Protein AF-0000000068149320 (afdb_homodimer)

Organism: Rhizobium meliloti (strain 1021) (NCBI:txid266834)

pLDDT: mean 88.52, std 15.77, range [19.47, 98.94]

InterPro domains:
  IPR000524 Transcription regulator HTH, GntR [PS50949] (1-46)
  IPR004839 Aminotransferase, class I/classII, large domain [PF00155] (106-405)
  IPR015421 Pyridoxal phosphate-dependent transferase, major domain [G3DSA:3.40.640.10] (98-314)
  IPR015422 Pyridoxal phosphate-dependent transferase, small domain [G3DSA:3.90.1150.10] (61-412)
  IPR015424 Pyridoxal phosphate-dependent transferase [SSF53383] (38-413)
  IPR036388 Winged helix-like DNA-binding domain superfamily [G3DSA:1.10.10.10] (1-44)
  IPR036390 Winged helix DNA-binding domain superfamily [SSF46785] (2-47)
  IPR051446 HTH-type transcriptional regulator with aminotransferase domain [PTHR46577] (2-414)

Solvent-accessible surface area (backbone atoms only — not comparable to full-atom values): 43220 Å² total; per-residue (Å²): 95,76,42,68,46,47,60,55,44,8,61,73,66,73,44,54,48,65,58,37,41,49,49,51,49,49,32,36,72,67,49,43,27,48,76,45,91,96,78,42,35,26,43,37,72,76,68,76,74,83,75,68,61,47,77,69,68,88,60,82,93,49,42,55,22,28,47,82,36,45,63,75,53,71,69,53,48,49,53,52,24,50,41,27,41,49,38,31,75,60,63,51,62,47,36,36,66,36,85,47,59,65,71,51,36,61,68,47,23,51,49,45,30,56,55,34,42,75,56,48,33,88,58,61,40,85,29,46,39,65,24,47,12,46,44,29,30,50,43,25,48,47,53,53,62,40,56,46,74,35,28,34,35,33,34,27,63,27,56,60,46,51,64,61,40,29,53,54,33,30,33,42,71,43,38,31,56,60,57,90,46,41,62,39,49,66,47,54,47,50,49,50,72,76,39,76,49,40,30,36,46,44,52,52,37,32,29,65,52,54,14,35,57,40,43,71,67,52,41,51,47,41,43,49,47,32,59,74,68,69,27,38,34,38,38,48,35,47,48,36,78,46,39,82,89,60,65,72,40,54,40,60,76,32,46,78,43,21,32,38,31,29,34,42,27,61,42,51,40,41,29,60,38,36,16,42,31,35,32,19,79,89,39,32,66,45,36,54,50,45,33,34,41,40,36,52,58,38,56,40,62,49,47,52,42,54,39,48,26,57,73,73,42,52,44,60,50,36,27,53,50,42,44,55,54,30,45,56,45,46,52,49,49,50,64,57,37,60,90,48,75,59,36,61,38,70,57,28,57,37,32,18,34,58,54,53,89,90,60,48,43,69,60,50,41,51,52,36,39,77,71,34,24,39,48,14,53,39,73,52,24,50,49,38,78,78,85,72,69,50,22,34,31,38,27,60,18,55,53,53,72,66,52,44,51,53,41,44,43,53,51,40,32,56,66,69,68,42,76,69,78,73,76,67,82,120,96,76,43,68,47,47,60,55,43,8,62,72,66,73,43,55,48,66,58,38,42,49,50,51,48,48,33,37,73,68,49,43,28,44,76,46,90,96,76,41,35,25,42,38,74,77,68,76,74,81,74,68,60,46,77,68,68,88,58,82,95,52,43,55,21,29,46,82,34,43,61,76,54,70,69,54,50,50,54,52,24,51,42,27,43,50,36,32,75,61,64,52,62,50,36,36,66,38,84,48,61,66,70,51,37,58,67,46,22,52,51,45,30,56,54,34,43,77,56,47,33,90,60,61,40,85,28,47,41,66,24,47,11,46,45,28,31,49,43,26,50,48,53,51,63,40,57,47,74,34,30,34,35,32,34,27,62,26,57,59,45,50,61,61,38,29,53,54,33,30,32,44,73,43,38,30,56,60,57,90,46,41,62,39,48,66,46,52,47,49,49,49,72,75,38,79,49,40,29,36,46,44,51,54,36,32,28,62,54,54,15,35,56,42,44,73,66,51,40,51,47,41,42,48,46,31,58,73,68,69,26,37,34,38,38,48,34,47,48,36,78,46,40,84,88,60,65,71,41,54,42,59,76,31,45,78,44,20,33,38,31,28,35,42,27,60,42,51,42,41,30,58,40,35,16,42,30,35,32,18,80,90,37,33,66,46,36,54,49,46,33,34,42,40,37,52,59,40,55,40,62,47,48,53,43,53,39,47,26,59,74,72,42,51,44,62,52,37,28,53,50,43,44,56,55,30,44,56,44,47,52,48,48,50,63,58,36,62,91,48,76,59,37,61,37,70,56,26,56,36,33,18,36,60,54,53,90,88,58,48,42,68,58,52,41,50,51,37,40,76,72,32,23,38,48,14,52,37,72,51,22,51,49,37,77,76,86,73,70,50,21,33,32,39,26,60,19,56,54,54,71,67,52,43,51,54,40,45,43,51,50,41,33,55,64,68,67,44,73,74,79,72,76,68,80,117

Foldseek 3Di:
DFDDALVVVCVVVVHDSVVSVVVLVVCVVLVQWDQDPPPGIGGPPPRPDDDALFDPDPDDLFLEQADAAFADDPVQVVLVVVLVVVCVPDVDCCLVPHLDCVSQCLLLLVLVQVVVVLLQDRDDSLQKAKALAQVLLVLLVCVQQDQAPAEEEEAQFADLCCVVSCSVRNYHYHHFYADLQGGDLVRLLVDLVVDPHAEYEYEQQLDPDQHHHHDPVRLLSNLVSCVVSVHAYEYEHALQSLDPPGDRHSCRNNVQRYWYKYGLCRQRNVPLRMIMIGHHPVRSVSSQVSCCVPPNGHNSSSSSSVSVCSVVVVSVVRNVVSLVVLQLLVVLLCVLCVVFDWGHDSRHQKIKGFADPPDDQVVLQVVLVVVRYHWGWSVSRGSDDPPDTTITITGRRPDDSVSSNVSSNSSNCSRVVNDPPPPPPD/DFDDALVVVCVVVVHDSVVSVVV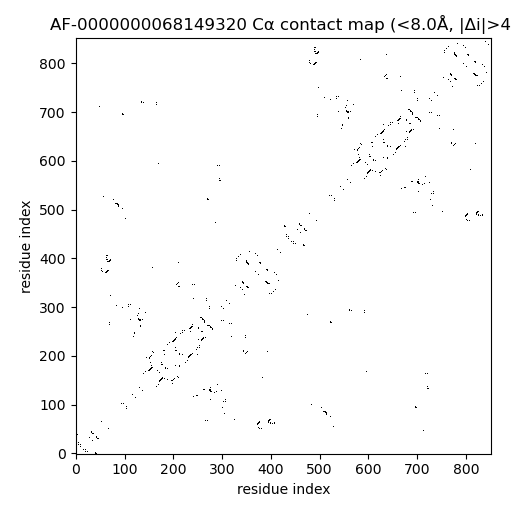LVVCVVLVQWDQDPPPGIGGPPPRDDDDALFDPDPDDLFLEQADAAFADDPVQVVLVVVLVVVCVPDVDCCLVPPLDCVSQCLLLLVLVQVVVVLLVDRDDSLQKAKALAQVLLVLLVCVQQAQAPAEEEEAQFADLCCVVSCSVRNYHYHHFYADLQGGDLVRLLVVLVVDPHAEYEYEQQLDPFQHHHHDPVRLLSNLVSCVVSVHAYEYEHALQSLDPPGDRHSCNNNVQRYWYKYGLCRQANVPLRMIMTGHHPVRSVSSQVSCCVPPNGHNSSSSSSVSVCSVVVVSVVRNVVSLVVLQLLVVLLCVLCVVFDWGHDSRHQKIKGFADPPDDQVVLQVVLVVVRYHWGWSVSRGSDDPPDTTIIITGRRPDDSVSSNVSSNSSNCSRVVNDPPPPPPD

Structure (mmCIF, N/CA/C/O backbone):
data_AF-0000000068149320-model_v1
#
loop_
_entity.id
_entity.type
_entity.pdbx_description
1 polymer 'Aspartate transaminase'
#
loop_
_atom_site.group_PDB
_atom_site.id
_atom_site.type_symbol
_atom_site.label_atom_id
_atom_site.label_alt_id
_atom_site.label_comp_id
_atom_site.label_asym_id
_atom_site.label_entity_id
_atom_site.label_seq_id
_atom_site.pdbx_PDB_ins_code
_atom_site.Cartn_x
_atom_site.Cartn_y
_atom_site.Cartn_z
_atom_site.occupancy
_atom_site.B_iso_or_equiv
_atom_site.auth_seq_id
_atom_site.auth_comp_id
_atom_site.auth_asym_id
_atom_site.auth_atom_id
_atom_site.pdbx_PDB_model_num
ATOM 1 N N . MET A 1 1 ? 30.062 4.324 -18.672 1 56.34 1 MET A N 1
ATOM 2 C CA . MET A 1 1 ? 31.484 4.652 -18.547 1 56.34 1 MET A CA 1
ATOM 3 C C . MET A 1 1 ? 32.312 3.404 -18.25 1 56.34 1 MET A C 1
ATOM 5 O O . MET A 1 1 ? 31.891 2.566 -17.438 1 56.34 1 MET A O 1
ATOM 9 N N . ARG A 1 2 ? 33.344 3.232 -19 1 62.03 2 ARG A N 1
ATOM 10 C CA . ARG A 1 2 ? 34.25 2.094 -18.828 1 62.03 2 ARG A CA 1
ATOM 11 C C . ARG A 1 2 ? 35.188 2.303 -17.656 1 62.03 2 ARG A C 1
ATOM 13 O O . ARG A 1 2 ? 35.844 3.35 -17.547 1 62.03 2 ARG A O 1
ATOM 20 N N . LEU A 1 3 ? 34.906 1.386 -16.719 1 66.44 3 LEU A N 1
ATOM 21 C CA . LEU A 1 3 ? 35.844 1.455 -15.602 1 66.44 3 LEU A CA 1
ATOM 22 C C . LEU A 1 3 ? 37.219 0.941 -16.016 1 66.44 3 LEU A C 1
ATOM 24 O O . LEU A 1 3 ? 37.344 0.091 -16.906 1 66.44 3 LEU A O 1
ATOM 28 N N . PRO A 1 4 ? 38.219 1.479 -15.43 1 72.06 4 PRO A N 1
ATOM 29 C CA . PRO A 1 4 ? 39.562 0.974 -15.719 1 72.06 4 PRO A CA 1
ATOM 30 C C . PRO A 1 4 ? 39.719 -0.515 -15.414 1 72.06 4 PRO A C 1
ATOM 32 O O . PRO A 1 4 ? 38.906 -1.077 -14.656 1 72.06 4 PRO A O 1
ATOM 35 N N . THR A 1 5 ? 40.531 -1.258 -16.125 1 71.88 5 THR A N 1
ATOM 36 C CA . THR A 1 5 ? 40.812 -2.66 -15.836 1 71.88 5 THR A CA 1
ATOM 37 C C . THR A 1 5 ? 41.25 -2.842 -14.383 1 71.88 5 THR A C 1
ATOM 39 O O . THR A 1 5 ? 41.688 -1.893 -13.742 1 71.88 5 THR A O 1
ATOM 42 N N . HIS A 1 6 ? 40.938 -3.943 -13.82 1 71.69 6 HIS A N 1
ATOM 43 C CA . HIS A 1 6 ? 41.281 -4.25 -12.438 1 71.69 6 HIS A CA 1
ATOM 44 C C . HIS A 1 6 ? 42.75 -3.859 -12.148 1 71.69 6 HIS A C 1
ATOM 46 O O . HIS A 1 6 ? 43.031 -3.262 -11.109 1 71.69 6 HIS A O 1
ATOM 52 N N . ARG A 1 7 ? 43.594 -4.238 -13.039 1 70.75 7 ARG A N 1
ATOM 53 C CA . ARG A 1 7 ? 45.031 -3.973 -12.859 1 70.75 7 ARG A CA 1
ATOM 54 C C . ARG A 1 7 ? 45.312 -2.477 -12.891 1 70.75 7 ARG A C 1
ATOM 56 O O . ARG A 1 7 ? 46.094 -1.969 -12.078 1 70.75 7 ARG A O 1
ATOM 63 N N . LYS A 1 8 ? 44.719 -1.852 -13.812 1 75.25 8 LYS A N 1
ATOM 64 C CA . LYS A 1 8 ? 44.969 -0.417 -13.914 1 75.25 8 LYS A CA 1
ATOM 65 C C . LYS A 1 8 ? 44.438 0.324 -12.688 1 75.25 8 LYS A C 1
ATOM 67 O O . LYS A 1 8 ? 45.094 1.22 -12.164 1 75.25 8 LYS A O 1
ATOM 72 N N . LEU A 1 9 ? 43.219 -0.062 -12.305 1 73.5 9 LEU A N 1
ATOM 73 C CA . LEU A 1 9 ? 42.656 0.592 -11.133 1 73.5 9 LEU A CA 1
ATOM 74 C C . LEU A 1 9 ? 43.469 0.266 -9.883 1 73.5 9 LEU A C 1
ATOM 76 O O . LEU A 1 9 ? 43.656 1.128 -9.023 1 73.5 9 LEU A O 1
ATOM 80 N N . ALA A 1 10 ? 43.875 -0.867 -9.805 1 70.19 10 ALA A N 1
ATOM 81 C CA . ALA A 1 10 ? 44.781 -1.251 -8.719 1 70.19 10 ALA A CA 1
ATOM 82 C C . ALA A 1 10 ? 46.031 -0.395 -8.711 1 70.19 10 ALA A C 1
ATOM 84 O O . ALA A 1 10 ? 46.469 0.062 -7.66 1 70.19 10 ALA A O 1
ATOM 85 N N . ASP A 1 11 ? 46.531 -0.247 -9.836 1 72.25 11 ASP A N 1
ATOM 86 C CA . ASP A 1 11 ? 47.75 0.573 -9.977 1 72.25 11 ASP A CA 1
ATOM 87 C C . ASP A 1 11 ? 47.438 2.031 -9.633 1 72.25 11 ASP A C 1
ATOM 89 O O . ASP A 1 11 ? 48.25 2.686 -8.953 1 72.25 11 ASP A O 1
ATOM 93 N N . ASP A 1 12 ? 46.312 2.463 -10.047 1 71.88 12 ASP A N 1
ATOM 94 C CA . ASP A 1 12 ? 45.969 3.865 -9.836 1 71.88 12 ASP A CA 1
ATOM 95 C C . ASP A 1 12 ? 45.688 4.145 -8.359 1 71.88 12 ASP A C 1
ATOM 97 O O . ASP A 1 12 ? 46 5.219 -7.852 1 71.88 12 ASP A O 1
ATOM 101 N N . LEU A 1 13 ? 45.188 3.158 -7.77 1 70.38 13 LEU A N 1
ATOM 102 C CA . LEU A 1 13 ? 44.75 3.369 -6.395 1 70.38 13 LEU A CA 1
ATOM 103 C C . LEU A 1 13 ? 45.719 2.758 -5.41 1 70.38 13 LEU A C 1
ATOM 105 O O . LEU A 1 13 ? 45.531 2.818 -4.195 1 70.38 13 LEU A O 1
ATOM 109 N N . LYS A 1 14 ? 46.812 2.188 -6.016 1 74.25 14 LYS A N 1
ATOM 110 C CA . LYS A 1 14 ? 47.875 1.529 -5.238 1 74.25 14 LYS A CA 1
ATOM 111 C C . LYS A 1 14 ? 47.281 0.497 -4.285 1 74.25 14 LYS A C 1
ATOM 113 O O . LYS A 1 14 ? 47.625 0.468 -3.102 1 74.25 14 LYS A O 1
ATOM 118 N N . LEU A 1 15 ? 46.312 -0.214 -4.805 1 69.44 15 LEU A N 1
ATOM 119 C CA . LEU A 1 15 ? 45.719 -1.354 -4.113 1 69.44 15 LEU A CA 1
ATOM 120 C C . LEU A 1 15 ? 46.094 -2.66 -4.809 1 69.44 15 LEU A C 1
ATOM 122 O O . LEU A 1 15 ? 46.562 -2.652 -5.949 1 69.44 15 LEU A O 1
ATOM 126 N N . SER A 1 16 ? 46.062 -3.746 -4.008 1 72.81 16 SER A N 1
ATOM 127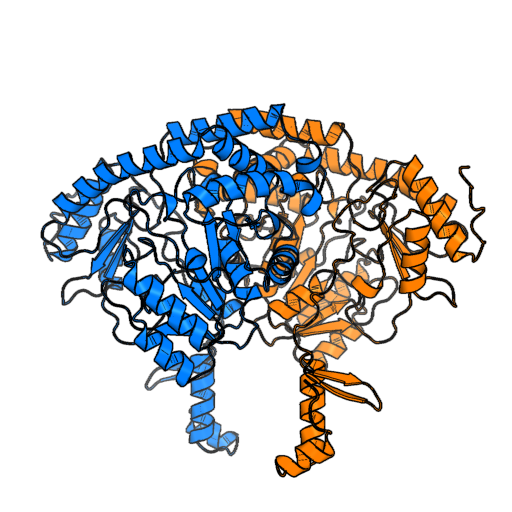 C CA . SER A 1 16 ? 46.281 -5.035 -4.656 1 72.81 16 SER A CA 1
ATOM 128 C C . SER A 1 16 ? 45.219 -5.324 -5.691 1 72.81 16 SER A C 1
ATOM 130 O O . SER A 1 16 ? 44.062 -4.879 -5.551 1 72.81 16 SER A O 1
ATOM 132 N N . VAL A 1 17 ? 45.594 -5.957 -6.727 1 74.12 17 VAL A N 1
ATOM 133 C CA . VAL A 1 17 ? 44.656 -6.363 -7.773 1 74.12 17 VAL A CA 1
ATOM 134 C C . VAL A 1 17 ? 43.531 -7.203 -7.168 1 74.12 17 VAL A C 1
ATOM 136 O O . VAL A 1 17 ? 42.406 -7.137 -7.621 1 74.12 17 VAL A O 1
ATOM 139 N N . GLN A 1 18 ? 43.844 -7.875 -6.188 1 71 18 GLN A N 1
ATOM 140 C CA . GLN A 1 18 ? 42.844 -8.711 -5.516 1 71 18 GLN A CA 1
ATOM 141 C C . GLN A 1 18 ? 41.781 -7.859 -4.812 1 71 18 GLN A C 1
ATOM 143 O O . GLN A 1 18 ? 40.594 -8.18 -4.855 1 71 18 GLN A O 1
ATOM 148 N N . THR A 1 19 ? 42.188 -6.891 -4.184 1 68.06 19 THR A N 1
ATOM 149 C CA . THR A 1 19 ? 41.281 -5.977 -3.504 1 68.06 19 THR A CA 1
ATOM 150 C C . THR A 1 19 ? 40.375 -5.258 -4.508 1 68.06 19 THR A C 1
ATOM 152 O O . THR A 1 19 ? 39.156 -5.117 -4.281 1 68.06 19 THR A O 1
ATOM 155 N N . VAL A 1 20 ? 41 -4.797 -5.551 1 68.75 20 VAL A N 1
ATOM 156 C CA . VAL A 1 20 ? 40.219 -4.125 -6.598 1 68.75 20 VAL A CA 1
ATOM 157 C C . VAL A 1 20 ? 39.25 -5.109 -7.254 1 68.75 20 VAL A C 1
ATOM 159 O O . VAL A 1 20 ? 38.094 -4.777 -7.523 1 68.75 20 VAL A O 1
ATOM 162 N N . SER A 1 21 ? 39.719 -6.246 -7.43 1 70.56 21 SER A N 1
ATOM 163 C CA . SER A 1 21 ? 38.875 -7.27 -8.016 1 70.56 21 SER A CA 1
ATOM 164 C C . SER A 1 21 ? 37.688 -7.586 -7.117 1 70.56 21 SER A C 1
ATOM 166 O O . SER A 1 21 ? 36.562 -7.754 -7.598 1 70.56 21 SER A O 1
ATOM 168 N N . ARG A 1 22 ? 37.875 -7.609 -5.914 1 67.12 22 ARG A N 1
ATOM 169 C CA . ARG A 1 22 ? 36.812 -7.848 -4.961 1 67.12 22 ARG A CA 1
ATOM 170 C C . ARG A 1 22 ? 35.812 -6.695 -4.965 1 67.12 22 ARG A C 1
ATOM 172 O O . ARG A 1 22 ? 34.594 -6.91 -4.867 1 67.12 22 ARG A O 1
ATOM 179 N N . ALA A 1 23 ? 36.344 -5.562 -5.016 1 67.25 23 ALA A N 1
ATOM 180 C CA . ALA A 1 23 ? 35.469 -4.387 -5.117 1 67.25 23 ALA A CA 1
ATOM 181 C C . ALA A 1 23 ? 34.656 -4.418 -6.395 1 67.25 23 ALA A C 1
ATOM 183 O O . ALA A 1 23 ? 33.438 -4.121 -6.375 1 67.25 23 ALA A O 1
ATOM 184 N N . TYR A 1 24 ? 35.281 -4.699 -7.48 1 67.75 24 TYR A N 1
ATOM 185 C CA . TYR A 1 24 ? 34.562 -4.84 -8.742 1 67.75 24 TYR A CA 1
ATOM 186 C C . TYR A 1 24 ? 33.531 -5.953 -8.664 1 67.75 24 TYR A C 1
ATOM 188 O O . TYR A 1 24 ? 32.406 -5.793 -9.141 1 67.75 24 TYR A O 1
ATOM 196 N N . ASP A 1 25 ? 33.906 -7.016 -8.047 1 64.88 25 ASP A N 1
ATOM 197 C CA . ASP A 1 25 ? 32.969 -8.117 -7.848 1 64.88 25 ASP A CA 1
ATOM 198 C C . ASP A 1 25 ? 31.781 -7.684 -6.996 1 64.88 25 ASP A C 1
ATOM 200 O O . ASP A 1 25 ? 30.641 -8.047 -7.281 1 64.88 25 ASP A O 1
ATOM 204 N N . GLU A 1 26 ? 32.125 -6.93 -6.02 1 63.12 26 GLU A N 1
ATOM 205 C CA . GLU A 1 26 ? 31.062 -6.395 -5.164 1 63.12 26 GLU A CA 1
ATOM 206 C C . GLU A 1 26 ? 30.172 -5.418 -5.934 1 63.12 26 GLU A C 1
ATOM 208 O O . GLU A 1 26 ? 28.953 -5.43 -5.781 1 63.12 26 GLU A O 1
ATOM 213 N N . LEU A 1 27 ? 30.781 -4.652 -6.691 1 62.25 27 LEU A N 1
ATOM 214 C CA . LEU A 1 27 ? 30.047 -3.699 -7.516 1 62.25 27 LEU A CA 1
ATOM 215 C C . LEU A 1 27 ? 29.219 -4.422 -8.57 1 62.25 27 LEU A C 1
ATOM 217 O O . LEU A 1 27 ? 28.109 -4.004 -8.875 1 62.25 27 LEU A O 1
ATOM 221 N N . ILE A 1 28 ? 29.672 -5.48 -9.062 1 57.06 28 ILE A N 1
ATOM 222 C CA . ILE A 1 28 ? 28.969 -6.336 -10.008 1 57.06 28 ILE A CA 1
ATOM 223 C C . ILE A 1 28 ? 27.812 -7.039 -9.297 1 57.06 28 ILE A C 1
ATOM 225 O O . ILE A 1 28 ? 26.688 -7.078 -9.805 1 57.06 28 ILE A O 1
ATOM 229 N N . ARG A 1 29 ? 28.109 -7.457 -8.203 1 57 29 ARG A N 1
ATOM 230 C CA . ARG A 1 29 ? 27.094 -8.141 -7.402 1 57 29 ARG A CA 1
ATOM 231 C C . ARG A 1 29 ? 25.953 -7.199 -7.027 1 57 29 ARG A C 1
ATOM 233 O O . ARG A 1 29 ? 24.797 -7.605 -6.992 1 57 29 ARG A O 1
ATOM 240 N N . ARG A 1 30 ? 26.406 -5.957 -6.902 1 51.69 30 ARG A N 1
ATOM 241 C CA . ARG A 1 30 ? 25.453 -4.918 -6.52 1 51.69 30 ARG A CA 1
ATOM 242 C C . ARG A 1 30 ? 24.812 -4.285 -7.746 1 51.69 30 ARG A C 1
ATOM 244 O O . ARG A 1 30 ? 24.047 -3.33 -7.629 1 51.69 30 ARG A O 1
ATOM 251 N N . GLY A 1 31 ? 25.203 -4.762 -8.891 1 52.06 31 GLY A N 1
ATOM 252 C CA . GLY A 1 31 ? 24.656 -4.34 -10.164 1 52.06 31 GLY A CA 1
ATOM 253 C C . GLY A 1 31 ? 25.109 -2.955 -10.586 1 52.06 31 GLY A C 1
ATOM 254 O O . GLY A 1 31 ? 24.453 -2.311 -11.414 1 52.06 31 GLY A O 1
ATOM 255 N N . LEU A 1 32 ? 26.016 -2.479 -10.062 1 56 32 LEU A N 1
ATOM 256 C CA . LEU A 1 32 ? 26.5 -1.138 -10.352 1 56 32 LEU A CA 1
ATOM 257 C C . LEU A 1 32 ? 27.453 -1.155 -11.555 1 56 32 LEU A C 1
ATOM 259 O O . LEU A 1 32 ? 27.594 -0.146 -12.25 1 56 32 LEU A O 1
ATOM 263 N N . ILE A 1 33 ? 28.125 -2.262 -11.766 1 59.94 33 ILE A N 1
ATOM 264 C CA . ILE A 1 33 ? 29 -2.383 -12.922 1 59.94 33 ILE A CA 1
ATOM 265 C C . ILE A 1 33 ? 28.781 -3.736 -13.594 1 59.94 33 ILE A C 1
ATOM 267 O O . ILE A 1 33 ? 28.359 -4.695 -12.945 1 59.94 33 ILE A O 1
ATOM 271 N N . SER A 1 34 ? 28.672 -3.744 -14.906 1 61.25 34 SER A N 1
ATOM 272 C CA . SER A 1 34 ? 28.656 -4.988 -15.672 1 61.25 34 SER A CA 1
ATOM 273 C C . SER A 1 34 ? 30.016 -5.289 -16.281 1 61.25 34 SER A C 1
ATOM 275 O O . SER A 1 34 ? 30.688 -4.391 -16.781 1 61.25 34 SER A O 1
ATOM 277 N N . GLY A 1 35 ? 30.516 -6.473 -16 1 57.44 35 GLY A N 1
ATOM 278 C CA . GLY A 1 35 ? 31.766 -6.93 -16.594 1 57.44 35 GLY A CA 1
ATOM 279 C C . GLY A 1 35 ? 31.562 -7.707 -17.891 1 57.44 35 GLY A C 1
ATOM 280 O O . GLY A 1 35 ? 30.688 -8.586 -17.953 1 57.44 35 GLY A O 1
ATOM 281 N N . GLU A 1 36 ? 31.984 -7.191 -19.016 1 54.88 36 GLU A N 1
ATOM 282 C CA . GLU A 1 36 ? 32.031 -7.973 -20.25 1 54.88 36 GLU A CA 1
ATOM 283 C C . GLU A 1 36 ? 33.438 -8.578 -20.453 1 54.88 36 GLU A C 1
ATOM 285 O O . GLU A 1 36 ? 34.438 -7.883 -20.312 1 54.88 36 GLU A O 1
ATOM 290 N N . VAL A 1 37 ? 33.438 -9.859 -20.672 1 57.19 37 VAL A N 1
ATOM 291 C CA . VAL A 1 37 ? 34.719 -10.547 -20.953 1 57.19 37 VAL A CA 1
ATOM 292 C C . VAL A 1 37 ? 35.375 -9.93 -22.172 1 57.19 37 VAL A C 1
ATOM 294 O O . VAL A 1 37 ? 34.781 -9.805 -23.234 1 57.19 37 VAL A O 1
ATOM 297 N N . GLY A 1 38 ? 36.688 -9.516 -22.031 1 59.31 38 GLY A N 1
ATOM 298 C CA . GLY A 1 38 ? 37.562 -8.992 -23.094 1 59.31 38 GLY A CA 1
ATOM 299 C C . GLY A 1 38 ? 37.375 -7.504 -23.328 1 59.31 38 GLY A C 1
ATOM 300 O O . GLY A 1 38 ? 38.156 -6.879 -24.016 1 59.31 38 GLY A O 1
ATOM 301 N N . ARG A 1 39 ? 36.219 -6.875 -22.953 1 60.91 39 ARG A N 1
ATOM 302 C CA . ARG A 1 39 ? 35.969 -5.484 -23.297 1 60.91 39 ARG A CA 1
ATOM 303 C C . ARG A 1 39 ? 36.125 -4.574 -22.094 1 60.91 39 ARG A C 1
ATOM 305 O O . ARG A 1 39 ? 36.188 -3.352 -22.219 1 60.91 39 ARG A O 1
ATOM 312 N N . GLY A 1 40 ? 36.094 -5.035 -20.828 1 58.66 40 GLY A N 1
ATOM 313 C CA . GLY A 1 40 ? 36.281 -4.246 -19.625 1 58.66 40 GLY A CA 1
ATOM 314 C C . GLY A 1 40 ? 35.031 -4.148 -18.766 1 58.66 40 GLY A C 1
ATOM 315 O O . GLY A 1 40 ? 34.062 -4.855 -19.016 1 58.66 40 GLY A O 1
ATOM 316 N N . SER A 1 41 ? 35.188 -3.586 -17.516 1 59 41 SER A N 1
ATOM 317 C CA . SER A 1 41 ? 34.094 -3.365 -16.578 1 59 41 SER A CA 1
ATOM 318 C C . SER A 1 41 ? 33.438 -2.004 -16.797 1 59 41 SER A C 1
ATOM 320 O O . SER A 1 41 ? 34.125 -0.998 -16.969 1 59 41 SER A O 1
ATOM 322 N N . PHE A 1 42 ? 32.219 -1.954 -17.172 1 57.78 42 PHE A N 1
ATOM 323 C CA . PHE A 1 42 ? 31.469 -0.747 -17.484 1 57.78 42 PHE A CA 1
ATOM 324 C C . PHE A 1 42 ? 30.531 -0.392 -16.328 1 57.78 42 PHE A C 1
ATOM 326 O O . PHE A 1 42 ? 30 -1.278 -15.664 1 57.78 42 PHE A O 1
ATOM 333 N N . VAL A 1 43 ? 30.578 0.774 -15.883 1 49.12 43 VAL A N 1
ATOM 334 C CA . VAL A 1 43 ? 29.609 1.261 -14.914 1 49.12 43 VAL A CA 1
ATOM 335 C C . VAL A 1 43 ? 28.203 1.104 -15.477 1 49.12 43 VAL A C 1
ATOM 337 O O . VAL A 1 43 ? 27.922 1.513 -16.609 1 49.12 43 VAL A O 1
ATOM 340 N N . GLN A 1 44 ? 27.594 0.118 -15.062 1 44 44 GLN A N 1
ATOM 341 C CA . GLN A 1 44 ? 26.203 0.021 -15.5 1 44 44 GLN A CA 1
ATOM 342 C C . GLN A 1 44 ? 25.391 1.216 -15.016 1 44 44 GLN A C 1
ATOM 344 O O . GLN A 1 44 ? 25.375 1.521 -13.82 1 44 44 GLN A O 1
ATOM 349 N N . THR A 1 45 ? 25.359 2.213 -15.82 1 42.19 45 THR A N 1
ATOM 350 C CA . THR A 1 45 ? 24.5 3.314 -15.406 1 42.19 45 THR A CA 1
ATOM 351 C C . THR A 1 45 ? 23.25 2.793 -14.68 1 42.19 45 THR A C 1
ATOM 353 O O . THR A 1 45 ? 23 3.172 -13.539 1 42.19 45 THR A O 1
ATOM 356 N N . ARG A 1 46 ? 22.031 3.064 -15.367 1 41.53 46 ARG A N 1
ATOM 357 C CA . ARG A 1 46 ? 20.75 2.848 -14.711 1 41.53 46 ARG A CA 1
ATOM 358 C C . ARG A 1 46 ? 20.391 1.364 -14.68 1 41.53 46 ARG A C 1
ATOM 360 O O . ARG A 1 46 ? 20.375 0.701 -15.719 1 41.53 46 ARG A O 1
ATOM 367 N N . PRO A 1 47 ? 20.594 0.697 -13.57 1 40.47 47 PRO A N 1
ATOM 368 C CA . PRO A 1 47 ? 20.141 -0.694 -13.5 1 40.47 47 PRO A CA 1
ATOM 369 C C . PRO A 1 47 ? 18.828 -0.919 -14.234 1 40.47 47 PRO A C 1
ATOM 371 O O . PRO A 1 47 ? 17.922 -0.082 -14.156 1 40.47 47 PRO A O 1
ATOM 374 N N . ARG A 1 48 ? 18.781 -1.715 -15.234 1 45.34 48 ARG A N 1
ATOM 375 C CA . ARG A 1 48 ? 17.547 -2.088 -15.93 1 45.34 48 ARG A CA 1
ATOM 376 C C . ARG A 1 48 ? 16.484 -2.576 -14.953 1 45.34 48 ARG A C 1
ATOM 378 O O . ARG A 1 48 ? 16.766 -3.416 -14.094 1 45.34 48 ARG A O 1
ATOM 385 N N . GLU A 1 49 ? 15.477 -1.826 -14.781 1 47.16 49 GLU A N 1
ATOM 386 C CA . GLU A 1 49 ? 14.344 -2.281 -13.977 1 47.16 49 GLU A CA 1
ATOM 387 C C . GLU A 1 49 ? 13.875 -3.666 -14.414 1 47.16 49 GLU A C 1
ATOM 389 O O . GLU A 1 49 ? 13.789 -3.951 -15.609 1 47.16 49 GLU A O 1
ATOM 394 N N . PRO A 1 50 ? 13.914 -4.664 -13.555 1 40.31 50 PRO A N 1
ATOM 395 C CA . PRO A 1 50 ? 13.414 -5.98 -13.961 1 40.31 50 PRO A CA 1
ATOM 396 C C . PRO A 1 50 ? 12.031 -5.91 -14.609 1 40.31 50 PRO A C 1
ATOM 398 O O . PRO A 1 50 ? 11.188 -5.113 -14.188 1 40.31 50 PRO A O 1
ATOM 401 N N . GLU A 1 51 ? 11.859 -6.508 -15.758 1 49.34 51 GLU A N 1
ATOM 402 C CA . GLU A 1 51 ? 10.586 -6.566 -16.469 1 49.34 51 GLU A CA 1
ATOM 403 C C . GLU A 1 51 ? 9.609 -7.516 -15.773 1 49.34 51 GLU A C 1
ATOM 405 O O . GLU A 1 51 ? 10.008 -8.594 -15.312 1 49.34 51 GLU A O 1
ATOM 410 N N . PRO A 1 52 ? 8.477 -7.145 -15.531 1 44.09 52 PRO A N 1
ATOM 411 C CA . PRO A 1 52 ? 7.48 -8.062 -14.977 1 44.09 52 PRO A CA 1
ATOM 412 C C . PRO A 1 52 ? 7.25 -9.289 -15.859 1 44.09 52 PRO A C 1
ATOM 414 O O . PRO A 1 52 ? 7.48 -9.234 -17.062 1 44.09 52 PRO A O 1
ATOM 417 N N . PRO A 1 53 ? 6.969 -10.438 -15.242 1 39.09 53 PRO A N 1
ATOM 418 C CA . PRO A 1 53 ? 6.797 -11.672 -16.016 1 39.09 53 PRO A CA 1
ATOM 419 C C . PRO A 1 53 ? 5.586 -11.625 -16.938 1 39.09 53 PRO A C 1
ATOM 421 O O . PRO A 1 53 ? 5.301 -12.594 -17.641 1 39.09 53 PRO A O 1
ATOM 424 N N . TYR A 1 54 ? 4.742 -10.461 -16.891 1 44.19 54 TYR A N 1
ATOM 425 C CA . TYR A 1 54 ? 3.561 -10.383 -17.75 1 44.19 54 TYR A CA 1
ATOM 426 C C . TYR A 1 54 ? 3.658 -9.211 -18.703 1 44.19 54 TYR A C 1
ATOM 428 O O . TYR A 1 54 ? 4.441 -8.281 -18.5 1 44.19 54 TYR A O 1
ATOM 436 N N . LEU A 1 55 ? 3.002 -9.367 -19.891 1 45.34 55 LEU A N 1
ATOM 437 C CA . LEU A 1 55 ? 2.971 -8.312 -20.891 1 45.34 55 LEU A CA 1
ATOM 438 C C . LEU A 1 55 ? 2.162 -7.117 -20.406 1 45.34 55 LEU A C 1
ATOM 440 O O . LEU A 1 55 ? 0.999 -7.262 -20.016 1 45.34 55 LEU A O 1
ATOM 444 N N . PRO A 1 56 ? 2.73 -5.961 -20.203 1 45.47 56 PRO A N 1
ATOM 445 C CA . PRO A 1 56 ? 1.998 -4.793 -19.703 1 45.47 56 PRO A CA 1
ATOM 446 C C . PRO A 1 56 ? 0.793 -4.441 -20.578 1 45.47 56 PRO A C 1
ATOM 448 O O . PRO A 1 56 ? -0.232 -3.986 -20.062 1 45.47 56 PRO A O 1
ATOM 451 N N . GLU A 1 57 ? 0.948 -4.434 -22.078 1 49.09 57 GLU A N 1
ATOM 452 C CA . GLU A 1 57 ? -0.161 -4.102 -22.969 1 49.09 57 GLU A CA 1
ATOM 453 C C . GLU A 1 57 ? -0.623 -5.32 -23.766 1 49.09 57 GLU A C 1
ATOM 455 O O . GLU A 1 57 ? 0.199 -6.121 -24.219 1 49.09 57 GLU A O 1
ATOM 460 N N . ARG A 1 58 ? -1.927 -5.875 -23.531 1 49.72 58 ARG A N 1
ATOM 461 C CA . ARG A 1 58 ? -2.451 -6.879 -24.453 1 49.72 58 ARG A CA 1
ATOM 462 C C . ARG A 1 58 ? -2.369 -6.402 -25.891 1 49.72 58 ARG A C 1
ATOM 464 O O . ARG A 1 58 ? -2.961 -5.379 -26.25 1 49.72 58 ARG A O 1
ATOM 471 N N . LEU A 1 59 ? -1.318 -6.609 -26.547 1 45.69 59 LEU A N 1
ATOM 472 C CA . LEU A 1 59 ? -1.333 -6.395 -27.984 1 45.69 59 LEU A CA 1
ATOM 473 C C . LEU A 1 59 ? -2.266 -7.383 -28.672 1 45.69 59 LEU A C 1
ATOM 475 O O . LEU A 1 59 ? -2.312 -8.562 -28.312 1 45.69 59 LEU A O 1
ATOM 479 N N . GLY A 1 60 ? -3.154 -6.992 -29.656 1 53.56 60 GLY A N 1
ATOM 480 C CA . GLY A 1 60 ? -4.016 -7.625 -30.641 1 53.56 60 GLY A CA 1
ATOM 481 C C . GLY A 1 60 ? -4.508 -8.992 -30.203 1 53.56 60 GLY A C 1
ATOM 482 O O . GLY A 1 60 ? -4.617 -9.273 -29.016 1 53.56 60 GLY A O 1
ATOM 483 N N . GLU A 1 61 ? -4.625 -10.125 -31.094 1 64.88 61 GLU A N 1
ATOM 484 C CA . GLU A 1 61 ? -5.168 -11.477 -31.125 1 64.88 61 GLU A CA 1
ATOM 485 C C . GLU A 1 61 ? -4.301 -12.438 -30.312 1 64.88 61 GLU A C 1
ATOM 487 O O . GLU A 1 61 ? -4.273 -13.641 -30.594 1 64.88 61 GLU A O 1
ATOM 492 N N . LEU A 1 62 ? -3.621 -11.93 -29.109 1 85.94 62 LEU A N 1
ATOM 493 C CA . LEU A 1 62 ? -2.713 -12.781 -28.359 1 85.94 62 LEU A CA 1
ATOM 494 C C . LEU A 1 62 ? -3.445 -13.461 -27.203 1 85.94 62 LEU A C 1
ATOM 496 O O . LEU A 1 62 ? -4.211 -12.82 -26.484 1 85.94 62 LEU A O 1
ATOM 500 N N . ILE A 1 63 ? -3.332 -14.867 -27.141 1 93.19 63 ILE A N 1
ATOM 501 C CA . ILE A 1 63 ? -3.822 -15.633 -26 1 93.19 63 ILE A CA 1
ATOM 502 C C . ILE A 1 63 ? -2.859 -15.484 -24.828 1 93.19 63 ILE A C 1
ATOM 504 O O . ILE A 1 63 ? -1.736 -15.992 -24.859 1 93.19 63 ILE A O 1
ATOM 508 N N . ASP A 1 64 ? -3.277 -14.82 -23.797 1 91.62 64 ASP A N 1
ATOM 509 C CA . ASP A 1 64 ? -2.391 -14.523 -22.672 1 91.62 64 ASP A CA 1
ATOM 510 C C . ASP A 1 64 ? -2.516 -15.594 -21.578 1 91.62 64 ASP A C 1
ATOM 512 O O . ASP A 1 64 ? -3.479 -15.594 -20.812 1 91.62 64 ASP A O 1
ATOM 516 N N . LEU A 1 65 ? -1.513 -16.391 -21.484 1 95.06 65 LEU A N 1
ATOM 517 C CA . LEU A 1 65 ? -1.418 -17.406 -20.438 1 95.06 65 LEU A CA 1
ATOM 518 C C . LEU A 1 65 ? -0.283 -17.094 -19.469 1 95.06 65 LEU A C 1
ATOM 520 O O . LEU A 1 65 ? 0.187 -17.969 -18.75 1 95.06 65 LEU A O 1
ATOM 524 N N . SER A 1 66 ? 0.157 -15.797 -19.516 1 91.31 66 SER A N 1
ATOM 525 C CA . SER A 1 66 ? 1.343 -15.43 -18.75 1 91.31 66 SER A CA 1
ATOM 526 C C . SER A 1 66 ? 0.968 -14.922 -17.359 1 91.31 66 SER A C 1
ATOM 528 O O . SER A 1 66 ? 1.749 -15.055 -16.422 1 91.31 66 SER A O 1
ATOM 530 N N . ILE A 1 67 ? -0.165 -14.352 -17.141 1 86.81 67 ILE A N 1
ATOM 531 C CA . ILE A 1 67 ? -0.542 -13.727 -15.875 1 86.81 67 ILE A CA 1
ATOM 532 C C . ILE A 1 67 ? -1.431 -14.68 -15.078 1 86.81 67 ILE A C 1
ATOM 534 O O . ILE A 1 67 ? -2.336 -15.305 -15.633 1 86.81 67 ILE A O 1
ATOM 538 N N . LEU A 1 68 ? -1.147 -14.781 -13.875 1 89.44 68 LEU A N 1
ATOM 539 C CA . LEU A 1 68 ? -1.928 -15.641 -12.992 1 89.44 68 LEU A CA 1
ATOM 540 C C . LEU A 1 68 ? -3.201 -14.938 -12.539 1 89.44 68 LEU A C 1
ATOM 542 O O . LEU A 1 68 ? -3.148 -14.023 -11.711 1 89.44 68 LEU A O 1
ATOM 546 N N . LYS A 1 69 ? -4.266 -15.359 -13.094 1 90 69 LYS A N 1
ATOM 547 C CA . LYS A 1 69 ? -5.566 -14.773 -12.781 1 90 69 LYS A CA 1
ATOM 548 C C . LYS A 1 69 ? -6.609 -15.859 -12.523 1 90 69 LYS A C 1
ATOM 550 O O . LYS A 1 69 ? -6.555 -16.938 -13.125 1 90 69 LYS A O 1
ATOM 555 N N . PRO A 1 70 ? -7.555 -15.555 -11.625 1 94.31 70 PRO A N 1
ATOM 556 C CA . PRO A 1 70 ? -8.672 -16.484 -11.492 1 94.31 70 PRO A CA 1
ATOM 557 C C . PRO A 1 70 ? -9.594 -16.484 -12.703 1 94.31 70 PRO A C 1
ATOM 559 O O . PRO A 1 70 ? -9.523 -15.586 -13.539 1 94.31 70 PRO A O 1
ATOM 562 N N . VAL A 1 71 ? -10.336 -17.5 -12.797 1 95.56 71 VAL A N 1
ATOM 563 C CA . VAL A 1 71 ? -11.359 -17.562 -13.836 1 95.56 71 VAL A CA 1
ATOM 564 C C . VAL A 1 71 ? -12.5 -16.594 -13.5 1 95.56 71 VAL A C 1
ATOM 566 O O . VAL A 1 71 ? -13.086 -16.672 -12.422 1 95.56 71 VAL A O 1
ATOM 569 N N . CYS A 1 72 ? -12.766 -15.711 -14.391 1 94.69 72 CYS A N 1
ATOM 570 C CA . CYS A 1 72 ? -13.828 -14.742 -14.133 1 94.69 72 CYS A CA 1
ATOM 571 C C . CYS A 1 72 ? -14.805 -14.68 -15.297 1 94.69 72 CYS A C 1
ATOM 573 O O . CYS A 1 72 ? -14.414 -14.867 -16.453 1 94.69 72 CYS A O 1
ATOM 575 N N . GLU A 1 73 ? -15.992 -14.492 -15.031 1 94.31 73 GLU A N 1
ATOM 576 C CA . GLU A 1 73 ? -17.094 -14.305 -15.977 1 94.31 73 GLU A CA 1
ATOM 577 C C . GLU A 1 73 ? -17.984 -13.148 -15.547 1 94.31 73 GLU A C 1
ATOM 579 O O . GLU A 1 73 ? -17.656 -12.414 -14.609 1 94.31 73 GLU A O 1
ATOM 584 N N . GLN A 1 74 ? -19.031 -13.008 -16.312 1 95.06 74 GLN A N 1
ATOM 585 C CA . GLN A 1 74 ? -20 -11.953 -16.031 1 95.06 74 GLN A CA 1
ATOM 586 C C . GLN A 1 74 ? -20.578 -12.109 -14.625 1 95.06 74 GLN A C 1
ATOM 588 O O . GLN A 1 74 ? -20.875 -11.117 -13.953 1 95.06 74 GLN A O 1
ATOM 593 N N . TYR A 1 75 ? -20.656 -13.328 -14.242 1 96.31 75 TYR A N 1
ATOM 594 C CA . TYR A 1 75 ? -21.141 -13.656 -12.906 1 96.31 75 TYR A CA 1
ATOM 595 C C . TYR A 1 75 ? -20.344 -12.93 -11.836 1 96.31 75 TYR A C 1
ATOM 597 O O . TYR A 1 75 ? -20.922 -12.375 -10.891 1 96.31 75 TYR A O 1
ATOM 605 N N . HIS A 1 76 ? -19.031 -12.859 -11.898 1 97.12 76 HIS A N 1
ATOM 606 C CA . HIS A 1 76 ? -18.125 -12.227 -10.938 1 97.12 76 HIS A CA 1
ATOM 607 C C . HIS A 1 76 ? -18.281 -10.711 -10.945 1 97.12 76 HIS A C 1
ATOM 609 O O . HIS A 1 76 ? -18.266 -10.078 -9.891 1 97.12 76 HIS A O 1
ATOM 615 N N . LEU A 1 77 ? -18.422 -10.117 -12.148 1 96.81 77 LEU A N 1
ATOM 616 C CA . LEU A 1 77 ? -18.672 -8.688 -12.273 1 96.81 77 LEU A CA 1
ATOM 617 C C . LEU A 1 77 ? -19.969 -8.297 -11.562 1 96.81 77 LEU A C 1
ATOM 619 O O . LEU A 1 77 ? -20.016 -7.293 -10.852 1 96.81 77 LEU A O 1
ATOM 623 N N . GLU A 1 78 ? -20.969 -9.125 -11.758 1 97.44 78 GLU A N 1
ATOM 624 C CA . GLU A 1 78 ? -22.281 -8.852 -11.141 1 97.44 78 GLU A CA 1
ATOM 625 C C . GLU A 1 78 ? -22.203 -8.938 -9.625 1 97.44 78 GLU A C 1
ATOM 627 O O . GLU A 1 78 ? -22.828 -8.148 -8.922 1 97.44 78 GLU A O 1
ATOM 632 N N . LYS A 1 79 ? -21.453 -9.914 -9.109 1 97.62 79 LYS A N 1
ATOM 633 C CA . LYS A 1 79 ? -21.266 -10.016 -7.66 1 97.62 79 LYS A CA 1
ATOM 634 C C . LYS A 1 79 ? -20.609 -8.758 -7.098 1 97.62 79 LYS A C 1
ATOM 636 O O . LYS A 1 79 ? -20.984 -8.273 -6.035 1 97.62 79 LYS A O 1
ATOM 641 N N . MET A 1 80 ? -19.609 -8.219 -7.781 1 96.88 80 MET A N 1
ATOM 642 C CA . MET A 1 80 ? -18.938 -6.996 -7.34 1 96.88 80 MET A CA 1
ATOM 643 C C . MET A 1 80 ? -19.891 -5.805 -7.383 1 96.88 80 MET A C 1
ATOM 645 O O . MET A 1 80 ? -19.906 -4.988 -6.461 1 96.88 80 MET A O 1
ATOM 649 N N . ARG A 1 81 ? -20.672 -5.695 -8.492 1 97.94 81 ARG A N 1
ATOM 650 C CA . ARG A 1 81 ? -21.641 -4.617 -8.617 1 97.94 81 ARG A CA 1
ATOM 651 C C . ARG A 1 81 ? -22.672 -4.68 -7.496 1 97.94 81 ARG A C 1
ATOM 653 O O . ARG A 1 81 ? -23.047 -3.648 -6.934 1 97.94 81 ARG A O 1
ATOM 660 N N . GLN A 1 82 ? -23.094 -5.867 -7.176 1 98.19 82 GLN A N 1
ATOM 661 C CA . GLN A 1 82 ? -24.016 -6.055 -6.059 1 98.19 82 GLN A CA 1
ATOM 662 C C . GLN A 1 82 ? -23.391 -5.613 -4.742 1 98.19 82 GLN A C 1
ATOM 664 O O . GLN A 1 82 ? -24.062 -5.051 -3.879 1 98.19 82 GLN A O 1
ATOM 669 N N . GLY A 1 83 ? -22.094 -5.926 -4.59 1 97.94 83 GLY A N 1
ATOM 670 C CA . GLY A 1 83 ? -21.375 -5.449 -3.422 1 97.94 83 GLY A CA 1
ATOM 671 C C . GLY A 1 83 ? -21.375 -3.938 -3.293 1 97.94 83 GLY A C 1
ATOM 672 O O . GLY A 1 83 ? -21.578 -3.402 -2.203 1 97.94 83 GLY A O 1
ATOM 673 N N . PHE A 1 84 ? -21.203 -3.229 -4.379 1 98.06 84 PHE A N 1
ATOM 674 C CA . PHE A 1 84 ? -21.188 -1.771 -4.355 1 98.06 84 PHE A CA 1
ATOM 675 C C . PHE A 1 84 ? -22.594 -1.223 -4.117 1 98.06 84 PHE A C 1
ATOM 677 O O . PHE A 1 84 ? -22.766 -0.185 -3.473 1 98.06 84 PHE A O 1
ATOM 684 N N . ALA A 1 85 ? -23.594 -1.884 -4.699 1 98.25 85 ALA A N 1
ATOM 685 C CA . ALA A 1 85 ? -24.969 -1.498 -4.402 1 98.25 85 ALA A CA 1
ATOM 686 C C . ALA A 1 85 ? -25.266 -1.608 -2.908 1 98.25 85 ALA A C 1
ATOM 688 O O . ALA A 1 85 ? -25.906 -0.729 -2.326 1 98.25 85 ALA A O 1
ATOM 689 N N . TRP A 1 86 ? -24.844 -2.674 -2.352 1 98.12 86 TRP A N 1
ATOM 690 C CA . TRP A 1 86 ? -24.984 -2.871 -0.914 1 98.12 86 TRP A CA 1
ATOM 691 C C . TRP A 1 86 ? -24.266 -1.774 -0.134 1 98.12 86 TRP A C 1
ATOM 693 O O . TRP A 1 86 ? -24.812 -1.25 0.847 1 98.12 86 TRP A O 1
ATOM 703 N N . LEU A 1 87 ? -23.078 -1.401 -0.527 1 96.69 87 LEU A N 1
ATOM 704 C CA . LEU A 1 87 ? -22.297 -0.367 0.141 1 96.69 87 LEU A CA 1
ATOM 705 C C . LEU A 1 87 ? -23.016 0.982 0.069 1 96.69 87 LEU A C 1
ATOM 707 O O . LEU A 1 87 ? -22.938 1.779 1.007 1 96.69 87 LEU A O 1
ATOM 711 N N . ALA A 1 88 ? -23.578 1.233 -1.061 1 97.69 88 ALA A N 1
ATOM 712 C CA . ALA A 1 88 ? -24.297 2.488 -1.23 1 97.69 88 ALA A CA 1
ATOM 713 C C . ALA A 1 88 ? -25.344 2.666 -0.14 1 97.69 88 ALA A C 1
ATOM 715 O O . ALA A 1 88 ? -25.609 3.785 0.306 1 97.69 88 ALA A O 1
ATOM 716 N N . GLU A 1 89 ? -25.828 1.596 0.356 1 97.06 89 GLU A N 1
ATOM 717 C CA . GLU A 1 89 ? -26.922 1.629 1.325 1 97.06 89 GLU A CA 1
ATOM 718 C C . GLU A 1 89 ? -26.391 1.456 2.748 1 97.06 89 GLU A C 1
ATOM 720 O O . GLU A 1 89 ? -26.984 1.971 3.699 1 97.06 89 GLU A O 1
ATOM 725 N N . ASN A 1 90 ? -25.266 0.8 2.895 1 96.25 90 ASN A N 1
ATOM 726 C CA . ASN A 1 90 ? -24.906 0.315 4.223 1 96.25 90 ASN A CA 1
ATOM 727 C C . ASN A 1 90 ? -23.562 0.862 4.676 1 96.25 90 ASN A C 1
ATOM 729 O O . ASN A 1 90 ? -23.078 0.526 5.758 1 96.25 90 ASN A O 1
ATOM 733 N N . LEU A 1 91 ? -22.938 1.723 3.898 1 95.44 91 LEU A N 1
ATOM 734 C CA . LEU A 1 91 ? -21.609 2.234 4.254 1 95.44 91 LEU A CA 1
ATOM 735 C C . LEU A 1 91 ? -21.641 2.914 5.617 1 95.44 91 LEU A C 1
ATOM 737 O O . LEU A 1 91 ? -22.328 3.926 5.797 1 95.44 91 LEU A O 1
ATOM 741 N N . PRO A 1 92 ? -20.938 2.395 6.527 1 93.25 92 PRO A N 1
ATOM 742 C CA . PRO A 1 92 ? -20.891 3.057 7.832 1 93.25 92 PRO A CA 1
ATOM 743 C C . PRO A 1 92 ? -20.109 4.363 7.805 1 93.25 92 PRO A C 1
ATOM 745 O O . PRO A 1 92 ? -19.125 4.48 7.07 1 93.25 92 PRO A O 1
ATOM 748 N N . PRO A 1 93 ? -20.438 5.32 8.633 1 91.75 93 PRO A N 1
ATOM 749 C CA . PRO A 1 93 ? -19.703 6.586 8.703 1 91.75 93 PRO A CA 1
ATOM 750 C C . PRO A 1 93 ? -18.219 6.395 8.984 1 91.75 93 PRO A C 1
ATOM 752 O O . PRO A 1 93 ? -17.375 7.105 8.43 1 91.75 93 PRO A O 1
ATOM 755 N N . SER A 1 94 ? -17.844 5.441 9.75 1 88.19 94 SER A N 1
ATOM 756 C CA . SER A 1 94 ? -16.453 5.223 10.109 1 88.19 94 SER A CA 1
ATOM 757 C C . SER A 1 94 ? -15.617 4.844 8.898 1 88.19 94 SER A C 1
ATOM 759 O O . SER A 1 94 ? -14.461 5.258 8.773 1 88.19 94 SER A O 1
ATOM 761 N N . SER A 1 95 ? -16.188 4.07 7.996 1 90 95 SER A N 1
ATOM 762 C CA . SER A 1 95 ? -15.469 3.623 6.805 1 90 95 SER A CA 1
ATOM 763 C C . SER A 1 95 ? -15.273 4.766 5.812 1 90 95 SER A C 1
ATOM 765 O O . SER A 1 95 ? -14.352 4.742 5.004 1 90 95 SER A O 1
ATOM 767 N N . ALA A 1 96 ? -16.109 5.703 5.906 1 90.19 96 ALA A N 1
ATOM 768 C CA . ALA A 1 96 ? -16.031 6.84 4.992 1 90.19 96 ALA A CA 1
ATOM 769 C C . ALA A 1 96 ? -15.227 7.984 5.605 1 90.19 96 ALA A C 1
ATOM 771 O O . ALA A 1 96 ? -14.484 8.68 4.906 1 90.19 96 ALA A O 1
ATOM 772 N N . LEU A 1 97 ? -15.391 8.133 6.906 1 87.25 97 LEU A N 1
ATOM 773 C CA . LEU A 1 97 ? -15.008 9.422 7.484 1 87.25 97 LEU A CA 1
ATOM 774 C C . LEU A 1 97 ? -13.836 9.258 8.445 1 87.25 97 LEU A C 1
ATOM 776 O O . LEU A 1 97 ? -13.312 10.242 8.969 1 87.25 97 LEU A O 1
ATOM 780 N N . SER A 1 98 ? -13.438 8 8.617 1 76.38 98 SER A N 1
ATOM 781 C CA . SER A 1 98 ? -12.336 7.789 9.555 1 76.38 98 SER A CA 1
ATOM 782 C C . SER A 1 98 ? -11.094 7.285 8.844 1 76.38 98 SER A C 1
ATOM 784 O O . SER A 1 98 ? -11.188 6.641 7.797 1 76.38 98 SER A O 1
ATOM 786 N N . PHE A 1 99 ? -9.984 7.66 9.414 1 71.06 99 PHE A N 1
ATOM 787 C CA . PHE A 1 99 ? -8.727 7.117 8.906 1 71.06 99 PHE A CA 1
ATOM 788 C C . PHE A 1 99 ? -7.949 6.422 10.023 1 71.06 99 PHE A C 1
ATOM 790 O O . PHE A 1 99 ? -6.734 6.254 9.922 1 71.06 99 PHE A O 1
ATOM 797 N N . ARG A 1 100 ? -8.594 6.043 11.047 1 73.06 100 ARG A N 1
ATOM 798 C CA . ARG A 1 100 ? -7.969 5.266 12.117 1 73.06 100 ARG A CA 1
ATOM 799 C C . ARG A 1 100 ? -8.281 3.781 11.961 1 73.06 100 ARG A C 1
ATOM 801 O O . ARG A 1 100 ? -9.43 3.361 12.109 1 73.06 100 ARG A O 1
ATOM 808 N N . PRO A 1 101 ? -7.309 3.074 11.805 1 77.56 101 PRO A N 1
ATOM 809 C CA . PRO A 1 101 ? -7.551 1.638 11.641 1 77.56 101 PRO A CA 1
ATOM 810 C C . PRO A 1 101 ? -8.32 1.031 12.805 1 77.56 101 PRO A C 1
ATOM 812 O O . PRO A 1 101 ? -9.211 0.199 12.602 1 77.56 101 PRO A O 1
ATOM 815 N N . ASN A 1 102 ? -8.047 1.502 13.984 1 73.12 102 ASN A N 1
ATOM 816 C CA . ASN A 1 102 ? -8.664 0.927 15.172 1 73.12 102 ASN A CA 1
ATOM 817 C C . ASN A 1 102 ? -10.141 1.292 15.266 1 73.12 102 ASN A C 1
ATOM 819 O O . ASN A 1 102 ? -10.898 0.661 16 1 73.12 102 ASN A O 1
ATOM 823 N N . MET A 1 103 ? -10.508 2.262 14.578 1 70.5 103 MET A N 1
ATOM 824 C CA . MET A 1 103 ? -11.914 2.646 14.539 1 70.5 103 MET A CA 1
ATOM 825 C C . MET A 1 103 ? -12.648 1.908 13.422 1 70.5 103 MET A C 1
ATOM 827 O O . MET A 1 103 ? -13.852 1.654 13.523 1 70.5 103 MET A O 1
ATOM 831 N N . VAL A 1 104 ? -11.945 1.48 12.508 1 79.06 104 VAL A N 1
ATOM 832 C CA . VAL A 1 104 ? -12.555 0.974 11.289 1 79.06 104 VAL A CA 1
ATOM 833 C C . VAL A 1 104 ? -12.57 -0.553 11.305 1 79.06 104 VAL A C 1
ATOM 835 O O . VAL A 1 104 ? -13.57 -1.177 10.93 1 79.06 104 VAL A O 1
ATOM 838 N N . PHE A 1 105 ? -11.625 -1.172 11.914 1 84.88 105 PHE A N 1
ATOM 839 C CA . PHE A 1 105 ? -11.375 -2.537 11.469 1 84.88 105 PHE A CA 1
ATOM 840 C C . PHE A 1 105 ? -11.727 -3.539 12.555 1 84.88 105 PHE A C 1
ATOM 842 O O . PHE A 1 105 ? -11.719 -4.75 12.32 1 84.88 105 PHE A O 1
ATOM 849 N N . PRO A 1 106 ? -12.156 -3.133 13.766 1 87.12 106 PRO A N 1
ATOM 850 C CA . PRO A 1 106 ? -12.453 -4.172 14.758 1 87.12 106 PRO A CA 1
ATOM 851 C C . PRO A 1 106 ? -13.492 -5.176 14.266 1 87.12 106 PRO A C 1
ATOM 853 O O . PRO A 1 106 ? -13.273 -6.387 14.352 1 87.12 106 PRO A O 1
ATOM 856 N N . ARG A 1 107 ? -14.586 -4.734 13.711 1 92.38 107 ARG A N 1
ATOM 857 C CA . ARG A 1 107 ? -15.594 -5.641 13.188 1 92.38 107 ARG A CA 1
ATOM 858 C C . ARG A 1 107 ? -15.039 -6.477 12.039 1 92.38 107 ARG A C 1
ATOM 860 O O . ARG A 1 107 ? -15.344 -7.664 11.922 1 92.38 107 ARG A O 1
ATOM 867 N N . HIS A 1 108 ? -14.258 -5.895 11.203 1 96.38 108 HIS A N 1
ATOM 868 C CA . HIS A 1 108 ? -13.656 -6.586 10.07 1 96.38 108 HIS A CA 1
ATOM 869 C C . HIS A 1 108 ? -12.711 -7.691 10.547 1 96.38 108 HIS A C 1
ATOM 871 O O . HIS A 1 108 ? -12.672 -8.773 9.945 1 96.38 108 HIS A O 1
ATOM 877 N N . ARG A 1 109 ? -11.961 -7.449 11.586 1 97.44 109 ARG A N 1
ATOM 878 C CA . ARG A 1 109 ? -11.031 -8.438 12.125 1 97.44 109 ARG A CA 1
ATOM 879 C C . ARG A 1 109 ? -11.773 -9.633 12.703 1 97.44 109 ARG A C 1
ATOM 881 O O . ARG A 1 109 ? -11.32 -10.773 12.57 1 97.44 109 ARG A O 1
ATOM 888 N N . ASN A 1 110 ? -12.914 -9.375 13.352 1 96.81 110 ASN A N 1
ATOM 889 C CA . ASN A 1 110 ? -13.719 -10.469 13.875 1 96.81 110 ASN A CA 1
ATOM 890 C C . ASN A 1 110 ? -14.188 -11.406 12.766 1 96.81 110 ASN A C 1
ATOM 892 O O . ASN A 1 110 ? -14.086 -12.625 12.891 1 96.81 110 ASN A O 1
ATOM 896 N N . VAL A 1 111 ? -14.688 -10.836 11.727 1 97.81 111 VAL A N 1
ATOM 897 C CA . VAL A 1 111 ? -15.172 -11.625 10.602 1 97.81 111 VAL A CA 1
ATOM 898 C C . VAL A 1 111 ? -14 -12.297 9.898 1 97.81 111 VAL A C 1
ATOM 900 O O . VAL A 1 111 ? -14.117 -13.43 9.406 1 97.81 111 VAL A O 1
ATOM 903 N N . ALA A 1 112 ? -12.867 -11.594 9.875 1 98.44 112 ALA A N 1
ATOM 904 C CA . ALA A 1 112 ? -11.656 -12.18 9.305 1 98.44 112 ALA A CA 1
ATOM 905 C C . ALA A 1 112 ? -11.258 -13.453 10.047 1 98.44 112 ALA A C 1
ATOM 907 O O . ALA A 1 112 ? -10.797 -14.422 9.438 1 98.44 112 ALA A O 1
ATOM 908 N N . ALA A 1 113 ? -11.406 -13.43 11.32 1 98 113 ALA A N 1
ATOM 909 C CA . ALA A 1 113 ? -11.07 -14.602 12.133 1 98 113 ALA A CA 1
ATOM 910 C C . ALA A 1 113 ? -11.914 -15.812 11.727 1 98 113 ALA A C 1
ATOM 912 O O . ALA A 1 113 ? -11.43 -16.938 11.734 1 98 113 ALA A O 1
ATOM 913 N N . GLU A 1 114 ? -13.133 -15.562 11.352 1 97.31 114 GLU A N 1
ATOM 914 C CA . GLU A 1 114 ? -14 -16.641 10.883 1 97.31 114 GLU A CA 1
ATOM 915 C C . GLU A 1 114 ? -13.477 -17.234 9.586 1 97.31 114 GLU A C 1
ATOM 917 O O . GLU A 1 114 ? -13.445 -18.469 9.43 1 97.31 114 GLU A O 1
ATOM 922 N N . TRP A 1 115 ? -13.148 -16.391 8.719 1 97.62 115 TRP A N 1
ATOM 923 C CA . TRP A 1 115 ? -12.586 -16.859 7.457 1 97.62 115 TRP A CA 1
ATOM 924 C C . TRP A 1 115 ? -11.305 -17.656 7.691 1 97.62 115 TRP A C 1
ATOM 926 O O . TRP A 1 115 ? -11.078 -18.688 7.062 1 97.62 115 TRP A O 1
ATOM 936 N N . LEU A 1 116 ? -10.461 -17.141 8.578 1 98.06 116 LEU A N 1
ATOM 937 C CA . LEU A 1 116 ? -9.164 -17.766 8.859 1 98.06 116 LEU A CA 1
ATOM 938 C C . LEU A 1 116 ? -9.344 -19.125 9.523 1 98.06 116 LEU A C 1
ATOM 940 O O . LEU A 1 116 ? -8.531 -20.031 9.328 1 98.06 116 LEU A O 1
ATOM 944 N N . LEU A 1 117 ? -10.414 -19.297 10.266 1 96.19 117 LEU A N 1
ATOM 945 C CA . LEU A 1 117 ? -10.734 -20.609 10.812 1 96.19 117 LEU A CA 1
ATOM 946 C C . LEU A 1 117 ? -10.945 -21.625 9.695 1 96.19 117 LEU A C 1
ATOM 948 O O . LEU A 1 117 ? -10.492 -22.766 9.797 1 96.19 117 LEU A O 1
ATOM 952 N N . ARG A 1 118 ? -11.578 -21.188 8.641 1 92.94 118 ARG A N 1
ATOM 953 C CA . ARG A 1 118 ? -11.758 -22.047 7.469 1 92.94 118 ARG A CA 1
ATOM 954 C C . ARG A 1 118 ? -10.43 -22.344 6.793 1 92.94 118 ARG A C 1
ATOM 956 O O . ARG A 1 118 ? -10.281 -23.375 6.141 1 92.94 118 ARG A O 1
ATOM 963 N N . CYS A 1 119 ? -9.5 -21.422 6.969 1 94.44 119 CYS A N 1
ATOM 964 C CA . CYS A 1 119 ? -8.164 -21.625 6.406 1 94.44 119 CYS A CA 1
ATOM 965 C C . CYS A 1 119 ? -7.316 -22.5 7.305 1 94.44 119 CYS A C 1
ATOM 967 O O . CYS A 1 119 ? -6.156 -22.781 6.992 1 94.44 119 CYS A O 1
ATOM 969 N N . GLY A 1 120 ? -7.859 -22.922 8.438 1 94.88 120 GLY A N 1
ATOM 970 C CA . GLY A 1 120 ? -7.141 -23.797 9.352 1 94.88 120 GLY A CA 1
ATOM 971 C C . GLY A 1 120 ? -6.422 -23.047 10.461 1 94.88 120 GLY A C 1
ATOM 972 O O . GLY A 1 120 ? -5.535 -23.594 11.117 1 94.88 120 GLY A O 1
ATOM 973 N N . LEU A 1 121 ? -6.758 -21.781 10.625 1 96.69 121 LEU A N 1
ATOM 974 C CA . LEU A 1 121 ? -6.09 -20.969 11.625 1 96.69 121 LEU A CA 1
ATOM 975 C C . LEU A 1 121 ? -7.09 -20.453 12.664 1 96.69 121 LEU A C 1
ATOM 977 O O . LEU A 1 121 ? -8.07 -19.797 12.312 1 96.69 121 LEU A O 1
ATOM 981 N N . ASP A 1 122 ? -6.852 -20.797 13.844 1 96.31 122 ASP A N 1
ATOM 982 C CA . ASP A 1 122 ? -7.57 -20.203 14.969 1 96.31 122 ASP A CA 1
ATOM 983 C C . ASP A 1 122 ? -6.777 -19.062 15.594 1 96.31 122 ASP A C 1
ATOM 985 O O . ASP A 1 122 ? -5.84 -19.297 16.359 1 96.31 122 ASP A O 1
ATOM 989 N N . VAL A 1 123 ? -7.16 -17.828 15.273 1 96.81 123 VAL A N 1
ATOM 990 C CA . VAL A 1 123 ? -6.352 -16.688 15.68 1 96.81 123 VAL A CA 1
ATOM 991 C C . VAL A 1 123 ? -7.246 -15.609 16.281 1 96.81 123 VAL A C 1
ATOM 993 O O . VAL A 1 123 ? -8.43 -15.508 15.938 1 96.81 123 VAL A O 1
ATOM 996 N N . SER A 1 124 ? -6.707 -14.867 17.234 1 96.75 124 SER A N 1
ATOM 997 C CA . SER A 1 124 ? -7.398 -13.719 17.797 1 96.75 124 SER A CA 1
ATOM 998 C C . SER A 1 124 ? -7.551 -12.602 16.766 1 96.75 124 SER A C 1
ATOM 1000 O O . SER A 1 124 ? -6.629 -12.328 15.992 1 96.75 124 SER A O 1
ATOM 1002 N N . PRO A 1 125 ? -8.734 -11.938 16.75 1 96.88 125 PRO A N 1
ATOM 1003 C CA . PRO A 1 125 ? -8.906 -10.773 15.875 1 96.88 125 PRO A CA 1
ATOM 1004 C C . PRO A 1 125 ? -7.816 -9.719 16.078 1 96.88 125 PRO A C 1
ATOM 1006 O O . PRO A 1 125 ? -7.48 -8.992 15.141 1 96.88 125 PRO A O 1
ATOM 1009 N N . LEU A 1 126 ? -7.207 -9.641 17.25 1 95.12 126 LEU A N 1
ATOM 1010 C CA . LEU A 1 126 ? -6.195 -8.641 17.578 1 95.12 126 LEU A CA 1
ATOM 1011 C C . LEU A 1 126 ? -4.902 -8.906 16.812 1 95.12 126 LEU A C 1
ATOM 1013 O O . LEU A 1 126 ? -4.051 -8.023 16.688 1 95.12 126 LEU A O 1
ATOM 1017 N N . ASN A 1 127 ? -4.75 -10.117 16.25 1 97.69 127 ASN A N 1
ATOM 1018 C CA . ASN A 1 127 ? -3.541 -10.508 15.539 1 97.69 127 ASN A CA 1
ATOM 1019 C C . ASN A 1 127 ? -3.705 -10.352 14.031 1 97.69 127 ASN A C 1
ATOM 1021 O O . ASN A 1 127 ? -2.803 -10.695 13.266 1 97.69 127 ASN A O 1
ATOM 1025 N N . ILE A 1 128 ? -4.883 -9.828 13.656 1 98.31 128 ILE A N 1
ATOM 1026 C CA . ILE A 1 128 ? -5.199 -9.773 12.234 1 98.31 128 ILE A CA 1
ATOM 1027 C C . ILE A 1 128 ? -5.074 -8.336 11.734 1 98.31 128 ILE A C 1
ATOM 1029 O O . ILE A 1 128 ? -5.637 -7.41 12.328 1 98.31 128 ILE A O 1
ATOM 1033 N N . ASN A 1 129 ? -4.32 -8.141 10.695 1 97.88 129 ASN A N 1
ATOM 1034 C CA . ASN A 1 129 ? -4.23 -6.875 9.977 1 97.88 129 ASN A CA 1
ATOM 1035 C C . ASN A 1 129 ? -4.801 -6.988 8.562 1 97.88 129 ASN A C 1
ATOM 1037 O O . ASN A 1 129 ? -4.434 -7.891 7.812 1 97.88 129 ASN A O 1
ATOM 1041 N N . LEU A 1 130 ? -5.762 -6.141 8.242 1 97.69 130 LEU A N 1
ATOM 1042 C CA . LEU A 1 130 ? -6.266 -6.094 6.879 1 97.69 130 LEU A CA 1
ATOM 1043 C C . LEU A 1 130 ? -5.336 -5.277 5.984 1 97.69 130 LEU A C 1
ATOM 1045 O O . LEU A 1 130 ? -4.836 -4.23 6.398 1 97.69 130 LEU A O 1
ATOM 1049 N N . THR A 1 131 ? -5.094 -5.73 4.809 1 97.81 131 THR A N 1
ATOM 1050 C CA . THR A 1 131 ? -4.219 -5.066 3.848 1 97.81 131 THR A CA 1
ATOM 1051 C C . THR A 1 131 ? -4.891 -4.977 2.48 1 97.81 131 THR A C 1
ATOM 1053 O O . THR A 1 131 ? -5.914 -5.617 2.242 1 97.81 131 THR A O 1
ATOM 1056 N N . ASN A 1 132 ? -4.352 -4.145 1.602 1 96.38 132 ASN A N 1
ATOM 1057 C CA . ASN A 1 132 ? -4.832 -4.047 0.227 1 96.38 132 ASN A CA 1
ATOM 1058 C C . ASN A 1 132 ? -4.277 -5.176 -0.639 1 96.38 132 ASN A C 1
ATOM 1060 O O . ASN A 1 132 ? -3.604 -4.922 -1.639 1 96.38 132 ASN A O 1
ATOM 1064 N N . GLY A 1 133 ? -4.594 -6.422 -0.192 1 96.19 133 GLY A N 1
ATOM 1065 C CA . GLY A 1 133 ? -4.168 -7.598 -0.935 1 96.19 133 GLY A CA 1
ATOM 1066 C C . GLY A 1 133 ? -2.922 -8.242 -0.361 1 96.19 133 GLY A C 1
ATOM 1067 O O . GLY A 1 133 ? -2.379 -7.777 0.642 1 96.19 133 GLY A O 1
ATOM 1068 N N . ALA A 1 134 ? -2.496 -9.281 -1.03 1 96.38 134 ALA A N 1
ATOM 1069 C CA . ALA A 1 134 ? -1.397 -10.109 -0.54 1 96.38 134 ALA A CA 1
ATOM 1070 C C . ALA A 1 134 ? -0.055 -9.414 -0.731 1 96.38 134 ALA A C 1
ATOM 1072 O O . ALA A 1 134 ? 0.856 -9.57 0.085 1 96.38 134 ALA A O 1
ATOM 1073 N N . THR A 1 135 ? 0.114 -8.656 -1.804 1 96.44 135 THR A N 1
ATOM 1074 C CA . THR A 1 135 ? 1.387 -7.996 -2.066 1 96.44 135 THR A CA 1
ATOM 1075 C C . THR A 1 135 ? 1.721 -7.008 -0.956 1 96.44 135 THR A C 1
ATOM 1077 O O . THR A 1 135 ? 2.85 -6.977 -0.462 1 96.44 135 THR A O 1
ATOM 1080 N N . SER A 1 136 ? 0.718 -6.223 -0.587 1 97.56 136 SER A N 1
ATOM 1081 C CA . SER A 1 136 ? 0.907 -5.316 0.542 1 97.56 136 SER A CA 1
ATOM 1082 C C . SER A 1 136 ? 1.219 -6.086 1.821 1 97.56 136 SER A C 1
ATOM 1084 O O . SER A 1 136 ? 2.094 -5.688 2.594 1 97.56 136 SER A O 1
ATOM 1086 N N . ALA A 1 137 ? 0.545 -7.164 2.051 1 98.5 137 ALA A N 1
ATOM 1087 C CA . ALA A 1 137 ? 0.773 -7.996 3.229 1 98.5 137 ALA A CA 1
ATOM 1088 C C . ALA A 1 137 ? 2.199 -8.539 3.248 1 98.5 137 ALA A C 1
ATOM 1090 O O . ALA A 1 137 ? 2.861 -8.523 4.289 1 98.5 137 ALA A O 1
ATOM 1091 N N . MET A 1 138 ? 2.643 -8.992 2.111 1 98.06 138 MET A N 1
ATOM 1092 C CA . MET A 1 138 ? 4 -9.523 1.995 1 98.06 138 MET A CA 1
ATOM 1093 C C . MET A 1 138 ? 5.031 -8.438 2.299 1 98.06 138 MET A C 1
ATOM 1095 O O . MET A 1 138 ? 6.02 -8.695 2.988 1 98.06 138 MET A O 1
ATOM 1099 N N . THR A 1 139 ? 4.797 -7.293 1.764 1 98.38 139 THR A N 1
ATOM 1100 C CA . THR A 1 139 ? 5.703 -6.172 1.995 1 98.38 139 THR A CA 1
ATOM 1101 C C . THR A 1 139 ? 5.801 -5.855 3.484 1 98.38 139 THR A C 1
ATOM 1103 O O . THR A 1 139 ? 6.902 -5.75 4.031 1 98.38 139 THR A O 1
ATOM 1106 N N . VAL A 1 140 ? 4.672 -5.758 4.133 1 98.56 140 VAL A N 1
ATOM 1107 C CA . VAL A 1 140 ? 4.605 -5.445 5.555 1 98.56 140 VAL A CA 1
ATOM 1108 C C . VAL A 1 140 ? 5.254 -6.566 6.363 1 98.56 140 VAL A C 1
ATOM 1110 O O . VAL A 1 140 ? 6 -6.305 7.309 1 98.56 140 VAL A O 1
ATOM 1113 N N . ALA A 1 141 ? 4.965 -7.766 5.984 1 98.81 141 ALA A N 1
ATOM 1114 C CA . ALA A 1 141 ? 5.539 -8.914 6.684 1 98.81 141 ALA A CA 1
ATOM 1115 C C . ALA A 1 141 ? 7.062 -8.891 6.613 1 98.81 141 ALA A C 1
ATOM 1117 O O . ALA A 1 141 ? 7.738 -9.047 7.633 1 98.81 141 ALA A O 1
ATOM 1118 N N . LEU A 1 142 ? 7.59 -8.68 5.449 1 98.5 142 LEU A N 1
ATOM 1119 C CA . LEU A 1 142 ? 9.039 -8.648 5.27 1 98.5 142 LEU A CA 1
ATOM 1120 C C . LEU A 1 142 ? 9.664 -7.523 6.086 1 98.5 142 LEU A C 1
ATOM 1122 O O . LEU A 1 142 ? 10.656 -7.734 6.785 1 98.5 142 LEU A O 1
ATOM 1126 N N . MET A 1 143 ? 9.031 -6.352 6.027 1 97.81 143 MET A N 1
ATOM 1127 C CA . MET A 1 143 ? 9.539 -5.207 6.777 1 97.81 143 MET A CA 1
ATOM 1128 C C . MET A 1 143 ? 9.508 -5.484 8.281 1 97.81 143 MET A C 1
ATOM 1130 O O . MET A 1 143 ? 10.289 -4.906 9.039 1 97.81 143 MET A O 1
ATOM 1134 N N . SER A 1 144 ? 8.617 -6.316 8.695 1 98.06 144 SER A N 1
ATOM 1135 C CA . SER A 1 144 ? 8.398 -6.551 10.117 1 98.06 144 SER A CA 1
ATOM 1136 C C . SER A 1 144 ? 9.398 -7.562 10.672 1 98.06 144 SER A C 1
ATOM 1138 O O . SER A 1 144 ? 9.797 -7.48 11.836 1 98.06 144 SER A O 1
ATOM 1140 N N . VAL A 1 145 ? 9.859 -8.469 9.867 1 97.56 145 VAL A N 1
ATOM 1141 C CA . VAL A 1 145 ? 10.641 -9.578 10.406 1 97.56 145 VAL A CA 1
ATOM 1142 C C . VAL A 1 145 ? 12.117 -9.375 10.078 1 97.56 145 VAL A C 1
ATOM 1144 O O . VAL A 1 145 ? 12.992 -9.977 10.703 1 97.56 145 VAL A O 1
ATOM 1147 N N . ALA A 1 146 ? 12.391 -8.57 9.07 1 95.81 146 ALA A N 1
ATOM 1148 C CA . ALA A 1 146 ? 13.766 -8.484 8.586 1 95.81 146 ALA A CA 1
ATOM 1149 C C . ALA A 1 146 ? 14.195 -7.035 8.391 1 95.81 146 ALA A C 1
ATOM 1151 O O . ALA A 1 146 ? 13.82 -6.402 7.398 1 95.81 146 ALA A O 1
ATOM 1152 N N . PRO A 1 147 ? 14.938 -6.512 9.258 1 94.25 147 PRO A N 1
ATOM 1153 C CA . PRO A 1 147 ? 15.492 -5.18 9.008 1 94.25 147 PRO A CA 1
ATOM 1154 C C . PRO A 1 147 ? 16.438 -5.148 7.812 1 94.25 147 PRO A C 1
ATOM 1156 O O . PRO A 1 147 ? 16.969 -6.191 7.414 1 94.25 147 PRO A O 1
ATOM 1159 N N . PRO A 1 148 ? 16.641 -3.971 7.207 1 95.06 148 PRO A N 1
ATOM 1160 C CA . PRO A 1 148 ? 17.594 -3.867 6.105 1 95.06 148 PRO A CA 1
ATOM 1161 C C . PRO A 1 148 ? 18.969 -4.445 6.461 1 95.06 148 PRO A C 1
ATOM 1163 O O . PRO A 1 148 ? 19.453 -4.25 7.578 1 95.06 148 PRO A O 1
ATOM 1166 N N . GLY A 1 149 ? 19.547 -5.184 5.508 1 95 149 GLY A N 1
ATOM 1167 C CA . GLY A 1 149 ? 20.828 -5.82 5.727 1 95 149 GLY A CA 1
ATOM 1168 C C . GLY A 1 149 ? 20.719 -7.277 6.133 1 95 149 GLY A C 1
ATOM 1169 O O . GLY A 1 149 ? 21.703 -8.023 6.078 1 95 149 GLY A O 1
ATOM 1170 N N . SER A 1 150 ? 19.562 -7.664 6.469 1 96 150 SER A N 1
ATOM 1171 C CA . SER A 1 150 ? 19.359 -9.039 6.914 1 96 150 SER A CA 1
ATOM 1172 C C . SER A 1 150 ? 19.156 -9.984 5.73 1 96 150 SER A C 1
ATOM 1174 O O . SER A 1 150 ? 19.078 -9.539 4.586 1 96 150 SER A O 1
ATOM 1176 N N . THR A 1 151 ? 19.141 -11.305 6.059 1 97.94 151 THR A N 1
ATOM 1177 C CA . THR A 1 151 ? 18.938 -12.336 5.051 1 97.94 151 THR A CA 1
ATOM 1178 C C . THR A 1 151 ? 17.641 -13.086 5.309 1 97.94 151 THR A C 1
ATOM 1180 O O . THR A 1 151 ? 17.344 -13.461 6.441 1 97.94 151 THR A O 1
ATOM 1183 N N . VAL A 1 152 ? 16.891 -13.211 4.312 1 98.56 152 VAL A N 1
ATOM 1184 C CA . VAL A 1 152 ? 15.672 -14.016 4.316 1 98.56 152 VAL A CA 1
ATOM 1185 C C . VAL A 1 152 ? 15.82 -15.188 3.352 1 98.56 152 VAL A C 1
ATOM 1187 O O . VAL A 1 152 ? 16.281 -15.016 2.219 1 98.56 152 VAL A O 1
ATOM 1190 N N . ALA A 1 153 ? 15.531 -16.391 3.811 1 98.44 153 ALA A N 1
ATOM 1191 C CA . ALA A 1 153 ? 15.562 -17.578 2.963 1 98.44 153 ALA A CA 1
ATOM 1192 C C . ALA A 1 153 ? 14.219 -17.797 2.271 1 98.44 153 ALA A C 1
ATOM 1194 O O . ALA A 1 153 ? 13.172 -17.375 2.783 1 98.44 153 ALA A O 1
ATOM 1195 N N . THR A 1 154 ? 14.242 -18.375 1.135 1 97.88 154 THR A N 1
ATOM 1196 C CA . THR A 1 154 ? 13.047 -18.781 0.403 1 97.88 154 THR A CA 1
ATOM 1197 C C . THR A 1 154 ? 13.344 -19.969 -0.503 1 97.88 154 THR A C 1
ATOM 1199 O O . THR A 1 154 ? 14.469 -20.469 -0.52 1 97.88 154 THR A O 1
ATOM 1202 N N . GLU A 1 155 ? 12.352 -20.5 -1.124 1 96.06 155 GLU A N 1
ATOM 1203 C CA . GLU A 1 155 ? 12.523 -21.578 -2.096 1 96.06 155 GLU A CA 1
ATOM 1204 C C . GLU A 1 155 ? 13.367 -21.125 -3.283 1 96.06 155 GLU A C 1
ATOM 1206 O O . GLU A 1 155 ? 13.258 -19.969 -3.715 1 96.06 155 GLU A O 1
ATOM 1211 N N . ALA A 1 156 ? 14.117 -22.016 -3.891 1 95 156 ALA A N 1
ATOM 1212 C CA . ALA A 1 156 ? 14.977 -21.703 -5.027 1 95 156 ALA A CA 1
ATOM 1213 C C . ALA A 1 156 ? 14.156 -21.203 -6.215 1 95 156 ALA A C 1
ATOM 1215 O O . ALA A 1 156 ? 14.68 -20.516 -7.098 1 95 156 ALA A O 1
ATOM 1216 N N . ILE A 1 157 ? 12.93 -21.609 -6.273 1 93.69 157 ILE A N 1
ATOM 1217 C CA . ILE A 1 157 ? 11.898 -21.094 -7.172 1 93.69 157 ILE A CA 1
ATOM 1218 C C . ILE A 1 157 ? 10.719 -20.562 -6.359 1 93.69 157 ILE A C 1
ATOM 1220 O O . ILE A 1 157 ? 10.031 -21.344 -5.68 1 93.69 157 ILE A O 1
ATOM 1224 N N . SER A 1 158 ? 10.562 -19.266 -6.434 1 94.12 158 SER A N 1
ATOM 1225 C CA . SER A 1 158 ? 9.602 -18.656 -5.52 1 94.12 158 SER A CA 1
ATOM 1226 C C . SER A 1 158 ? 8.836 -17.531 -6.195 1 94.12 158 SER A C 1
ATOM 1228 O O . SER A 1 158 ? 8.789 -17.453 -7.426 1 94.12 158 SER A O 1
ATOM 1230 N N . HIS A 1 159 ? 8.141 -16.766 -5.461 1 93.81 159 HIS A N 1
ATOM 1231 C CA . HIS A 1 159 ? 7.262 -15.711 -5.953 1 93.81 159 HIS A CA 1
ATOM 1232 C C . HIS A 1 159 ? 8.039 -14.664 -6.742 1 93.81 159 HIS A C 1
ATOM 1234 O O . HIS A 1 159 ? 9.117 -14.234 -6.316 1 93.81 159 HIS A O 1
ATOM 1240 N N . HIS A 1 160 ? 7.543 -14.18 -7.801 1 91.31 160 HIS A N 1
ATOM 1241 C CA . HIS A 1 160 ? 8.273 -13.383 -8.773 1 91.31 160 HIS A CA 1
ATOM 1242 C C . HIS A 1 160 ? 8.562 -11.984 -8.227 1 91.31 160 HIS A C 1
ATOM 1244 O O . HIS A 1 160 ? 9.469 -11.297 -8.719 1 91.31 160 HIS A O 1
ATOM 1250 N N . THR A 1 161 ? 7.785 -11.523 -7.234 1 92.94 161 THR A N 1
ATOM 1251 C CA . THR A 1 161 ? 8.031 -10.172 -6.754 1 92.94 161 THR A CA 1
ATOM 1252 C C . THR A 1 161 ? 9.055 -10.18 -5.621 1 92.94 161 THR A C 1
ATOM 1254 O O . THR A 1 161 ? 9.508 -9.117 -5.188 1 92.94 161 THR A O 1
ATOM 1257 N N . LEU A 1 162 ? 9.422 -11.32 -5.129 1 94.81 162 LEU A N 1
ATOM 1258 C CA . LEU A 1 162 ? 10.227 -11.398 -3.918 1 94.81 162 LEU A CA 1
ATOM 1259 C C . LEU A 1 162 ? 11.625 -10.828 -4.156 1 94.81 162 LEU A C 1
ATOM 1261 O O . LEU A 1 162 ? 12.148 -10.102 -3.316 1 94.81 162 LEU A O 1
ATOM 1265 N N . VAL A 1 163 ? 12.211 -11.164 -5.312 1 93.38 163 VAL A N 1
ATOM 1266 C CA . VAL A 1 163 ? 13.578 -10.727 -5.582 1 93.38 163 VAL A CA 1
ATOM 1267 C C . VAL A 1 163 ? 13.625 -9.203 -5.66 1 93.38 163 VAL A C 1
ATOM 1269 O O . VAL A 1 163 ? 14.336 -8.555 -4.887 1 93.38 163 VAL A O 1
ATOM 1272 N N . PRO A 1 164 ? 12.836 -8.602 -6.527 1 94.19 164 PRO A N 1
ATOM 1273 C CA . PRO A 1 164 ? 12.906 -7.137 -6.582 1 94.19 164 PRO A CA 1
ATOM 1274 C C . PRO A 1 164 ? 12.477 -6.477 -5.277 1 94.19 164 PRO A C 1
ATOM 1276 O O . PRO A 1 164 ? 13.094 -5.504 -4.84 1 94.19 164 PRO A O 1
ATOM 1279 N N . LEU A 1 165 ? 11.445 -6.941 -4.617 1 96.44 165 LEU A N 1
ATOM 1280 C CA . LEU A 1 165 ? 10.984 -6.355 -3.361 1 96.44 165 LEU A CA 1
ATOM 1281 C C . LEU A 1 165 ? 12.086 -6.406 -2.307 1 96.44 165 LEU A C 1
ATOM 1283 O O . LEU A 1 165 ? 12.336 -5.414 -1.616 1 96.44 165 LEU A O 1
ATOM 1287 N N . SER A 1 166 ? 12.742 -7.57 -2.168 1 96.44 166 SER A N 1
ATOM 1288 C CA . SER A 1 166 ? 13.828 -7.715 -1.206 1 96.44 166 SER A CA 1
ATOM 1289 C C . SER A 1 166 ? 14.961 -6.73 -1.5 1 96.44 166 SER A C 1
ATOM 1291 O O . SER A 1 166 ? 15.523 -6.137 -0.582 1 96.44 166 SER A O 1
ATOM 1293 N N . THR A 1 167 ? 15.227 -6.559 -2.775 1 94.25 167 THR A N 1
ATOM 1294 C CA . THR A 1 167 ? 16.281 -5.625 -3.186 1 94.25 167 THR A CA 1
ATOM 1295 C C . THR A 1 167 ? 15.938 -4.207 -2.74 1 94.25 167 THR A C 1
ATOM 1297 O O . THR A 1 167 ? 16.781 -3.514 -2.164 1 94.25 167 THR A O 1
ATOM 1300 N N . TYR A 1 168 ? 14.766 -3.816 -2.926 1 94.25 168 TYR A N 1
ATOM 1301 C CA . TYR A 1 168 ? 14.352 -2.453 -2.621 1 94.25 168 TYR A CA 1
ATOM 1302 C C . TYR A 1 168 ? 14.234 -2.238 -1.116 1 94.25 168 TYR A C 1
ATOM 1304 O O . TYR A 1 168 ? 14.305 -1.104 -0.637 1 94.25 168 TYR A O 1
ATOM 1312 N N . LEU A 1 169 ? 14.047 -3.311 -0.343 1 96.44 169 LEU A N 1
ATOM 1313 C CA . LEU A 1 169 ? 13.961 -3.24 1.111 1 96.44 169 LEU A CA 1
ATOM 1314 C C . LEU A 1 169 ? 15.344 -3.418 1.742 1 96.44 169 LEU A C 1
ATOM 1316 O O . LEU A 1 169 ? 15.484 -3.348 2.965 1 96.44 169 LEU A O 1
ATOM 1320 N N . GLY A 1 170 ? 16.375 -3.738 0.915 1 96.06 170 GLY A N 1
ATOM 1321 C CA . GLY A 1 170 ? 17.719 -3.967 1.427 1 96.06 170 GLY A CA 1
ATOM 1322 C C . GLY A 1 170 ? 17.875 -5.316 2.1 1 96.06 170 GLY A C 1
ATOM 1323 O O . GLY A 1 170 ? 18.672 -5.465 3.025 1 96.06 170 GLY A O 1
ATOM 1324 N N . ILE A 1 171 ? 17.094 -6.254 1.728 1 96.94 171 ILE A N 1
ATOM 1325 C CA . ILE A 1 171 ? 17.109 -7.605 2.279 1 96.94 171 ILE A CA 1
ATOM 1326 C C . ILE A 1 171 ? 17.844 -8.539 1.317 1 96.94 171 ILE A C 1
ATOM 1328 O O . ILE A 1 171 ? 17.641 -8.469 0.103 1 96.94 171 ILE A O 1
ATOM 1332 N N . HIS A 1 172 ? 18.703 -9.336 1.795 1 96.5 172 HIS A N 1
ATOM 1333 C CA . HIS A 1 172 ? 19.344 -10.391 1.01 1 96.5 172 HIS A CA 1
ATOM 1334 C C . HIS A 1 172 ? 18.453 -11.633 0.943 1 96.5 172 HIS A C 1
ATOM 1336 O O . HIS A 1 172 ? 18.094 -12.195 1.979 1 96.5 172 HIS A O 1
ATOM 1342 N N . LEU A 1 173 ? 18.156 -12.039 -0.223 1 96.62 173 LEU A N 1
ATOM 1343 C CA . LEU A 1 173 ? 17.328 -13.219 -0.422 1 96.62 173 LEU A CA 1
ATOM 1344 C C . LEU A 1 173 ? 18.188 -14.43 -0.769 1 96.62 173 LEU A C 1
ATOM 1346 O O . LEU A 1 173 ? 19.016 -14.367 -1.676 1 96.62 173 LEU A O 1
ATOM 1350 N N . GLN A 1 174 ? 18.016 -15.477 -0.041 1 96.81 174 GLN A N 1
ATOM 1351 C CA . GLN A 1 174 ? 18.75 -16.703 -0.294 1 96.81 174 GLN A CA 1
ATOM 1352 C C . GLN A 1 174 ? 17.812 -17.828 -0.732 1 96.81 174 GLN A C 1
ATOM 1354 O O . GLN A 1 174 ? 16.984 -18.297 0.056 1 96.81 174 GLN A O 1
ATOM 1359 N N . GLY A 1 175 ? 17.953 -18.25 -1.96 1 96.88 175 GLY A N 1
ATOM 1360 C CA . GLY A 1 175 ? 17.188 -19.375 -2.467 1 96.88 175 GLY A CA 1
ATOM 1361 C C . GLY A 1 175 ? 17.734 -20.719 -2.016 1 96.88 175 GLY A C 1
ATOM 1362 O O . GLY A 1 175 ? 18.938 -20.969 -2.105 1 96.88 175 GLY A O 1
ATOM 1363 N N . LEU A 1 176 ? 16.859 -21.547 -1.507 1 96.88 176 LEU A N 1
ATOM 1364 C CA . LEU A 1 176 ? 17.266 -22.828 -0.976 1 96.88 176 LEU A CA 1
ATOM 1365 C C . LEU A 1 176 ? 16.703 -23.969 -1.816 1 96.88 176 LEU A C 1
ATOM 1367 O O . LEU A 1 176 ? 15.664 -23.812 -2.459 1 96.88 176 LEU A O 1
ATOM 1371 N N . ALA A 1 177 ? 17.312 -25.125 -1.706 1 95.81 177 ALA A N 1
ATOM 1372 C CA . ALA A 1 177 ? 16.969 -26.297 -2.516 1 95.81 177 ALA A CA 1
ATOM 1373 C C . ALA A 1 177 ? 15.547 -26.75 -2.236 1 95.81 177 ALA A C 1
ATOM 1375 O O . ALA A 1 177 ? 15.102 -26.75 -1.088 1 95.81 177 ALA A O 1
ATOM 1376 N N . ILE A 1 178 ? 14.859 -27.141 -3.332 1 94.81 178 ILE A N 1
ATOM 1377 C CA . ILE A 1 178 ? 13.5 -27.656 -3.238 1 94.81 178 ILE A CA 1
ATOM 1378 C C . ILE A 1 178 ? 13.43 -29.047 -3.879 1 94.81 178 ILE A C 1
ATOM 1380 O O . ILE A 1 178 ? 14.344 -29.453 -4.602 1 94.81 178 ILE A O 1
ATOM 1384 N N . ASP A 1 179 ? 12.406 -29.797 -3.57 1 93.88 179 ASP A N 1
ATOM 1385 C CA . ASP A 1 179 ? 12.039 -31.031 -4.25 1 93.88 179 ASP A CA 1
ATOM 1386 C C . ASP A 1 179 ? 10.531 -31.094 -4.508 1 93.88 179 ASP A C 1
ATOM 1388 O O . ASP A 1 179 ? 9.867 -30.047 -4.574 1 93.88 179 ASP A O 1
ATOM 1392 N N . GLY A 1 180 ? 9.992 -32.219 -4.875 1 92.12 180 GLY A N 1
ATOM 1393 C CA . GLY A 1 180 ? 8.586 -32.375 -5.207 1 92.12 180 GLY A CA 1
ATOM 1394 C C . GLY A 1 180 ? 7.664 -32.062 -4.047 1 92.12 180 GLY A C 1
ATOM 1395 O O . GLY A 1 180 ? 6.445 -31.969 -4.219 1 92.12 180 GLY A O 1
ATOM 1396 N N . ASP A 1 181 ? 8.25 -31.75 -2.896 1 95.69 181 ASP A N 1
ATOM 1397 C CA . ASP A 1 181 ? 7.48 -31.453 -1.693 1 95.69 181 ASP A CA 1
ATOM 1398 C C . ASP A 1 181 ? 7.816 -30.078 -1.145 1 95.69 181 ASP A C 1
ATOM 1400 O O . ASP A 1 181 ? 7.586 -29.797 0.033 1 95.69 181 ASP A O 1
ATOM 1404 N N . GLY A 1 182 ? 8.43 -29.219 -1.952 1 94.75 182 GLY A N 1
ATOM 1405 C CA . GLY A 1 182 ? 8.781 -27.859 -1.535 1 94.75 182 GLY A CA 1
ATOM 1406 C C . GLY A 1 182 ? 10.195 -27.75 -1.001 1 94.75 182 GLY A C 1
ATOM 1407 O O . GLY A 1 182 ? 11.078 -28.5 -1.421 1 94.75 182 GLY A O 1
ATOM 1408 N N . MET A 1 183 ? 10.422 -26.828 -0.149 1 96.75 183 MET A N 1
ATOM 1409 C CA . MET A 1 183 ? 11.758 -26.562 0.388 1 96.75 183 MET A CA 1
ATOM 1410 C C . MET A 1 183 ? 12.266 -27.75 1.185 1 96.75 183 MET A C 1
ATOM 1412 O O . MET A 1 183 ? 11.523 -28.344 1.975 1 96.75 183 MET A O 1
ATOM 1416 N N . ILE A 1 184 ? 13.492 -28.094 0.986 1 97.75 184 ILE A N 1
ATOM 1417 C CA . ILE A 1 184 ? 14.125 -29.172 1.737 1 97.75 184 ILE A CA 1
ATOM 1418 C C . ILE A 1 184 ? 14.516 -28.672 3.129 1 97.75 184 ILE A C 1
ATOM 1420 O O . ILE A 1 184 ? 15.32 -27.75 3.262 1 97.75 184 ILE A O 1
ATOM 1424 N N . PRO A 1 185 ? 13.969 -29.297 4.18 1 98.69 185 PRO A N 1
ATOM 1425 C CA . PRO A 1 185 ? 14.234 -28.812 5.535 1 98.69 185 PRO A CA 1
ATOM 1426 C C . PRO A 1 185 ? 15.727 -28.781 5.867 1 98.69 185 PRO A C 1
ATOM 1428 O O . PRO A 1 185 ? 16.203 -27.844 6.516 1 98.69 185 PRO A O 1
ATOM 1431 N N . ASP A 1 186 ? 16.484 -29.734 5.402 1 98.69 186 ASP A N 1
ATOM 1432 C CA . ASP A 1 186 ? 17.922 -29.781 5.664 1 98.69 186 ASP A CA 1
ATOM 1433 C C . ASP A 1 186 ? 18.641 -28.578 5.047 1 98.69 186 ASP A C 1
ATOM 1435 O O . ASP A 1 186 ? 19.625 -28.094 5.594 1 98.69 186 ASP A O 1
ATOM 1439 N N . ALA A 1 187 ? 18.188 -28.156 3.928 1 98 187 ALA A N 1
ATOM 1440 C CA . ALA A 1 187 ? 18.766 -26.969 3.289 1 98 187 ALA A CA 1
ATOM 1441 C C . ALA A 1 187 ? 18.578 -25.734 4.152 1 98 187 ALA A C 1
ATOM 1443 O O . ALA A 1 187 ? 19.484 -24.906 4.27 1 98 187 ALA A O 1
ATOM 1444 N N . LEU A 1 188 ? 17.391 -25.594 4.734 1 98.69 188 LEU A N 1
ATOM 1445 C CA . LEU A 1 188 ? 17.125 -24.484 5.637 1 98.69 188 LEU A CA 1
ATOM 1446 C C . LEU A 1 188 ? 18 -24.578 6.887 1 98.69 188 LEU A C 1
ATOM 1448 O O . LEU A 1 188 ? 18.578 -23.578 7.316 1 98.69 188 LEU A O 1
ATOM 1452 N N . ASP A 1 189 ? 18.031 -25.75 7.426 1 98.81 189 ASP A N 1
ATOM 1453 C CA . ASP A 1 189 ? 18.859 -25.984 8.609 1 98.81 189 ASP A CA 1
ATOM 1454 C C . ASP A 1 189 ? 20.312 -25.594 8.352 1 98.81 189 ASP A C 1
ATOM 1456 O O . ASP A 1 189 ? 20.938 -24.922 9.164 1 98.81 189 ASP A O 1
ATOM 1460 N N . GLU A 1 190 ? 20.828 -26.062 7.246 1 98.56 190 GLU A N 1
ATOM 1461 C CA . GLU A 1 190 ? 22.219 -25.766 6.871 1 98.56 190 GLU A CA 1
ATOM 1462 C C . GLU A 1 190 ? 22.438 -24.266 6.688 1 98.56 190 GLU A C 1
ATOM 1464 O O . GLU A 1 190 ? 23.453 -23.734 7.133 1 98.56 190 GLU A O 1
ATOM 1469 N N . ALA A 1 191 ? 21.531 -23.641 5.992 1 98.06 191 ALA A N 1
ATOM 1470 C CA . ALA A 1 191 ? 21.641 -22.188 5.781 1 98.06 191 ALA A CA 1
ATOM 1471 C C . ALA A 1 191 ? 21.703 -21.453 7.113 1 98.06 191 ALA A C 1
ATOM 1473 O O . ALA A 1 191 ? 22.5 -20.516 7.27 1 98.06 191 ALA A O 1
ATOM 1474 N N . CYS A 1 192 ? 20.859 -21.859 8.07 1 98.25 192 CYS A N 1
ATOM 1475 C CA . CYS A 1 192 ? 20.812 -21.219 9.383 1 98.25 192 CYS A CA 1
ATOM 1476 C C . CYS A 1 192 ? 22.109 -21.453 10.156 1 98.25 192 CYS A C 1
ATOM 1478 O O . CYS A 1 192 ? 22.516 -20.609 10.961 1 98.25 192 CYS A O 1
ATOM 1480 N N . ARG A 1 193 ? 22.703 -22.562 9.906 1 97.75 193 ARG A N 1
ATOM 1481 C CA . ARG A 1 193 ? 23.953 -22.875 10.578 1 97.75 193 ARG A CA 1
ATOM 1482 C C . ARG A 1 193 ? 25.109 -22.094 9.969 1 97.75 193 ARG A C 1
ATOM 1484 O O . ARG A 1 193 ? 26.047 -21.688 10.688 1 97.75 193 ARG A O 1
ATOM 1491 N N . LYS A 1 194 ? 25.078 -21.859 8.742 1 96.69 194 LYS A N 1
ATOM 1492 C CA . LYS A 1 194 ? 26.188 -21.234 8.016 1 96.69 194 LYS A CA 1
ATOM 1493 C C . LYS A 1 194 ? 26.109 -19.719 8.109 1 96.69 194 LYS A C 1
ATOM 1495 O O . LYS A 1 194 ? 27.109 -19.031 7.953 1 96.69 194 LYS A O 1
ATOM 1500 N N . GLY A 1 195 ? 24.938 -19.234 8.266 1 93.81 195 GLY A N 1
ATOM 1501 C CA . GLY A 1 195 ? 24.766 -17.797 8.305 1 93.81 195 GLY A CA 1
ATOM 1502 C C . GLY A 1 195 ? 23.578 -17.359 9.141 1 93.81 195 GLY A C 1
ATOM 1503 O O . GLY A 1 195 ? 22.859 -18.203 9.695 1 93.81 195 GLY A O 1
ATOM 1504 N N . VAL A 1 196 ? 23.438 -16.094 9.211 1 94.06 196 VAL A N 1
ATOM 1505 C CA . VAL A 1 196 ? 22.344 -15.531 10 1 94.06 196 VAL A CA 1
ATOM 1506 C C . VAL A 1 196 ? 21.109 -15.352 9.117 1 94.06 196 VAL A C 1
ATOM 1508 O O . VAL A 1 196 ? 21.078 -14.477 8.25 1 94.06 196 VAL A O 1
ATOM 1511 N N . ILE A 1 197 ? 20.172 -16.156 9.297 1 98.12 197 ILE A N 1
ATOM 1512 C CA . ILE A 1 197 ? 18.875 -16.078 8.641 1 98.12 197 ILE A CA 1
ATOM 1513 C C . ILE A 1 197 ? 17.844 -15.508 9.609 1 98.12 197 ILE A C 1
ATOM 1515 O O . ILE A 1 197 ? 17.703 -15.984 10.734 1 98.12 197 ILE A O 1
ATOM 1519 N N . ARG A 1 198 ? 17.141 -14.484 9.156 1 98 198 ARG A N 1
ATOM 1520 C CA . ARG A 1 198 ? 16.172 -13.844 10.039 1 98 198 ARG A CA 1
ATOM 1521 C C . ARG A 1 198 ? 14.781 -14.461 9.883 1 98 198 ARG A C 1
ATOM 1523 O O . ARG A 1 198 ? 14 -14.492 10.828 1 98 198 ARG A O 1
ATOM 1530 N N . ALA A 1 199 ? 14.508 -14.859 8.688 1 98.75 199 ALA A N 1
ATOM 1531 C CA . ALA A 1 199 ? 13.18 -15.383 8.383 1 98.75 199 ALA A CA 1
ATOM 1532 C C . ALA A 1 199 ? 13.219 -16.297 7.156 1 98.75 199 ALA A C 1
ATOM 1534 O O . ALA A 1 199 ? 14.195 -16.297 6.402 1 98.75 199 ALA A O 1
ATOM 1535 N N . VAL A 1 200 ? 12.227 -17.141 6.996 1 98.88 200 VAL A N 1
ATOM 1536 C CA . VAL A 1 200 ? 12.023 -17.953 5.801 1 98.88 200 VAL A CA 1
ATOM 1537 C C . VAL A 1 200 ? 10.656 -17.641 5.191 1 98.88 200 VAL A C 1
ATOM 1539 O O . VAL A 1 200 ? 9.664 -17.531 5.91 1 98.88 200 VAL A O 1
ATOM 1542 N N . PHE A 1 201 ? 10.656 -17.359 3.928 1 98.56 201 PHE A N 1
ATOM 1543 C CA . PHE A 1 201 ? 9.438 -17.156 3.143 1 98.56 201 PHE A CA 1
ATOM 1544 C C . PHE A 1 201 ? 9.016 -18.453 2.465 1 98.56 201 PHE A C 1
ATOM 1546 O O . PHE A 1 201 ? 9.781 -19.031 1.687 1 98.56 201 PHE A O 1
ATOM 1553 N N . LEU A 1 202 ? 7.734 -18.891 2.684 1 98.19 202 LEU A N 1
ATOM 1554 C CA . LEU A 1 202 ? 7.254 -20.172 2.188 1 98.19 202 LEU A CA 1
ATOM 1555 C C . LEU A 1 202 ? 5.938 -20 1.433 1 98.19 202 LEU A C 1
ATOM 1557 O O . LEU A 1 202 ? 5.125 -19.141 1.78 1 98.19 202 LEU A O 1
ATOM 1561 N N . GLN A 1 203 ? 5.734 -20.812 0.456 1 96.31 203 GLN A N 1
ATOM 1562 C CA . GLN A 1 203 ? 4.484 -20.953 -0.284 1 96.31 203 GLN A CA 1
ATOM 1563 C C . GLN A 1 203 ? 4.008 -22.406 -0.292 1 96.31 203 GLN A C 1
ATOM 1565 O O . GLN A 1 203 ? 4.105 -23.094 -1.313 1 96.31 203 GLN A O 1
ATOM 1570 N N . PRO A 1 204 ? 3.4 -22.859 0.727 1 95.69 204 PRO A N 1
ATOM 1571 C CA . PRO A 1 204 ? 3.176 -24.297 0.924 1 95.69 204 PRO A CA 1
ATOM 1572 C C . PRO A 1 204 ? 1.998 -24.828 0.11 1 95.69 204 PRO A C 1
ATOM 1574 O O . PRO A 1 204 ? 1.86 -26.047 -0.065 1 95.69 204 PRO A O 1
ATOM 1577 N N . SER A 1 205 ? 1.067 -23.984 -0.343 1 93.5 205 SER A N 1
ATOM 1578 C CA . SER A 1 205 ? -0.18 -24.469 -0.927 1 93.5 205 SER A CA 1
ATOM 1579 C C . SER A 1 205 ? -0.278 -24.109 -2.404 1 93.5 205 SER A C 1
ATOM 1581 O O . SER A 1 205 ? -0.979 -23.156 -2.77 1 93.5 205 SER A O 1
ATOM 1583 N N . VAL A 1 206 ? 0.258 -25 -3.299 1 85.44 206 VAL A N 1
ATOM 1584 C CA . VAL A 1 206 ? 0.108 -25.016 -4.75 1 85.44 206 VAL A CA 1
ATOM 1585 C C . VAL A 1 206 ? 0.493 -23.641 -5.324 1 85.44 206 VAL A C 1
ATOM 1587 O O . VAL A 1 206 ? -0.124 -23.172 -6.281 1 85.44 206 VAL A O 1
ATOM 1590 N N . ILE A 1 207 ? 1.396 -23.125 -4.508 1 69.94 207 ILE A N 1
ATOM 1591 C CA . ILE A 1 207 ? 1.616 -21.734 -4.879 1 69.94 207 ILE A CA 1
ATOM 1592 C C . ILE A 1 207 ? 2.582 -21.672 -6.059 1 69.94 207 ILE A C 1
ATOM 1594 O O . ILE A 1 207 ? 3.25 -22.656 -6.383 1 69.94 207 ILE A O 1
ATOM 1598 N N . ASN A 1 208 ? 2.572 -20.516 -6.688 1 81.5 208 ASN A N 1
ATOM 1599 C CA . ASN A 1 208 ? 3.26 -20.062 -7.891 1 81.5 208 ASN A CA 1
ATOM 1600 C C . ASN A 1 208 ? 4.777 -20.125 -7.727 1 81.5 208 ASN A C 1
ATOM 1602 O O . ASN A 1 208 ? 5.312 -19.688 -6.711 1 81.5 208 ASN A O 1
ATOM 1606 N N . PRO A 1 209 ? 5.484 -20.922 -8.508 1 90.5 209 PRO A N 1
ATOM 1607 C CA . PRO A 1 209 ? 5 -21.297 -9.836 1 90.5 209 PRO A CA 1
ATOM 1608 C C . PRO A 1 209 ? 4.91 -22.812 -10.016 1 90.5 209 PRO A C 1
ATOM 1610 O O . PRO A 1 209 ? 4.395 -23.297 -11.031 1 90.5 209 PRO A O 1
ATOM 1613 N N . THR A 1 210 ? 5.258 -23.609 -9.055 1 91.69 210 THR A N 1
ATOM 1614 C CA . THR A 1 210 ? 5.504 -25.016 -9.328 1 91.69 210 THR A CA 1
ATOM 1615 C C . THR A 1 210 ? 4.242 -25.844 -9.078 1 91.69 210 THR A C 1
ATOM 1617 O O . THR A 1 210 ? 4.223 -27.047 -9.336 1 91.69 210 THR A O 1
ATOM 1620 N N . ALA A 1 211 ? 3.223 -25.25 -8.555 1 93.56 211 ALA A N 1
ATOM 1621 C CA . ALA A 1 211 ? 1.947 -25.906 -8.273 1 93.56 211 ALA A CA 1
ATOM 1622 C C . ALA A 1 211 ? 2.121 -27.016 -7.246 1 93.56 211 ALA A C 1
ATOM 1624 O O . ALA A 1 211 ? 1.355 -27.984 -7.234 1 93.56 211 ALA A O 1
ATOM 1625 N N . THR A 1 212 ? 3.084 -26.922 -6.414 1 93.19 212 THR A N 1
ATOM 1626 C CA . THR A 1 212 ? 3.406 -27.938 -5.418 1 93.19 212 THR A CA 1
ATOM 1627 C C . THR A 1 212 ? 2.557 -27.75 -4.164 1 93.19 212 THR A C 1
ATOM 1629 O O . THR A 1 212 ? 2.355 -26.625 -3.701 1 93.19 212 THR A O 1
ATOM 1632 N N . LEU A 1 213 ? 2.029 -28.828 -3.688 1 95.31 213 LEU A N 1
ATOM 1633 C CA . LEU A 1 213 ? 1.389 -28.859 -2.377 1 95.31 213 LEU A CA 1
ATOM 1634 C C . LEU A 1 213 ? 2.289 -29.531 -1.347 1 95.31 213 LEU A C 1
ATOM 1636 O O . LEU A 1 213 ? 2.523 -30.734 -1.418 1 95.31 213 LEU A O 1
ATOM 1640 N N . MET A 1 214 ? 2.791 -28.734 -0.43 1 96.38 214 MET A N 1
ATOM 1641 C CA . MET A 1 214 ? 3.672 -29.25 0.618 1 96.38 214 MET A CA 1
ATOM 1642 C C . MET A 1 214 ? 2.928 -30.203 1.536 1 96.38 214 MET A C 1
ATOM 1644 O O . MET A 1 214 ? 1.799 -29.938 1.948 1 96.38 214 MET A O 1
ATOM 1648 N N . SER A 1 215 ? 3.527 -31.359 1.815 1 96.69 215 SER A N 1
ATOM 1649 C CA . SER A 1 215 ? 2.906 -32.375 2.678 1 96.69 215 SER A CA 1
ATOM 1650 C C . SER A 1 215 ? 2.902 -31.906 4.133 1 96.69 215 SER A C 1
ATOM 1652 O O . SER A 1 215 ? 3.598 -30.969 4.496 1 96.69 215 SER A O 1
ATOM 1654 N N . ALA A 1 216 ? 2.094 -32.594 4.93 1 97.38 216 ALA A N 1
ATOM 1655 C CA . ALA A 1 216 ? 2.021 -32.312 6.359 1 97.38 216 ALA A CA 1
ATOM 1656 C C . ALA A 1 216 ? 3.379 -32.5 7.031 1 97.38 216 ALA A C 1
ATOM 1658 O O . ALA A 1 216 ? 3.781 -31.703 7.879 1 97.38 216 ALA A O 1
ATOM 1659 N N . GLY A 1 217 ? 4.008 -33.594 6.664 1 98.38 217 GLY A N 1
ATOM 1660 C CA . GLY A 1 217 ? 5.316 -33.906 7.23 1 98.38 217 GLY A CA 1
ATOM 1661 C C . GLY A 1 217 ? 6.348 -32.812 6.918 1 98.38 217 GLY A C 1
ATOM 1662 O O . GLY A 1 217 ? 7.129 -32.438 7.789 1 98.38 217 GLY A O 1
ATOM 1663 N N . ARG A 1 218 ? 6.414 -32.375 5.691 1 98.38 218 ARG A N 1
ATOM 1664 C CA . ARG A 1 218 ? 7.34 -31.344 5.266 1 98.38 218 ARG A CA 1
ATOM 1665 C C . ARG A 1 218 ? 7.082 -30.031 6.02 1 98.38 218 ARG A C 1
ATOM 1667 O O . ARG A 1 218 ? 8.023 -29.375 6.457 1 98.38 218 ARG A O 1
ATOM 1674 N N . ARG A 1 219 ? 5.828 -29.641 6.156 1 98.44 219 ARG A N 1
ATOM 1675 C CA . ARG A 1 219 ? 5.445 -28.438 6.902 1 98.44 219 ARG A CA 1
ATOM 1676 C C . ARG A 1 219 ? 5.945 -28.516 8.344 1 98.44 219 ARG A C 1
ATOM 1678 O O . ARG A 1 219 ? 6.504 -27.547 8.859 1 98.44 219 ARG A O 1
ATOM 1685 N N . ALA A 1 220 ? 5.715 -29.625 8.945 1 98.62 220 ALA A N 1
ATOM 1686 C CA . ALA A 1 220 ? 6.137 -29.828 10.328 1 98.62 220 ALA A CA 1
ATOM 1687 C C . ALA A 1 220 ? 7.656 -29.75 10.453 1 98.62 220 ALA A C 1
ATOM 1689 O O . ALA A 1 220 ? 8.172 -29.156 11.414 1 98.62 220 ALA A O 1
ATOM 1690 N N . ALA A 1 221 ? 8.352 -30.344 9.539 1 98.81 221 ALA A N 1
ATOM 1691 C CA . ALA A 1 221 ? 9.812 -30.328 9.562 1 98.81 221 ALA A CA 1
ATOM 1692 C C . ALA A 1 221 ? 10.352 -28.906 9.445 1 98.81 221 ALA A C 1
ATOM 1694 O O . ALA A 1 221 ? 11.289 -28.531 10.156 1 98.81 221 ALA A O 1
ATOM 1695 N N . LEU A 1 222 ? 9.797 -28.125 8.57 1 98.81 222 LEU A N 1
ATOM 1696 C CA . LEU A 1 222 ? 10.234 -26.75 8.383 1 98.81 222 LEU A CA 1
ATOM 1697 C C . LEU A 1 222 ? 9.922 -25.906 9.617 1 98.81 222 LEU A C 1
ATOM 1699 O O . LEU A 1 222 ? 10.727 -25.062 10.023 1 98.81 222 LEU A O 1
ATOM 1703 N N . ALA A 1 223 ? 8.719 -26.125 10.211 1 98.81 223 ALA A N 1
ATOM 1704 C CA . ALA A 1 223 ? 8.359 -25.438 11.453 1 98.81 223 ALA A CA 1
ATOM 1705 C C . ALA A 1 223 ? 9.383 -25.734 12.547 1 98.81 223 ALA A C 1
ATOM 1707 O O . ALA A 1 223 ? 9.781 -24.828 13.289 1 98.81 223 ALA A O 1
ATOM 1708 N N . GLU A 1 224 ? 9.789 -26.938 12.602 1 98.75 224 GLU A N 1
ATOM 1709 C CA . GLU A 1 224 ? 10.742 -27.359 13.625 1 98.75 224 GLU A CA 1
ATOM 1710 C C . GLU A 1 224 ? 12.109 -26.719 13.398 1 98.75 224 GLU A C 1
ATOM 1712 O O . GLU A 1 224 ? 12.773 -26.297 14.352 1 98.75 224 GLU A O 1
ATOM 1717 N N . VAL A 1 225 ? 12.57 -26.688 12.148 1 98.88 225 VAL A N 1
ATOM 1718 C CA . VAL A 1 225 ? 13.844 -26.031 11.844 1 98.88 225 VAL A CA 1
ATOM 1719 C C . VAL A 1 225 ? 13.773 -24.562 12.242 1 98.88 225 VAL A C 1
ATOM 1721 O O . VAL A 1 225 ? 14.719 -24.031 12.828 1 98.88 225 VAL A O 1
ATOM 1724 N N . ALA A 1 226 ? 12.656 -23.906 11.906 1 98.81 226 ALA A N 1
ATOM 1725 C CA . ALA A 1 226 ? 12.492 -22.5 12.242 1 98.81 226 ALA A CA 1
ATOM 1726 C C . ALA A 1 226 ? 12.555 -22.281 13.75 1 98.81 226 ALA A C 1
ATOM 1728 O O . ALA A 1 226 ? 13.156 -21.312 14.219 1 98.81 226 ALA A O 1
ATOM 1729 N N . ARG A 1 227 ? 11.969 -23.188 14.539 1 98.38 227 ARG A N 1
ATOM 1730 C CA . ARG A 1 227 ? 11.992 -23.094 15.992 1 98.38 227 ARG A CA 1
ATOM 1731 C C . ARG A 1 227 ? 13.414 -23.266 16.531 1 98.38 227 ARG A C 1
ATOM 1733 O O . ARG A 1 227 ? 13.852 -22.5 17.391 1 98.38 227 ARG A O 1
ATOM 1740 N N . ARG A 1 228 ? 14.047 -24.25 16 1 98.19 228 ARG A N 1
ATOM 1741 C CA . ARG A 1 228 ? 15.398 -24.562 16.453 1 98.19 228 ARG A CA 1
ATOM 1742 C C . ARG A 1 228 ? 16.328 -23.375 16.281 1 98.19 228 ARG A C 1
ATOM 1744 O O . ARG A 1 228 ? 17.188 -23.109 17.125 1 98.19 228 ARG A O 1
ATOM 1751 N N . HIS A 1 229 ? 16.172 -22.656 15.258 1 98.38 229 HIS A N 1
ATOM 1752 C CA . HIS A 1 229 ? 17.094 -21.562 14.945 1 98.38 229 HIS A CA 1
ATOM 1753 C C . HIS A 1 229 ? 16.484 -20.219 15.289 1 98.38 229 HIS A C 1
ATOM 1755 O O . HIS A 1 229 ? 17.094 -19.172 15.031 1 98.38 229 HIS A O 1
ATOM 1761 N N . ASP A 1 230 ? 15.234 -20.188 15.781 1 98 230 ASP A N 1
ATOM 1762 C CA . ASP A 1 230 ? 14.492 -19 16.203 1 98 230 ASP A CA 1
ATOM 1763 C C . ASP A 1 230 ? 14.375 -18 15.047 1 98 230 ASP A C 1
ATOM 1765 O O . ASP A 1 230 ? 14.711 -16.828 15.211 1 98 230 ASP A O 1
ATOM 1769 N N . ILE A 1 231 ? 13.945 -18.453 13.906 1 98.44 231 ILE A N 1
ATOM 1770 C CA . ILE A 1 231 ? 13.719 -17.547 12.789 1 98.44 231 ILE A CA 1
ATOM 1771 C C . ILE A 1 231 ? 12.219 -17.391 12.547 1 98.44 231 ILE A C 1
ATOM 1773 O O . ILE A 1 231 ? 11.43 -18.266 12.906 1 98.44 231 ILE A O 1
ATOM 1777 N N . ALA A 1 232 ? 11.781 -16.297 12.023 1 98.81 232 ALA A N 1
ATOM 1778 C CA . ALA A 1 232 ? 10.391 -16.047 11.664 1 98.81 232 ALA A CA 1
ATOM 1779 C C . ALA A 1 232 ? 10.008 -16.781 10.383 1 98.81 232 ALA A C 1
ATOM 1781 O O . ALA A 1 232 ? 10.883 -17.188 9.609 1 98.81 232 ALA A O 1
ATOM 1782 N N . ILE A 1 233 ? 8.758 -17.094 10.219 1 98.88 233 ILE A N 1
ATOM 1783 C CA . ILE A 1 233 ? 8.219 -17.688 9 1 98.88 233 ILE A CA 1
ATOM 1784 C C . ILE A 1 233 ? 7.207 -16.734 8.367 1 98.88 233 ILE A C 1
ATOM 1786 O O . ILE A 1 233 ? 6.344 -16.172 9.055 1 98.88 233 ILE A O 1
ATOM 1790 N N . ILE A 1 234 ? 7.348 -16.406 7.172 1 98.88 234 ILE A N 1
ATOM 1791 C CA . ILE A 1 234 ? 6.293 -15.797 6.367 1 98.88 234 ILE A CA 1
ATOM 1792 C C . ILE A 1 234 ? 5.656 -16.844 5.465 1 98.88 234 ILE A C 1
ATOM 1794 O O . ILE A 1 234 ? 6.328 -17.422 4.605 1 98.88 234 ILE A O 1
ATOM 1798 N N . GLU A 1 235 ? 4.461 -17.125 5.648 1 98.62 235 GLU A N 1
ATOM 1799 C CA . GLU A 1 235 ? 3.719 -18.094 4.848 1 98.62 235 GLU A CA 1
ATOM 1800 C C . GLU A 1 235 ? 2.734 -17.391 3.91 1 98.62 235 GLU A C 1
ATOM 1802 O O . GLU A 1 235 ? 1.755 -16.797 4.363 1 98.62 235 GLU A O 1
ATOM 1807 N N . ASN A 1 236 ? 2.998 -17.453 2.699 1 97.62 236 ASN A N 1
ATOM 1808 C CA . ASN A 1 236 ? 2.09 -16.953 1.671 1 97.62 236 ASN A CA 1
ATOM 1809 C C . ASN A 1 236 ? 1.12 -18.031 1.208 1 97.62 236 ASN A C 1
ATOM 1811 O O . ASN A 1 236 ? 1.509 -18.953 0.484 1 97.62 236 ASN A O 1
ATOM 1815 N N . ASP A 1 237 ? -0.146 -17.875 1.525 1 96.75 237 ASP A N 1
ATOM 1816 C CA . ASP A 1 237 ? -1.147 -18.906 1.286 1 96.75 237 ASP A CA 1
ATOM 1817 C C . ASP A 1 237 ? -2.34 -18.344 0.514 1 96.75 237 ASP A C 1
ATOM 1819 O O . ASP A 1 237 ? -3.492 -18.594 0.881 1 96.75 237 ASP A O 1
ATOM 1823 N N . ILE A 1 238 ? -2.113 -17.688 -0.532 1 95.19 238 ILE A N 1
ATOM 1824 C CA . ILE A 1 238 ? -3.145 -16.953 -1.254 1 95.19 238 ILE A CA 1
ATOM 1825 C C . ILE A 1 238 ? -4.027 -17.922 -2.027 1 95.19 238 ILE A C 1
ATOM 1827 O O . ILE A 1 238 ? -5.168 -17.609 -2.373 1 95.19 238 ILE A O 1
ATOM 1831 N N . LEU A 1 239 ? -3.566 -19.156 -2.312 1 94.81 239 LEU A N 1
ATOM 1832 C CA . LEU A 1 239 ? -4.371 -20.125 -3.035 1 94.81 239 LEU A CA 1
ATOM 1833 C C . LEU A 1 239 ? -4.891 -21.203 -2.092 1 94.81 239 LEU A C 1
ATOM 1835 O O . LEU A 1 239 ? -5.672 -22.078 -2.5 1 94.81 239 LEU A O 1
ATOM 1839 N N . GLY A 1 240 ? -4.473 -21.156 -0.839 1 94 240 GLY A N 1
ATOM 1840 C CA . GLY A 1 240 ? -4.852 -22.156 0.148 1 94 240 GLY A CA 1
ATOM 1841 C C . GLY A 1 240 ? -6.348 -22.406 0.197 1 94 240 GLY A C 1
ATOM 1842 O O . GLY A 1 240 ? -6.789 -23.562 0.172 1 94 240 GLY A O 1
ATOM 1843 N N . PRO A 1 241 ? -7.113 -21.391 0.202 1 94.06 241 PRO A N 1
ATOM 1844 C CA . PRO A 1 241 ? -8.562 -21.562 0.305 1 94.06 241 PRO A CA 1
ATOM 1845 C C . PRO A 1 241 ? -9.148 -22.328 -0.878 1 94.06 241 PRO A C 1
ATOM 1847 O O . PRO A 1 241 ? -10.273 -22.844 -0.795 1 94.06 241 PRO A O 1
ATOM 1850 N N . LEU A 1 242 ? -8.477 -22.422 -1.949 1 94.62 242 LEU A N 1
ATOM 1851 C CA . LEU A 1 242 ? -8.969 -23.156 -3.111 1 94.62 242 LEU A CA 1
ATOM 1852 C C . LEU A 1 242 ? -8.797 -24.672 -2.918 1 94.62 242 LEU A C 1
ATOM 1854 O O . LEU A 1 242 ? -9.469 -25.469 -3.572 1 94.62 242 LEU A O 1
ATOM 1858 N N . VAL A 1 243 ? -7.816 -25.016 -2.09 1 94.44 243 VAL A N 1
ATOM 1859 C CA . VAL A 1 243 ? -7.496 -26.422 -1.909 1 94.44 243 VAL A CA 1
ATOM 1860 C C . VAL A 1 243 ? -8.586 -27.094 -1.075 1 94.44 243 VAL A C 1
ATOM 1862 O O . VAL A 1 243 ? -8.828 -26.703 0.069 1 94.44 243 VAL A O 1
ATOM 1865 N N . GLU A 1 244 ? -9.344 -28.031 -1.58 1 90.38 244 GLU A N 1
ATOM 1866 C CA . GLU A 1 244 ? -10.461 -28.703 -0.917 1 90.38 244 GLU A CA 1
ATOM 1867 C C . GLU A 1 244 ? -10 -29.469 0.313 1 90.38 244 GLU A C 1
ATOM 1869 O O . GLU A 1 244 ? -10.547 -29.312 1.402 1 90.38 244 GLU A O 1
ATOM 1874 N N . GLU A 1 245 ? -9.078 -30.406 0.206 1 86.56 245 GLU A N 1
ATOM 1875 C CA . GLU A 1 245 ? -8.516 -31.125 1.349 1 86.56 245 GLU A CA 1
ATOM 1876 C C . GLU A 1 245 ? -7.281 -30.406 1.89 1 86.56 245 GLU A C 1
ATOM 1878 O O . GLU A 1 245 ? -6.18 -30.953 1.878 1 86.56 245 GLU A O 1
ATOM 1883 N N . ARG A 1 246 ? -7.66 -29.297 2.455 1 89.12 246 ARG A N 1
ATOM 1884 C CA . ARG A 1 246 ? -6.562 -28.422 2.871 1 89.12 246 ARG A CA 1
ATOM 1885 C C . ARG A 1 246 ? -5.867 -28.969 4.109 1 89.12 246 ARG A C 1
ATOM 1887 O O . ARG A 1 246 ? -6.52 -29.484 5.02 1 89.12 246 ARG A O 1
ATOM 1894 N N . LEU A 1 247 ? -4.598 -28.875 4.145 1 92.69 247 LEU A N 1
ATOM 1895 C CA . LEU A 1 247 ? -3.766 -29.203 5.293 1 92.69 247 LEU A CA 1
ATOM 1896 C C . LEU A 1 247 ? -3.605 -28.016 6.219 1 92.69 247 LEU A C 1
ATOM 1898 O O . LEU A 1 247 ? -3.719 -26.859 5.781 1 92.69 247 LEU A O 1
ATOM 1902 N N . PRO A 1 248 ? -3.367 -28.281 7.484 1 94.62 248 PRO A N 1
ATOM 1903 C CA . PRO A 1 248 ? -3.031 -27.156 8.352 1 94.62 248 PRO A CA 1
ATOM 1904 C C . PRO A 1 248 ? -1.839 -26.344 7.836 1 94.62 248 PRO A C 1
ATOM 1906 O O . PRO A 1 248 ? -0.836 -26.922 7.414 1 94.62 248 PRO A O 1
ATOM 1909 N N . PRO A 1 249 ? -2.041 -25.047 7.844 1 97.31 249 PRO A N 1
ATOM 1910 C CA . PRO A 1 249 ? -0.892 -24.234 7.426 1 97.31 249 PRO A CA 1
ATOM 1911 C C . PRO A 1 249 ? 0.269 -24.312 8.414 1 97.31 249 PRO A C 1
ATOM 1913 O O . PRO A 1 249 ? 0.09 -24.75 9.555 1 97.31 249 PRO A O 1
ATOM 1916 N N . VAL A 1 250 ? 1.453 -23.922 7.961 1 98.31 250 VAL A N 1
ATOM 1917 C CA . VAL A 1 250 ? 2.623 -23.859 8.828 1 98.31 250 VAL A CA 1
ATOM 1918 C C . VAL A 1 250 ? 2.328 -22.969 10.031 1 98.31 250 VAL A C 1
ATOM 1920 O O . VAL A 1 250 ? 2.801 -23.234 11.141 1 98.31 250 VAL A O 1
ATOM 1923 N N . ALA A 1 251 ? 1.516 -21.938 9.852 1 98.5 251 ALA A N 1
ATOM 1924 C CA . ALA A 1 251 ? 1.132 -20.984 10.898 1 98.5 251 ALA A CA 1
ATOM 1925 C C . ALA A 1 251 ? 0.396 -21.703 12.031 1 98.5 251 ALA A C 1
ATOM 1927 O O . ALA A 1 251 ? 0.455 -21.266 13.188 1 98.5 251 ALA A O 1
ATOM 1928 N N . ALA A 1 252 ? -0.321 -22.734 11.727 1 98 252 ALA A N 1
ATOM 1929 C CA . ALA A 1 252 ? -1.002 -23.5 12.758 1 98 252 ALA A CA 1
ATOM 1930 C C . ALA A 1 252 ? -0.009 -24.344 13.555 1 98 252 ALA A C 1
ATOM 1932 O O . ALA A 1 252 ? -0.233 -24.625 14.734 1 98 252 ALA A O 1
ATOM 1933 N N . LEU A 1 253 ? 1.09 -24.75 12.938 1 98.25 253 LEU A N 1
ATOM 1934 C CA . LEU A 1 253 ? 2.105 -25.609 13.555 1 98.25 253 LEU A CA 1
ATOM 1935 C C . LEU A 1 253 ? 3.105 -24.766 14.352 1 98.25 253 LEU A C 1
ATOM 1937 O O . LEU A 1 253 ? 3.686 -25.234 15.328 1 98.25 253 LEU A O 1
ATOM 1941 N N . ALA A 1 254 ? 3.32 -23.562 13.906 1 98.44 254 ALA A N 1
ATOM 1942 C CA . ALA A 1 254 ? 4.25 -22.641 14.555 1 98.44 254 ALA A CA 1
ATOM 1943 C C . ALA A 1 254 ? 3.641 -21.25 14.688 1 98.44 254 ALA A C 1
ATOM 1945 O O . ALA A 1 254 ? 4.191 -20.281 14.18 1 98.44 254 ALA A O 1
ATOM 1946 N N . PRO A 1 255 ? 2.531 -21.125 15.414 1 97.88 255 PRO A N 1
ATOM 1947 C CA . PRO A 1 255 ? 1.795 -19.859 15.508 1 97.88 255 PRO A CA 1
ATOM 1948 C C . PRO A 1 255 ? 2.605 -18.75 16.172 1 97.88 255 PRO A C 1
ATOM 1950 O O . PRO A 1 255 ? 2.355 -17.562 15.938 1 97.88 255 PRO A O 1
ATOM 1953 N N . GLU A 1 256 ? 3.6 -19.062 16.922 1 97.69 256 GLU A N 1
ATOM 1954 C CA . GLU A 1 256 ? 4.348 -18.094 17.719 1 97.69 256 GLU A CA 1
ATOM 1955 C C . GLU A 1 256 ? 5.359 -17.328 16.859 1 97.69 256 GLU A C 1
ATOM 1957 O O . GLU A 1 256 ? 5.934 -16.328 17.312 1 97.69 256 GLU A O 1
ATOM 1962 N N . ARG A 1 257 ? 5.578 -17.812 15.57 1 98.31 257 ARG A N 1
ATOM 1963 C CA . ARG A 1 257 ? 6.652 -17.188 14.805 1 98.31 257 ARG A CA 1
ATOM 1964 C C . ARG A 1 257 ? 6.258 -17.016 13.344 1 98.31 257 ARG A C 1
ATOM 1966 O O . ARG A 1 257 ? 7.027 -16.469 12.547 1 98.31 257 ARG A O 1
ATOM 1973 N N . THR A 1 258 ? 4.992 -17.375 12.977 1 98.88 258 THR A N 1
ATOM 1974 C CA . THR A 1 258 ? 4.613 -17.359 11.57 1 98.88 258 THR A CA 1
ATOM 1975 C C . THR A 1 258 ? 3.723 -16.156 11.266 1 98.88 258 THR A C 1
ATOM 1977 O O . THR A 1 258 ? 2.723 -15.93 11.945 1 98.88 258 THR A O 1
ATOM 1980 N N . LEU A 1 259 ? 4.082 -15.344 10.352 1 98.94 259 LEU A N 1
ATOM 1981 C CA . LEU A 1 259 ? 3.209 -14.375 9.703 1 98.94 259 LEU A CA 1
ATOM 1982 C C . LEU A 1 259 ? 2.51 -15 8.5 1 98.94 259 LEU A C 1
ATOM 1984 O O . LEU A 1 259 ? 3.168 -15.469 7.57 1 98.94 259 LEU A O 1
ATOM 1988 N N . TYR A 1 260 ? 1.209 -15.016 8.508 1 98.81 260 TYR A N 1
ATOM 1989 C CA . TYR A 1 260 ? 0.401 -15.719 7.523 1 98.81 260 TYR A CA 1
ATOM 1990 C C . TYR A 1 260 ? -0.33 -14.734 6.613 1 98.81 260 TYR A C 1
ATOM 1992 O O . TYR A 1 260 ? -1.021 -13.836 7.094 1 98.81 260 TYR A O 1
ATOM 2000 N N . VAL A 1 261 ? -0.18 -14.938 5.316 1 98.44 261 VAL A N 1
ATOM 2001 C CA . VAL A 1 261 ? -0.766 -14.055 4.32 1 98.44 261 VAL A CA 1
ATOM 2002 C C . VAL A 1 261 ? -1.82 -14.805 3.512 1 98.44 261 VAL A C 1
ATOM 2004 O O . VAL A 1 261 ? -1.552 -15.891 2.984 1 98.44 261 VAL A O 1
ATOM 2007 N N . THR A 1 262 ? -2.984 -14.227 3.385 1 97.75 262 THR A N 1
ATOM 2008 C CA . THR A 1 262 ? -4.016 -14.695 2.465 1 97.75 262 THR A CA 1
ATOM 2009 C C . THR A 1 262 ? -4.762 -13.523 1.842 1 97.75 262 THR A C 1
ATOM 2011 O O . THR A 1 262 ? -4.562 -12.367 2.238 1 97.75 262 THR A O 1
ATOM 2014 N N . SER A 1 263 ? -5.449 -13.75 0.809 1 96.5 263 SER A N 1
ATOM 2015 C CA . SER A 1 263 ? -6.156 -12.695 0.09 1 96.5 263 SER A CA 1
ATOM 2016 C C . SER A 1 263 ? -7.34 -13.25 -0.689 1 96.5 263 SER A C 1
ATOM 2018 O O . SER A 1 263 ? -7.461 -14.469 -0.857 1 96.5 263 SER A O 1
ATOM 2020 N N . PHE A 1 264 ? -8.18 -12.414 -1.153 1 96.56 264 PHE A N 1
ATOM 2021 C CA . PHE A 1 264 ? -9.375 -12.812 -1.887 1 96.56 264 PHE A CA 1
ATOM 2022 C C . PHE A 1 264 ? -9.172 -12.641 -3.389 1 96.56 264 PHE A C 1
ATOM 2024 O O . PHE A 1 264 ? -9.961 -13.148 -4.188 1 96.56 264 PHE A O 1
ATOM 2031 N N . THR A 1 265 ? -8.141 -12.023 -3.783 1 93.69 265 THR A N 1
ATOM 2032 C CA . THR A 1 265 ? -7.91 -11.586 -5.152 1 93.69 265 THR A CA 1
ATOM 2033 C C . THR A 1 265 ? -7.898 -12.773 -6.113 1 93.69 265 THR A C 1
ATOM 2035 O O . THR A 1 265 ? -8.484 -12.711 -7.195 1 93.69 265 THR A O 1
ATOM 2038 N N . LYS A 1 266 ? -7.242 -13.82 -5.738 1 93.94 266 LYS A N 1
ATOM 2039 C CA . LYS A 1 266 ? -7.008 -14.938 -6.648 1 93.94 266 LYS A CA 1
ATOM 2040 C C . LYS A 1 266 ? -8.078 -16.016 -6.488 1 93.94 266 LYS A C 1
ATOM 2042 O O . LYS A 1 266 ? -8.219 -16.891 -7.344 1 93.94 266 LYS A O 1
ATOM 2047 N N . ILE A 1 267 ? -8.922 -15.906 -5.48 1 95.75 267 ILE A N 1
ATOM 2048 C CA . ILE A 1 267 ? -9.844 -17.016 -5.211 1 95.75 267 ILE A CA 1
ATOM 2049 C C . ILE A 1 267 ? -11.281 -16.547 -5.43 1 95.75 267 ILE A C 1
ATOM 2051 O O . ILE A 1 267 ? -12.203 -17.359 -5.48 1 95.75 267 ILE A O 1
ATOM 2055 N N . THR A 1 268 ? -11.492 -15.211 -5.566 1 96.19 268 THR A N 1
ATOM 2056 C CA . THR A 1 268 ? -12.836 -14.688 -5.809 1 96.19 268 THR A CA 1
ATOM 2057 C C . THR A 1 268 ? -12.844 -13.766 -7.027 1 96.19 268 THR A C 1
ATOM 2059 O O . THR A 1 268 ? -12.891 -14.234 -8.164 1 96.19 268 THR A O 1
ATOM 2062 N N . VAL A 1 269 ? -12.609 -12.445 -6.766 1 95 269 VAL A N 1
ATOM 2063 C CA . VAL A 1 269 ? -12.578 -11.445 -7.82 1 95 269 VAL A CA 1
ATOM 2064 C C . VAL A 1 269 ? -11.281 -10.648 -7.734 1 95 269 VAL A C 1
ATOM 2066 O O . VAL A 1 269 ? -10.93 -10.133 -6.672 1 95 269 VAL A O 1
ATOM 2069 N N . PRO A 1 270 ? -10.547 -10.531 -8.844 1 92.25 270 PRO A N 1
ATOM 2070 C CA . PRO A 1 270 ? -9.266 -9.828 -8.828 1 92.25 270 PRO A CA 1
ATOM 2071 C C . PRO A 1 270 ? -9.383 -8.406 -8.281 1 92.25 270 PRO A C 1
ATOM 2073 O O . PRO A 1 270 ? -8.492 -7.934 -7.57 1 92.25 270 PRO A O 1
ATOM 2076 N N . GLY A 1 271 ? -10.469 -7.75 -8.531 1 91.69 271 GLY A N 1
ATOM 2077 C CA . GLY A 1 271 ? -10.641 -6.344 -8.195 1 91.69 271 GLY A CA 1
ATOM 2078 C C . GLY A 1 271 ? -10.93 -6.113 -6.727 1 91.69 271 GLY A C 1
ATOM 2079 O O . GLY A 1 271 ? -10.883 -4.977 -6.25 1 91.69 271 GLY A O 1
ATOM 2080 N N . LEU A 1 272 ? -11.258 -7.074 -5.887 1 92.5 272 LEU A N 1
ATOM 2081 C CA . LEU A 1 272 ? -11.57 -6.875 -4.477 1 92.5 272 LEU A CA 1
ATOM 2082 C C . LEU A 1 272 ? -10.336 -6.43 -3.703 1 92.5 272 LEU A C 1
ATOM 2084 O O . LEU A 1 272 ? -10.438 -5.621 -2.775 1 92.5 272 LEU A O 1
ATOM 2088 N N . ARG A 1 273 ? -9.156 -6.781 -4.008 1 93.38 273 ARG A N 1
ATOM 2089 C CA . ARG A 1 273 ? -7.844 -6.34 -3.553 1 93.38 273 ARG A CA 1
ATOM 2090 C C . ARG A 1 273 ? -7.809 -6.191 -2.035 1 93.38 273 ARG A C 1
ATOM 2092 O O . ARG A 1 273 ? -7.398 -5.148 -1.519 1 93.38 273 ARG A O 1
ATOM 2099 N N . ILE A 1 274 ? -8.234 -7.137 -1.274 1 96 274 ILE A N 1
ATOM 2100 C CA . ILE A 1 274 ? -8.156 -7.191 0.182 1 96 274 ILE A CA 1
ATOM 2101 C C . ILE A 1 274 ? -7.484 -8.492 0.617 1 96 274 ILE A C 1
ATOM 2103 O O . ILE A 1 274 ? -7.645 -9.531 -0.03 1 96 274 ILE A O 1
ATOM 2107 N N . GLY A 1 275 ? -6.695 -8.391 1.587 1 97.44 275 GLY A N 1
ATOM 2108 C CA . GLY A 1 275 ? -6.047 -9.547 2.184 1 97.44 275 GLY A CA 1
ATOM 2109 C C . GLY A 1 275 ? -5.918 -9.453 3.691 1 97.44 275 GLY A C 1
ATOM 2110 O O . GLY A 1 275 ? -6.281 -8.43 4.285 1 97.44 275 GLY A O 1
ATOM 2111 N N . TYR A 1 276 ? -5.547 -10.555 4.281 1 98.56 276 TYR A N 1
ATOM 2112 C CA . TYR A 1 276 ? -5.297 -10.641 5.715 1 98.56 276 TYR A CA 1
ATOM 2113 C C . TYR A 1 276 ? -3.846 -11.008 6 1 98.56 276 TYR A C 1
ATOM 2115 O O . TYR A 1 276 ? -3.273 -11.867 5.332 1 98.56 276 TYR A O 1
ATOM 2123 N N . LEU A 1 277 ? -3.256 -10.281 6.879 1 98.81 277 LEU A N 1
ATOM 2124 C CA . LEU A 1 277 ? -1.951 -10.602 7.445 1 98.81 277 LEU A CA 1
ATOM 2125 C C . LEU A 1 277 ? -2.072 -10.938 8.93 1 98.81 277 LEU A C 1
ATOM 2127 O O . LEU A 1 277 ? -2.42 -10.078 9.742 1 98.81 277 LEU A O 1
ATOM 2131 N N . VAL A 1 278 ? -1.858 -12.195 9.258 1 98.81 278 VAL A N 1
ATOM 2132 C CA . VAL A 1 278 ? -1.882 -12.641 10.648 1 98.81 278 VAL A CA 1
ATOM 2133 C C . VAL A 1 278 ? -0.477 -12.562 11.242 1 98.81 278 VAL A C 1
ATOM 2135 O O . VAL A 1 278 ? 0.478 -13.086 10.656 1 98.81 278 VAL A O 1
ATOM 2138 N N . ALA A 1 279 ? -0.351 -11.898 12.297 1 98.44 279 ALA A N 1
ATOM 2139 C CA . ALA A 1 279 ? 0.929 -11.758 12.992 1 98.44 279 ALA A CA 1
ATOM 2140 C C . ALA A 1 279 ? 0.903 -12.461 14.344 1 98.44 279 ALA A C 1
ATOM 2142 O O . ALA A 1 279 ? -0.083 -12.367 15.078 1 98.44 279 ALA A O 1
ATOM 2143 N N . PRO A 1 280 ? 1.938 -13.258 14.656 1 98 280 PRO A N 1
ATOM 2144 C CA . PRO A 1 280 ? 2.045 -13.711 16.047 1 98 280 PRO A CA 1
ATOM 2145 C C . PRO A 1 280 ? 2.207 -12.555 17.031 1 98 280 PRO A C 1
ATOM 2147 O O . PRO A 1 280 ? 2.539 -11.438 16.625 1 98 280 PRO A O 1
ATOM 2150 N N . ASP A 1 281 ? 2.021 -12.797 18.281 1 96 281 ASP A N 1
ATOM 2151 C CA . ASP A 1 281 ? 1.996 -11.766 19.312 1 96 281 ASP A CA 1
ATOM 2152 C C . ASP A 1 281 ? 3.248 -10.891 19.25 1 96 281 ASP A C 1
ATOM 2154 O O . ASP A 1 281 ? 3.16 -9.664 19.328 1 96 281 ASP A O 1
ATOM 2158 N N . ARG A 1 282 ? 4.328 -11.461 19.016 1 95.31 282 ARG A N 1
ATOM 2159 C CA . ARG A 1 282 ? 5.594 -10.734 19.094 1 95.31 282 ARG A CA 1
ATOM 2160 C C . ARG A 1 282 ? 5.75 -9.773 17.922 1 95.31 282 ARG A C 1
ATOM 2162 O O . ARG A 1 282 ? 6.613 -8.898 17.938 1 95.31 282 ARG A O 1
ATOM 2169 N N . TYR A 1 283 ? 4.855 -9.938 16.859 1 97.5 283 TYR A N 1
ATOM 2170 C CA . TYR A 1 283 ? 5.02 -9.102 15.68 1 97.5 283 TYR A CA 1
ATOM 2171 C C . TYR A 1 283 ? 3.793 -8.219 15.461 1 97.5 283 TYR A C 1
ATOM 2173 O O . TYR A 1 283 ? 3.73 -7.461 14.484 1 97.5 283 TYR A O 1
ATOM 2181 N N . VAL A 1 284 ? 2.764 -8.25 16.312 1 96.44 284 VAL A N 1
ATOM 2182 C CA . VAL A 1 284 ? 1.511 -7.531 16.109 1 96.44 284 VAL A CA 1
ATOM 2183 C C . VAL A 1 284 ? 1.787 -6.035 15.992 1 96.44 284 VAL A C 1
ATOM 2185 O O . VAL A 1 284 ? 1.343 -5.383 15.047 1 96.44 284 VAL A O 1
ATOM 2188 N N . ALA A 1 285 ? 2.547 -5.48 16.922 1 94.56 285 ALA A N 1
ATOM 2189 C CA . ALA A 1 285 ? 2.846 -4.051 16.922 1 94.56 285 ALA A CA 1
ATOM 2190 C C . ALA A 1 285 ? 3.674 -3.662 15.703 1 94.56 285 ALA A C 1
ATOM 2192 O O . ALA A 1 285 ? 3.416 -2.631 15.07 1 94.56 285 ALA A O 1
ATOM 2193 N N . ALA A 1 286 ? 4.66 -4.465 15.344 1 96.19 286 ALA A N 1
ATOM 2194 C CA . ALA A 1 286 ? 5.516 -4.191 14.195 1 96.19 286 ALA A CA 1
ATOM 2195 C C . ALA A 1 286 ? 4.707 -4.16 12.898 1 96.19 286 ALA A C 1
ATOM 2197 O O . ALA A 1 286 ? 4.859 -3.246 12.086 1 96.19 286 ALA A O 1
ATOM 2198 N N . VAL A 1 287 ? 3.855 -5.152 12.797 1 97.56 287 VAL A N 1
ATOM 2199 C CA . VAL A 1 287 ? 3.033 -5.262 11.594 1 97.56 287 VAL A CA 1
ATOM 2200 C C . VAL A 1 287 ? 2.125 -4.039 11.477 1 97.56 287 VAL A C 1
ATOM 2202 O O . VAL A 1 287 ? 2.029 -3.432 10.406 1 97.56 287 VAL A O 1
ATOM 2205 N N . ALA A 1 288 ? 1.489 -3.68 12.523 1 95.06 288 ALA A N 1
ATOM 2206 C CA . ALA A 1 288 ? 0.587 -2.531 12.523 1 95.06 288 ALA A CA 1
ATOM 2207 C C . ALA A 1 288 ? 1.334 -1.248 12.172 1 95.06 288 ALA A C 1
ATOM 2209 O O . ALA A 1 288 ? 0.863 -0.454 11.352 1 95.06 288 ALA A O 1
ATOM 2210 N N . ASN A 1 289 ? 2.471 -1.069 12.75 1 94.44 289 ASN A N 1
ATOM 2211 C CA . ASN A 1 289 ? 3.27 0.129 12.516 1 94.44 289 ASN A CA 1
ATOM 2212 C C . ASN A 1 289 ? 3.795 0.18 11.086 1 94.44 289 ASN A C 1
ATOM 2214 O O . ASN A 1 289 ? 3.73 1.224 10.43 1 94.44 289 ASN A O 1
ATOM 2218 N N . ARG A 1 290 ? 4.359 -0.964 10.617 1 97.38 290 ARG A N 1
ATOM 2219 C CA . ARG A 1 290 ? 4.891 -1.008 9.258 1 97.38 290 ARG A CA 1
ATOM 2220 C C . ARG A 1 290 ? 3.795 -0.741 8.234 1 97.38 290 ARG A C 1
ATOM 2222 O O . ARG A 1 290 ? 4.023 -0.058 7.23 1 97.38 290 ARG A O 1
ATOM 2229 N N . HIS A 1 291 ? 2.654 -1.314 8.508 1 96.94 291 HIS A N 1
ATOM 2230 C CA . HIS A 1 291 ? 1.542 -1.075 7.594 1 96.94 291 HIS A CA 1
ATOM 2231 C C . HIS A 1 291 ? 1.138 0.395 7.59 1 96.94 291 HIS A C 1
ATOM 2233 O O . HIS A 1 291 ? 0.949 0.991 6.527 1 96.94 291 HIS A O 1
ATOM 2239 N N . LEU A 1 292 ? 1.045 0.96 8.719 1 94.75 292 LEU A N 1
ATOM 2240 C CA . LEU A 1 292 ? 0.63 2.352 8.859 1 94.75 292 LEU A CA 1
ATOM 2241 C C . LEU A 1 292 ? 1.585 3.283 8.125 1 94.75 292 LEU A C 1
ATOM 2243 O O . LEU A 1 292 ? 1.152 4.117 7.324 1 94.75 292 LEU A O 1
ATOM 2247 N N . VAL A 1 293 ? 2.811 3.115 8.25 1 95.06 293 VAL A N 1
ATOM 2248 C CA . VAL A 1 293 ? 3.773 4.09 7.746 1 95.06 293 VAL A CA 1
ATOM 2249 C C . VAL A 1 293 ? 3.99 3.871 6.25 1 95.06 293 VAL A C 1
ATOM 2251 O O . VAL A 1 293 ? 4.449 4.773 5.543 1 95.06 293 VAL A O 1
ATOM 2254 N N . SER A 1 294 ? 3.641 2.674 5.758 1 96.62 294 SER A N 1
ATOM 2255 C CA . SER A 1 294 ? 3.916 2.393 4.352 1 96.62 294 SER A CA 1
ATOM 2256 C C . SER A 1 294 ? 2.656 2.527 3.504 1 96.62 294 SER A C 1
ATOM 2258 O O . SER A 1 294 ? 2.734 2.818 2.309 1 96.62 294 SER A O 1
ATOM 2260 N N . ASN A 1 295 ? 1.503 2.25 4.184 1 95.12 295 ASN A N 1
ATOM 2261 C CA . ASN A 1 295 ? 0.259 2.227 3.422 1 95.12 295 ASN A CA 1
ATOM 2262 C C . ASN A 1 295 ? -0.888 2.863 4.203 1 95.12 295 ASN A C 1
ATOM 2264 O O . ASN A 1 295 ? -1.97 3.082 3.654 1 95.12 295 ASN A O 1
ATOM 2268 N N . TRP A 1 296 ? -0.698 3.121 5.418 1 92.88 296 TRP A N 1
ATOM 2269 C CA . TRP A 1 296 ? -1.646 3.68 6.375 1 92.88 296 TRP A CA 1
ATOM 2270 C C . TRP A 1 296 ? -2.688 2.641 6.777 1 92.88 296 TRP A C 1
ATOM 2272 O O . TRP A 1 296 ? -2.668 2.139 7.906 1 92.88 296 TRP A O 1
ATOM 2282 N N . MET A 1 297 ? -3.52 2.201 5.879 1 93.44 297 MET A N 1
ATOM 2283 C CA . MET A 1 297 ? -4.527 1.187 6.176 1 93.44 297 MET A CA 1
ATOM 2284 C C . MET A 1 297 ? -5.09 0.589 4.891 1 93.44 297 MET A C 1
ATOM 2286 O O . MET A 1 297 ? -4.859 1.116 3.799 1 93.44 297 MET A O 1
ATOM 2290 N N . ALA A 1 298 ? -5.746 -0.51 5.047 1 95.62 298 ALA A N 1
ATOM 2291 C CA . ALA A 1 298 ? -6.52 -1.063 3.939 1 95.62 298 ALA A CA 1
ATOM 2292 C C . ALA A 1 298 ? -7.695 -0.158 3.584 1 95.62 298 ALA A C 1
ATOM 2294 O O . ALA A 1 298 ? -8.18 0.602 4.426 1 95.62 298 ALA A O 1
ATOM 2295 N N . THR A 1 299 ? -8.102 -0.205 2.354 1 95.38 299 THR A N 1
ATOM 2296 C CA . THR A 1 299 ? -9.234 0.597 1.913 1 95.38 299 THR A CA 1
ATOM 2297 C C . THR A 1 299 ? -10.508 0.176 2.643 1 95.38 299 THR A C 1
ATOM 2299 O O . THR A 1 299 ? -11.008 -0.934 2.443 1 95.38 299 THR A O 1
ATOM 2302 N N . PRO A 1 300 ? -11.055 1.03 3.445 1 94.88 300 PRO A N 1
ATOM 2303 C CA . PRO A 1 300 ? -12.164 0.652 4.324 1 94.88 300 PRO A CA 1
ATOM 2304 C C . PRO A 1 300 ? -13.383 0.15 3.555 1 94.88 300 PRO A C 1
ATOM 2306 O O . PRO A 1 300 ? -13.984 -0.86 3.932 1 94.88 300 PRO A O 1
ATOM 2309 N N . ALA A 1 301 ? -13.758 0.797 2.482 1 95.38 301 ALA A N 1
ATOM 2310 C CA . ALA A 1 301 ? -14.961 0.419 1.735 1 95.38 301 ALA A CA 1
ATOM 2311 C C . ALA A 1 301 ? -14.828 -0.991 1.166 1 95.38 301 ALA A C 1
ATOM 2313 O O . ALA A 1 301 ? -15.797 -1.75 1.14 1 95.38 301 ALA A O 1
ATOM 2314 N N . ILE A 1 302 ? -13.664 -1.344 0.725 1 96.19 302 ILE A N 1
ATOM 2315 C CA . ILE A 1 302 ? -13.438 -2.668 0.157 1 96.19 302 ILE A CA 1
ATOM 2316 C C . ILE A 1 302 ? -13.445 -3.715 1.269 1 96.19 302 ILE A C 1
ATOM 2318 O O . ILE A 1 302 ? -13.914 -4.836 1.072 1 96.19 302 ILE A O 1
ATOM 2322 N N . ALA A 1 303 ? -12.875 -3.32 2.41 1 96.62 303 ALA A N 1
ATOM 2323 C CA . ALA A 1 303 ? -12.953 -4.199 3.574 1 96.62 303 ALA A CA 1
ATOM 2324 C C . ALA A 1 303 ? -14.406 -4.512 3.932 1 96.62 303 ALA A C 1
ATOM 2326 O O . ALA A 1 303 ? -14.727 -5.629 4.348 1 96.62 303 ALA A O 1
ATOM 2327 N N . GLU A 1 304 ? -15.297 -3.502 3.799 1 97 304 GLU A N 1
ATOM 2328 C CA . GLU A 1 304 ? -16.719 -3.719 4.051 1 97 304 GLU A CA 1
ATOM 2329 C C . GLU A 1 304 ? -17.281 -4.812 3.145 1 97 304 GLU A C 1
ATOM 2331 O O . GLU A 1 304 ? -18.031 -5.68 3.6 1 97 304 GLU A O 1
ATOM 2336 N N . ILE A 1 305 ? -16.906 -4.773 1.905 1 97.62 305 ILE A N 1
ATOM 2337 C CA . ILE A 1 305 ? -17.406 -5.754 0.95 1 97.62 305 ILE A CA 1
ATOM 2338 C C . ILE A 1 305 ? -16.875 -7.141 1.299 1 97.62 305 ILE A C 1
ATOM 2340 O O . ILE A 1 305 ? -17.625 -8.117 1.329 1 97.62 305 ILE A O 1
ATOM 2344 N N . ALA A 1 306 ? -15.57 -7.242 1.536 1 97.88 306 ALA A N 1
ATOM 2345 C CA . ALA A 1 306 ? -14.977 -8.523 1.906 1 97.88 306 ALA A CA 1
ATOM 2346 C C . ALA A 1 306 ? -15.656 -9.102 3.146 1 97.88 306 ALA A C 1
ATOM 2348 O O . ALA A 1 306 ? -15.938 -10.297 3.203 1 97.88 306 ALA A O 1
ATOM 2349 N N . THR A 1 307 ? -15.844 -8.234 4.141 1 97.75 307 THR A N 1
ATOM 2350 C CA . THR A 1 307 ? -16.5 -8.648 5.375 1 97.75 307 THR A CA 1
ATOM 2351 C C . THR A 1 307 ? -17.906 -9.164 5.098 1 97.75 307 THR A C 1
ATOM 2353 O O . THR A 1 307 ? -18.297 -10.211 5.621 1 97.75 307 THR A O 1
ATOM 2356 N N . GLN A 1 308 ? -18.625 -8.453 4.289 1 97.94 308 GLN A N 1
ATOM 2357 C CA . GLN A 1 308 ? -19.969 -8.867 3.916 1 97.94 308 GLN A CA 1
ATOM 2358 C C . GLN A 1 308 ? -19.938 -10.203 3.17 1 97.94 308 GLN A C 1
ATOM 2360 O O . GLN A 1 308 ? -20.75 -11.086 3.439 1 97.94 308 GLN A O 1
ATOM 2365 N N . TRP A 1 309 ? -19 -10.383 2.238 1 98.38 309 TRP A N 1
ATOM 2366 C CA . TRP A 1 309 ? -18.906 -11.586 1.425 1 98.38 309 TRP A CA 1
ATOM 2367 C C . TRP A 1 309 ? -18.562 -12.797 2.285 1 98.38 309 TRP A C 1
ATOM 2369 O O . TRP A 1 309 ? -19.016 -13.914 2.006 1 98.38 309 TRP A O 1
ATOM 2379 N N . VAL A 1 310 ? -17.766 -12.594 3.303 1 98.25 310 VAL A N 1
ATOM 2380 C CA . VAL A 1 310 ? -17.453 -13.688 4.219 1 98.25 310 VAL A CA 1
ATOM 2381 C C . VAL A 1 310 ? -18.688 -14.039 5.035 1 98.25 310 VAL A C 1
ATOM 2383 O O . VAL A 1 310 ? -19.047 -15.219 5.156 1 98.25 310 VAL A O 1
ATOM 2386 N N . SER A 1 311 ? -19.375 -13.047 5.539 1 97.44 311 SER A N 1
ATOM 2387 C CA . SER A 1 311 ? -20.484 -13.227 6.457 1 97.44 311 SER A CA 1
ATOM 2388 C C . SER A 1 311 ? -21.688 -13.844 5.75 1 97.44 311 SER A C 1
ATOM 2390 O O . SER A 1 311 ?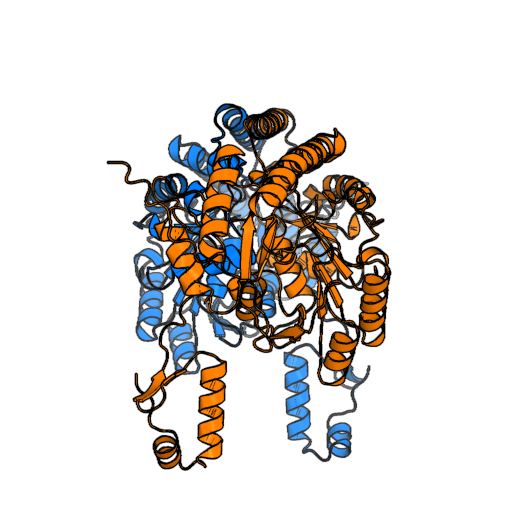 -22.391 -14.688 6.312 1 97.44 311 SER A O 1
ATOM 2392 N N . ASP A 1 312 ? -21.922 -13.43 4.527 1 97.56 312 ASP A N 1
ATOM 2393 C CA . ASP A 1 312 ? -23.156 -13.859 3.877 1 97.56 312 ASP A CA 1
ATOM 2394 C C . ASP A 1 312 ? -22.922 -15.078 2.996 1 97.56 312 ASP A C 1
ATOM 2396 O O . ASP A 1 312 ? -23.828 -15.555 2.318 1 97.56 312 ASP A O 1
ATOM 2400 N N . GLY A 1 313 ? -21.641 -15.523 2.895 1 97.75 313 GLY A N 1
ATOM 2401 C CA . GLY A 1 313 ? -21.344 -16.766 2.205 1 97.75 313 GLY A CA 1
ATOM 2402 C C . GLY A 1 313 ? -20.938 -16.578 0.757 1 97.75 313 GLY A C 1
ATOM 2403 O O . GLY A 1 313 ? -20.594 -17.531 0.067 1 97.75 313 GLY A O 1
ATOM 2404 N N . THR A 1 314 ? -20.922 -15.328 0.269 1 98.31 314 THR A N 1
ATOM 2405 C CA . THR A 1 314 ? -20.547 -15.039 -1.109 1 98.31 314 THR A CA 1
ATOM 2406 C C . THR A 1 314 ? -19.109 -15.477 -1.369 1 98.31 314 THR A C 1
ATOM 2408 O O . THR A 1 314 ? -18.797 -16.031 -2.428 1 98.31 314 THR A O 1
ATOM 2411 N N . ALA A 1 315 ? -18.219 -15.266 -0.431 1 98.12 315 ALA A N 1
ATOM 2412 C CA . ALA A 1 315 ? -16.812 -15.609 -0.597 1 98.12 315 ALA A CA 1
ATOM 2413 C C . ALA A 1 315 ? -16.641 -17.094 -0.872 1 98.12 315 ALA A C 1
ATOM 2415 O O . ALA A 1 315 ? -15.992 -17.484 -1.844 1 98.12 315 ALA A O 1
ATOM 2416 N N . ILE A 1 316 ? -17.25 -17.953 -0.037 1 97.69 316 ILE A N 1
ATOM 2417 C CA . ILE A 1 316 ? -17.094 -19.391 -0.199 1 97.69 316 ILE A CA 1
ATOM 2418 C C . ILE A 1 316 ? -17.797 -19.844 -1.471 1 97.69 316 ILE A C 1
ATOM 2420 O O . ILE A 1 316 ? -17.344 -20.781 -2.145 1 97.69 316 ILE A O 1
ATOM 2424 N N . GLU A 1 317 ? -18.875 -19.219 -1.809 1 98.19 317 GLU A N 1
ATOM 2425 C CA . GLU A 1 317 ? -19.562 -19.516 -3.068 1 98.19 317 GLU A CA 1
ATOM 2426 C C . GLU A 1 317 ? -18.625 -19.281 -4.258 1 98.19 317 GLU A C 1
ATOM 2428 O O . GLU A 1 317 ? -18.562 -20.109 -5.168 1 98.19 317 GLU A O 1
ATOM 2433 N N . LEU A 1 318 ? -17.953 -18.172 -4.246 1 98.12 318 LEU A N 1
ATOM 2434 C CA . LEU A 1 318 ? -17.047 -17.844 -5.336 1 98.12 318 LEU A CA 1
ATOM 2435 C C . LEU A 1 318 ? -15.852 -18.781 -5.348 1 98.12 318 LEU A C 1
ATOM 2437 O O . LEU A 1 318 ? -15.344 -19.141 -6.414 1 98.12 318 LEU A O 1
ATOM 2441 N N . VAL A 1 319 ? -15.367 -19.219 -4.207 1 97.62 319 VAL A N 1
ATOM 2442 C CA . VAL A 1 319 ? -14.297 -20.203 -4.113 1 97.62 319 VAL A CA 1
ATOM 2443 C C . VAL A 1 319 ? -14.734 -21.516 -4.766 1 97.62 319 VAL A C 1
ATOM 2445 O O . VAL A 1 319 ? -13.992 -22.094 -5.562 1 97.62 319 VAL A O 1
ATOM 2448 N N . ASN A 1 320 ? -15.906 -21.953 -4.387 1 97.44 320 ASN A N 1
ATOM 2449 C CA . ASN A 1 320 ? -16.438 -23.188 -4.957 1 97.44 320 ASN A CA 1
ATOM 2450 C C . ASN A 1 320 ? -16.625 -23.062 -6.465 1 97.44 320 ASN A C 1
ATOM 2452 O O . ASN A 1 320 ? -16.391 -24.031 -7.199 1 97.44 320 ASN A O 1
ATOM 2456 N N . TRP A 1 321 ? -17.078 -21.906 -6.852 1 97.5 321 TRP A N 1
ATOM 2457 C CA . TRP A 1 321 ? -17.203 -21.656 -8.281 1 97.5 321 TRP A CA 1
ATOM 2458 C C . TRP A 1 321 ? -15.844 -21.812 -8.977 1 97.5 321 TRP A C 1
ATOM 2460 O O . TRP A 1 321 ? -15.75 -22.438 -10.031 1 97.5 321 TRP A O 1
ATOM 2470 N N . GLN A 1 322 ? -14.797 -21.234 -8.414 1 96.94 322 GLN A N 1
ATOM 2471 C CA . GLN A 1 322 ? -13.445 -21.328 -8.945 1 96.94 322 GLN A CA 1
ATOM 2472 C C . GLN A 1 322 ? -12.984 -22.781 -9.039 1 96.94 322 GLN A C 1
ATOM 2474 O O . GLN A 1 322 ? -12.367 -23.188 -10.031 1 96.94 322 GLN A O 1
ATOM 2479 N N . ARG A 1 323 ? -13.289 -23.609 -8.023 1 96.62 323 ARG A N 1
ATOM 2480 C CA . ARG A 1 323 ? -12.914 -25.016 -7.996 1 96.62 323 ARG A CA 1
ATOM 2481 C C . ARG A 1 323 ? -13.484 -25.766 -9.203 1 96.62 323 ARG A C 1
ATOM 2483 O O . ARG A 1 323 ? -12.773 -26.516 -9.867 1 96.62 323 ARG A O 1
ATOM 2490 N N . ARG A 1 324 ? -14.719 -25.5 -9.469 1 96.94 324 ARG A N 1
ATOM 2491 C CA . ARG A 1 324 ? -15.367 -26.156 -10.586 1 96.94 324 ARG A CA 1
ATOM 2492 C C . ARG A 1 324 ? -14.773 -25.703 -11.914 1 96.94 324 ARG A C 1
ATOM 2494 O O . ARG A 1 324 ? -14.516 -26.516 -12.805 1 96.94 324 ARG A O 1
ATOM 2501 N N . ALA A 1 325 ? -14.562 -24.422 -12.016 1 97.25 325 ALA A N 1
ATOM 2502 C CA . ALA A 1 325 ? -13.984 -23.875 -13.242 1 97.25 325 ALA A CA 1
ATOM 2503 C C . ALA A 1 325 ? -12.586 -24.438 -13.477 1 97.25 325 ALA A C 1
ATOM 2505 O O . ALA A 1 325 ? -12.219 -24.766 -14.609 1 97.25 325 ALA A O 1
ATOM 2506 N N . LEU A 1 326 ? -11.82 -24.578 -12.445 1 96.75 326 LEU A N 1
ATOM 2507 C CA . LEU A 1 326 ? -10.453 -25.062 -12.555 1 96.75 326 LEU A CA 1
ATOM 2508 C C . LEU A 1 326 ? -10.43 -26.547 -12.906 1 96.75 326 LEU A C 1
ATOM 2510 O O . LEU A 1 326 ? -9.531 -27 -13.609 1 96.75 326 LEU A O 1
ATOM 2514 N N . ALA A 1 327 ? -11.375 -27.281 -12.375 1 96.88 327 ALA A N 1
ATOM 2515 C CA . ALA A 1 327 ? -11.461 -28.703 -12.711 1 96.88 327 ALA A CA 1
ATOM 2516 C C . ALA A 1 327 ? -11.57 -28.891 -14.219 1 96.88 327 ALA A C 1
ATOM 2518 O O . ALA A 1 327 ? -10.891 -29.75 -14.797 1 96.88 327 ALA A O 1
ATOM 2519 N N . ALA A 1 328 ? -12.398 -28.109 -14.828 1 97.31 328 ALA A N 1
ATOM 2520 C CA . ALA A 1 328 ? -12.578 -28.188 -16.281 1 97.31 328 ALA A CA 1
ATOM 2521 C C . ALA A 1 328 ? -11.297 -27.797 -17.016 1 97.31 328 ALA A C 1
ATOM 2523 O O . ALA A 1 328 ? -10.93 -28.422 -18 1 97.31 328 ALA A O 1
ATOM 2524 N N . ARG A 1 329 ? -10.68 -26.812 -16.578 1 97.75 329 ARG A N 1
ATOM 2525 C CA . ARG A 1 329 ? -9.484 -26.297 -17.234 1 97.75 329 ARG A CA 1
ATOM 2526 C C . ARG A 1 329 ? -8.312 -27.266 -17.062 1 97.75 329 ARG A C 1
ATOM 2528 O O . ARG A 1 329 ? -7.5 -27.438 -17.969 1 97.75 329 ARG A O 1
ATOM 2535 N N . HIS A 1 330 ? -8.195 -27.859 -15.891 1 97.31 330 HIS A N 1
ATOM 2536 C CA . HIS A 1 330 ? -7.16 -28.859 -15.68 1 97.31 330 HIS A CA 1
ATOM 2537 C C . HIS A 1 330 ? -7.398 -30.094 -16.547 1 97.31 330 HIS A C 1
ATOM 2539 O O . HIS A 1 330 ? -6.445 -30.75 -16.984 1 97.31 330 HIS A O 1
ATOM 2545 N N . ALA A 1 331 ? -8.656 -30.438 -16.781 1 97.81 331 ALA A N 1
ATOM 2546 C CA . ALA A 1 331 ? -8.953 -31.547 -17.688 1 97.81 331 ALA A CA 1
ATOM 2547 C C . ALA A 1 331 ? -8.43 -31.234 -19.094 1 97.81 331 ALA A C 1
ATOM 2549 O O . ALA A 1 331 ? -7.859 -32.125 -19.75 1 97.81 331 ALA A O 1
ATOM 2550 N N . ILE A 1 332 ? -8.602 -29.984 -19.5 1 97.81 332 ILE A N 1
ATOM 2551 C CA . ILE A 1 332 ? -8.094 -29.562 -20.797 1 97.81 332 ILE A CA 1
ATOM 2552 C C . ILE A 1 332 ? -6.566 -29.656 -20.812 1 97.81 332 ILE A C 1
ATOM 2554 O O . ILE A 1 332 ? -5.984 -30.203 -21.75 1 97.81 332 ILE A O 1
ATOM 2558 N N . ALA A 1 333 ? -5.945 -29.141 -19.812 1 97.81 333 ALA A N 1
ATOM 2559 C CA . ALA A 1 333 ? -4.484 -29.141 -19.734 1 97.81 333 ALA A CA 1
ATOM 2560 C C . ALA A 1 333 ? -3.939 -30.562 -19.75 1 97.81 333 ALA A C 1
ATOM 2562 O O . ALA A 1 333 ? -2.941 -30.859 -20.406 1 97.81 333 ALA A O 1
ATOM 2563 N N . LYS A 1 334 ? -4.574 -31.438 -19 1 97 334 LYS A N 1
ATOM 2564 C CA . LYS A 1 334 ? -4.156 -32.844 -18.922 1 97 334 LYS A CA 1
ATOM 2565 C C . LYS A 1 334 ? -4.215 -33.5 -20.297 1 97 334 LYS A C 1
ATOM 2567 O O . LYS A 1 334 ? -3.318 -34.25 -20.656 1 97 334 LYS A O 1
ATOM 2572 N N . GLU A 1 335 ? -5.246 -33.188 -20.969 1 97.06 335 GLU A N 1
ATOM 2573 C CA . GLU A 1 335 ? -5.434 -33.75 -22.297 1 97.06 335 GLU A CA 1
ATOM 2574 C C . GLU A 1 335 ? -4.402 -33.219 -23.281 1 97.06 335 GLU A C 1
ATOM 2576 O O . GLU A 1 335 ? -3.742 -34 -23.984 1 97.06 335 GLU A O 1
ATOM 2581 N N . VAL A 1 336 ? -4.219 -31.922 -23.297 1 97.12 336 VAL A N 1
ATOM 2582 C CA . VAL A 1 336 ? -3.414 -31.281 -24.328 1 97.12 336 VAL A CA 1
ATOM 2583 C C . VAL A 1 336 ? -1.93 -31.484 -24.031 1 97.12 336 VAL A C 1
ATOM 2585 O O . VAL A 1 336 ? -1.122 -31.625 -24.953 1 97.12 336 VAL A O 1
ATOM 2588 N N . LEU A 1 337 ? -1.576 -31.547 -22.781 1 96.5 337 LEU A N 1
ATOM 2589 C CA . LEU A 1 337 ? -0.173 -31.641 -22.406 1 96.5 337 LEU A CA 1
ATOM 2590 C C . LEU A 1 337 ? 0.176 -33.062 -22 1 96.5 337 LEU A C 1
ATOM 2592 O O . LEU A 1 337 ? 1.188 -33.312 -21.344 1 96.5 337 LEU A O 1
ATOM 2596 N N . ALA A 1 338 ? -0.593 -34 -22.344 1 94 338 ALA A N 1
ATOM 2597 C CA . ALA A 1 338 ? -0.489 -35.406 -21.938 1 94 338 ALA A CA 1
ATOM 2598 C C . ALA A 1 338 ? 0.896 -35.969 -22.234 1 94 338 ALA A C 1
ATOM 2600 O O . ALA A 1 338 ? 1.427 -36.781 -21.469 1 94 338 ALA A O 1
ATOM 2601 N N . SER A 1 339 ? 1.514 -35.531 -23.266 1 92.25 339 SER A N 1
ATOM 2602 C CA . SER A 1 339 ? 2.789 -36.094 -23.703 1 92.25 339 SER A CA 1
ATOM 2603 C C . SER A 1 339 ? 3.963 -35.375 -23.047 1 92.25 339 SER A C 1
ATOM 2605 O O . SER A 1 339 ? 5.117 -35.75 -23.25 1 92.25 339 SER A O 1
ATOM 2607 N N . LEU A 1 340 ? 3.605 -34.375 -22.297 1 94.31 340 LEU A N 1
ATOM 2608 C CA . LEU A 1 340 ? 4.645 -33.562 -21.672 1 94.31 340 LEU A CA 1
ATOM 2609 C C . LEU A 1 340 ? 4.582 -33.688 -20.156 1 94.31 340 LEU A C 1
ATOM 2611 O O . LEU A 1 340 ? 3.518 -33.531 -19.547 1 94.31 340 LEU A O 1
ATOM 2615 N N . GLY A 1 341 ? 5.684 -34.062 -19.594 1 92.56 341 GLY A N 1
ATOM 2616 C CA . GLY A 1 341 ? 5.738 -34.031 -18.141 1 92.56 341 GLY A CA 1
ATOM 2617 C C . GLY A 1 341 ? 5.594 -32.625 -17.578 1 92.56 341 GLY A C 1
ATOM 2618 O O . GLY A 1 341 ? 6.332 -31.719 -17.969 1 92.56 341 GLY A O 1
ATOM 2619 N N . HIS A 1 342 ? 4.594 -32.375 -16.797 1 94.19 342 HIS A N 1
ATOM 2620 C CA . HIS A 1 342 ? 4.371 -31.078 -16.188 1 94.19 342 HIS A CA 1
ATOM 2621 C C . HIS A 1 342 ? 3.859 -31.219 -14.758 1 94.19 342 HIS A C 1
ATOM 2623 O O . HIS A 1 342 ? 3.342 -32.281 -14.383 1 94.19 342 HIS A O 1
ATOM 2629 N N . HIS A 1 343 ? 4.113 -30.234 -13.945 1 94.38 343 HIS A N 1
ATOM 2630 C CA . HIS A 1 343 ? 3.611 -30.172 -12.578 1 94.38 343 HIS A CA 1
ATOM 2631 C C . HIS A 1 343 ? 2.258 -29.469 -12.516 1 94.38 343 HIS A C 1
ATOM 2633 O O . HIS A 1 343 ? 2.068 -28.422 -13.133 1 94.38 343 HIS A O 1
ATOM 2639 N N . THR A 1 344 ? 1.319 -30.141 -11.828 1 94 344 THR A N 1
ATOM 2640 C CA . THR A 1 344 ? -0.019 -29.578 -11.711 1 94 344 THR A CA 1
ATOM 2641 C C . THR A 1 344 ? -0.677 -30.016 -10.406 1 94 344 THR A C 1
ATOM 2643 O O . THR A 1 344 ? -0.179 -30.906 -9.727 1 94 344 THR A O 1
ATOM 2646 N N . HIS A 1 345 ? -1.603 -29.281 -9.984 1 93.31 345 HIS A N 1
ATOM 2647 C CA . HIS A 1 345 ? -2.564 -29.609 -8.938 1 93.31 345 HIS A CA 1
ATOM 2648 C C . HIS A 1 345 ? -3.979 -29.203 -9.344 1 93.31 345 HIS A C 1
ATOM 2650 O O . HIS A 1 345 ? -4.18 -28.156 -9.953 1 93.31 345 HIS A O 1
ATOM 2656 N N . PRO A 1 346 ? -4.934 -30.016 -9.031 1 91.12 346 PRO A N 1
ATOM 2657 C CA . PRO A 1 346 ? -6.293 -29.766 -9.516 1 91.12 346 PRO A CA 1
ATOM 2658 C C . PRO A 1 346 ? -6.828 -28.406 -9.086 1 91.12 346 PRO A C 1
ATOM 2660 O O . PRO A 1 346 ? -7.723 -27.859 -9.734 1 91.12 346 PRO A O 1
ATOM 2663 N N . GLN A 1 347 ? -6.309 -27.906 -8.047 1 91.19 347 GLN A N 1
ATOM 2664 C CA . GLN A 1 347 ? -6.836 -26.625 -7.559 1 91.19 347 GLN A CA 1
ATOM 2665 C C . GLN A 1 347 ? -5.832 -25.5 -7.77 1 91.19 347 GLN A C 1
ATOM 2667 O O . GLN A 1 347 ? -5.992 -24.406 -7.215 1 91.19 347 GLN A O 1
ATOM 2672 N N . SER A 1 348 ? -4.801 -25.766 -8.469 1 94.44 348 SER A N 1
ATOM 2673 C CA . SER A 1 348 ? -3.883 -24.688 -8.828 1 94.44 348 SER A CA 1
ATOM 2674 C C . SER A 1 348 ? -4.43 -23.844 -9.977 1 94.44 348 SER A C 1
ATOM 2676 O O . SER A 1 348 ? -5.234 -24.344 -10.773 1 94.44 348 SER A O 1
ATOM 2678 N N . LEU A 1 349 ? -4.012 -22.578 -10.086 1 95.44 349 LEU A N 1
ATOM 2679 C CA . LEU A 1 349 ? -4.41 -21.688 -11.164 1 95.44 349 LEU A CA 1
ATOM 2680 C C . LEU A 1 349 ? -3.484 -21.844 -12.367 1 95.44 349 LEU A C 1
ATOM 2682 O O . LEU A 1 349 ? -3.664 -21.172 -13.383 1 95.44 349 LEU A O 1
ATOM 2686 N N . HIS A 1 350 ? -2.496 -22.719 -12.281 1 96.56 350 HIS A N 1
ATOM 2687 C CA . HIS A 1 350 ? -1.438 -22.781 -13.289 1 96.56 350 HIS A CA 1
ATOM 2688 C C . HIS A 1 350 ? -0.836 -24.172 -13.367 1 96.56 350 HIS A C 1
ATOM 2690 O O . HIS A 1 350 ? -1.139 -25.031 -12.539 1 96.56 350 HIS A O 1
ATOM 2696 N N . VAL A 1 351 ? -0.06 -24.375 -14.398 1 96.5 351 VAL A N 1
ATOM 2697 C CA . VAL A 1 351 ? 0.813 -25.531 -14.523 1 96.5 351 VAL A CA 1
ATOM 2698 C C . VAL A 1 351 ? 2.254 -25.078 -14.742 1 96.5 351 VAL A C 1
ATOM 2700 O O . VAL A 1 351 ? 2.494 -23.969 -15.219 1 96.5 351 VAL A O 1
ATOM 2703 N N . TRP A 1 352 ? 3.135 -25.828 -14.203 1 96.75 352 TRP A N 1
ATOM 2704 C CA . TRP A 1 352 ? 4.566 -25.641 -14.406 1 96.75 352 TRP A CA 1
ATOM 2705 C C . TRP A 1 352 ? 5.109 -26.656 -15.406 1 96.75 352 TRP A C 1
ATOM 2707 O O . TRP A 1 352 ? 4.984 -27.875 -15.203 1 96.75 352 TRP A O 1
ATOM 2717 N N . LEU A 1 353 ? 5.688 -26.203 -16.516 1 96.69 353 LEU A N 1
ATOM 2718 C CA . LEU A 1 353 ? 6.141 -27.062 -17.594 1 96.69 353 LEU A CA 1
ATOM 2719 C C . LEU A 1 353 ? 7.652 -26.969 -17.781 1 96.69 353 LEU A C 1
ATOM 2721 O O . LEU A 1 353 ? 8.148 -26.031 -18.391 1 96.69 353 LEU A O 1
ATOM 2725 N N . PRO A 1 354 ? 8.398 -27.953 -17.188 1 95.06 354 PRO A N 1
ATOM 2726 C CA . PRO A 1 354 ? 9.805 -28.047 -17.578 1 95.06 354 PRO A CA 1
ATOM 2727 C C . PRO A 1 354 ? 9.984 -28.25 -19.078 1 95.06 354 PRO A C 1
ATOM 2729 O O . PRO A 1 354 ? 9.258 -29.047 -19.688 1 95.06 354 PRO A O 1
ATOM 2732 N N . LEU A 1 355 ? 10.859 -27.531 -19.594 1 95.12 355 LEU A N 1
ATOM 2733 C CA . LEU A 1 355 ? 11.062 -27.641 -21.031 1 95.12 355 LEU A CA 1
ATOM 2734 C C . LEU A 1 355 ? 11.977 -28.812 -21.375 1 95.12 355 LEU A C 1
ATOM 2736 O O . LEU A 1 355 ? 12.93 -29.094 -20.641 1 95.12 355 LEU A O 1
ATOM 2740 N N . PRO A 1 356 ? 11.641 -29.469 -22.516 1 91 356 PRO A N 1
ATOM 2741 C CA . PRO A 1 356 ? 12.523 -30.547 -22.953 1 91 356 PRO A CA 1
ATOM 2742 C C . PRO A 1 356 ? 13.938 -30.078 -23.25 1 91 356 PRO A C 1
ATOM 2744 O O . PRO A 1 356 ? 14.172 -28.875 -23.406 1 91 356 PRO A O 1
ATOM 2747 N N . GLU A 1 357 ? 14.867 -31.031 -23.281 1 87.69 357 GLU A N 1
ATOM 2748 C CA . GLU A 1 357 ? 16.266 -30.719 -23.562 1 87.69 357 GLU A CA 1
ATOM 2749 C C . GLU A 1 357 ? 16.422 -29.969 -24.875 1 87.69 357 GLU A C 1
ATOM 2751 O O . GLU A 1 357 ? 15.719 -30.25 -25.844 1 87.69 357 GLU A O 1
ATOM 2756 N N . GLY A 1 358 ? 17.266 -28.984 -24.859 1 85.31 358 GLY A N 1
ATOM 2757 C CA . GLY A 1 358 ? 17.547 -28.234 -26.078 1 85.31 358 GLY A CA 1
ATOM 2758 C C . GLY A 1 358 ? 16.828 -26.891 -26.141 1 85.31 358 GLY A C 1
ATOM 2759 O O . GLY A 1 358 ? 17.188 -26.016 -26.922 1 85.31 358 GLY A O 1
ATOM 2760 N N . HIS A 1 359 ? 15.734 -26.828 -25.375 1 89.44 359 HIS A N 1
ATOM 2761 C CA . HIS A 1 359 ? 15 -25.578 -25.391 1 89.44 359 HIS A CA 1
ATOM 2762 C C . HIS A 1 359 ? 15.594 -24.562 -24.422 1 89.44 359 HIS A C 1
ATOM 2764 O O . HIS A 1 359 ? 15.93 -24.922 -23.281 1 89.44 359 HIS A O 1
ATOM 2770 N N . GLN A 1 360 ? 15.742 -23.422 -24.922 1 91.06 360 GLN A N 1
ATOM 2771 C CA . GLN A 1 360 ? 16.031 -22.281 -24.062 1 91.06 360 GLN A CA 1
ATOM 2772 C C . GLN A 1 360 ? 14.758 -21.531 -23.703 1 91.06 360 GLN A C 1
ATOM 2774 O O . GLN A 1 360 ? 13.867 -21.359 -24.531 1 91.06 360 GLN A O 1
ATOM 2779 N N . GLU A 1 361 ? 14.711 -21.172 -22.5 1 93.12 361 GLU A N 1
ATOM 2780 C CA . GLU A 1 361 ? 13.484 -20.594 -21.969 1 93.12 361 GLU A CA 1
ATOM 2781 C C . GLU A 1 361 ? 13.094 -19.328 -22.75 1 93.12 361 GLU A C 1
ATOM 2783 O O . GLU A 1 361 ? 11.953 -19.188 -23.188 1 93.12 361 GLU A O 1
ATOM 2788 N N . ASP A 1 362 ? 14.047 -18.406 -22.953 1 90.88 362 ASP A N 1
ATOM 2789 C CA . ASP A 1 362 ? 13.766 -17.141 -23.625 1 90.88 362 ASP A CA 1
ATOM 2790 C C . ASP A 1 362 ? 13.305 -17.375 -25.062 1 90.88 362 ASP A C 1
ATOM 2792 O O . ASP A 1 362 ? 12.383 -16.703 -25.531 1 90.88 362 ASP A O 1
ATOM 2796 N N . ALA A 1 363 ? 13.961 -18.188 -25.719 1 91.56 363 ALA A N 1
ATOM 2797 C CA . ALA A 1 363 ? 13.602 -18.516 -27.094 1 91.56 363 ALA A CA 1
ATOM 2798 C C . ALA A 1 363 ? 12.219 -19.156 -27.172 1 91.56 363 ALA A C 1
ATOM 2800 O O . ALA A 1 363 ? 11.43 -18.859 -28.062 1 91.56 363 ALA A O 1
ATOM 2801 N N . PHE A 1 364 ? 11.992 -20.078 -26.281 1 94.88 364 PHE A N 1
ATOM 2802 C CA . PHE A 1 364 ? 10.711 -20.766 -26.234 1 94.88 364 PHE A CA 1
ATOM 2803 C C . PHE A 1 364 ? 9.562 -19.781 -26.031 1 94.88 364 PHE A C 1
ATOM 2805 O O . PHE A 1 364 ? 8.562 -19.828 -26.75 1 94.88 364 PHE A O 1
ATOM 2812 N N . VAL A 1 365 ? 9.711 -18.875 -25.078 1 95.12 365 VAL A N 1
ATOM 2813 C CA . VAL A 1 365 ? 8.703 -17.859 -24.766 1 95.12 365 VAL A CA 1
ATOM 2814 C C . VAL A 1 365 ? 8.508 -16.922 -25.953 1 95.12 365 VAL A C 1
ATOM 2816 O O . VAL A 1 365 ? 7.379 -16.578 -26.297 1 95.12 365 VAL A O 1
ATOM 2819 N N . SER A 1 366 ? 9.594 -16.547 -26.578 1 93.56 366 SER A N 1
ATOM 2820 C CA . SER A 1 366 ? 9.531 -15.688 -27.75 1 93.56 366 SER A CA 1
ATOM 2821 C C . SER A 1 366 ? 8.805 -16.359 -28.906 1 93.56 366 SER A C 1
ATOM 2823 O O . SER A 1 366 ? 7.996 -15.742 -29.594 1 93.56 366 SER A O 1
ATOM 2825 N N . GLN A 1 367 ? 9.102 -17.594 -29.172 1 93.06 367 GLN A N 1
ATOM 2826 C CA . GLN A 1 367 ? 8.453 -18.344 -30.234 1 93.06 367 GLN A CA 1
ATOM 2827 C C . GLN A 1 367 ? 6.961 -18.5 -29.969 1 93.06 367 GLN A C 1
ATOM 2829 O O . GLN A 1 367 ? 6.145 -18.422 -30.891 1 93.06 367 GLN A O 1
ATOM 2834 N N . ALA A 1 368 ? 6.637 -18.844 -28.703 1 95.44 368 ALA A N 1
ATOM 2835 C CA . ALA A 1 368 ? 5.223 -18.938 -28.344 1 95.44 368 ALA A CA 1
ATOM 2836 C C . ALA A 1 368 ? 4.496 -17.625 -28.641 1 95.44 368 ALA A C 1
ATOM 2838 O O . ALA A 1 368 ? 3.385 -17.641 -29.172 1 95.44 368 ALA A O 1
ATOM 2839 N N . ARG A 1 369 ? 5.152 -16.531 -28.297 1 93.38 369 ARG A N 1
ATOM 2840 C CA . ARG A 1 369 ? 4.57 -15.219 -28.547 1 93.38 369 ARG A CA 1
ATOM 2841 C C . ARG A 1 369 ? 4.355 -14.977 -30.031 1 93.38 369 ARG A C 1
ATOM 2843 O O . ARG A 1 369 ? 3.332 -14.422 -30.438 1 93.38 369 ARG A O 1
ATOM 2850 N N . LEU A 1 370 ? 5.297 -15.312 -30.828 1 90.81 370 LEU A N 1
ATOM 2851 C CA . LEU A 1 370 ? 5.191 -15.18 -32.281 1 90.81 370 LEU A CA 1
ATOM 2852 C C . LEU A 1 370 ? 4.023 -16 -32.812 1 90.81 370 LEU A C 1
ATOM 2854 O O . LEU A 1 370 ? 3.422 -15.633 -33.844 1 90.81 370 LEU A O 1
ATOM 2858 N N . ARG A 1 371 ? 3.719 -17.047 -32.094 1 92.69 371 ARG A N 1
ATOM 2859 C CA . ARG A 1 371 ? 2.611 -17.906 -32.5 1 92.69 371 ARG A CA 1
ATOM 2860 C C . ARG A 1 371 ? 1.309 -17.469 -31.844 1 92.69 371 ARG A C 1
ATOM 2862 O O . ARG A 1 371 ? 0.301 -18.172 -31.922 1 92.69 371 ARG A O 1
ATOM 2869 N N . GLY A 1 372 ? 1.407 -16.406 -31.078 1 92.44 372 GLY A N 1
ATOM 2870 C CA . GLY A 1 372 ? 0.19 -15.789 -30.562 1 92.44 372 GLY A CA 1
ATOM 2871 C C . GLY A 1 372 ? -0.122 -16.188 -29.125 1 92.44 372 GLY A C 1
ATOM 2872 O O . GLY A 1 372 ? -1.255 -16.016 -28.672 1 92.44 372 GLY A O 1
ATOM 2873 N N . VAL A 1 373 ? 0.814 -16.766 -28.438 1 95.94 373 VAL A N 1
ATOM 2874 C CA . VAL A 1 373 ? 0.564 -17.188 -27.062 1 95.94 373 VAL A CA 1
ATOM 2875 C C . VAL A 1 373 ? 1.624 -16.594 -26.125 1 95.94 373 VAL A C 1
ATOM 2877 O O . VAL A 1 373 ? 2.822 -16.703 -26.406 1 95.94 373 VAL A O 1
ATOM 2880 N N . ALA A 1 374 ? 1.18 -15.914 -25.094 1 94.62 374 ALA A N 1
ATOM 2881 C CA . ALA A 1 374 ? 2.09 -15.398 -24.078 1 94.62 374 ALA A CA 1
ATOM 2882 C C . ALA A 1 374 ? 2.145 -16.328 -22.859 1 94.62 374 ALA A C 1
ATOM 2884 O O . ALA A 1 374 ? 1.107 -16.75 -22.344 1 94.62 374 ALA A O 1
ATOM 2885 N N . ILE A 1 375 ? 3.324 -16.719 -22.469 1 95.38 375 ILE A N 1
ATOM 2886 C CA . ILE A 1 375 ? 3.539 -17.547 -21.297 1 95.38 375 ILE A CA 1
ATOM 2887 C C . ILE A 1 375 ? 4.645 -16.938 -20.438 1 95.38 375 ILE A C 1
ATOM 2889 O O . ILE A 1 375 ? 5.414 -16.094 -20.906 1 95.38 375 ILE A O 1
ATOM 2893 N N . ALA A 1 376 ? 4.688 -17.266 -19.203 1 94.56 376 ALA A N 1
ATOM 2894 C CA . ALA A 1 376 ? 5.656 -16.688 -18.281 1 94.56 376 ALA A CA 1
ATOM 2895 C C . ALA A 1 376 ? 6.93 -17.531 -18.219 1 94.56 376 ALA A C 1
ATOM 2897 O O . ALA A 1 376 ? 6.875 -18.734 -17.922 1 94.56 376 ALA A O 1
ATOM 2898 N N . PRO A 1 377 ? 8.07 -16.906 -18.438 1 94.81 377 PRO A N 1
ATOM 2899 C CA . PRO A 1 377 ? 9.328 -17.641 -18.281 1 94.81 377 PRO A CA 1
ATOM 2900 C C . PRO A 1 377 ? 9.617 -18.031 -16.844 1 94.81 377 PRO A C 1
ATOM 2902 O O . PRO A 1 377 ? 9.359 -17.25 -15.922 1 94.81 377 PRO A O 1
ATOM 2905 N N . GLY A 1 378 ? 10.125 -19.219 -16.672 1 93.94 378 GLY A N 1
ATOM 2906 C CA . GLY A 1 378 ? 10.469 -19.688 -15.336 1 93.94 378 GLY A CA 1
ATOM 2907 C C . GLY A 1 378 ? 11.5 -18.812 -14.641 1 93.94 378 GLY A C 1
ATOM 2908 O O . GLY A 1 378 ? 11.5 -18.703 -13.414 1 93.94 378 GLY A O 1
ATOM 2909 N N . ALA A 1 379 ? 12.336 -18.141 -15.359 1 91.75 379 ALA A N 1
ATOM 2910 C CA . ALA A 1 379 ? 13.414 -17.312 -14.844 1 91.75 379 ALA A CA 1
ATOM 2911 C C . ALA A 1 379 ? 12.867 -16.172 -13.984 1 91.75 379 ALA A C 1
ATOM 2913 O O . ALA A 1 379 ? 13.562 -15.672 -13.094 1 91.75 379 ALA A O 1
ATOM 2914 N N . SER A 1 380 ? 11.656 -15.828 -14.20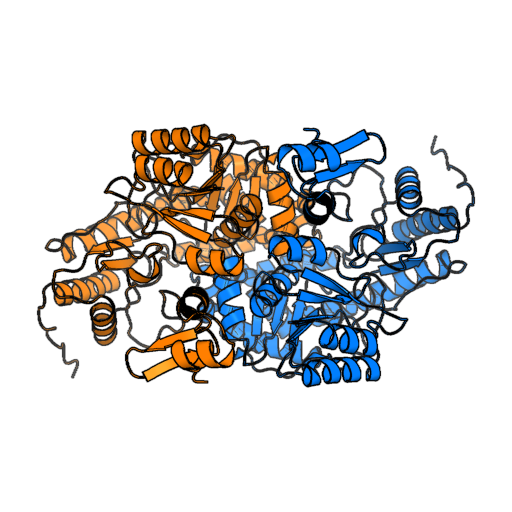3 1 91.38 380 SER A N 1
ATOM 2915 C CA . SER A 1 380 ? 11.023 -14.75 -13.445 1 91.38 380 SER A CA 1
ATOM 2916 C C . SER A 1 380 ? 10.82 -15.141 -11.984 1 91.38 380 SER A C 1
ATOM 2918 O O . SER A 1 380 ? 10.594 -14.273 -11.133 1 91.38 380 SER A O 1
ATOM 2920 N N . PHE A 1 381 ? 10.906 -16.438 -11.703 1 94.25 381 PHE A N 1
ATOM 2921 C CA . PHE A 1 381 ? 10.617 -16.938 -10.367 1 94.25 381 PHE A CA 1
ATOM 2922 C C . PHE A 1 381 ? 11.891 -17.422 -9.68 1 94.25 381 PHE A C 1
ATOM 2924 O O . PHE A 1 381 ? 11.844 -17.906 -8.547 1 94.25 381 PHE A O 1
ATOM 2931 N N . ARG A 1 382 ? 12.953 -17.281 -10.367 1 92.62 382 ARG A N 1
ATOM 2932 C CA . ARG A 1 382 ? 14.219 -17.828 -9.898 1 92.62 382 ARG A CA 1
ATOM 2933 C C . ARG A 1 382 ? 14.805 -16.969 -8.781 1 92.62 382 ARG A C 1
ATOM 2935 O O . ARG A 1 382 ? 14.891 -15.742 -8.914 1 92.62 382 ARG A O 1
ATOM 2942 N N . THR A 1 383 ? 15.133 -17.578 -7.668 1 92.5 383 THR A N 1
ATOM 2943 C CA . THR A 1 383 ? 15.742 -16.875 -6.555 1 92.5 383 THR A CA 1
ATOM 2944 C C . THR A 1 383 ? 17.172 -17.344 -6.316 1 92.5 383 THR A C 1
ATOM 2946 O O . THR A 1 383 ? 17.906 -16.781 -5.508 1 92.5 383 THR A O 1
ATOM 2949 N N . ALA A 1 384 ? 17.516 -18.453 -6.961 1 83.94 384 ALA A N 1
ATOM 2950 C CA . ALA A 1 384 ? 18.859 -19.016 -6.863 1 83.94 384 ALA A CA 1
ATOM 2951 C C . ALA A 1 384 ? 19.422 -19.344 -8.242 1 83.94 384 ALA A C 1
ATOM 2953 O O . ALA A 1 384 ? 18.672 -19.656 -9.172 1 83.94 384 ALA A O 1
ATOM 2954 N N . ASP A 1 385 ? 20.688 -19.234 -8.352 1 76.81 385 ASP A N 1
ATOM 2955 C CA . ASP A 1 385 ? 21.297 -19.469 -9.656 1 76.81 385 ASP A CA 1
ATOM 2956 C C . ASP A 1 385 ? 21.625 -20.953 -9.852 1 76.81 385 ASP A C 1
ATOM 2958 O O . ASP A 1 385 ? 21.547 -21.469 -10.969 1 76.81 385 ASP A O 1
ATOM 2962 N N . SER A 1 386 ? 21.859 -21.578 -8.859 1 75.69 386 SER A N 1
ATOM 2963 C CA . SER A 1 386 ? 22.359 -22.938 -9.031 1 75.69 386 SER A CA 1
ATOM 2964 C C . SER A 1 386 ? 21.234 -23.906 -9.367 1 75.69 386 SER A C 1
ATOM 2966 O O . SER A 1 386 ? 20.141 -23.812 -8.797 1 75.69 386 SER A O 1
ATOM 2968 N N . GLY A 1 387 ? 21.547 -24.672 -10.359 1 75.88 387 GLY A N 1
ATOM 2969 C CA . GLY A 1 387 ? 20.688 -25.812 -10.664 1 75.88 387 GLY A CA 1
ATOM 2970 C C . GLY A 1 387 ? 19.422 -25.422 -11.398 1 75.88 387 GLY A C 1
ATOM 2971 O O . GLY A 1 387 ? 18.406 -26.109 -11.297 1 75.88 387 GLY A O 1
ATOM 2972 N N . TRP A 1 388 ? 19.484 -24.422 -12.156 1 84.81 388 TRP A N 1
ATOM 2973 C CA . TRP A 1 388 ? 18.281 -23.953 -12.828 1 84.81 388 TRP A CA 1
ATOM 2974 C C . TRP A 1 388 ? 18 -24.781 -14.078 1 84.81 388 TRP A C 1
ATOM 2976 O O . TRP A 1 388 ? 18.906 -25.078 -14.852 1 84.81 388 TRP A O 1
ATOM 2986 N N . ARG A 1 389 ? 16.781 -25.219 -14.195 1 87.75 389 ARG A N 1
ATOM 2987 C CA . ARG A 1 389 ? 16.281 -25.859 -15.406 1 87.75 389 ARG A CA 1
ATOM 2988 C C . ARG A 1 389 ? 15.203 -25.016 -16.062 1 87.75 389 ARG A C 1
ATOM 2990 O O . ARG A 1 389 ? 14.281 -24.531 -15.398 1 87.75 389 ARG A O 1
ATOM 2997 N N . PRO A 1 390 ? 15.367 -24.859 -17.359 1 93.12 390 PRO A N 1
ATOM 2998 C CA . PRO A 1 390 ? 14.375 -24.047 -18.062 1 93.12 390 PRO A CA 1
ATOM 2999 C C . PRO A 1 390 ? 12.953 -24.578 -17.891 1 93.12 390 PRO A C 1
ATOM 3001 O O . PRO A 1 390 ? 12.734 -25.797 -17.906 1 93.12 390 PRO A O 1
ATOM 3004 N N . ALA A 1 391 ? 12.039 -23.75 -17.688 1 95.75 391 ALA A N 1
ATOM 3005 C CA . ALA A 1 391 ? 10.625 -24.062 -17.5 1 95.75 391 ALA A CA 1
ATOM 3006 C C . ALA A 1 391 ? 9.742 -22.844 -17.766 1 95.75 391 ALA A C 1
ATOM 3008 O O . ALA A 1 391 ? 10.25 -21.734 -17.922 1 95.75 391 ALA A O 1
ATOM 3009 N N . VAL A 1 392 ? 8.5 -23.094 -17.969 1 96.5 392 VAL A N 1
ATOM 3010 C CA . VAL A 1 392 ? 7.543 -22.016 -18.125 1 96.5 392 VAL A CA 1
ATOM 3011 C C . VAL A 1 392 ? 6.332 -22.266 -17.21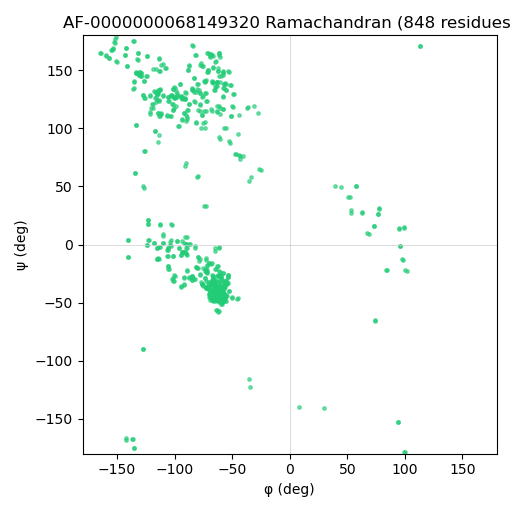9 1 96.5 392 VAL A C 1
ATOM 3013 O O . VAL A 1 392 ? 5.988 -23.406 -16.938 1 96.5 392 VAL A O 1
ATOM 3016 N N . ARG A 1 393 ? 5.781 -21.219 -16.719 1 96.75 393 ARG A N 1
ATOM 3017 C CA . ARG A 1 393 ? 4.508 -21.266 -16 1 96.75 393 ARG A CA 1
ATOM 3018 C C . ARG A 1 393 ? 3.355 -20.859 -16.922 1 96.75 393 ARG A C 1
ATOM 3020 O O . ARG A 1 393 ? 3.432 -19.859 -17.609 1 96.75 393 ARG A O 1
ATOM 3027 N N . ILE A 1 394 ? 2.338 -21.609 -16.922 1 96.62 394 ILE A N 1
ATOM 3028 C CA . ILE A 1 394 ? 1.185 -21.375 -17.781 1 96.62 394 ILE A CA 1
ATOM 3029 C C . ILE A 1 394 ? -0.065 -21.188 -16.938 1 96.62 394 ILE A C 1
ATOM 3031 O O . ILE A 1 394 ? -0.471 -22.094 -16.203 1 96.62 394 ILE A O 1
ATOM 3035 N N . SER A 1 395 ? -0.674 -20.031 -17 1 95.5 395 SER A N 1
ATOM 3036 C CA . SER A 1 395 ? -1.902 -19.734 -16.281 1 95.5 395 SER A CA 1
ATOM 3037 C C . SER A 1 395 ? -3.105 -20.422 -16.906 1 95.5 395 SER A C 1
ATOM 3039 O O . SER A 1 395 ? -3.225 -20.469 -18.141 1 95.5 395 SER A O 1
ATOM 3041 N N . LEU A 1 396 ? -4.012 -20.922 -16.156 1 96.31 396 LEU A N 1
ATOM 3042 C CA . LEU A 1 396 ? -5.164 -21.656 -16.656 1 96.31 396 LEU A CA 1
ATOM 3043 C C . LEU A 1 396 ? -6.434 -20.812 -16.547 1 96.31 396 LEU A C 1
ATOM 3045 O O . LEU A 1 396 ? -7.469 -21.156 -17.125 1 96.31 396 LEU A O 1
ATOM 3049 N N . GLY A 1 397 ? -6.316 -19.703 -15.859 1 93.06 397 GLY A N 1
ATOM 3050 C CA . GLY A 1 397 ? -7.539 -19 -15.523 1 93.06 397 GLY A CA 1
ATOM 3051 C C . GLY A 1 397 ? -7.75 -17.75 -16.359 1 93.06 397 GLY A C 1
ATOM 3052 O O . GLY A 1 397 ? -8.82 -17.141 -16.312 1 93.06 397 GLY A O 1
ATOM 3053 N N . SER A 1 398 ? -6.898 -17.328 -17.234 1 87.75 398 SER A N 1
ATOM 3054 C CA . SER A 1 398 ? -6.879 -15.984 -17.812 1 87.75 398 SER A CA 1
ATOM 3055 C C . SER A 1 398 ? -7.68 -15.922 -19.109 1 87.75 398 SER A C 1
ATOM 3057 O O . SER A 1 398 ? -7.883 -14.844 -19.672 1 87.75 398 SER A O 1
ATOM 3059 N N . THR A 1 399 ? -8.172 -17.094 -19.625 1 91.62 399 THR A N 1
ATOM 3060 C CA . THR A 1 399 ? -8.812 -17.125 -20.938 1 91.62 399 THR A CA 1
ATOM 3061 C C . THR A 1 399 ? -10.086 -17.969 -20.891 1 91.62 399 THR A C 1
ATOM 3063 O O . THR A 1 399 ? -10.406 -18.562 -19.859 1 91.62 399 THR A O 1
ATOM 3066 N N . THR A 1 400 ? -10.789 -17.969 -22.031 1 94.25 400 THR A N 1
ATOM 3067 C CA . THR A 1 400 ? -11.867 -18.938 -22.203 1 94.25 400 THR A CA 1
ATOM 3068 C C . THR A 1 400 ? -11.297 -20.344 -22.328 1 94.25 400 THR A C 1
ATOM 3070 O O . THR A 1 400 ? -10.102 -20.531 -22.562 1 94.25 400 THR A O 1
ATOM 3073 N N . GLU A 1 401 ? -12.125 -21.312 -22.172 1 96.69 401 GLU A N 1
ATOM 3074 C CA . GLU A 1 401 ? -11.68 -22.703 -22.312 1 96.69 401 GLU A CA 1
ATOM 3075 C C . GLU A 1 401 ? -11.172 -22.969 -23.719 1 96.69 401 GLU A C 1
ATOM 3077 O O . GLU A 1 401 ? -10.195 -23.703 -23.906 1 96.69 401 GLU A O 1
ATOM 3082 N N . GLN A 1 402 ? -11.82 -22.344 -24.703 1 96.12 402 GLN A N 1
ATOM 3083 C CA . GLN A 1 402 ? -11.406 -22.531 -26.078 1 96.12 402 GLN A CA 1
ATOM 3084 C C . GLN A 1 402 ? -10.031 -21.922 -26.344 1 96.12 402 GLN A C 1
ATOM 3086 O O . GLN A 1 402 ? -9.18 -22.531 -26.984 1 96.12 402 GLN A O 1
ATOM 3091 N N . GLU A 1 403 ? -9.852 -20.734 -25.859 1 95.75 403 GLU A N 1
ATOM 3092 C CA . GLU A 1 403 ? -8.555 -20.094 -25.984 1 95.75 403 GLU A CA 1
ATOM 3093 C C . GLU A 1 403 ? -7.473 -20.875 -25.25 1 95.75 403 GLU A C 1
ATOM 3095 O O . GLU A 1 403 ? -6.34 -20.984 -25.719 1 95.75 403 GLU A O 1
ATOM 3100 N N . LEU A 1 404 ? -7.859 -21.359 -24.109 1 97.44 404 LEU A N 1
ATOM 3101 C CA . LEU A 1 404 ? -6.926 -22.172 -23.328 1 97.44 404 LEU A CA 1
ATOM 3102 C C . LEU A 1 404 ? -6.48 -23.391 -24.125 1 97.44 404 LEU A C 1
ATOM 3104 O O . LEU A 1 404 ? -5.285 -23.688 -24.188 1 97.44 404 LEU A O 1
ATOM 3108 N N . LYS A 1 405 ? -7.406 -24.094 -24.672 1 97.62 405 LYS A N 1
ATOM 3109 C CA . LYS A 1 405 ? -7.102 -25.281 -25.469 1 97.62 405 LYS A CA 1
ATOM 3110 C C . LYS A 1 405 ? -6.172 -24.938 -26.625 1 97.62 405 LYS A C 1
ATOM 3112 O O . LYS A 1 405 ? -5.184 -25.641 -26.859 1 97.62 405 LYS A O 1
ATOM 3117 N N . SER A 1 406 ? -6.508 -23.828 -27.297 1 96.38 406 SER A N 1
ATOM 3118 C CA . SER A 1 406 ? -5.699 -23.391 -28.438 1 96.38 406 SER A CA 1
ATOM 3119 C C . SER A 1 406 ? -4.293 -23 -27.984 1 96.38 406 SER A C 1
ATOM 3121 O O . SER A 1 406 ? -3.307 -23.391 -28.609 1 96.38 406 SER A O 1
ATOM 3123 N N . GLY A 1 407 ? -4.223 -22.203 -26.938 1 97.25 407 GLY A N 1
ATOM 3124 C CA . GLY A 1 407 ? -2.932 -21.781 -26.422 1 97.25 407 GLY A CA 1
ATOM 3125 C C . GLY A 1 407 ? -2.061 -22.922 -25.953 1 97.25 407 GLY A C 1
ATOM 3126 O O . GLY A 1 407 ? -0.873 -22.984 -26.266 1 97.25 407 GLY A O 1
ATOM 3127 N N . LEU A 1 408 ? -2.65 -23.844 -25.234 1 97.88 408 LEU A N 1
ATOM 3128 C CA . LEU A 1 408 ? -1.922 -25.016 -24.766 1 97.88 408 LEU A CA 1
ATOM 3129 C C . LEU A 1 408 ? -1.455 -25.875 -25.938 1 97.88 408 LEU A C 1
ATOM 3131 O O . LEU A 1 408 ? -0.376 -26.469 -25.875 1 97.88 408 LEU A O 1
ATOM 3135 N N . GLY A 1 409 ? -2.314 -25.953 -26.922 1 96.81 409 GLY A N 1
ATOM 3136 C CA . GLY A 1 409 ? -1.927 -26.688 -28.125 1 96.81 409 GLY A CA 1
ATOM 3137 C C . GLY A 1 409 ? -0.673 -26.141 -28.781 1 96.81 409 GLY A C 1
ATOM 3138 O O . GLY A 1 409 ? 0.208 -26.906 -29.172 1 96.81 409 GLY A O 1
ATOM 3139 N N . ILE A 1 410 ? -0.631 -24.859 -28.859 1 96 410 ILE A N 1
ATOM 3140 C CA . ILE A 1 410 ? 0.529 -24.188 -29.438 1 96 410 ILE A CA 1
ATOM 3141 C C . ILE A 1 410 ? 1.765 -24.469 -28.594 1 96 410 ILE A C 1
ATOM 3143 O O . ILE A 1 410 ? 2.834 -24.781 -29.109 1 96 410 ILE A O 1
ATOM 3147 N N . VAL A 1 411 ? 1.651 -24.391 -27.312 1 96.81 411 VAL A N 1
ATOM 3148 C CA . VAL A 1 411 ? 2.76 -24.625 -26.391 1 96.81 411 VAL A CA 1
ATOM 3149 C C . VAL A 1 411 ? 3.24 -26.062 -26.531 1 96.81 411 VAL A C 1
ATOM 3151 O O . VAL A 1 411 ? 4.445 -26.328 -26.578 1 96.81 411 VAL A O 1
ATOM 3154 N N . ALA A 1 412 ? 2.285 -26.969 -26.547 1 96.44 412 ALA A N 1
ATOM 3155 C CA . ALA A 1 412 ? 2.623 -28.391 -26.672 1 96.44 412 ALA A CA 1
ATOM 3156 C C . ALA A 1 412 ? 3.373 -28.656 -27.969 1 96.44 412 ALA A C 1
ATOM 3158 O O . ALA A 1 412 ? 4.367 -29.391 -27.969 1 96.44 412 ALA A O 1
ATOM 3159 N N . SER A 1 413 ? 2.875 -28.078 -29.047 1 94.5 413 SER A N 1
ATOM 3160 C CA . SER A 1 413 ? 3.51 -28.266 -30.344 1 94.5 413 SER A CA 1
ATOM 3161 C C . SER A 1 413 ? 4.938 -27.734 -30.344 1 94.5 413 SER A C 1
ATOM 3163 O O . SER A 1 413 ? 5.84 -28.359 -30.906 1 94.5 413 SER A O 1
ATOM 3165 N N . LEU A 1 414 ? 5.082 -26.609 -29.75 1 94.06 414 LEU A N 1
ATOM 3166 C CA . LEU A 1 414 ? 6.406 -26 -29.656 1 94.06 414 LEU A CA 1
ATOM 3167 C C . LEU A 1 414 ? 7.348 -26.875 -28.828 1 94.06 414 LEU A C 1
ATOM 3169 O O . LEU A 1 414 ? 8.516 -27.031 -29.188 1 94.06 414 LEU A O 1
ATOM 3173 N N . ALA A 1 415 ? 6.906 -27.406 -27.766 1 94.81 415 ALA A N 1
ATOM 3174 C CA . ALA A 1 415 ? 7.727 -28.219 -26.859 1 94.81 415 ALA A CA 1
ATOM 3175 C C . ALA A 1 415 ? 8.148 -29.516 -27.531 1 94.81 415 ALA A C 1
ATOM 3177 O O . ALA A 1 415 ? 9.242 -30.031 -27.281 1 94.81 415 ALA A O 1
ATOM 3178 N N . LEU A 1 416 ? 7.312 -30.016 -28.391 1 90.5 416 LEU A N 1
ATOM 3179 C CA . LEU A 1 416 ? 7.57 -31.297 -29.047 1 90.5 416 LEU A CA 1
ATOM 3180 C C . LEU A 1 416 ? 8.352 -31.094 -30.328 1 90.5 416 LEU A C 1
ATOM 3182 O O . LEU A 1 416 ? 8.781 -32.062 -30.969 1 90.5 416 LEU A O 1
ATOM 3186 N N . GLY A 1 417 ? 8.781 -29.828 -30.578 1 79.19 417 GLY A N 1
ATOM 3187 C CA . GLY A 1 417 ? 9.57 -29.531 -31.766 1 79.19 417 GLY A CA 1
ATOM 3188 C C . GLY A 1 417 ? 8.789 -29.688 -33.062 1 79.19 417 GLY A C 1
ATOM 3189 O O . GLY A 1 417 ? 9.367 -29.922 -34.094 1 79.19 417 GLY A O 1
ATOM 3190 N N . GLU A 1 418 ? 7.445 -29.859 -32.906 1 63.31 418 GLU A N 1
ATOM 3191 C CA . GLU A 1 418 ? 6.629 -30.016 -34.094 1 63.31 418 GLU A CA 1
ATOM 3192 C C . GLU A 1 418 ? 6.426 -28.672 -34.812 1 63.31 418 GLU A C 1
ATOM 3194 O O . GLU A 1 418 ? 6.109 -27.672 -34.188 1 63.31 418 GLU A O 1
ATOM 3199 N N . PRO A 1 419 ? 7.051 -28.453 -35.844 1 49.41 419 PRO A N 1
ATOM 3200 C CA . PRO A 1 419 ? 6.828 -27.219 -36.594 1 49.41 419 PRO A CA 1
ATOM 3201 C C . PRO A 1 419 ? 5.348 -26.875 -36.75 1 49.41 419 PRO A C 1
ATOM 3203 O O . PRO A 1 419 ? 4.504 -27.766 -36.781 1 49.41 419 PRO A O 1
ATOM 3206 N N . GLU A 1 420 ? 4.758 -26.047 -35.906 1 50.06 420 GLU A N 1
ATOM 3207 C CA . GLU A 1 420 ? 3.369 -25.641 -36.125 1 50.06 420 GLU A CA 1
ATOM 3208 C C . GLU A 1 420 ? 3.027 -25.609 -37.594 1 50.06 420 GLU A C 1
ATOM 3210 O O . GLU A 1 420 ? 3.838 -25.156 -38.406 1 50.06 420 GLU A O 1
ATOM 3215 N N . ALA A 1 421 ? 2.07 -26.391 -38.031 1 39.5 421 ALA A N 1
ATOM 3216 C CA . ALA A 1 421 ? 1.398 -25.969 -39.25 1 39.5 421 ALA A CA 1
ATOM 3217 C C . ALA A 1 421 ? 1.012 -24.484 -39.188 1 39.5 421 ALA A C 1
ATOM 3219 O O . ALA A 1 421 ? 0.275 -24.078 -38.312 1 39.5 421 ALA A O 1
ATOM 3220 N N . LEU A 1 422 ? 1.851 -23.484 -39.375 1 37.19 422 LEU A N 1
ATOM 3221 C CA . LEU A 1 422 ? 1.461 -22.094 -39.562 1 37.19 422 LEU A CA 1
ATOM 3222 C C . LEU A 1 422 ? 0.059 -22 -40.156 1 37.19 422 LEU A C 1
ATOM 3224 O O . LEU A 1 422 ? -0.164 -22.406 -41.312 1 37.19 422 LEU A O 1
ATOM 3228 N N . LEU A 1 423 ? -1.001 -22.391 -39.562 1 33.06 423 LEU A N 1
ATOM 3229 C CA . LEU A 1 423 ? -2.25 -21.953 -40.156 1 33.06 423 LEU A CA 1
ATOM 3230 C C . LEU A 1 423 ? -2.16 -20.5 -40.625 1 33.06 423 LEU A C 1
ATOM 3232 O O . LEU A 1 423 ? -1.942 -19.609 -39.781 1 33.06 423 LEU A O 1
ATOM 3236 N N . LEU A 1 424 ? -1.538 -20.203 -41.688 1 27.52 424 LEU A N 1
ATOM 3237 C CA . LEU A 1 424 ? -1.681 -19.016 -42.531 1 27.52 424 LEU A CA 1
ATOM 3238 C C . LEU A 1 424 ? -3.125 -18.531 -42.531 1 27.52 424 LEU A C 1
ATOM 3240 O O . LEU A 1 424 ? -4.008 -19.203 -43.094 1 27.52 424 LEU A O 1
ATOM 3244 N N . VAL A 1 425 ? -3.752 -18.203 -41.469 1 26.52 425 VAL A N 1
ATOM 3245 C CA . VAL A 1 425 ? -4.875 -17.359 -41.875 1 26.52 425 VAL A CA 1
ATOM 3246 C C . VAL A 1 425 ? -4.418 -16.359 -42.938 1 26.52 425 VAL A C 1
ATOM 3248 O O . VAL A 1 425 ? -3.607 -15.477 -42.656 1 26.52 425 VAL A O 1
ATOM 3251 N N . ILE A 1 426 ? -4.246 -16.75 -44.125 1 19.69 426 ILE A N 1
ATOM 3252 C CA . ILE A 1 426 ? -4.539 -15.852 -45.25 1 19.69 426 ILE A CA 1
ATOM 3253 C C . ILE A 1 426 ? -5.922 -15.227 -45.062 1 19.69 426 ILE A C 1
ATOM 3255 O O . ILE A 1 426 ? -6.887 -15.93 -44.75 1 19.69 426 ILE A O 1
ATOM 3259 N N . MET B 1 1 ? 19.562 -7.527 28.594 1 56.69 1 MET B N 1
ATOM 3260 C CA . MET B 1 1 ? 20.875 -8.023 29.047 1 56.69 1 MET B CA 1
ATOM 3261 C C . MET B 1 1 ? 21.891 -6.883 29.141 1 56.69 1 MET B C 1
ATOM 3263 O O . MET B 1 1 ? 21.938 -6.031 28.25 1 56.69 1 MET B O 1
ATOM 3267 N N . ARG B 1 2 ? 22.578 -6.812 30.25 1 62.47 2 ARG B N 1
ATOM 3268 C CA . ARG B 1 2 ? 23.578 -5.789 30.484 1 62.47 2 ARG B CA 1
ATOM 3269 C C . ARG B 1 2 ? 24.891 -6.141 29.781 1 62.47 2 ARG B C 1
ATOM 3271 O O . ARG B 1 2 ? 25.406 -7.254 29.922 1 62.47 2 ARG B O 1
ATOM 3278 N N . LEU B 1 3 ? 25.125 -5.223 28.844 1 66.81 3 LEU B N 1
ATOM 3279 C CA . LEU B 1 3 ? 26.422 -5.43 28.203 1 66.81 3 LEU B CA 1
ATOM 3280 C C . LEU B 1 3 ? 27.562 -5.062 29.141 1 66.81 3 LEU B C 1
ATOM 3282 O O . LEU B 1 3 ? 27.406 -4.207 30.016 1 66.81 3 LEU B O 1
ATOM 3286 N N . PRO B 1 4 ? 28.656 -5.727 29 1 72.12 4 PRO B N 1
ATOM 3287 C CA . PRO B 1 4 ? 29.812 -5.367 29.812 1 72.12 4 PRO B CA 1
ATOM 3288 C C . PRO B 1 4 ? 30.234 -3.914 29.625 1 72.12 4 PRO B C 1
ATOM 3290 O O . PRO B 1 4 ? 29.891 -3.287 28.625 1 72.12 4 PRO B O 1
ATOM 3293 N N . THR B 1 5 ? 30.797 -3.256 30.609 1 72 5 THR B N 1
ATOM 3294 C CA . THR B 1 5 ? 31.328 -1.903 30.484 1 72 5 THR B CA 1
ATOM 3295 C C . THR B 1 5 ? 32.312 -1.81 29.328 1 72 5 THR B C 1
ATOM 3297 O O . THR B 1 5 ? 32.875 -2.82 28.906 1 72 5 THR B O 1
ATOM 3300 N N . HIS B 1 6 ? 32.406 -0.688 28.719 1 71.94 6 HIS B N 1
ATOM 3301 C CA . HIS B 1 6 ? 33.312 -0.465 27.609 1 71.94 6 HIS B CA 1
ATOM 3302 C C . HIS B 1 6 ? 34.688 -1.02 27.922 1 71.94 6 HIS B C 1
ATOM 3304 O O . HIS B 1 6 ? 35.312 -1.676 27.078 1 71.94 6 HIS B O 1
ATOM 3310 N N . ARG B 1 7 ? 35.156 -0.725 29.078 1 71.75 7 ARG B N 1
ATOM 3311 C CA . ARG B 1 7 ? 36.5 -1.15 29.484 1 71.75 7 ARG B CA 1
ATOM 3312 C C . ARG B 1 7 ? 36.594 -2.67 29.609 1 71.75 7 ARG B C 1
ATOM 3314 O O . ARG B 1 7 ? 37.562 -3.283 29.156 1 71.75 7 ARG B O 1
ATOM 3321 N N . LYS B 1 8 ? 35.594 -3.195 30.203 1 75.56 8 LYS B N 1
ATOM 3322 C CA . LYS B 1 8 ? 35.625 -4.645 30.375 1 75.56 8 LYS B CA 1
ATOM 3323 C C . LYS B 1 8 ? 35.562 -5.355 29.031 1 75.56 8 LYS B C 1
ATOM 3325 O O . LYS B 1 8 ? 36.25 -6.336 28.797 1 75.56 8 LYS B O 1
ATOM 3330 N N . LEU B 1 9 ? 34.656 -4.844 28.188 1 73.75 9 LEU B N 1
ATOM 3331 C CA . LEU B 1 9 ? 34.531 -5.465 26.875 1 73.75 9 LEU B CA 1
ATOM 3332 C C . LEU B 1 9 ? 35.812 -5.266 26.062 1 73.75 9 LEU B C 1
ATOM 3334 O O . LEU B 1 9 ? 36.25 -6.172 25.344 1 73.75 9 LEU B O 1
ATOM 3338 N N . ALA B 1 10 ? 36.344 -4.18 26.188 1 70.5 10 ALA B N 1
ATOM 3339 C CA . ALA B 1 10 ? 37.625 -3.928 25.562 1 70.5 10 ALA B CA 1
ATOM 3340 C C . ALA B 1 10 ? 38.688 -4.914 26.047 1 70.5 10 ALA B C 1
ATOM 3342 O O . ALA B 1 10 ? 39.469 -5.449 25.266 1 70.5 10 ALA B O 1
ATOM 3343 N N . ASP B 1 11 ? 38.688 -5.09 27.281 1 72.62 11 ASP B N 1
ATOM 3344 C CA . ASP B 1 11 ? 39.625 -6.031 27.875 1 72.62 11 ASP B CA 1
ATOM 3345 C C . ASP B 1 11 ? 39.344 -7.461 27.422 1 72.62 11 ASP B C 1
ATOM 3347 O O . ASP B 1 11 ? 40.281 -8.219 27.109 1 72.62 11 ASP B O 1
ATOM 3351 N N . ASP B 1 12 ? 38.094 -7.754 27.328 1 72.25 12 ASP B N 1
ATOM 3352 C CA . ASP B 1 12 ? 37.719 -9.117 26.969 1 72.25 12 ASP B CA 1
ATOM 3353 C C . ASP B 1 12 ? 38 -9.406 25.5 1 72.25 12 ASP B C 1
ATOM 3355 O O . ASP B 1 12 ? 38.375 -10.523 25.141 1 72.25 12 ASP B O 1
ATOM 3359 N N . LEU B 1 13 ? 37.875 -8.383 24.766 1 71 13 LEU B N 1
ATOM 3360 C CA . LEU B 1 13 ? 38.031 -8.586 23.328 1 71 13 LEU B CA 1
ATOM 3361 C C . LEU B 1 13 ? 39.375 -8.109 22.844 1 71 13 LEU B C 1
ATOM 3363 O O . LEU B 1 13 ? 39.688 -8.18 21.656 1 71 13 LEU B O 1
ATOM 3367 N N . LYS B 1 14 ? 40.219 -7.656 23.844 1 74.56 14 LYS B N 1
ATOM 3368 C CA . LYS B 1 14 ? 41.562 -7.137 23.562 1 74.56 14 LYS B CA 1
ATOM 3369 C C . LYS B 1 14 ? 41.531 -6.074 22.469 1 74.56 14 LYS B C 1
ATOM 3371 O O . LYS B 1 14 ? 42.312 -6.109 21.531 1 74.56 14 LYS B O 1
ATOM 3376 N N . LEU B 1 15 ? 40.5 -5.246 22.594 1 69.88 15 LEU B N 1
ATOM 3377 C CA . LEU B 1 15 ? 40.375 -4.07 21.734 1 69.88 15 LEU B CA 1
ATOM 3378 C C . LEU B 1 15 ? 40.562 -2.791 22.547 1 69.88 15 LEU B C 1
ATOM 3380 O O . LEU B 1 15 ? 40.531 -2.818 23.781 1 69.88 15 LEU B O 1
ATOM 3384 N N . SER B 1 16 ? 41 -1.74 21.828 1 73.5 16 SER B N 1
ATOM 3385 C CA . SER B 1 16 ? 41.062 -0.464 22.531 1 73.5 16 SER B CA 1
ATOM 3386 C C . SER B 1 16 ? 39.719 -0.031 23.047 1 73.5 16 SER B C 1
ATOM 3388 O O . SER B 1 16 ? 38.688 -0.355 22.453 1 73.5 16 SER B O 1
ATOM 3390 N N . VAL B 1 17 ? 39.719 0.605 24.172 1 74.25 17 VAL B N 1
ATOM 3391 C CA . VAL B 1 17 ? 38.5 1.14 24.75 1 74.25 17 VAL B CA 1
ATOM 3392 C C . VAL B 1 17 ? 37.812 2.082 23.766 1 74.25 17 VAL B C 1
ATOM 3394 O O . VAL B 1 17 ? 36.562 2.154 23.719 1 74.25 17 VAL B O 1
ATOM 3397 N N . GLN B 1 18 ? 38.531 2.689 23.016 1 71.44 18 GLN B N 1
ATOM 3398 C CA . GLN B 1 18 ? 38 3.609 22.016 1 71.44 18 GLN B CA 1
ATOM 3399 C C . GLN B 1 18 ? 37.25 2.857 20.922 1 71.44 18 GLN B C 1
ATOM 3401 O O . GLN B 1 18 ? 36.188 3.307 20.484 1 71.44 18 GLN B O 1
ATOM 3406 N N . THR B 1 19 ? 37.719 1.833 20.469 1 68.69 19 THR B N 1
ATOM 3407 C CA . THR B 1 19 ? 37.062 1.005 19.469 1 68.69 19 THR B CA 1
ATOM 3408 C C . THR B 1 19 ? 35.781 0.419 20.016 1 68.69 19 THR B C 1
ATOM 3410 O O . THR B 1 19 ? 34.75 0.406 19.312 1 68.69 19 THR B O 1
ATOM 3413 N N . VAL B 1 20 ? 35.844 -0.073 21.188 1 69.25 20 VAL B N 1
ATOM 3414 C CA . VAL B 1 20 ? 34.656 -0.627 21.828 1 69.25 20 VAL B CA 1
ATOM 3415 C C . VAL B 1 20 ? 33.625 0.48 22.062 1 69.25 20 VAL B C 1
ATOM 3417 O O . VAL B 1 20 ? 32.438 0.285 21.828 1 69.25 20 VAL B O 1
ATOM 3420 N N . SER B 1 21 ? 34.125 1.557 22.422 1 71.12 21 SER B N 1
ATOM 3421 C CA . SER B 1 21 ? 33.219 2.689 22.641 1 71.12 21 SER B CA 1
ATOM 3422 C C . SER B 1 21 ? 32.531 3.109 21.344 1 71.12 21 SER B C 1
ATOM 3424 O O . SER B 1 21 ? 31.344 3.412 21.328 1 71.12 21 SER B O 1
ATOM 3426 N N . ARG B 1 22 ? 33.219 3.08 20.328 1 67.62 22 ARG B N 1
ATOM 3427 C CA . ARG B 1 22 ? 32.625 3.406 19.031 1 67.62 22 ARG B CA 1
ATOM 3428 C C . ARG B 1 22 ? 31.609 2.367 18.609 1 67.62 22 ARG B C 1
ATOM 3430 O O . ARG B 1 22 ? 30.578 2.709 18.031 1 67.62 22 ARG B O 1
ATOM 3437 N N . ALA B 1 23 ? 31.938 1.19 18.844 1 67.56 23 ALA B N 1
ATOM 3438 C CA . ALA B 1 23 ? 30.984 0.119 18.562 1 67.56 23 ALA B CA 1
ATOM 3439 C C . ALA B 1 23 ? 29.719 0.277 19.391 1 67.56 23 ALA B C 1
ATOM 3441 O O . ALA B 1 23 ? 28.594 0.108 18.891 1 67.56 23 ALA B O 1
ATOM 3442 N N . TYR B 1 24 ? 29.891 0.51 20.656 1 68.44 24 TYR B N 1
ATOM 3443 C CA . TYR B 1 24 ? 28.75 0.764 21.531 1 68.44 24 TYR B CA 1
ATOM 3444 C C . TYR B 1 24 ? 27.953 1.983 21.062 1 68.44 24 TYR B C 1
ATOM 3446 O O . TYR B 1 24 ? 26.734 1.964 21.031 1 68.44 24 TYR B O 1
ATOM 3454 N N . ASP B 1 25 ? 28.672 2.984 20.672 1 65.44 25 ASP B N 1
ATOM 3455 C CA . ASP B 1 25 ? 28.031 4.176 20.125 1 65.44 25 ASP B CA 1
ATOM 3456 C C . ASP B 1 25 ? 27.25 3.85 18.859 1 65.44 25 ASP B C 1
ATOM 3458 O O . ASP B 1 25 ? 26.125 4.344 18.656 1 65.44 25 ASP B O 1
ATOM 3462 N N . GLU B 1 26 ? 27.844 3.033 18.078 1 63.56 26 GLU B N 1
ATOM 3463 C CA . GLU B 1 26 ? 27.172 2.594 16.859 1 63.56 26 GLU B CA 1
ATOM 3464 C C . GLU B 1 26 ? 25.953 1.74 17.188 1 63.56 26 GLU B C 1
ATOM 3466 O O . GLU B 1 26 ? 24.906 1.884 16.562 1 63.56 26 GLU B O 1
ATOM 3471 N N . LEU B 1 27 ? 26.109 0.931 18.125 1 62.41 27 LEU B N 1
ATOM 3472 C CA . LEU B 1 27 ? 25 0.09 18.562 1 62.41 27 LEU B CA 1
ATOM 3473 C C . LEU B 1 27 ? 23.906 0.93 19.203 1 62.41 27 LEU B C 1
ATOM 3475 O O . LEU B 1 27 ? 22.719 0.65 19.016 1 62.41 27 LEU B O 1
ATOM 3479 N N . ILE B 1 28 ? 24.234 1.945 19.859 1 57.62 28 ILE B N 1
ATOM 3480 C CA . ILE B 1 28 ? 23.297 2.898 20.438 1 57.62 28 ILE B CA 1
ATOM 3481 C C . ILE B 1 28 ? 22.609 3.703 19.344 1 57.62 28 ILE B C 1
ATOM 3483 O O . ILE B 1 28 ? 21.391 3.881 19.359 1 57.62 28 ILE B O 1
ATOM 3487 N N . ARG B 1 29 ? 23.375 4.051 18.469 1 57.28 29 ARG B N 1
ATOM 3488 C CA . ARG B 1 29 ? 22.859 4.82 17.344 1 57.28 29 ARG B CA 1
ATOM 3489 C C . ARG B 1 29 ? 21.875 3.998 16.516 1 57.28 29 ARG B C 1
ATOM 3491 O O . ARG B 1 29 ? 20.875 4.527 16.031 1 57.28 29 ARG B O 1
ATOM 3498 N N . ARG B 1 30 ? 22.188 2.713 16.562 1 52.06 30 ARG B N 1
ATOM 3499 C CA . ARG B 1 30 ? 21.359 1.776 15.812 1 52.06 30 ARG B CA 1
ATOM 3500 C C . ARG B 1 30 ? 20.203 1.254 16.656 1 52.06 30 ARG B C 1
ATOM 3502 O O . ARG B 1 30 ? 19.453 0.383 16.219 1 52.06 30 ARG B O 1
ATOM 3509 N N . GLY B 1 31 ? 20.141 1.721 17.875 1 52.66 31 GLY B N 1
ATOM 3510 C CA . GLY B 1 31 ? 19.078 1.4 18.812 1 52.66 31 GLY B CA 1
ATOM 3511 C C . GLY B 1 31 ? 19.172 -0.013 19.359 1 52.66 31 GLY B C 1
ATOM 3512 O O . GLY B 1 31 ? 18.188 -0.56 19.844 1 52.66 31 GLY B O 1
ATOM 3513 N N . LEU B 1 32 ? 20.156 -0.598 19.234 1 56.28 32 LEU B N 1
ATOM 3514 C CA . LEU B 1 32 ? 20.328 -1.976 19.688 1 56.28 32 LEU B CA 1
ATOM 3515 C C . LEU B 1 32 ? 20.719 -2.025 21.156 1 56.28 32 LEU B C 1
ATOM 3517 O O . LEU B 1 32 ? 20.453 -3.023 21.828 1 56.28 32 LEU B O 1
ATOM 3521 N N . ILE B 1 33 ? 21.359 -0.996 21.641 1 60.53 33 ILE B N 1
ATOM 3522 C CA . ILE B 1 33 ? 21.719 -0.942 23.047 1 60.53 33 ILE B CA 1
ATOM 3523 C C . ILE B 1 33 ? 21.422 0.448 23.609 1 60.53 33 ILE B C 1
ATOM 3525 O O . ILE B 1 33 ? 21.391 1.43 22.859 1 60.53 33 ILE B O 1
ATOM 3529 N N . SER B 1 34 ? 20.797 0.512 24.766 1 61.75 34 SER B N 1
ATOM 3530 C CA . SER B 1 34 ? 20.609 1.772 25.469 1 61.75 34 SER B CA 1
ATOM 3531 C C . SER B 1 34 ? 21.641 1.935 26.594 1 61.75 34 SER B C 1
ATOM 3533 O O . SER B 1 34 ? 21.938 0.978 27.312 1 61.75 34 SER B O 1
ATOM 3535 N N . GLY B 1 35 ? 22.344 3.045 26.562 1 58.03 35 GLY B N 1
ATOM 3536 C CA . GLY B 1 35 ? 23.281 3.373 27.625 1 58.03 35 GLY B CA 1
ATOM 3537 C C . GLY B 1 35 ? 22.672 4.203 28.734 1 58.03 35 GLY B C 1
ATOM 3538 O O . GLY B 1 35 ? 21.953 5.176 28.469 1 58.03 35 GLY B O 1
ATOM 3539 N N . GLU B 1 36 ? 22.531 3.691 29.922 1 54.91 36 GLU B N 1
ATOM 3540 C CA . GLU B 1 36 ? 22.172 4.492 31.094 1 54.91 36 GLU B CA 1
ATOM 3541 C C . GLU B 1 36 ? 23.422 4.945 31.844 1 54.91 36 GLU B C 1
ATOM 3543 O O . GLU B 1 36 ? 24.312 4.141 32.125 1 54.91 36 GLU B O 1
ATOM 3548 N N . VAL B 1 37 ? 23.5 6.223 32.094 1 57.5 37 VAL B N 1
ATOM 3549 C CA . VAL B 1 37 ? 24.609 6.77 32.875 1 57.5 37 VAL B CA 1
ATOM 3550 C C . VAL B 1 37 ? 24.656 6.113 34.25 1 57.5 37 VAL B C 1
ATOM 3552 O O . VAL B 1 37 ? 23.656 6.109 34.969 1 57.5 37 VAL B O 1
ATOM 3555 N N . GLY B 1 38 ? 25.859 5.555 34.656 1 59.69 38 GLY B N 1
ATOM 3556 C CA . GLY B 1 38 ? 26.141 4.969 35.938 1 59.69 38 GLY B CA 1
ATOM 3557 C C . GLY B 1 38 ? 25.703 3.518 36.062 1 59.69 38 GLY B C 1
ATOM 3558 O O . GLY B 1 38 ? 26.078 2.824 37 1 59.69 38 GLY B O 1
ATOM 3559 N N . ARG B 1 39 ? 24.75 3.002 35.25 1 61.5 39 ARG B N 1
ATOM 3560 C CA . ARG B 1 39 ? 24.219 1.66 35.406 1 61.5 39 ARG B CA 1
ATOM 3561 C C . ARG B 1 39 ? 24.734 0.71 34.344 1 61.5 39 ARG B C 1
ATOM 3563 O O . ARG B 1 39 ? 24.625 -0.51 34.469 1 61.5 39 ARG B O 1
ATOM 3570 N N . GLY B 1 40 ? 25.281 1.145 33.188 1 58.94 40 GLY B N 1
ATOM 3571 C CA . GLY B 1 40 ? 25.859 0.308 32.156 1 58.94 40 GLY B CA 1
ATOM 3572 C C . GLY B 1 40 ? 25.062 0.329 30.859 1 58.94 40 GLY B C 1
ATOM 3573 O O . GLY B 1 40 ? 24.156 1.146 30.703 1 58.94 40 GLY B O 1
ATOM 3574 N N . SER B 1 41 ? 25.641 -0.279 29.781 1 59.44 41 SER B N 1
ATOM 3575 C CA . SER B 1 41 ? 25 -0.405 28.469 1 59.44 41 SER B CA 1
ATOM 3576 C C . SER B 1 41 ? 24.172 -1.681 28.375 1 59.44 41 SER B C 1
ATOM 3578 O O . SER B 1 41 ? 24.625 -2.75 28.797 1 59.44 41 SER B O 1
ATOM 3580 N N . PHE B 1 42 ? 22.906 -1.579 28.234 1 58.44 42 PHE B N 1
ATOM 3581 C CA . PHE B 1 42 ? 21.969 -2.686 28.188 1 58.44 42 PHE B CA 1
ATOM 3582 C C . PHE B 1 42 ? 21.531 -2.965 26.75 1 58.44 42 PHE B C 1
ATOM 3584 O O . PHE B 1 42 ? 21.422 -2.043 25.938 1 58.44 42 PHE B O 1
ATOM 3591 N N . VAL B 1 43 ? 21.625 -4.141 26.328 1 49.72 43 VAL B N 1
ATOM 3592 C CA . VAL B 1 43 ? 21.062 -4.535 25.047 1 49.72 43 VAL B CA 1
ATOM 3593 C C . VAL B 1 43 ? 19.578 -4.195 25 1 49.72 43 VAL B C 1
ATOM 3595 O O . VAL B 1 43 ? 18.828 -4.547 25.906 1 49.72 43 VAL B O 1
ATOM 3598 N N . GLN B 1 44 ? 19.312 -3.154 24.375 1 43.84 44 GLN B N 1
ATOM 3599 C CA . GLN B 1 44 ? 17.891 -2.879 24.234 1 43.84 44 GLN B CA 1
ATOM 3600 C C . GLN B 1 44 ? 17.188 -3.992 23.453 1 43.84 44 GLN B C 1
ATOM 3602 O O . GLN B 1 44 ? 17.625 -4.352 22.344 1 43.84 44 GLN B O 1
ATOM 3607 N N . THR B 1 45 ? 16.688 -4.93 24.172 1 42.56 45 THR B N 1
ATOM 3608 C CA . THR B 1 45 ? 15.914 -5.918 23.438 1 42.56 45 THR B CA 1
ATOM 3609 C C . THR B 1 45 ? 15.164 -5.266 22.281 1 42.56 45 THR B C 1
ATOM 3611 O O . THR B 1 45 ? 15.367 -5.633 21.109 1 42.56 45 THR B O 1
ATOM 3614 N N . ARG B 1 46 ? 13.742 -5.461 22.328 1 41.91 46 ARG B N 1
ATOM 3615 C CA . ARG B 1 46 ? 12.883 -5.117 21.203 1 41.91 46 ARG B CA 1
ATOM 3616 C C . ARG B 1 46 ? 12.727 -3.604 21.062 1 41.91 46 ARG B C 1
ATOM 3618 O O . ARG B 1 46 ? 12.344 -2.93 22.031 1 41.91 46 ARG B O 1
ATOM 3625 N N . PRO B 1 47 ? 13.438 -2.979 20.172 1 40.34 47 PRO B N 1
ATOM 3626 C CA . PRO B 1 47 ? 13.195 -1.549 19.969 1 40.34 47 PRO B CA 1
ATOM 3627 C C . PRO B 1 47 ? 11.719 -1.175 20.109 1 40.34 47 PRO B C 1
ATOM 3629 O O . PRO B 1 47 ? 10.844 -1.912 19.656 1 40.34 47 PRO B O 1
ATOM 3632 N N . ARG B 1 48 ? 11.375 -0.361 21.031 1 45.16 48 ARG B N 1
ATOM 3633 C CA . ARG B 1 48 ? 10.016 0.147 21.188 1 45.16 48 ARG B CA 1
ATOM 3634 C C . ARG B 1 48 ? 9.492 0.722 19.875 1 45.16 48 ARG B C 1
ATOM 3636 O O . ARG B 1 48 ? 10.172 1.519 19.234 1 45.16 48 ARG B O 1
ATOM 3643 N N . GLU B 1 49 ? 8.57 0.079 19.297 1 47.06 49 GLU B N 1
ATOM 3644 C CA . GLU B 1 49 ? 7.91 0.629 18.109 1 47.06 49 GLU B CA 1
ATOM 3645 C C . GLU B 1 49 ? 7.461 2.068 18.344 1 47.06 49 GLU B C 1
ATOM 3647 O O . GLU B 1 49 ? 6.93 2.391 19.406 1 47.06 49 GLU B O 1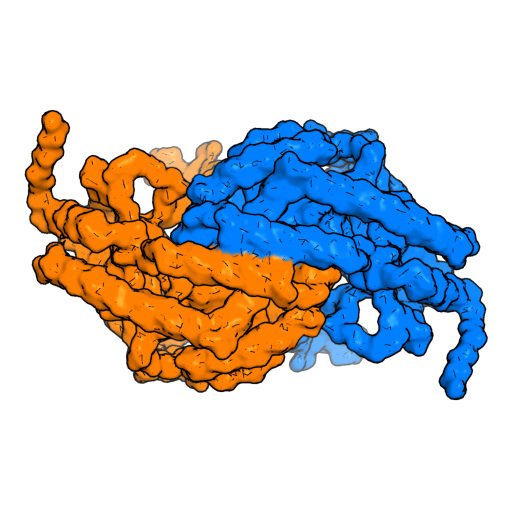
ATOM 3652 N N . PRO B 1 50 ? 7.938 3.037 17.609 1 40.38 50 PRO B N 1
ATOM 3653 C CA . PRO B 1 50 ? 7.457 4.406 17.797 1 40.38 50 PRO B CA 1
ATOM 3654 C C . PRO B 1 50 ? 5.934 4.5 17.844 1 40.38 50 PRO B C 1
ATOM 3656 O O . PRO B 1 50 ? 5.246 3.801 17.094 1 40.38 50 PRO B O 1
ATOM 3659 N N . GLU B 1 51 ? 5.387 5.145 18.828 1 49.28 51 GLU B N 1
ATOM 3660 C CA . GLU B 1 51 ? 3.947 5.348 18.984 1 49.28 51 GLU B CA 1
ATOM 3661 C C . GLU B 1 51 ? 3.432 6.379 17.984 1 49.28 51 GLU B C 1
ATOM 3663 O O . GLU B 1 51 ? 4.074 7.406 17.766 1 49.28 51 GLU B O 1
ATOM 3668 N N . PRO B 1 52 ? 2.451 6.129 17.297 1 44.41 52 PRO B N 1
ATOM 3669 C CA . PRO B 1 52 ? 1.854 7.141 16.422 1 44.41 52 PRO B CA 1
ATOM 3670 C C . PRO B 1 52 ? 1.41 8.391 17.188 1 44.41 52 PRO B C 1
ATOM 3672 O O . PRO B 1 52 ? 1.13 8.32 18.375 1 44.41 52 PRO B O 1
ATOM 3675 N N . PRO B 1 53 ? 1.493 9.547 16.531 1 39.47 53 PRO B N 1
ATOM 3676 C CA . PRO B 1 53 ? 1.146 10.797 17.219 1 39.47 53 PRO B CA 1
ATOM 3677 C C . PRO B 1 53 ? -0.332 10.867 17.609 1 39.47 53 PRO B C 1
ATOM 3679 O O . PRO B 1 53 ? -0.772 11.859 18.203 1 39.47 53 PRO B O 1
ATOM 3682 N N . TYR B 1 54 ? -1.184 9.82 17.172 1 44.81 54 TYR B N 1
ATOM 3683 C CA . TYR B 1 54 ? -2.607 9.859 17.484 1 44.81 54 TYR B CA 1
ATOM 3684 C C . TYR B 1 54 ? -3.002 8.695 18.391 1 44.81 54 TYR B C 1
ATOM 3686 O O . TYR B 1 54 ? -2.291 7.688 18.453 1 44.81 54 TYR B O 1
ATOM 3694 N N . LEU B 1 55 ? -4.062 8.922 19.219 1 45.94 55 LEU B N 1
ATOM 3695 C CA . LEU B 1 55 ? -4.582 7.883 20.109 1 45.94 55 LEU B CA 1
ATOM 3696 C C . LEU B 1 55 ? -5.246 6.77 19.312 1 45.94 55 LEU B C 1
ATOM 3698 O O . LEU B 1 55 ? -6.148 7.027 18.5 1 45.94 55 LEU B O 1
ATOM 3702 N N . PRO B 1 56 ? -4.797 5.559 19.312 1 45.34 56 PRO B N 1
ATOM 3703 C CA . PRO B 1 56 ? -5.398 4.461 18.547 1 45.34 56 PRO B CA 1
ATOM 3704 C C . PRO B 1 56 ? -6.871 4.25 18.891 1 45.34 56 PRO B C 1
ATOM 3706 O O . PRO B 1 56 ? -7.66 3.883 18.016 1 45.34 56 PRO B O 1
ATOM 3709 N N . GLU B 1 57 ? -7.328 4.254 20.328 1 48.56 57 GLU B N 1
ATOM 3710 C CA . GLU B 1 57 ? -8.719 4.051 20.719 1 48.56 57 GLU B CA 1
ATOM 3711 C C . GLU B 1 57 ? -9.328 5.324 21.297 1 48.56 57 GLU B C 1
ATOM 3713 O O . GLU B 1 57 ? -8.672 6.039 22.062 1 48.56 57 GLU B O 1
ATOM 3718 N N . ARG B 1 58 ? -10.375 6.004 20.562 1 49.75 58 ARG B N 1
ATOM 3719 C CA . ARG B 1 58 ? -11.109 7.078 21.234 1 49.75 58 ARG B CA 1
ATOM 3720 C C . ARG B 1 58 ? -11.664 6.617 22.578 1 49.75 58 ARG B C 1
ATOM 3722 O O . ARG B 1 58 ? -12.445 5.672 22.641 1 49.75 58 ARG B O 1
ATOM 3729 N N . LEU B 1 59 ? -10.977 6.73 23.609 1 47.16 59 LEU B N 1
ATOM 3730 C CA . LEU B 1 59 ? -11.617 6.539 24.906 1 47.16 59 LEU B CA 1
ATOM 3731 C C . LEU B 1 59 ? -12.703 7.582 25.125 1 47.16 59 LEU B C 1
ATOM 3733 O O . LEU B 1 59 ? -12.617 8.703 24.625 1 47.16 59 LEU B O 1
ATOM 3737 N N . GLY B 1 60 ? -13.797 7.395 25.891 1 52.69 60 GLY B N 1
ATOM 3738 C CA . GLY B 1 60 ? -14.93 8.141 26.422 1 52.69 60 GLY B CA 1
ATOM 3739 C C . GLY B 1 60 ? -15.039 9.547 25.859 1 52.69 60 GLY B C 1
ATOM 3740 O O . GLY B 1 60 ? -14.594 9.805 24.75 1 52.69 60 GLY B O 1
ATOM 3741 N N . GLU B 1 61 ? -15.383 10.688 26.609 1 64.81 61 GLU B N 1
ATOM 3742 C CA . GLU B 1 61 ? -15.742 12.094 26.453 1 64.81 61 GLU B CA 1
ATOM 3743 C C . GLU B 1 61 ? -14.523 12.93 26.047 1 64.81 61 GLU B C 1
ATOM 3745 O O . GLU B 1 61 ? -14.477 14.133 26.328 1 64.81 61 GLU B O 1
ATOM 3750 N N . LEU B 1 62 ? -13.492 12.328 25.203 1 86.06 62 LEU B N 1
ATOM 3751 C CA . LEU B 1 62 ? -12.273 13.047 24.859 1 86.06 62 LEU B CA 1
ATOM 3752 C C . LEU B 1 62 ? -12.414 13.773 23.531 1 86.06 62 LEU B C 1
ATOM 3754 O O . LEU B 1 62 ? -12.906 13.195 22.547 1 86.06 62 LEU B O 1
ATOM 3758 N N . ILE B 1 63 ? -12.133 15.148 23.531 1 93.25 63 ILE B N 1
ATOM 3759 C CA . ILE B 1 63 ? -12.055 15.938 22.312 1 93.25 63 ILE B CA 1
ATOM 3760 C C . ILE B 1 63 ? -10.727 15.664 21.609 1 93.25 63 ILE B C 1
ATOM 3762 O O . ILE B 1 63 ? -9.664 16.047 22.094 1 93.25 63 ILE B O 1
ATOM 3766 N N . ASP B 1 64 ? -10.773 15.016 20.469 1 91.69 64 ASP B N 1
ATOM 3767 C CA . ASP B 1 64 ? -9.547 14.617 19.781 1 91.69 64 ASP B CA 1
ATOM 3768 C C . ASP B 1 64 ? -9.125 15.664 18.766 1 91.69 64 ASP B C 1
ATOM 3770 O O . ASP B 1 64 ? -9.695 15.75 17.672 1 91.69 64 ASP B O 1
ATOM 3774 N N . LEU B 1 65 ? -8.086 16.359 19.078 1 95.06 65 LEU B N 1
ATOM 3775 C CA . LEU B 1 65 ? -7.484 17.344 18.188 1 95.06 65 LEU B CA 1
ATOM 3776 C C . LEU B 1 65 ? -6.098 16.891 17.734 1 95.06 65 LEU B C 1
ATOM 3778 O O . LEU B 1 65 ? -5.297 17.703 17.266 1 95.06 65 LEU B O 1
ATOM 3782 N N . SER B 1 66 ? -5.848 15.555 17.922 1 91.38 66 SER B N 1
ATOM 3783 C CA . SER B 1 66 ? -4.5 15.055 17.688 1 91.38 66 SER B CA 1
ATOM 3784 C C . SER B 1 66 ? -4.34 14.57 16.25 1 91.38 66 SER B C 1
ATOM 3786 O O . SER B 1 66 ? -3.24 14.602 15.695 1 91.38 66 SER B O 1
ATOM 3788 N N . ILE B 1 67 ? -5.348 14.109 15.57 1 86.94 67 ILE B N 1
ATOM 3789 C CA . ILE B 1 67 ? -5.25 13.508 14.242 1 86.94 67 ILE B CA 1
ATOM 3790 C C . ILE B 1 67 ? -5.652 14.531 13.188 1 86.94 67 ILE B C 1
ATOM 3792 O O . ILE B 1 67 ? -6.633 15.258 13.352 1 86.94 67 ILE B O 1
ATOM 3796 N N . LEU B 1 68 ? -4.91 14.586 12.195 1 89.62 68 LEU B N 1
ATOM 3797 C CA . LEU B 1 68 ? -5.188 15.516 11.102 1 89.62 68 LEU B CA 1
ATOM 3798 C C . LEU B 1 68 ? -6.246 14.945 10.164 1 89.62 68 LEU B C 1
ATOM 3800 O O . LEU B 1 68 ? -5.969 14.016 9.398 1 89.62 68 LEU B O 1
ATOM 3804 N N . LYS B 1 69 ? -7.398 15.469 10.281 1 90.25 69 LYS B N 1
ATOM 3805 C CA . LYS B 1 69 ? -8.531 15.008 9.477 1 90.25 69 LYS B CA 1
ATOM 3806 C C . LYS B 1 69 ? -9.273 16.188 8.852 1 90.25 69 LYS B C 1
ATOM 3808 O O . LYS B 1 69 ? -9.359 17.266 9.445 1 90.25 69 LYS B O 1
ATOM 3813 N N . PRO B 1 70 ? -9.805 15.961 7.648 1 94.38 70 PRO B N 1
ATOM 3814 C CA . PRO B 1 70 ? -10.68 17 7.098 1 94.38 70 PRO B CA 1
ATOM 3815 C C . PRO B 1 70 ? -12 17.125 7.848 1 94.38 70 PRO B C 1
ATOM 3817 O O . PRO B 1 70 ? -12.359 16.234 8.617 1 94.38 70 PRO B O 1
ATOM 3820 N N . VAL B 1 71 ? -12.625 18.203 7.656 1 95.62 71 VAL B N 1
ATOM 3821 C CA . VAL B 1 71 ? -13.961 18.391 8.211 1 95.62 71 VAL B CA 1
ATOM 3822 C C . VAL B 1 71 ? -14.961 17.547 7.43 1 95.62 71 VAL B C 1
ATOM 3824 O O . VAL B 1 71 ? -15.062 17.656 6.203 1 95.62 71 VAL B O 1
ATOM 3827 N N . CYS B 1 72 ? -15.656 16.703 8.117 1 94.81 72 CYS B N 1
ATOM 3828 C CA . CYS B 1 72 ? -16.625 15.852 7.441 1 94.81 72 CYS B CA 1
ATOM 3829 C C . CYS B 1 72 ? -17.984 15.914 8.125 1 94.81 72 CYS B C 1
ATOM 3831 O O . CYS B 1 72 ? -18.062 16.078 9.344 1 94.81 72 CYS B O 1
ATOM 3833 N N . GLU B 1 73 ? -18.969 15.844 7.418 1 94.38 73 GLU B N 1
ATOM 3834 C CA . GLU B 1 73 ? -20.359 15.789 7.848 1 94.38 73 GLU B CA 1
ATOM 3835 C C . GLU B 1 73 ? -21.141 14.719 7.078 1 94.38 73 GLU B C 1
ATOM 3837 O O . GLU B 1 73 ? -20.547 13.938 6.328 1 94.38 73 GLU B O 1
ATOM 3842 N N . GLN B 1 74 ? -22.406 14.711 7.367 1 95.12 74 GLN B N 1
ATOM 3843 C CA . GLN B 1 74 ? -23.281 13.758 6.695 1 95.12 74 GLN B CA 1
ATOM 3844 C C . GLN B 1 74 ? -23.25 13.945 5.184 1 95.12 74 GLN B C 1
ATOM 3846 O O . GLN B 1 74 ? -23.359 12.977 4.43 1 95.12 74 GLN B O 1
ATOM 3851 N N . TYR B 1 75 ? -23.031 15.156 4.836 1 96.31 75 TYR B N 1
ATOM 3852 C CA . TYR B 1 75 ? -22.922 15.508 3.424 1 96.31 75 TYR B CA 1
ATOM 3853 C C . TYR B 1 75 ? -21.844 14.68 2.734 1 96.31 75 TYR B C 1
ATOM 3855 O O . TYR B 1 75 ? -22.047 14.172 1.629 1 96.31 75 TYR B O 1
ATOM 3863 N N . HIS B 1 76 ? -20.688 14.469 3.305 1 97.12 76 HIS B N 1
ATOM 3864 C CA . HIS B 1 76 ? -19.562 13.734 2.766 1 97.12 76 HIS B CA 1
ATOM 3865 C C . HIS B 1 76 ? -19.859 12.242 2.678 1 97.12 76 HIS B C 1
ATOM 3867 O O . HIS B 1 76 ? -19.5 11.586 1.699 1 97.12 76 HIS B O 1
ATOM 3873 N N . LEU B 1 77 ? -20.5 11.695 3.721 1 96.81 77 LEU B N 1
ATOM 3874 C CA . LEU B 1 77 ? -20.938 10.297 3.701 1 96.81 77 LEU B CA 1
ATOM 3875 C C . LEU B 1 77 ? -21.875 10.039 2.529 1 96.81 77 LEU B C 1
ATOM 3877 O O . LEU B 1 77 ? -21.75 9.023 1.834 1 96.81 77 LEU B O 1
ATOM 3881 N N . GLU B 1 78 ? -22.797 10.969 2.326 1 97.44 78 GLU B N 1
ATOM 3882 C CA . GLU B 1 78 ? -23.766 10.828 1.247 1 97.44 78 GLU B CA 1
ATOM 3883 C C . GLU B 1 78 ? -23.078 10.867 -0.118 1 97.44 78 GLU B C 1
ATOM 3885 O O . GLU B 1 78 ? -23.469 10.141 -1.033 1 97.44 78 GLU B O 1
ATOM 3890 N N . LYS B 1 79 ? -22.094 11.742 -0.272 1 97.62 79 LYS B N 1
ATOM 3891 C CA . LYS B 1 79 ? -21.344 11.797 -1.523 1 97.62 79 LYS B CA 1
ATOM 3892 C C . LYS B 1 79 ? -20.656 10.461 -1.807 1 97.62 79 LYS B C 1
ATOM 3894 O O . LYS B 1 79 ? -20.641 10 -2.947 1 97.62 79 LYS B O 1
ATOM 3899 N N . MET B 1 80 ? -20.078 9.836 -0.804 1 96.81 80 MET B N 1
ATOM 3900 C CA . MET B 1 80 ? -19.422 8.539 -0.971 1 96.81 80 MET B CA 1
ATOM 3901 C C . MET B 1 80 ? -20.422 7.457 -1.336 1 96.81 80 MET B C 1
ATOM 3903 O O . MET B 1 80 ? -20.172 6.629 -2.211 1 96.81 80 MET B O 1
ATOM 3907 N N . ARG B 1 81 ? -21.578 7.457 -0.619 1 97.88 81 ARG B N 1
ATOM 3908 C CA . ARG B 1 81 ? -22.625 6.484 -0.912 1 97.88 81 ARG B CA 1
ATOM 3909 C C . ARG B 1 81 ? -23.125 6.629 -2.348 1 97.88 81 ARG B C 1
ATOM 3911 O O . ARG B 1 81 ? -23.359 5.633 -3.033 1 97.88 81 ARG B O 1
ATOM 3918 N N . GLN B 1 82 ? -23.266 7.848 -2.789 1 98.19 82 GLN B N 1
ATOM 3919 C CA . GLN B 1 82 ? -23.641 8.109 -4.176 1 98.19 82 GLN B CA 1
ATOM 3920 C C . GLN B 1 82 ? -22.594 7.574 -5.141 1 98.19 82 GLN B C 1
ATOM 3922 O O . GLN B 1 82 ? -22.922 7.062 -6.211 1 98.19 82 GLN B O 1
ATOM 3927 N N . GLY B 1 83 ? -21.328 7.742 -4.77 1 97.94 83 GLY B N 1
ATOM 3928 C CA . GLY B 1 83 ? -20.25 7.172 -5.566 1 97.94 83 GLY B CA 1
ATOM 3929 C C . GLY B 1 83 ? -20.359 5.664 -5.719 1 97.94 83 GLY B C 1
ATOM 3930 O O . GLY B 1 83 ? -20.172 5.133 -6.816 1 97.94 83 GLY B O 1
ATOM 3931 N N . PHE B 1 84 ? -20.703 4.965 -4.668 1 98.06 84 PHE B N 1
ATOM 3932 C CA . PHE B 1 84 ? -20.828 3.512 -4.723 1 98.06 84 PHE B CA 1
ATOM 3933 C C . PHE B 1 84 ? -22.078 3.105 -5.504 1 98.06 84 PHE B C 1
ATOM 3935 O O . PHE B 1 84 ? -22.078 2.076 -6.184 1 98.06 84 PHE B O 1
ATOM 3942 N N . ALA B 1 85 ? -23.156 3.879 -5.348 1 98.25 85 ALA B N 1
ATOM 3943 C CA . ALA B 1 85 ? -24.328 3.629 -6.172 1 98.25 85 ALA B CA 1
ATOM 3944 C C . ALA B 1 85 ? -24 3.74 -7.656 1 98.25 85 ALA B C 1
ATOM 3946 O O . ALA B 1 85 ? -24.438 2.918 -8.461 1 98.25 85 ALA B O 1
ATOM 3947 N N . TRP B 1 86 ? -23.281 4.75 -7.98 1 98.19 86 TRP B N 1
ATOM 3948 C CA . TRP B 1 86 ? -22.844 4.934 -9.359 1 98.19 86 TRP B CA 1
ATOM 3949 C C . TRP B 1 86 ? -21.984 3.752 -9.812 1 98.19 86 TRP B C 1
ATOM 3951 O O . TRP B 1 86 ? -22.141 3.264 -10.938 1 98.19 86 TRP B O 1
ATOM 3961 N N . LEU B 1 87 ? -21.094 3.268 -9 1 96.69 87 LEU B N 1
ATOM 3962 C CA . LEU B 1 87 ? -20.219 2.146 -9.328 1 96.69 87 LEU B CA 1
ATOM 3963 C C . LEU B 1 87 ? -21.031 0.878 -9.562 1 96.69 87 LEU B C 1
ATOM 3965 O O . LEU B 1 87 ? -20.672 0.059 -10.414 1 96.69 87 LEU B O 1
ATOM 3969 N N . ALA B 1 88 ? -22.016 0.702 -8.742 1 97.69 88 ALA B N 1
ATOM 3970 C CA . ALA B 1 88 ? -22.875 -0.471 -8.891 1 97.69 88 ALA B CA 1
ATOM 3971 C C . ALA B 1 88 ? -23.422 -0.562 -10.312 1 97.69 88 ALA B C 1
ATOM 3973 O O . ALA B 1 88 ? -23.594 -1.659 -10.852 1 97.69 88 ALA B O 1
ATOM 3974 N N . GLU B 1 89 ? -23.547 0.548 -10.938 1 97.06 89 GLU B N 1
ATOM 3975 C CA . GLU B 1 89 ? -24.172 0.606 -12.266 1 97.06 89 GLU B CA 1
ATOM 3976 C C . GLU B 1 89 ? -23.125 0.689 -13.359 1 97.06 89 GLU B C 1
ATOM 3978 O O . GLU B 1 89 ? -23.344 0.218 -14.477 1 97.06 89 GLU B O 1
ATOM 3983 N N . ASN B 1 90 ? -21.969 1.217 -13.023 1 96.25 90 ASN B N 1
ATOM 3984 C CA . ASN B 1 90 ? -21.062 1.631 -14.102 1 96.25 90 ASN B CA 1
ATOM 3985 C C . ASN B 1 90 ? -19.703 0.935 -13.992 1 96.25 90 ASN B C 1
ATOM 3987 O O . ASN B 1 90 ? -18.812 1.192 -14.797 1 96.25 90 ASN B O 1
ATOM 3991 N N . LEU B 1 91 ? -19.531 0.032 -13.055 1 95.44 91 LEU B N 1
ATOM 3992 C CA . LEU B 1 91 ? -18.234 -0.621 -12.867 1 95.44 91 LEU B CA 1
ATOM 3993 C C . LEU B 1 91 ? -17.797 -1.322 -14.148 1 95.44 91 LEU B C 1
ATOM 3995 O O . LEU B 1 91 ? -18.453 -2.262 -14.609 1 95.44 91 LEU B O 1
ATOM 3999 N N . PRO B 1 92 ? -16.734 -0.886 -14.703 1 93.31 92 PRO B N 1
ATOM 4000 C CA . PRO B 1 92 ? -16.25 -1.577 -15.898 1 93.31 92 PRO B CA 1
ATOM 4001 C C . PRO B 1 92 ? -15.68 -2.961 -15.586 1 93.31 92 PRO B C 1
ATOM 4003 O O . PRO B 1 92 ? -15.078 -3.162 -14.531 1 93.31 92 PRO B O 1
ATOM 4006 N N . PRO B 1 93 ? -15.758 -3.898 -16.5 1 91.81 93 PRO B N 1
ATOM 4007 C CA . PRO B 1 93 ? -15.203 -5.238 -16.297 1 91.81 93 PRO B CA 1
ATOM 4008 C C . PRO B 1 93 ? -13.711 -5.215 -15.969 1 91.81 93 PRO B C 1
ATOM 4010 O O . PRO B 1 93 ? -13.242 -5.996 -15.141 1 91.81 93 PRO B O 1
ATOM 4013 N N . SER B 1 94 ? -12.969 -4.324 -16.5 1 88.31 94 SER B N 1
ATOM 4014 C CA . SER B 1 94 ? -11.531 -4.266 -16.281 1 88.31 94 SER B CA 1
ATOM 4015 C C . SER B 1 94 ? -11.203 -3.943 -14.828 1 88.31 94 SER B C 1
ATOM 4017 O O . SER B 1 94 ? -10.242 -4.473 -14.266 1 88.31 94 SER B O 1
ATOM 4019 N N . SER B 1 95 ? -12 -3.088 -14.211 1 90 95 SER B N 1
ATOM 4020 C CA . SER B 1 95 ? -11.766 -2.693 -12.828 1 90 95 SER B CA 1
ATOM 4021 C C . SER B 1 95 ? -12.102 -3.826 -11.859 1 90 95 SER B C 1
ATOM 4023 O O . SER B 1 95 ? -11.578 -3.875 -10.742 1 90 95 SER B O 1
ATOM 4025 N N . ALA B 1 96 ? -12.922 -4.676 -12.297 1 90.25 96 ALA B N 1
ATOM 4026 C CA . ALA B 1 96 ? -13.32 -5.797 -11.445 1 90.25 96 ALA B CA 1
ATOM 4027 C C . ALA B 1 96 ? -12.461 -7.027 -11.719 1 90.25 96 ALA B C 1
ATOM 4029 O O . ALA B 1 96 ? -12.125 -7.777 -10.805 1 90.25 96 ALA B O 1
ATOM 4030 N N . LEU B 1 97 ? -12.117 -7.188 -12.977 1 87 97 LEU B N 1
ATOM 4031 C CA . LEU B 1 97 ? -11.672 -8.516 -13.383 1 87 97 LEU B CA 1
ATOM 4032 C C . LEU B 1 97 ? -10.211 -8.5 -13.812 1 87 97 LEU B C 1
ATOM 4034 O O . LEU B 1 97 ? -9.625 -9.547 -14.102 1 87 97 LEU B O 1
ATOM 4038 N N . SER B 1 98 ? -9.656 -7.289 -13.797 1 75.88 98 SER B N 1
ATOM 4039 C CA . SER B 1 98 ? -8.266 -7.215 -14.234 1 75.88 98 SER B CA 1
ATOM 4040 C C . SER B 1 98 ? -7.344 -6.84 -13.078 1 75.88 98 SER B C 1
ATOM 4042 O O . SER B 1 98 ? -7.766 -6.176 -12.125 1 75.88 98 SER B O 1
ATOM 4044 N N . PHE B 1 99 ? -6.148 -7.348 -13.195 1 69.69 99 PHE B N 1
ATOM 4045 C CA . PHE B 1 99 ? -5.133 -6.949 -12.227 1 69.69 99 PHE B CA 1
ATOM 4046 C C . PHE B 1 99 ? -3.922 -6.348 -12.93 1 69.69 99 PHE B C 1
ATOM 4048 O O . PHE B 1 99 ? -2.824 -6.32 -12.367 1 69.69 99 PHE B O 1
ATOM 4055 N N . ARG B 1 100 ? -4.07 -5.887 -14.102 1 71.94 100 ARG B N 1
ATOM 4056 C CA . ARG B 1 100 ? -3.006 -5.199 -14.82 1 71.94 100 ARG B CA 1
ATOM 4057 C C . ARG B 1 100 ? -3.195 -3.688 -14.766 1 71.94 100 ARG B C 1
ATOM 4059 O O . ARG B 1 100 ? -4.137 -3.152 -15.352 1 71.94 100 ARG B O 1
ATOM 4066 N N . PRO B 1 101 ? -2.312 -3.08 -14.211 1 76.88 101 PRO B N 1
ATOM 4067 C CA . PRO B 1 101 ? -2.449 -1.624 -14.125 1 76.88 101 PRO B CA 1
ATOM 4068 C C . PRO B 1 101 ? -2.625 -0.963 -15.492 1 76.88 101 PRO B C 1
ATOM 4070 O O . PRO B 1 101 ? -3.432 -0.04 -15.633 1 76.88 101 PRO B O 1
ATOM 4073 N N . ASN B 1 102 ? -1.951 -1.487 -16.469 1 72.5 102 ASN B N 1
ATOM 4074 C CA . ASN B 1 102 ? -1.986 -0.873 -17.781 1 72.5 102 ASN B CA 1
ATOM 4075 C C . ASN B 1 102 ? -3.334 -1.085 -18.469 1 72.5 102 ASN B C 1
ATOM 4077 O O . ASN B 1 102 ? -3.66 -0.397 -19.438 1 72.5 102 ASN B O 1
ATOM 4081 N N . MET B 1 103 ? -4.047 -1.998 -18 1 70.19 103 MET B N 1
ATOM 4082 C CA . MET B 1 103 ? -5.387 -2.232 -18.531 1 70.19 103 MET B CA 1
ATOM 4083 C C . MET B 1 103 ? -6.422 -1.401 -17.781 1 70.19 103 MET B C 1
ATOM 4085 O O . MET B 1 103 ? -7.445 -1.014 -18.344 1 70.19 103 MET B O 1
ATOM 4089 N N . VAL B 1 104 ? -6.082 -1.046 -16.641 1 78.75 104 VAL B N 1
ATOM 4090 C CA . VAL B 1 104 ? -7.078 -0.457 -15.75 1 78.75 104 VAL B CA 1
ATOM 4091 C C . VAL B 1 104 ? -6.926 1.062 -15.742 1 78.75 104 VAL B C 1
ATOM 4093 O O . VAL B 1 104 ? -7.918 1.792 -15.773 1 78.75 104 VAL B O 1
ATOM 4096 N N . PHE B 1 105 ? -5.754 1.573 -15.906 1 85.25 105 PHE B N 1
ATOM 4097 C CA . PHE B 1 105 ? -5.566 2.914 -15.367 1 85.25 105 PHE B CA 1
ATOM 4098 C C . PHE B 1 105 ? -5.355 3.926 -16.484 1 85.25 105 PHE B C 1
ATOM 4100 O O . PHE B 1 105 ? -5.312 5.133 -16.234 1 85.25 105 PHE B O 1
ATOM 4107 N N . PRO B 1 106 ? -5.312 3.545 -17.766 1 87.38 106 PRO B N 1
ATOM 4108 C CA . PRO B 1 106 ? -5.086 4.586 -18.781 1 87.38 106 PRO B CA 1
ATOM 4109 C C . PRO B 1 106 ? -6.125 5.703 -18.719 1 87.38 106 PRO B C 1
ATOM 4111 O O . PRO B 1 106 ? -5.766 6.883 -18.672 1 87.38 106 PRO B O 1
ATOM 4114 N N . ARG B 1 107 ? -7.383 5.387 -18.641 1 92.44 107 ARG B N 1
ATOM 4115 C CA . ARG B 1 107 ? -8.43 6.402 -18.547 1 92.44 107 ARG B CA 1
ATOM 4116 C C . ARG B 1 107 ? -8.281 7.203 -17.25 1 92.44 107 ARG B C 1
ATOM 4118 O O . ARG B 1 107 ? -8.492 8.414 -17.25 1 92.44 107 ARG B O 1
ATOM 4125 N N . HIS B 1 108 ? -7.953 6.555 -16.188 1 96.38 108 HIS B N 1
ATOM 4126 C CA . HIS B 1 108 ? -7.777 7.211 -14.898 1 96.38 108 HIS B CA 1
ATOM 4127 C C . HIS B 1 108 ? -6.617 8.203 -14.938 1 96.38 108 HIS B C 1
ATOM 4129 O O . HIS B 1 108 ? -6.703 9.281 -14.352 1 96.38 108 HIS B O 1
ATOM 4135 N N . ARG B 1 109 ? -5.543 7.855 -15.609 1 97.38 109 ARG B N 1
ATOM 4136 C CA . ARG B 1 109 ? -4.383 8.734 -15.719 1 97.38 109 ARG B CA 1
ATOM 4137 C C . ARG B 1 109 ? -4.715 9.984 -16.516 1 97.38 109 ARG B C 1
ATOM 4139 O O . ARG B 1 109 ? -4.234 11.078 -16.203 1 97.38 109 ARG B O 1
ATOM 4146 N N . ASN B 1 110 ? -5.527 9.828 -17.562 1 96.81 110 ASN B N 1
ATOM 4147 C CA . ASN B 1 110 ? -5.949 10.992 -18.344 1 96.81 110 ASN B CA 1
ATOM 4148 C C . ASN B 1 110 ? -6.715 11.992 -17.484 1 96.81 110 ASN B C 1
ATOM 4150 O O . ASN B 1 110 ? -6.453 13.195 -17.547 1 96.81 110 ASN B O 1
ATOM 4154 N N . VAL B 1 111 ? -7.637 11.5 -16.734 1 97.81 111 VAL B N 1
ATOM 4155 C CA . VAL B 1 111 ? -8.438 12.359 -15.867 1 97.81 111 VAL B CA 1
ATOM 4156 C C . VAL B 1 111 ? -7.57 12.922 -14.742 1 97.81 111 VAL B C 1
ATOM 4158 O O . VAL B 1 111 ? -7.758 14.07 -14.32 1 97.81 111 VAL B O 1
ATOM 4161 N N . ALA B 1 112 ? -6.617 12.109 -14.297 1 98.44 112 ALA B N 1
ATOM 4162 C CA . ALA B 1 112 ? -5.68 12.578 -13.281 1 98.44 112 ALA B CA 1
ATOM 4163 C C . ALA B 1 112 ? -4.887 13.781 -13.781 1 98.44 112 ALA B C 1
ATOM 4165 O O . ALA B 1 112 ? -4.609 14.711 -13.023 1 98.44 112 ALA B O 1
ATOM 4166 N N . ALA B 1 113 ? -4.535 13.758 -15.016 1 98 113 ALA B N 1
ATOM 4167 C CA . ALA B 1 113 ? -3.789 14.875 -15.602 1 98 113 ALA B CA 1
ATOM 4168 C C . ALA B 1 113 ? -4.594 16.172 -15.539 1 98 113 ALA B C 1
ATOM 4170 O O . ALA B 1 113 ? -4.027 17.25 -15.336 1 98 113 ALA B O 1
ATOM 4171 N N . GLU B 1 114 ? -5.867 16.062 -15.672 1 97.31 114 GLU B N 1
ATOM 4172 C CA . GLU B 1 114 ? -6.734 17.234 -15.562 1 97.31 114 GLU B CA 1
ATOM 4173 C C . GLU B 1 114 ? -6.699 17.797 -14.148 1 97.31 114 GLU B C 1
ATOM 4175 O O . GLU B 1 114 ? -6.605 19.016 -13.969 1 97.31 114 GLU B O 1
ATOM 4180 N N . TRP B 1 115 ? -6.828 16.938 -13.234 1 97.62 115 TRP B N 1
ATOM 4181 C CA . TRP B 1 115 ? -6.762 17.375 -11.844 1 97.62 115 TRP B CA 1
ATOM 4182 C C . TRP B 1 115 ? -5.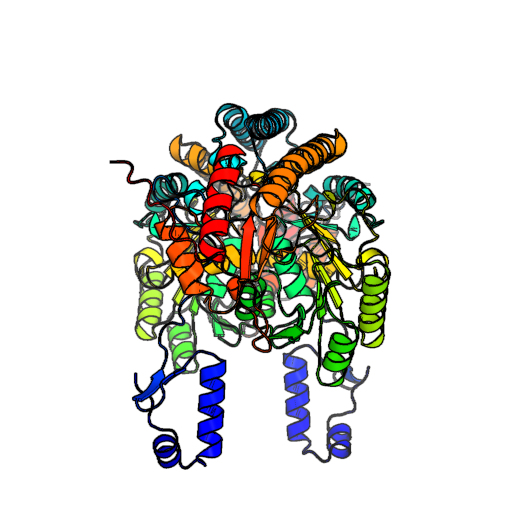41 18.016 -11.539 1 97.62 115 TRP B C 1
ATOM 4184 O O . TRP B 1 115 ? -5.344 19.031 -10.852 1 97.62 115 TRP B O 1
ATOM 4194 N N . LEU B 1 116 ? -4.352 17.406 -12.039 1 98.06 116 LEU B N 1
ATOM 4195 C CA . LEU B 1 116 ? -2.996 17.875 -11.781 1 98.06 116 LEU B CA 1
ATOM 4196 C C . LEU B 1 116 ? -2.756 19.234 -12.438 1 98.06 116 LEU B C 1
ATOM 4198 O O . LEU B 1 116 ? -1.989 20.047 -11.922 1 98.06 116 LEU B O 1
ATOM 4202 N N . LEU B 1 117 ? -3.428 19.516 -13.523 1 96.12 117 LEU B N 1
ATOM 4203 C CA . LEU B 1 117 ? -3.367 20.844 -14.125 1 96.12 117 LEU B CA 1
ATOM 4204 C C . LEU B 1 117 ? -3.891 21.891 -13.164 1 96.12 117 LEU B C 1
ATOM 4206 O O . LEU B 1 117 ? -3.318 22.984 -13.055 1 96.12 117 LEU B O 1
ATOM 4210 N N . ARG B 1 118 ? -4.926 21.547 -12.453 1 92.94 118 ARG B N 1
ATOM 4211 C CA . ARG B 1 118 ? -5.465 22.438 -11.438 1 92.94 118 ARG B CA 1
ATOM 4212 C C . ARG B 1 118 ? -4.484 22.609 -10.281 1 92.94 118 ARG B C 1
ATOM 4214 O O . ARG B 1 118 ? -4.496 23.641 -9.602 1 92.94 118 ARG B O 1
ATOM 4221 N N . CYS B 1 119 ? -3.66 21.594 -10.109 1 94.38 119 CYS B N 1
ATOM 4222 C CA . CYS B 1 119 ? -2.643 21.656 -9.07 1 94.38 119 CYS B CA 1
ATOM 4223 C C . CYS B 1 119 ? -1.42 22.438 -9.547 1 94.38 119 CYS B C 1
ATOM 4225 O O . CYS B 1 119 ? -0.451 22.594 -8.797 1 94.38 119 CYS B O 1
ATOM 4227 N N . GLY B 1 120 ? -1.428 22.875 -10.781 1 94.81 120 GLY B N 1
ATOM 4228 C CA . GLY B 1 120 ? -0.322 23.656 -11.328 1 94.81 120 GLY B CA 1
ATOM 4229 C C . GLY B 1 120 ? 0.69 22.812 -12.078 1 94.81 120 GLY B C 1
ATOM 4230 O O . GLY B 1 120 ? 1.812 23.25 -12.328 1 94.81 120 GLY B O 1
ATOM 4231 N N . LEU B 1 121 ? 0.314 21.594 -12.391 1 96.62 121 LEU B N 1
ATOM 4232 C CA . LEU B 1 121 ? 1.23 20.672 -13.07 1 96.62 121 LEU B CA 1
ATOM 4233 C C . LEU B 1 121 ? 0.673 20.25 -14.422 1 96.62 121 LEU B C 1
ATOM 4235 O O . LEU B 1 121 ? -0.43 19.703 -14.5 1 96.62 121 LEU B O 1
ATOM 4239 N N . ASP B 1 122 ? 1.393 20.531 -15.406 1 96.19 122 ASP B N 1
ATOM 4240 C CA . ASP B 1 122 ? 1.118 20 -16.734 1 96.19 122 ASP B CA 1
ATOM 4241 C C . ASP B 1 122 ? 1.968 18.766 -17.016 1 96.19 122 ASP B C 1
ATOM 4243 O O . ASP B 1 122 ? 3.148 18.875 -17.359 1 96.19 122 ASP B O 1
ATOM 4247 N N . VAL B 1 123 ? 1.357 17.594 -16.906 1 96.75 123 VAL B N 1
ATOM 4248 C CA . VAL B 1 123 ? 2.137 16.359 -16.969 1 96.75 123 VAL B CA 1
ATOM 4249 C C . VAL B 1 123 ? 1.443 15.367 -17.906 1 96.75 123 VAL B C 1
ATOM 4251 O O . VAL B 1 123 ? 0.219 15.398 -18.047 1 96.75 123 VAL B O 1
ATOM 4254 N N . SER B 1 124 ? 2.238 14.562 -18.578 1 96.69 124 SER B N 1
ATOM 4255 C CA . SER B 1 124 ? 1.711 13.477 -19.391 1 96.69 124 SER B CA 1
ATOM 4256 C C . SER B 1 124 ? 1.051 12.406 -18.531 1 96.69 124 SER B C 1
ATOM 4258 O O . SER B 1 124 ? 1.559 12.062 -17.453 1 96.69 124 SER B O 1
ATOM 4260 N N . PRO B 1 125 ? -0.103 11.875 -19 1 96.75 125 PRO B N 1
ATOM 4261 C CA . PRO B 1 125 ? -0.724 10.75 -18.281 1 96.75 125 PRO B CA 1
ATOM 4262 C C . PRO B 1 125 ? 0.236 9.586 -18.062 1 96.75 125 PRO B C 1
ATOM 4264 O O . PRO B 1 125 ? 0.101 8.844 -17.094 1 96.75 125 PRO B O 1
ATOM 4267 N N . LEU B 1 126 ? 1.253 9.414 -18.906 1 94.94 126 LEU B N 1
ATOM 4268 C CA . LEU B 1 126 ? 2.201 8.312 -18.812 1 94.94 126 LEU B CA 1
ATOM 4269 C C . LEU B 1 126 ? 3.107 8.461 -17.594 1 94.94 126 LEU B C 1
ATOM 4271 O O . LEU B 1 126 ? 3.742 7.496 -17.172 1 94.94 126 LEU B O 1
ATOM 4275 N N . ASN B 1 127 ? 3.15 9.656 -17 1 97.62 127 ASN B N 1
ATOM 4276 C CA . ASN B 1 127 ? 4.016 9.938 -15.859 1 97.62 127 ASN B CA 1
ATOM 4277 C C . ASN B 1 127 ? 3.254 9.828 -14.539 1 97.62 127 ASN B C 1
ATOM 4279 O O . ASN B 1 127 ? 3.811 10.102 -13.477 1 97.62 127 ASN B O 1
ATOM 4283 N N . ILE B 1 128 ? 1.981 9.438 -14.68 1 98.31 128 ILE B N 1
ATOM 4284 C CA . ILE B 1 128 ? 1.126 9.445 -13.5 1 98.31 128 ILE B CA 1
ATOM 4285 C C . ILE B 1 128 ? 0.892 8.016 -13.016 1 98.31 128 ILE B C 1
ATOM 4287 O O . ILE B 1 128 ? 0.519 7.145 -13.805 1 98.31 128 ILE B O 1
ATOM 4291 N N . ASN B 1 129 ? 1.153 7.777 -11.766 1 97.81 129 ASN B N 1
ATOM 4292 C CA . ASN B 1 129 ? 0.827 6.523 -11.094 1 97.81 129 ASN B CA 1
ATOM 4293 C C . ASN B 1 129 ? -0.235 6.723 -10.016 1 97.81 129 ASN B C 1
ATOM 4295 O O . ASN B 1 129 ? -0.091 7.586 -9.148 1 97.81 129 ASN B O 1
ATOM 4299 N N . LEU B 1 130 ? -1.331 5.992 -10.125 1 97.69 130 LEU B N 1
ATOM 4300 C CA . LEU B 1 130 ? -2.334 6.027 -9.07 1 97.69 130 LEU B CA 1
ATOM 4301 C C . LEU B 1 130 ? -1.921 5.137 -7.902 1 97.69 130 LEU B C 1
ATOM 4303 O O . LEU B 1 130 ? -1.406 4.035 -8.102 1 97.69 130 LEU B O 1
ATOM 4307 N N . THR B 1 131 ? -2.113 5.59 -6.711 1 97.81 131 THR B N 1
ATOM 4308 C CA . THR B 1 131 ? -1.761 4.863 -5.496 1 97.81 131 THR B CA 1
ATOM 4309 C C . THR B 1 131 ? -2.922 4.871 -4.504 1 97.81 131 THR B C 1
ATOM 4311 O O . THR B 1 131 ? -3.887 5.617 -4.676 1 97.81 131 THR B O 1
ATOM 4314 N N . ASN B 1 132 ? -2.861 4.012 -3.504 1 96.38 132 ASN B N 1
ATOM 4315 C CA . ASN B 1 132 ? -3.854 3.988 -2.434 1 96.38 132 ASN B CA 1
ATOM 4316 C C . ASN B 1 132 ? -3.58 5.074 -1.394 1 96.38 132 ASN B C 1
ATOM 4318 O O . ASN B 1 132 ? -3.396 4.773 -0.213 1 96.38 132 ASN B O 1
ATOM 4322 N N . GLY B 1 133 ? -3.549 6.328 -1.903 1 96.25 133 GLY B N 1
ATOM 4323 C CA . GLY B 1 133 ? -3.332 7.469 -1.03 1 96.25 133 GLY B CA 1
ATOM 4324 C C . GLY B 1 133 ? -1.899 7.973 -1.048 1 96.25 133 GLY B C 1
ATOM 4325 O O . GLY B 1 133 ? -1.056 7.43 -1.765 1 96.25 133 GLY B O 1
ATOM 4326 N N . ALA B 1 134 ? -1.677 8.977 -0.239 1 96.25 134 ALA B N 1
ATOM 4327 C CA . ALA B 1 134 ? -0.394 9.68 -0.238 1 96.25 134 ALA B CA 1
ATOM 4328 C C . ALA B 1 134 ? 0.684 8.844 0.451 1 96.25 134 ALA B C 1
ATOM 4330 O O . ALA B 1 134 ? 1.854 8.891 0.064 1 96.25 134 ALA B O 1
ATOM 4331 N N . THR B 1 135 ? 0.33 8.102 1.483 1 96.56 135 THR B N 1
ATOM 4332 C CA . THR B 1 135 ? 1.319 7.312 2.211 1 96.56 135 THR B CA 1
ATOM 4333 C C . THR B 1 135 ? 1.957 6.27 1.297 1 96.56 135 THR B C 1
ATOM 4335 O O . THR B 1 135 ? 3.18 6.109 1.286 1 96.56 135 THR B O 1
ATOM 4338 N N . SER B 1 136 ? 1.112 5.586 0.544 1 97.62 136 SER B N 1
ATOM 4339 C CA . SER B 1 136 ? 1.633 4.645 -0.439 1 97.62 136 SER B CA 1
ATOM 4340 C C . SER B 1 136 ? 2.502 5.348 -1.476 1 97.62 136 SER B C 1
ATOM 4342 O O . SER B 1 136 ? 3.562 4.844 -1.851 1 97.62 136 SER B O 1
ATOM 4344 N N . ALA B 1 137 ? 2.086 6.488 -1.926 1 98.56 137 ALA B N 1
ATOM 4345 C CA . ALA B 1 137 ? 2.844 7.27 -2.9 1 98.56 137 ALA B CA 1
ATOM 4346 C C . ALA B 1 137 ? 4.211 7.656 -2.348 1 98.56 137 ALA B C 1
ATOM 4348 O O . ALA B 1 137 ? 5.223 7.547 -3.045 1 98.56 137 ALA B O 1
ATOM 4349 N N . MET B 1 138 ? 4.223 8.078 -1.121 1 98.12 138 MET B N 1
ATOM 4350 C CA . MET B 1 138 ? 5.473 8.461 -0.473 1 98.12 138 MET B CA 1
ATOM 4351 C C . MET B 1 138 ? 6.422 7.273 -0.367 1 98.12 138 MET B C 1
ATOM 4353 O O . MET B 1 138 ? 7.621 7.406 -0.605 1 98.12 138 MET B O 1
ATOM 4357 N N . THR B 1 139 ? 5.875 6.172 0.01 1 98.38 139 THR B N 1
ATOM 4358 C CA . THR B 1 139 ? 6.676 4.957 0.129 1 98.38 139 THR B CA 1
ATOM 4359 C C . THR B 1 139 ? 7.316 4.602 -1.208 1 98.38 139 THR B C 1
ATOM 4361 O O . THR B 1 139 ? 8.523 4.367 -1.28 1 98.38 139 THR B O 1
ATOM 4364 N N . VAL B 1 140 ? 6.531 4.605 -2.252 1 98.56 140 VAL B N 1
ATOM 4365 C CA . VAL B 1 140 ? 7 4.27 -3.594 1 98.56 140 VAL B CA 1
ATOM 4366 C C . VAL B 1 140 ? 8.023 5.301 -4.055 1 98.56 140 VAL B C 1
ATOM 4368 O O . VAL B 1 140 ? 9.055 4.945 -4.637 1 98.56 140 VAL B O 1
ATOM 4371 N N . ALA B 1 141 ? 7.738 6.539 -3.791 1 98.81 141 ALA B N 1
ATOM 4372 C CA . ALA B 1 141 ? 8.656 7.602 -4.184 1 98.81 141 ALA B CA 1
ATOM 4373 C C . ALA B 1 141 ? 10.023 7.422 -3.523 1 98.81 141 ALA B C 1
ATOM 4375 O O . ALA B 1 141 ? 11.055 7.48 -4.191 1 98.81 141 ALA B O 1
ATOM 4376 N N . LEU B 1 142 ? 10.031 7.18 -2.252 1 98.5 142 LEU B N 1
ATOM 4377 C CA . LEU B 1 142 ? 11.281 7 -1.52 1 98.5 142 LEU B CA 1
ATOM 4378 C C . LEU B 1 142 ? 12.047 5.797 -2.051 1 98.5 142 LEU B C 1
ATOM 4380 O O . LEU B 1 142 ? 13.258 5.887 -2.299 1 98.5 142 LEU B O 1
ATOM 4384 N N . MET B 1 143 ? 11.32 4.703 -2.268 1 97.81 143 MET B N 1
ATOM 4385 C CA . MET B 1 143 ? 11.961 3.496 -2.781 1 97.81 143 MET B CA 1
ATOM 4386 C C . MET B 1 143 ? 12.547 3.738 -4.168 1 97.81 143 MET B C 1
ATOM 4388 O O . MET B 1 143 ? 13.492 3.064 -4.57 1 97.81 143 MET B O 1
ATOM 4392 N N . SER B 1 144 ? 11.984 4.648 -4.887 1 98.06 144 SER B N 1
ATOM 4393 C CA . SER B 1 144 ? 12.367 4.875 -6.273 1 98.06 144 SER B CA 1
ATOM 4394 C C . SER B 1 144 ? 13.609 5.762 -6.367 1 98.06 144 SER B C 1
ATOM 4396 O O . SER B 1 144 ? 14.422 5.609 -7.281 1 98.06 144 SER B O 1
ATOM 4398 N N . VAL B 1 145 ? 13.805 6.641 -5.43 1 97.56 145 VAL B N 1
ATOM 4399 C CA . VAL B 1 145 ? 14.844 7.648 -5.594 1 97.56 145 VAL B CA 1
ATOM 4400 C C . VAL B 1 145 ? 16.047 7.293 -4.723 1 97.56 145 VAL B C 1
ATOM 4402 O O . VAL B 1 145 ? 17.156 7.789 -4.949 1 97.56 145 VAL B O 1
ATOM 4405 N N . ALA B 1 146 ? 15.82 6.48 -3.707 1 95.81 146 ALA B N 1
ATOM 4406 C CA . ALA B 1 146 ? 16.875 6.27 -2.729 1 95.81 146 ALA B CA 1
ATOM 4407 C C . ALA B 1 146 ? 17.047 4.785 -2.408 1 95.81 146 ALA B C 1
ATOM 4409 O O . ALA B 1 146 ? 16.234 4.211 -1.672 1 95.81 146 ALA B O 1
ATOM 4410 N N . PRO B 1 147 ? 18.016 4.176 -2.916 1 94.19 147 PRO B N 1
ATOM 4411 C CA . PRO B 1 147 ? 18.281 2.801 -2.496 1 94.19 147 PRO B CA 1
ATOM 4412 C C . PRO B 1 147 ? 18.688 2.701 -1.022 1 94.19 147 PRO B C 1
ATOM 4414 O O . PRO B 1 147 ? 19.109 3.689 -0.428 1 94.19 147 PRO B O 1
ATOM 4417 N N . PRO B 1 148 ? 18.5 1.518 -0.412 1 95 148 PRO B N 1
ATOM 4418 C CA . PRO B 1 148 ? 18.938 1.34 0.976 1 95 148 PRO B CA 1
ATOM 4419 C C . PRO B 1 148 ? 20.391 1.764 1.201 1 95 148 PRO B C 1
ATOM 4421 O O . PRO B 1 148 ? 21.25 1.497 0.36 1 95 148 PRO B O 1
ATOM 4424 N N . GLY B 1 149 ? 20.609 2.467 2.314 1 95 149 GLY B N 1
ATOM 4425 C CA . GLY B 1 149 ? 21.938 2.961 2.631 1 95 149 GLY B CA 1
ATOM 4426 C C . GLY B 1 149 ? 22.141 4.414 2.242 1 95 149 GLY B C 1
ATOM 4427 O O . GLY B 1 149 ? 23.094 5.055 2.695 1 95 149 GLY B O 1
ATOM 4428 N N . SER B 1 150 ? 21.266 4.91 1.492 1 96 150 SER B N 1
ATOM 4429 C CA . SER B 1 150 ? 21.391 6.289 1.03 1 96 150 SER B CA 1
ATOM 4430 C C . SER B 1 150 ? 20.844 7.273 2.061 1 96 150 SER B C 1
ATOM 4432 O O . SER B 1 150 ? 20.25 6.863 3.062 1 96 150 SER B O 1
ATOM 4434 N N . THR B 1 151 ? 21.109 8.586 1.781 1 98 151 THR B N 1
ATOM 4435 C CA . THR B 1 151 ? 20.625 9.656 2.646 1 98 151 THR B CA 1
ATOM 4436 C C . THR B 1 151 ? 19.609 10.523 1.912 1 98 151 THR B C 1
ATOM 4438 O O . THR B 1 151 ? 19.828 10.906 0.761 1 98 151 THR B O 1
ATOM 4441 N N . VAL B 1 152 ? 18.547 10.75 2.543 1 98.56 152 VAL B N 1
ATOM 4442 C CA . VAL B 1 152 ? 17.516 11.672 2.078 1 98.56 152 VAL B CA 1
ATOM 4443 C C . VAL B 1 152 ? 17.406 12.844 3.049 1 98.56 152 VAL B C 1
ATOM 4445 O O . VAL B 1 152 ? 17.359 12.648 4.266 1 98.56 152 VAL B O 1
ATOM 4448 N N . ALA B 1 153 ? 17.438 14.055 2.525 1 98.44 153 ALA B N 1
ATOM 4449 C CA . ALA B 1 153 ? 17.25 15.258 3.342 1 98.44 153 ALA B CA 1
ATOM 4450 C C . ALA B 1 153 ? 15.781 15.617 3.459 1 98.44 153 ALA B C 1
ATOM 4452 O O . ALA B 1 153 ? 14.984 15.305 2.57 1 98.44 153 ALA B O 1
ATOM 4453 N N . THR B 1 154 ? 15.414 16.203 4.531 1 97.75 154 THR B N 1
ATOM 4454 C CA . THR B 1 154 ? 14.078 16.75 4.746 1 97.75 154 THR B CA 1
ATOM 4455 C C . THR B 1 154 ? 14.125 17.922 5.723 1 97.75 154 THR B C 1
ATOM 4457 O O . THR B 1 154 ? 15.195 18.312 6.184 1 97.75 154 THR B O 1
ATOM 4460 N N . GLU B 1 155 ? 13.023 18.578 5.906 1 95.94 155 GLU B N 1
ATOM 4461 C CA . GLU B 1 155 ? 12.922 19.641 6.887 1 95.94 155 GLU B CA 1
ATOM 4462 C C . GLU B 1 155 ? 13.164 19.125 8.305 1 95.94 155 GLU B C 1
ATOM 4464 O O . GLU B 1 155 ? 12.773 18 8.633 1 95.94 155 GLU B O 1
ATOM 4469 N N . ALA B 1 156 ? 13.703 19.953 9.18 1 94.69 156 ALA B N 1
ATOM 4470 C CA . ALA B 1 156 ? 14 19.578 10.555 1 94.69 156 ALA B CA 1
ATOM 4471 C C . ALA B 1 156 ? 12.734 19.188 11.305 1 94.69 156 ALA B C 1
ATOM 4473 O O . ALA B 1 156 ? 12.789 18.469 12.312 1 94.69 156 ALA B O 1
ATOM 4474 N N . ILE B 1 157 ? 11.625 19.719 10.883 1 93.31 157 ILE B N 1
ATOM 4475 C CA . ILE B 1 157 ? 10.281 19.328 11.281 1 93.31 157 ILE B CA 1
ATOM 4476 C C . ILE B 1 157 ? 9.469 18.906 10.055 1 93.31 157 ILE B C 1
ATOM 4478 O O . ILE B 1 157 ? 9.211 19.734 9.172 1 93.31 157 ILE B O 1
ATOM 4482 N N . SER B 1 158 ? 9.156 17.641 10.055 1 93.88 158 SER B N 1
ATOM 4483 C CA . SER B 1 158 ? 8.578 17.109 8.82 1 93.88 158 SER B CA 1
ATOM 4484 C C . SER B 1 158 ? 7.484 16.094 9.109 1 93.88 158 SER B C 1
ATOM 4486 O O . SER B 1 158 ? 6.926 16.078 10.211 1 93.88 158 SER B O 1
ATOM 4488 N N . HIS B 1 159 ? 7.078 15.359 8.156 1 93.75 159 HIS B N 1
ATOM 4489 C CA . HIS B 1 159 ? 5.965 14.422 8.242 1 93.75 159 HIS B CA 1
ATOM 4490 C C . HIS B 1 159 ? 6.254 13.32 9.258 1 93.75 159 HIS B C 1
ATOM 4492 O O . HIS B 1 159 ? 7.355 12.766 9.281 1 93.75 159 HIS B O 1
ATOM 4498 N N . HIS B 1 160 ? 5.328 12.93 10.023 1 91.31 160 HIS B N 1
ATOM 4499 C CA . HIS B 1 160 ? 5.52 12.078 11.195 1 91.31 160 HIS B CA 1
ATOM 4500 C C . HIS B 1 160 ? 5.859 10.648 10.781 1 91.31 160 HIS B C 1
ATOM 4502 O O . HIS B 1 160 ? 6.422 9.883 11.57 1 91.31 160 HIS B O 1
ATOM 4508 N N . THR B 1 161 ? 5.504 10.25 9.547 1 93.06 161 THR B N 1
ATOM 4509 C CA . THR B 1 161 ? 5.777 8.867 9.18 1 93.06 161 THR B CA 1
ATOM 4510 C C . THR B 1 161 ? 7.16 8.742 8.539 1 93.06 161 THR B C 1
ATOM 4512 O O . THR B 1 161 ? 7.641 7.637 8.297 1 93.06 161 THR B O 1
ATOM 4515 N N . LEU B 1 162 ? 7.805 9.828 8.266 1 94.75 162 LEU B N 1
ATOM 4516 C CA . LEU B 1 162 ? 9.023 9.797 7.465 1 94.75 162 LEU B CA 1
ATOM 4517 C C . LEU B 1 162 ? 10.148 9.094 8.219 1 94.75 162 LEU B C 1
ATOM 4519 O O . LEU B 1 162 ? 10.891 8.297 7.633 1 94.75 162 LEU B O 1
ATOM 4523 N N . VAL B 1 163 ? 10.281 9.391 9.516 1 93.38 163 VAL B N 1
ATOM 4524 C CA . VAL B 1 163 ? 11.375 8.82 10.289 1 93.38 163 VAL B CA 1
ATOM 4525 C C . VAL B 1 163 ? 11.234 7.301 10.344 1 93.38 163 VAL B C 1
ATOM 4527 O O . VAL B 1 163 ? 12.117 6.57 9.898 1 93.38 163 VAL B O 1
ATOM 4530 N N . PRO B 1 164 ? 10.102 6.805 10.812 1 94.38 164 PRO B N 1
ATOM 4531 C CA . PRO B 1 164 ? 9.992 5.344 10.867 1 94.38 164 PRO B CA 1
ATOM 4532 C C . PRO B 1 164 ? 10.039 4.703 9.477 1 94.38 164 PRO B C 1
ATOM 4534 O O . PRO B 1 164 ? 10.68 3.662 9.297 1 94.38 164 PRO B O 1
ATOM 4537 N N . LEU B 1 165 ? 9.406 5.246 8.484 1 96.5 165 LEU B N 1
ATOM 4538 C CA . LEU B 1 165 ? 9.422 4.684 7.137 1 96.5 165 LEU B CA 1
ATOM 4539 C C . LEU B 1 165 ? 10.844 4.602 6.602 1 96.5 165 LEU B C 1
ATOM 4541 O O . LEU B 1 165 ? 11.242 3.574 6.043 1 96.5 165 LEU B O 1
ATOM 4545 N N . SER B 1 166 ? 11.625 5.703 6.758 1 96.5 166 SER B N 1
ATOM 4546 C CA . SER B 1 166 ? 13.008 5.711 6.305 1 96.5 166 SER B CA 1
ATOM 4547 C C . SER B 1 166 ? 13.82 4.625 6.996 1 96.5 166 SER B C 1
ATOM 4549 O O . SER B 1 166 ? 14.641 3.955 6.363 1 96.5 166 SER B O 1
ATOM 4551 N N . THR B 1 167 ? 13.547 4.453 8.266 1 94.38 167 THR B N 1
ATOM 4552 C CA . THR B 1 167 ? 14.242 3.426 9.039 1 94.38 167 THR B CA 1
ATOM 4553 C C . THR B 1 167 ? 13.961 2.039 8.461 1 94.38 167 THR B C 1
ATOM 4555 O O . THR B 1 167 ? 14.883 1.249 8.25 1 94.38 167 THR B O 1
ATOM 4558 N N . TYR B 1 168 ? 12.773 1.776 8.172 1 94.44 168 TYR B N 1
ATOM 4559 C CA . TYR B 1 168 ? 12.375 0.457 7.695 1 94.44 168 TYR B CA 1
ATOM 4560 C C . TYR B 1 168 ? 12.852 0.224 6.266 1 94.44 168 TYR B C 1
ATOM 4562 O O . TYR B 1 168 ? 12.984 -0.921 5.828 1 94.44 168 TYR B O 1
ATOM 4570 N N . LEU B 1 169 ? 13.094 1.287 5.496 1 96.5 169 LEU B N 1
ATOM 4571 C CA . LEU B 1 169 ? 13.586 1.194 4.125 1 96.5 169 LEU B CA 1
ATOM 4572 C C . LEU B 1 169 ? 15.109 1.214 4.09 1 96.5 169 LEU B C 1
ATOM 4574 O O . LEU B 1 169 ? 15.711 1.103 3.021 1 96.5 169 LEU B O 1
ATOM 4578 N N . GLY B 1 170 ? 15.758 1.461 5.27 1 96.06 170 GLY B N 1
ATOM 4579 C CA . GLY B 1 170 ? 17.203 1.543 5.332 1 96.06 170 GLY B CA 1
ATOM 4580 C C . GLY B 1 170 ? 17.75 2.854 4.801 1 96.06 170 GLY B C 1
ATOM 4581 O O . GLY B 1 170 ? 18.859 2.898 4.262 1 96.06 170 GLY B O 1
ATOM 4582 N N . ILE B 1 171 ? 17 3.869 4.855 1 96.94 171 ILE B N 1
ATOM 4583 C CA . ILE B 1 171 ? 17.375 5.195 4.387 1 96.94 171 ILE B CA 1
ATOM 4584 C C . ILE B 1 171 ? 17.75 6.074 5.574 1 96.94 171 ILE B C 1
ATOM 4586 O O . ILE B 1 171 ? 17.094 6.051 6.613 1 96.94 171 ILE B O 1
ATOM 4590 N N . HIS B 1 172 ? 18.812 6.762 5.492 1 96.5 172 HIS B N 1
ATOM 4591 C CA . HIS B 1 172 ? 19.203 7.762 6.484 1 96.5 172 HIS B CA 1
ATOM 4592 C C . HIS B 1 172 ? 18.5 9.086 6.223 1 96.5 172 HIS B C 1
ATOM 4594 O O . HIS B 1 172 ? 18.625 9.664 5.141 1 96.5 172 HIS B O 1
ATOM 4600 N N . LEU B 1 173 ? 17.797 9.547 7.184 1 96.62 173 LEU B N 1
ATOM 4601 C CA . LEU B 1 173 ? 17.094 10.812 7.066 1 96.62 173 LEU B CA 1
ATOM 4602 C C . LEU B 1 173 ? 17.859 11.938 7.746 1 96.62 173 LEU B C 1
ATOM 4604 O O . LEU B 1 173 ? 18.25 11.812 8.906 1 96.62 173 LEU B O 1
ATOM 4608 N N . GLN B 1 174 ? 18.094 12.977 7.027 1 96.75 174 GLN B N 1
ATOM 4609 C CA . GLN B 1 174 ? 18.797 14.133 7.574 1 96.75 174 GLN B CA 1
ATOM 4610 C C . GLN B 1 174 ? 17.875 15.352 7.633 1 96.75 174 GLN B C 1
ATOM 4612 O O . GLN B 1 174 ? 17.484 15.891 6.598 1 96.75 174 GLN B O 1
ATOM 4617 N N . GLY B 1 175 ? 17.578 15.773 8.82 1 96.69 175 GLY B N 1
ATOM 4618 C CA . GLY B 1 175 ? 16.797 16.984 9.016 1 96.69 175 GLY B CA 1
ATOM 4619 C C . GLY B 1 175 ? 17.609 18.25 8.844 1 96.69 175 GLY B C 1
ATOM 4620 O O . GLY B 1 175 ? 18.688 18.375 9.406 1 96.69 175 GLY B O 1
ATOM 4621 N N . LEU B 1 176 ? 17.094 19.156 8.047 1 96.69 176 LEU B N 1
ATOM 4622 C CA . LEU B 1 176 ? 17.812 20.391 7.75 1 96.69 176 LEU B CA 1
ATOM 4623 C C . LEU B 1 176 ? 17.078 21.594 8.328 1 96.69 176 LEU B C 1
ATOM 4625 O O . LEU B 1 176 ? 15.859 21.562 8.5 1 96.69 176 LEU B O 1
ATOM 4629 N N . ALA B 1 177 ? 17.797 22.672 8.484 1 95.56 177 ALA B N 1
ATOM 4630 C CA . ALA B 1 177 ? 17.281 23.891 9.117 1 95.56 177 ALA B CA 1
ATOM 4631 C C . ALA B 1 177 ? 16.141 24.484 8.312 1 95.56 177 ALA B C 1
ATOM 4633 O O . ALA B 1 177 ? 16.172 24.5 7.078 1 95.56 177 ALA B O 1
ATOM 4634 N N . ILE B 1 178 ? 15.117 24.969 9.055 1 94.69 178 ILE B N 1
ATOM 4635 C CA . ILE B 1 178 ? 13.969 25.625 8.438 1 94.69 178 ILE B CA 1
ATOM 4636 C C . ILE B 1 178 ? 13.805 27.031 9.031 1 94.69 178 ILE B C 1
ATOM 4638 O O . ILE B 1 178 ? 14.398 27.344 10.062 1 94.69 178 ILE B O 1
ATOM 4642 N N . ASP B 1 179 ? 13.062 27.875 8.359 1 93.69 179 ASP B N 1
ATOM 4643 C CA . ASP B 1 179 ? 12.602 29.156 8.875 1 93.69 179 ASP B CA 1
ATOM 4644 C C . ASP B 1 179 ? 11.133 29.391 8.523 1 93.69 179 ASP B C 1
ATOM 4646 O O . ASP B 1 179 ? 10.383 28.422 8.297 1 93.69 179 ASP B O 1
ATOM 4650 N N . GLY B 1 180 ? 10.609 30.562 8.672 1 92.12 180 GLY B N 1
ATOM 4651 C CA . GLY B 1 180 ? 9.211 30.875 8.43 1 92.12 180 GLY B CA 1
ATOM 4652 C C . GLY B 1 180 ? 8.789 30.641 6.992 1 92.12 180 GLY B C 1
ATOM 4653 O O . GLY B 1 180 ? 7.602 30.703 6.668 1 92.12 180 GLY B O 1
ATOM 4654 N N . ASP B 1 181 ? 9.75 30.234 6.168 1 95.56 181 ASP B N 1
ATOM 4655 C CA . ASP B 1 181 ? 9.484 30 4.754 1 95.56 181 ASP B CA 1
ATOM 4656 C C . ASP B 1 181 ? 9.859 28.578 4.352 1 95.56 181 ASP B C 1
ATOM 4658 O O . ASP B 1 181 ? 10.094 28.297 3.176 1 95.56 181 ASP B O 1
ATOM 4662 N N . GLY B 1 182 ? 10.016 27.672 5.312 1 94.81 182 GLY B N 1
ATOM 4663 C CA . GLY B 1 182 ? 10.352 26.281 5.039 1 94.81 182 GLY B CA 1
ATOM 4664 C C . GLY B 1 182 ? 11.844 26.016 5.094 1 94.81 182 GLY B C 1
ATOM 4665 O O . GLY B 1 182 ? 12.57 26.672 5.84 1 94.81 182 GLY B O 1
ATOM 4666 N N . MET B 1 183 ? 12.281 25.047 4.383 1 96.56 183 MET B N 1
ATOM 4667 C CA . MET B 1 183 ? 13.68 24.641 4.406 1 96.56 183 MET B CA 1
ATOM 4668 C C . MET B 1 183 ? 14.586 25.75 3.902 1 96.56 183 MET B C 1
ATOM 4670 O O . MET B 1 183 ? 14.289 26.406 2.896 1 96.56 183 MET B O 1
ATOM 4674 N N . ILE B 1 184 ? 15.672 25.969 4.574 1 97.5 184 ILE B N 1
ATOM 4675 C CA . ILE B 1 184 ? 16.656 26.953 4.156 1 97.5 184 ILE B CA 1
ATOM 4676 C C . ILE B 1 184 ? 17.5 26.375 3.02 1 97.5 184 ILE B C 1
ATOM 4678 O O . ILE B 1 184 ? 18.203 25.375 3.191 1 97.5 184 ILE B O 1
ATOM 4682 N N . PRO B 1 185 ? 17.484 27.047 1.854 1 98.69 185 PRO B N 1
ATOM 4683 C CA . PRO B 1 185 ? 18.219 26.5 0.702 1 98.69 185 PRO B CA 1
ATOM 4684 C C . PRO B 1 185 ? 19.703 26.312 0.981 1 98.69 185 PRO B C 1
ATOM 4686 O O . PRO B 1 185 ? 20.297 25.312 0.549 1 98.69 185 PRO B O 1
ATOM 4689 N N . ASP B 1 186 ? 20.312 27.188 1.732 1 98.69 186 ASP B N 1
ATOM 4690 C CA . ASP B 1 186 ? 21.734 27.078 2.055 1 98.69 186 ASP B CA 1
ATOM 4691 C C . ASP B 1 186 ? 22.016 25.828 2.877 1 98.69 186 ASP B C 1
ATOM 4693 O O . ASP B 1 186 ? 23.078 25.219 2.75 1 98.69 186 ASP B O 1
ATOM 4697 N N . ALA B 1 187 ? 21.109 25.469 3.717 1 97.94 187 ALA B N 1
ATOM 4698 C CA . ALA B 1 187 ? 21.266 24.25 4.508 1 97.94 187 ALA B CA 1
ATOM 4699 C C . ALA B 1 187 ? 21.297 23.016 3.609 1 97.94 187 ALA B C 1
ATOM 4701 O O . ALA B 1 187 ? 22.094 22.094 3.838 1 97.94 187 ALA B O 1
ATOM 4702 N N . LEU B 1 188 ? 20.453 23 2.609 1 98.69 188 LEU B N 1
ATOM 4703 C CA . LEU B 1 188 ? 20.438 21.906 1.652 1 98.69 188 LEU B CA 1
ATOM 4704 C C . LEU B 1 188 ? 21.734 21.875 0.848 1 98.69 188 LEU B C 1
ATOM 4706 O O . LEU B 1 188 ? 22.344 20.812 0.66 1 98.69 188 LEU B O 1
ATOM 4710 N N . ASP B 1 189 ? 22.109 23.031 0.392 1 98.81 189 ASP B N 1
ATOM 4711 C CA . ASP B 1 189 ? 23.344 23.156 -0.367 1 98.81 189 ASP B CA 1
ATOM 4712 C C . ASP B 1 189 ? 24.531 22.625 0.437 1 98.81 189 ASP B C 1
ATOM 4714 O O . ASP B 1 189 ? 25.359 21.859 -0.082 1 98.81 189 ASP B O 1
ATOM 4718 N N . GLU B 1 190 ? 24.625 23.047 1.66 1 98.56 190 GLU B N 1
ATOM 4719 C CA . GLU B 1 190 ? 25.703 22.625 2.543 1 98.56 190 GLU B CA 1
ATOM 4720 C C . GLU B 1 190 ? 25.688 21.125 2.77 1 98.56 190 GLU B C 1
ATOM 4722 O O . GLU B 1 190 ? 26.734 20.469 2.746 1 98.56 190 GLU B O 1
ATOM 4727 N N . ALA B 1 191 ? 24.516 20.594 3.037 1 98.06 191 ALA B N 1
ATOM 4728 C CA . ALA B 1 191 ? 24.391 19.156 3.244 1 98.06 191 ALA B CA 1
ATOM 4729 C C . ALA B 1 191 ? 24.906 18.375 2.031 1 98.06 191 ALA B C 1
ATOM 4731 O O . ALA B 1 191 ? 25.578 17.359 2.18 1 98.06 191 ALA B O 1
ATOM 4732 N N . CYS B 1 192 ? 24.547 18.859 0.822 1 98.25 192 CYS B N 1
ATOM 4733 C CA . CYS B 1 192 ? 24.953 18.203 -0.417 1 98.25 192 CYS B CA 1
ATOM 4734 C C . CYS B 1 192 ? 26.469 18.281 -0.61 1 98.25 192 CYS B C 1
ATOM 4736 O O . CYS B 1 192 ? 27.062 17.391 -1.2 1 98.25 192 CYS B O 1
ATOM 4738 N N . ARG B 1 193 ? 27.016 19.328 -0.113 1 97.75 193 ARG B N 1
ATOM 4739 C CA . ARG B 1 193 ? 28.469 19.5 -0.228 1 97.75 193 ARG B CA 1
ATOM 4740 C C . ARG B 1 193 ? 29.203 18.609 0.767 1 97.75 193 ARG B C 1
ATOM 4742 O O . ARG B 1 193 ? 30.281 18.094 0.469 1 97.75 193 ARG B O 1
ATOM 4749 N N . LYS B 1 194 ? 28.656 18.406 1.881 1 96.75 194 LYS B N 1
ATOM 4750 C CA . LYS B 1 194 ? 29.312 17.672 2.969 1 96.75 194 LYS B CA 1
ATOM 4751 C C . LYS B 1 194 ? 29.125 16.172 2.82 1 96.75 194 LYS B C 1
ATOM 4753 O O . LYS B 1 194 ? 29.906 15.383 3.346 1 96.75 194 LYS B O 1
ATOM 4758 N N . GLY B 1 195 ? 28.062 15.836 2.197 1 94.12 195 GLY B N 1
ATOM 4759 C CA . GLY B 1 195 ? 27.766 14.414 2.062 1 94.12 195 GLY B CA 1
ATOM 4760 C C . GLY B 1 195 ? 26.969 14.094 0.823 1 94.12 195 GLY B C 1
ATOM 4761 O O . GLY B 1 195 ? 26.578 14.992 0.068 1 94.12 195 GLY B O 1
ATOM 4762 N N . VAL B 1 196 ? 26.75 12.828 0.664 1 94.31 196 VAL B N 1
ATOM 4763 C CA . VAL B 1 196 ? 26 12.375 -0.499 1 94.31 196 VAL B CA 1
ATOM 4764 C C . VAL B 1 196 ? 24.516 12.344 -0.17 1 94.31 196 VAL B C 1
ATOM 4766 O O . VAL B 1 196 ? 24.062 11.508 0.614 1 94.31 196 VAL B O 1
ATOM 4769 N N . ILE B 1 197 ? 23.812 13.227 -0.701 1 98.19 197 ILE B N 1
ATOM 4770 C CA . ILE B 1 197 ? 22.359 13.297 -0.604 1 98.19 197 ILE B CA 1
ATOM 4771 C C . ILE B 1 197 ? 21.719 12.82 -1.911 1 98.19 197 ILE B C 1
ATOM 4773 O O . ILE B 1 197 ? 22.094 13.289 -2.99 1 98.19 197 ILE B O 1
ATOM 4777 N N . ARG B 1 198 ? 20.797 11.891 -1.786 1 98 198 ARG B N 1
ATOM 4778 C CA . ARG B 1 198 ? 20.188 11.328 -2.99 1 98 198 ARG B CA 1
ATOM 4779 C C . ARG B 1 198 ? 18.938 12.094 -3.375 1 98 198 ARG B C 1
ATOM 4781 O O . ARG B 1 198 ? 18.578 12.18 -4.555 1 98 198 ARG B O 1
ATOM 4788 N N . ALA B 1 199 ? 18.266 12.539 -2.371 1 98.75 199 ALA B N 1
ATOM 4789 C CA . ALA B 1 199 ? 16.984 13.203 -2.604 1 98.75 199 ALA B CA 1
ATOM 4790 C C . ALA B 1 199 ? 16.625 14.133 -1.442 1 98.75 199 ALA B C 1
ATOM 4792 O O . ALA B 1 199 ? 17.219 14.047 -0.366 1 98.75 199 ALA B O 1
ATOM 4793 N N . VAL B 1 200 ? 15.742 15.07 -1.677 1 98.81 200 VAL B N 1
ATOM 4794 C CA . VAL B 1 200 ? 15.172 15.93 -0.642 1 98.81 200 VAL B CA 1
ATOM 4795 C C . VAL B 1 200 ? 13.648 15.781 -0.622 1 98.81 200 VAL B C 1
ATOM 4797 O O . VAL B 1 200 ? 13.008 15.75 -1.676 1 98.81 200 VAL B O 1
ATOM 4800 N N . PHE B 1 201 ? 13.125 15.516 0.538 1 98.5 201 PHE B N 1
ATOM 4801 C CA . PHE B 1 201 ? 11.688 15.461 0.78 1 98.5 201 PHE B CA 1
ATOM 4802 C C . PHE B 1 201 ? 11.172 16.812 1.263 1 98.5 201 PHE B C 1
ATOM 4804 O O . PHE B 1 201 ? 11.609 17.312 2.297 1 98.5 201 PHE B O 1
ATOM 4811 N N . LEU B 1 202 ? 10.133 17.359 0.55 1 98.06 202 LEU B N 1
ATOM 4812 C CA . LEU B 1 202 ? 9.633 18.703 0.84 1 98.06 202 LEU B CA 1
ATOM 4813 C C . LEU B 1 202 ? 8.117 18.688 1.016 1 98.06 202 LEU B C 1
ATOM 4815 O O . LEU B 1 202 ? 7.418 17.906 0.362 1 98.06 202 LEU B O 1
ATOM 4819 N N . GLN B 1 203 ? 7.629 19.531 1.845 1 96.12 203 GLN B N 1
ATOM 4820 C CA . GLN B 1 203 ? 6.211 19.812 2.041 1 96.12 203 GLN B CA 1
ATOM 4821 C C . GLN B 1 203 ? 5.922 21.312 1.907 1 96.12 203 GLN B C 1
ATOM 4823 O O . GLN B 1 203 ? 5.676 21.984 2.904 1 96.12 203 GLN B O 1
ATOM 4828 N N . PRO B 1 204 ? 5.805 21.812 0.746 1 95.44 204 PRO B N 1
ATOM 4829 C CA . PRO B 1 204 ? 5.832 23.266 0.513 1 95.44 204 PRO B CA 1
ATOM 4830 C C . PRO B 1 204 ? 4.492 23.938 0.81 1 95.44 204 PRO B C 1
ATOM 4832 O O . PRO B 1 204 ? 4.43 25.156 0.942 1 95.44 204 PRO B O 1
ATOM 4835 N N . SER B 1 205 ? 3.379 23.188 0.836 1 93.56 205 SER B N 1
ATOM 4836 C CA . SER B 1 205 ? 2.064 23.812 0.905 1 93.56 205 SER B CA 1
ATOM 4837 C C . SER B 1 205 ? 1.372 23.5 2.229 1 93.56 205 SER B C 1
ATOM 4839 O O . SER B 1 205 ? 0.575 22.578 2.314 1 93.56 205 SER B O 1
ATOM 4841 N N . VAL B 1 206 ? 1.532 24.438 3.207 1 82.25 206 VAL B N 1
ATOM 4842 C CA . VAL B 1 206 ? 0.827 24.531 4.48 1 82.25 206 VAL B CA 1
ATOM 4843 C C . VAL B 1 206 ? 0.94 23.203 5.227 1 82.25 206 VAL B C 1
ATOM 4845 O O . VAL B 1 206 ? -0.015 22.766 5.867 1 82.25 206 VAL B O 1
ATOM 4848 N N . ILE B 1 207 ? 2.023 22.578 4.879 1 69.81 207 ILE B N 1
ATOM 4849 C CA . ILE B 1 207 ? 1.953 21.188 5.281 1 69.81 207 ILE B CA 1
ATOM 4850 C C . ILE B 1 207 ? 2.344 21.047 6.75 1 69.81 207 ILE B C 1
ATOM 4852 O O . ILE B 1 207 ? 2.857 22 7.352 1 69.81 207 ILE B O 1
ATOM 4856 N N . ASN B 1 208 ? 1.999 19.953 7.266 1 76.56 208 ASN B N 1
ATOM 4857 C CA . ASN B 1 208 ? 2.076 19.344 8.586 1 76.56 208 ASN B CA 1
ATOM 4858 C C . ASN B 1 208 ? 3.523 19.203 9.055 1 76.56 208 ASN B C 1
ATOM 4860 O O . ASN B 1 208 ? 4.348 18.609 8.352 1 76.56 208 ASN B O 1
ATOM 4864 N N . PRO B 1 209 ? 3.91 19.938 10.07 1 90.12 209 PRO B N 1
ATOM 4865 C CA . PRO B 1 209 ? 2.975 20.391 11.102 1 90.12 209 PRO B CA 1
ATOM 4866 C C . PRO B 1 209 ? 2.975 21.922 11.273 1 90.12 209 PRO B C 1
ATOM 4868 O O . PRO B 1 209 ? 2.16 22.453 12.023 1 90.12 209 PRO B O 1
ATOM 4871 N N . THR B 1 210 ? 3.758 22.641 10.539 1 91.56 210 THR B N 1
ATOM 4872 C CA . THR B 1 210 ? 4.004 24.031 10.914 1 91.56 210 THR B CA 1
ATOM 4873 C C . THR B 1 210 ? 3.037 24.969 10.195 1 91.56 210 THR B C 1
ATOM 4875 O O . THR B 1 210 ? 3.043 26.172 10.438 1 91.56 210 THR B O 1
ATOM 4878 N N . ALA B 1 211 ? 2.248 24.469 9.289 1 93.56 211 ALA B N 1
ATOM 4879 C CA . ALA B 1 211 ? 1.26 25.234 8.531 1 93.56 211 ALA B CA 1
ATOM 4880 C C . ALA B 1 211 ? 1.932 26.312 7.68 1 93.56 211 ALA B C 1
ATOM 4882 O O . ALA B 1 211 ? 1.335 27.359 7.398 1 93.56 211 ALA B O 1
ATOM 4883 N N . THR B 1 212 ? 3.137 26.109 7.281 1 93.06 212 THR B N 1
ATOM 4884 C CA . THR B 1 212 ? 3.922 27.062 6.504 1 93.06 212 THR B CA 1
ATOM 4885 C C . THR B 1 212 ? 3.623 26.922 5.016 1 93.06 212 THR B C 1
ATOM 4887 O O . THR B 1 212 ? 3.508 25.812 4.5 1 93.06 212 THR B O 1
ATOM 4890 N N . LEU B 1 213 ? 3.426 28.031 4.379 1 95.19 213 LEU B N 1
ATOM 4891 C CA . LEU B 1 213 ? 3.363 28.078 2.92 1 95.19 213 LEU B CA 1
ATOM 4892 C C . LEU B 1 213 ? 4.66 28.625 2.34 1 95.19 213 LEU B C 1
ATOM 4894 O O . LEU B 1 213 ? 4.977 29.812 2.525 1 95.19 213 LEU B O 1
ATOM 4898 N N . MET B 1 214 ? 5.395 27.766 1.686 1 96.25 214 MET B N 1
ATOM 4899 C CA . MET B 1 214 ? 6.664 28.156 1.081 1 96.25 214 MET B CA 1
ATOM 4900 C C . MET B 1 214 ? 6.449 29.172 -0.037 1 96.25 214 MET B C 1
ATOM 4902 O O . MET B 1 214 ? 5.551 29 -0.865 1 96.25 214 MET B O 1
ATOM 4906 N N . SER B 1 215 ? 7.238 30.234 -0.031 1 96.44 215 SER B N 1
ATOM 4907 C CA . SER B 1 215 ? 7.117 31.281 -1.047 1 96.44 215 SER B CA 1
ATOM 4908 C C . SER B 1 215 ? 7.637 30.797 -2.396 1 96.44 215 SER B C 1
ATOM 4910 O O . SER B 1 215 ? 8.32 29.766 -2.477 1 96.44 215 SER B O 1
ATOM 4912 N N . ALA B 1 216 ? 7.277 31.547 -3.436 1 97.19 216 ALA B N 1
ATOM 4913 C CA . ALA B 1 216 ? 7.746 31.234 -4.785 1 97.19 216 ALA B CA 1
ATOM 4914 C C . ALA B 1 216 ? 9.266 31.281 -4.863 1 97.19 216 ALA B C 1
ATOM 4916 O O . ALA B 1 216 ? 9.891 30.422 -5.504 1 97.19 216 ALA B O 1
ATOM 4917 N N . GLY B 1 217 ? 9.812 32.312 -4.246 1 98.31 217 GLY B N 1
ATOM 4918 C CA . GLY B 1 217 ? 11.266 32.438 -4.246 1 98.31 217 GLY B CA 1
ATOM 4919 C C . GLY B 1 217 ? 11.969 31.281 -3.582 1 98.31 217 GLY B C 1
ATOM 4920 O O . GLY B 1 217 ? 12.992 30.797 -4.082 1 98.31 217 GLY B O 1
ATOM 4921 N N . ARG B 1 218 ? 11.508 30.859 -2.439 1 98 218 ARG B N 1
ATOM 4922 C CA . ARG B 1 218 ? 12.078 29.734 -1.709 1 98 218 ARG B CA 1
ATOM 4923 C C . ARG B 1 218 ? 12 28.453 -2.531 1 98 218 ARG B C 1
ATOM 4925 O O . ARG B 1 218 ? 12.961 27.672 -2.582 1 98 218 ARG B O 1
ATOM 4932 N N . ARG B 1 219 ? 10.867 28.188 -3.152 1 98.25 219 ARG B N 1
ATOM 4933 C CA . ARG B 1 219 ? 10.688 27.016 -4.012 1 98.25 219 ARG B CA 1
ATOM 4934 C C . ARG B 1 219 ? 11.711 27 -5.141 1 98.25 219 ARG B C 1
ATOM 4936 O O . ARG B 1 219 ? 12.328 25.969 -5.414 1 98.25 219 ARG B O 1
ATOM 4943 N N . ALA B 1 220 ? 11.859 28.125 -5.758 1 98.62 220 ALA B N 1
ATOM 4944 C CA . ALA B 1 220 ? 12.812 28.25 -6.859 1 98.62 220 ALA B CA 1
ATOM 4945 C C . ALA B 1 220 ? 14.242 28 -6.383 1 98.62 220 ALA B C 1
ATOM 4947 O O . ALA B 1 220 ? 15.031 27.359 -7.074 1 98.62 220 ALA B O 1
ATOM 4948 N N . ALA B 1 221 ? 14.578 28.562 -5.25 1 98.81 221 ALA B N 1
ATOM 4949 C CA . ALA B 1 221 ? 15.914 28.391 -4.695 1 98.81 221 ALA B CA 1
ATOM 4950 C C . ALA B 1 221 ? 16.219 26.922 -4.41 1 98.81 221 ALA B C 1
ATOM 4952 O O . ALA B 1 221 ? 17.312 26.438 -4.695 1 98.81 221 ALA B O 1
ATOM 4953 N N . LEU B 1 222 ? 15.281 26.219 -3.85 1 98.81 222 LEU B N 1
ATOM 4954 C CA . LEU B 1 222 ? 15.469 24.797 -3.535 1 98.81 222 LEU B CA 1
ATOM 4955 C C . LEU B 1 222 ? 15.578 23.969 -4.809 1 98.81 222 LEU B C 1
ATOM 4957 O O . LEU B 1 222 ? 16.391 23.047 -4.875 1 98.81 222 LEU B O 1
ATOM 4961 N N . ALA B 1 223 ? 14.734 24.297 -5.824 1 98.81 223 ALA B N 1
ATOM 4962 C CA . ALA B 1 223 ? 14.828 23.625 -7.117 1 98.81 223 ALA B CA 1
ATOM 4963 C C . ALA B 1 223 ? 16.219 23.797 -7.723 1 98.81 223 ALA B C 1
ATOM 4965 O O . ALA B 1 223 ? 16.781 22.844 -8.266 1 98.81 223 ALA B O 1
ATOM 4966 N N . GLU B 1 224 ? 16.734 24.953 -7.582 1 98.69 224 GLU B N 1
ATOM 4967 C CA . GLU B 1 224 ? 18.062 25.25 -8.141 1 98.69 224 GLU B CA 1
ATOM 4968 C C . GLU B 1 224 ? 19.156 24.469 -7.41 1 98.69 224 GLU B C 1
ATOM 4970 O O . GLU B 1 224 ? 20.078 23.969 -8.039 1 98.69 224 GLU B O 1
ATOM 4975 N N . VAL B 1 225 ? 19.078 24.422 -6.078 1 98.88 225 VAL B N 1
ATOM 4976 C CA . VAL B 1 225 ? 20.047 23.656 -5.309 1 98.88 225 VAL B CA 1
ATOM 4977 C C . VAL B 1 225 ? 19.984 22.188 -5.734 1 98.88 225 VAL B C 1
ATOM 4979 O O . VAL B 1 225 ? 21.031 21.547 -5.914 1 98.88 225 VAL B O 1
ATOM 4982 N N . ALA B 1 226 ? 18.766 21.656 -5.879 1 98.81 226 ALA B N 1
ATOM 4983 C CA . ALA B 1 226 ? 18.594 20.266 -6.281 1 98.81 226 ALA B CA 1
ATOM 4984 C C . ALA B 1 226 ? 19.219 20 -7.645 1 98.81 226 ALA B C 1
ATOM 4986 O O . ALA B 1 226 ? 19.859 18.969 -7.859 1 98.81 226 ALA B O 1
ATOM 4987 N N . ARG B 1 227 ? 19.094 20.953 -8.578 1 98.31 227 ARG B N 1
ATOM 4988 C CA . ARG B 1 227 ? 19.688 20.828 -9.906 1 98.31 227 ARG B CA 1
ATOM 4989 C C . ARG B 1 227 ? 21.203 20.844 -9.836 1 98.31 227 ARG B C 1
ATOM 4991 O O . ARG B 1 227 ? 21.875 20.016 -10.469 1 98.31 227 ARG B O 1
ATOM 4998 N N . ARG B 1 228 ? 21.672 21.766 -9.086 1 98.19 228 ARG B N 1
ATOM 4999 C CA . ARG B 1 228 ? 23.109 21.922 -8.969 1 98.19 228 ARG B CA 1
ATOM 5000 C C . ARG B 1 228 ? 23.781 20.656 -8.461 1 98.19 228 ARG B C 1
ATOM 5002 O O . ARG B 1 228 ? 24.875 20.297 -8.914 1 98.19 228 ARG B O 1
ATOM 5009 N N . HIS B 1 229 ? 23.156 19.969 -7.598 1 98.38 229 HIS B N 1
ATOM 5010 C CA . HIS B 1 229 ? 23.766 18.797 -6.973 1 98.38 229 HIS B CA 1
ATOM 5011 C C . HIS B 1 229 ? 23.188 17.5 -7.559 1 98.38 229 HIS B C 1
ATOM 5013 O O . HIS B 1 229 ? 23.547 16.406 -7.109 1 98.38 229 HIS B O 1
ATOM 5019 N N . ASP B 1 230 ? 22.25 17.594 -8.508 1 98 230 ASP B N 1
ATOM 5020 C CA . ASP B 1 230 ? 21.609 16.484 -9.203 1 98 230 ASP B CA 1
ATOM 5021 C C . ASP B 1 230 ? 20.938 15.531 -8.219 1 98 230 ASP B C 1
ATOM 5023 O O . ASP B 1 230 ? 21.188 14.32 -8.258 1 98 230 ASP B O 1
ATOM 5027 N N . ILE B 1 231 ? 20.156 16.047 -7.332 1 98.44 231 ILE B N 1
ATOM 5028 C CA . ILE B 1 231 ? 19.406 15.195 -6.406 1 98.44 231 ILE B CA 1
ATOM 5029 C C . ILE B 1 231 ? 17.922 15.195 -6.777 1 98.44 231 ILE B C 1
ATOM 5031 O O . ILE B 1 231 ? 17.438 16.141 -7.398 1 98.44 231 ILE B O 1
ATOM 5035 N N . ALA B 1 232 ? 17.219 14.164 -6.48 1 98.81 232 ALA B N 1
ATOM 5036 C CA . ALA B 1 232 ? 15.781 14.078 -6.707 1 98.81 232 ALA B CA 1
ATOM 5037 C C . ALA B 1 232 ? 15.008 14.875 -5.66 1 98.81 232 ALA B C 1
ATOM 5039 O O . ALA B 1 232 ? 15.539 15.195 -4.598 1 98.81 232 ALA B O 1
ATOM 5040 N N . ILE B 1 233 ? 13.836 15.32 -6 1 98.88 233 ILE B N 1
ATOM 5041 C CA . ILE B 1 233 ? 12.922 15.992 -5.078 1 98.88 233 ILE B CA 1
ATOM 5042 C C . ILE B 1 233 ? 11.648 15.156 -4.914 1 98.88 233 ILE B C 1
ATOM 5044 O O . ILE B 1 233 ? 11.078 14.688 -5.898 1 98.88 233 ILE B O 1
ATOM 5048 N N . ILE B 1 234 ? 11.273 14.844 -3.764 1 98.88 234 ILE B N 1
ATOM 5049 C CA . ILE B 1 234 ? 9.93 14.359 -3.451 1 98.88 234 ILE B CA 1
ATOM 5050 C C . ILE B 1 234 ? 9.102 15.492 -2.85 1 98.88 234 ILE B C 1
ATOM 5052 O O . ILE B 1 234 ? 9.438 16.016 -1.785 1 98.88 234 ILE B O 1
ATOM 5056 N N . GLU B 1 235 ? 8.109 15.883 -3.492 1 98.62 235 GLU B N 1
ATOM 5057 C CA . GLU B 1 235 ? 7.215 16.938 -3.025 1 98.62 235 GLU B CA 1
ATOM 5058 C C . GLU B 1 235 ? 5.879 16.375 -2.566 1 98.62 235 GLU B C 1
ATOM 5060 O O . GLU B 1 235 ? 5.098 15.875 -3.381 1 98.62 235 GLU B O 1
ATOM 5065 N N . ASN B 1 236 ? 5.648 16.422 -1.335 1 97.5 236 ASN B N 1
ATOM 5066 C CA . ASN B 1 236 ? 4.363 16.047 -0.754 1 97.5 236 ASN B CA 1
ATOM 5067 C C . ASN B 1 236 ? 3.408 17.234 -0.688 1 97.5 236 ASN B C 1
ATOM 5069 O O . ASN B 1 236 ? 3.561 18.109 0.164 1 97.5 236 ASN B O 1
ATOM 5073 N N . ASP B 1 237 ? 2.369 17.219 -1.497 1 96.75 237 ASP B N 1
ATOM 5074 C CA . ASP B 1 237 ? 1.47 18.344 -1.649 1 96.75 237 ASP B CA 1
ATOM 5075 C C . ASP B 1 237 ? 0.017 17.938 -1.418 1 96.75 237 ASP B C 1
ATOM 5077 O O . ASP B 1 237 ? -0.869 18.297 -2.193 1 96.75 237 ASP B O 1
ATOM 5081 N N . ILE B 1 238 ? -0.254 17.266 -0.38 1 94.94 238 ILE B N 1
ATOM 5082 C CA . ILE B 1 238 ? -1.558 16.672 -0.132 1 94.94 238 ILE B CA 1
ATOM 5083 C C . ILE B 1 238 ? -2.566 17.75 0.243 1 94.94 238 ILE B C 1
ATOM 5085 O O . ILE B 1 238 ? -3.775 17.562 0.099 1 94.94 238 ILE B O 1
ATOM 5089 N N . LEU B 1 239 ? -2.129 18.938 0.71 1 94.81 239 LEU B N 1
ATOM 5090 C CA . LEU B 1 239 ? -3.047 20 1.085 1 94.81 239 LEU B CA 1
ATOM 5091 C C . LEU B 1 239 ? -3.039 21.125 0.041 1 94.81 239 LEU B C 1
ATOM 5093 O O . LEU B 1 239 ? -3.828 22.062 0.126 1 94.81 239 LEU B O 1
ATOM 5097 N N . GLY B 1 240 ? -2.162 20.984 -0.94 1 94.12 240 GLY B N 1
ATOM 5098 C CA . GLY B 1 240 ? -2.018 22 -1.975 1 94.12 240 GLY B CA 1
ATOM 5099 C C . GLY B 1 240 ? -3.34 22.406 -2.602 1 94.12 240 GLY B C 1
ATOM 5100 O O . GLY B 1 240 ? -3.633 23.594 -2.729 1 94.12 240 GLY B O 1
ATOM 5101 N N . PRO B 1 241 ? -4.148 21.484 -2.924 1 94.06 241 PRO B N 1
ATOM 5102 C CA . PRO B 1 241 ? -5.414 21.797 -3.584 1 94.06 241 PRO B CA 1
ATOM 5103 C C . PRO B 1 241 ? -6.34 22.641 -2.711 1 94.06 241 PRO B C 1
ATOM 5105 O O . PRO B 1 241 ? -7.281 23.266 -3.217 1 94.06 241 PRO B O 1
ATOM 5108 N N . LEU B 1 242 ? -6.137 22.688 -1.46 1 94.56 242 LEU B N 1
ATOM 5109 C CA . LEU B 1 242 ? -6.961 23.5 -0.566 1 94.56 242 LEU B CA 1
ATOM 5110 C C . LEU B 1 242 ? -6.57 24.969 -0.646 1 94.56 242 LEU B C 1
ATOM 5112 O O . LEU B 1 242 ? -7.359 25.844 -0.292 1 94.56 242 LEU B O 1
ATOM 5116 N N . VAL B 1 243 ? -5.32 25.188 -1.03 1 94.44 243 VAL B N 1
ATOM 5117 C CA . VAL B 1 243 ? -4.809 26.562 -1.039 1 94.44 243 VAL B CA 1
ATOM 5118 C C . VAL B 1 243 ? -5.398 27.328 -2.219 1 94.44 243 VAL B C 1
ATOM 5120 O O . VAL B 1 243 ? -5.215 26.938 -3.375 1 94.44 243 VAL B O 1
ATOM 5123 N N . GLU B 1 244 ? -6.207 28.344 -2.053 1 90.06 244 GLU B N 1
ATOM 5124 C CA . GLU B 1 244 ? -6.891 29.109 -3.09 1 90.06 244 GLU B CA 1
ATOM 5125 C C . GLU B 1 244 ? -5.891 29.797 -4.016 1 90.06 244 GLU B C 1
ATOM 5127 O O . GLU B 1 244 ? -5.992 29.688 -5.238 1 90.06 244 GLU B O 1
ATOM 5132 N N . GLU B 1 245 ? -4.977 30.641 -3.562 1 86.06 245 GLU B N 1
ATOM 5133 C CA . GLU B 1 245 ? -3.938 31.266 -4.375 1 86.06 245 GLU B CA 1
ATOM 5134 C C . GLU B 1 245 ? -2.668 30.422 -4.387 1 86.06 245 GLU B C 1
ATOM 5136 O O . GLU B 1 245 ? -1.602 30.891 -3.979 1 86.06 245 GLU B O 1
ATOM 5141 N N . ARG B 1 246 ? -2.939 29.297 -5.043 1 89.12 246 ARG B N 1
ATOM 5142 C CA . ARG B 1 246 ? -1.856 28.328 -4.988 1 89.12 246 ARG B CA 1
ATOM 5143 C C . ARG B 1 246 ? -0.685 28.766 -5.863 1 89.12 246 ARG B C 1
ATOM 5145 O O . ARG B 1 246 ? -0.883 29.297 -6.957 1 89.12 246 ARG B O 1
ATOM 5152 N N . LEU B 1 247 ? 0.487 28.547 -5.41 1 92.5 247 LEU B N 1
ATOM 5153 C CA . LEU B 1 247 ? 1.729 28.766 -6.141 1 92.5 247 LEU B CA 1
ATOM 5154 C C . LEU B 1 247 ? 2.107 27.531 -6.953 1 92.5 247 LEU B C 1
ATOM 5156 O O . LEU B 1 247 ? 1.712 26.422 -6.613 1 92.5 247 LEU B O 1
ATOM 5160 N N . PRO B 1 248 ? 2.852 27.75 -8.016 1 94.56 248 PRO B N 1
ATOM 5161 C CA . PRO B 1 248 ? 3.377 26.578 -8.703 1 94.56 248 PRO B CA 1
ATOM 5162 C C . PRO B 1 248 ? 4.184 25.656 -7.777 1 94.56 248 PRO B C 1
ATOM 5164 O O . PRO B 1 248 ? 4.996 26.141 -6.984 1 94.56 248 PRO B O 1
ATOM 5167 N N . PRO B 1 249 ? 3.855 24.391 -7.895 1 97.25 249 PRO B N 1
ATOM 5168 C CA . PRO B 1 249 ? 4.66 23.484 -7.074 1 97.25 249 PRO B CA 1
ATOM 5169 C C . PRO B 1 249 ? 6.117 23.406 -7.527 1 97.25 249 PRO B C 1
ATOM 5171 O O . PRO B 1 249 ? 6.445 23.844 -8.633 1 97.25 249 PRO B O 1
ATOM 5174 N N . VAL B 1 250 ? 6.98 22.906 -6.656 1 98.25 250 VAL B N 1
ATOM 5175 C CA . VAL B 1 250 ? 8.383 22.719 -6.996 1 98.25 250 VAL B CA 1
ATOM 5176 C C . VAL B 1 250 ? 8.5 21.828 -8.234 1 98.25 250 VAL B C 1
ATOM 5178 O O . VAL B 1 250 ? 9.391 22.016 -9.062 1 98.25 250 VAL B O 1
ATOM 5181 N N . ALA B 1 251 ? 7.582 20.891 -8.414 1 98.44 251 ALA B N 1
ATOM 5182 C CA . ALA B 1 251 ? 7.547 19.969 -9.547 1 98.44 251 ALA B CA 1
ATOM 5183 C C . ALA B 1 251 ? 7.398 20.719 -10.859 1 98.44 251 ALA B C 1
ATOM 5185 O O . ALA B 1 251 ? 7.859 20.266 -11.906 1 98.44 251 ALA B O 1
ATOM 5186 N N . ALA B 1 252 ? 6.723 21.828 -10.836 1 98 252 ALA B N 1
ATOM 5187 C CA . ALA B 1 252 ? 6.586 22.641 -12.039 1 98 252 ALA B CA 1
ATOM 5188 C C . ALA B 1 252 ? 7.895 23.359 -12.359 1 98 252 ALA B C 1
ATOM 5190 O O . ALA B 1 252 ? 8.18 23.656 -13.523 1 98 252 ALA B O 1
ATOM 5191 N N . LEU B 1 253 ? 8.703 23.672 -11.352 1 98.19 253 LEU B N 1
ATOM 5192 C CA . LEU B 1 253 ? 9.961 24.391 -11.5 1 98.19 253 LEU B CA 1
ATOM 5193 C C . LEU B 1 253 ? 11.102 23.438 -11.852 1 98.19 253 LEU B C 1
ATOM 5195 O O . LEU B 1 253 ? 12.062 23.828 -12.508 1 98.19 253 LEU B O 1
ATOM 5199 N N . ALA B 1 254 ? 10.992 22.234 -11.383 1 98.44 254 ALA B N 1
ATOM 5200 C CA . ALA B 1 254 ? 12 21.203 -11.633 1 98.44 254 ALA B CA 1
ATOM 5201 C C . ALA B 1 254 ? 11.352 19.891 -12.023 1 98.44 254 ALA B C 1
ATOM 5203 O O . ALA B 1 254 ? 11.555 18.859 -11.359 1 98.44 254 ALA B O 1
ATOM 5204 N N . PRO B 1 255 ? 10.609 19.844 -13.141 1 97.81 255 PRO B N 1
ATOM 5205 C CA . PRO B 1 255 ? 9.844 18.672 -13.539 1 97.81 255 PRO B CA 1
ATOM 5206 C C . PRO B 1 255 ? 10.734 17.469 -13.859 1 97.81 255 PRO B C 1
ATOM 5208 O O . PRO B 1 255 ? 10.289 16.312 -13.758 1 97.81 255 PRO B O 1
ATOM 5211 N N . GLU B 1 256 ? 11.961 17.656 -14.148 1 97.62 256 GLU B N 1
ATOM 5212 C CA . GLU B 1 256 ? 12.859 16.594 -14.602 1 97.62 256 GLU B CA 1
ATOM 5213 C C . GLU B 1 256 ? 13.367 15.758 -13.438 1 97.62 256 GLU B C 1
ATOM 5215 O O . GLU B 1 256 ? 13.969 14.703 -13.641 1 97.62 256 GLU B O 1
ATOM 5220 N N . ARG B 1 257 ? 13.109 16.25 -12.148 1 98.31 257 ARG B N 1
ATOM 5221 C CA . ARG B 1 257 ? 13.727 15.531 -11.031 1 98.31 257 ARG B CA 1
ATOM 5222 C C . ARG B 1 257 ? 12.773 15.43 -9.852 1 98.31 257 ARG B C 1
ATOM 5224 O O . ARG B 1 257 ? 13.109 14.836 -8.82 1 98.31 257 ARG B O 1
ATOM 5231 N N . THR B 1 258 ? 11.508 15.922 -10.008 1 98.88 258 THR B N 1
ATOM 5232 C CA . THR B 1 258 ? 10.609 15.984 -8.859 1 98.88 258 THR B CA 1
ATOM 5233 C C . THR B 1 258 ? 9.547 14.891 -8.953 1 98.88 258 THR B C 1
ATOM 5235 O O . THR B 1 258 ? 8.875 14.75 -9.977 1 98.88 258 THR B O 1
ATOM 5238 N N . LEU B 1 259 ? 9.438 14.062 -8 1 98.94 259 LEU B N 1
ATOM 5239 C CA . LEU B 1 259 ? 8.281 13.203 -7.766 1 98.94 259 LEU B CA 1
ATOM 5240 C C . LEU B 1 259 ? 7.234 13.922 -6.922 1 98.94 259 LEU B C 1
ATOM 5242 O O . LEU B 1 259 ? 7.52 14.352 -5.801 1 98.94 259 LEU B O 1
ATOM 5246 N N . TYR B 1 260 ? 6.051 14.07 -7.449 1 98.81 260 TYR B N 1
ATOM 5247 C CA . TYR B 1 260 ? 4.996 14.883 -6.844 1 98.81 260 TYR B CA 1
ATOM 5248 C C . TYR B 1 260 ? 3.869 14 -6.316 1 98.81 260 TYR B C 1
ATOM 5250 O O . TYR B 1 260 ? 3.33 13.164 -7.047 1 98.81 260 TYR B O 1
ATOM 5258 N N . VAL B 1 261 ? 3.523 14.211 -5.055 1 98.38 261 VAL B N 1
ATOM 5259 C CA . VAL B 1 261 ? 2.504 13.414 -4.383 1 98.38 261 VAL B CA 1
ATOM 5260 C C . VAL B 1 261 ? 1.3 14.289 -4.047 1 98.38 261 VAL B C 1
ATOM 5262 O O . VAL B 1 261 ? 1.449 15.352 -3.438 1 98.38 261 VAL B O 1
ATOM 5265 N N . THR B 1 262 ? 0.13 13.828 -4.406 1 97.75 262 THR B N 1
ATOM 5266 C CA . THR B 1 262 ? -1.123 14.43 -3.957 1 97.75 262 THR B CA 1
ATOM 5267 C C . THR B 1 262 ? -2.174 13.352 -3.699 1 97.75 262 THR B C 1
ATOM 5269 O O . THR B 1 262 ? -1.955 12.18 -4.004 1 97.75 262 THR B O 1
ATOM 5272 N N . SER B 1 263 ? -3.184 13.672 -3.006 1 96.38 263 SER B N 1
ATOM 5273 C CA . SER B 1 263 ? -4.223 12.711 -2.639 1 96.38 263 SER B CA 1
ATOM 5274 C C . SER B 1 263 ? -5.551 13.414 -2.381 1 96.38 263 SER B C 1
ATOM 5276 O O . SER B 1 263 ? -5.605 14.641 -2.264 1 96.38 263 SER B O 1
ATOM 5278 N N . PHE B 1 264 ? -6.586 12.68 -2.291 1 96.62 264 PHE B N 1
ATOM 5279 C CA . PHE B 1 264 ? -7.926 13.219 -2.08 1 96.62 264 PHE B CA 1
ATOM 5280 C C . PHE B 1 264 ? -8.352 13.062 -0.624 1 96.62 264 PHE B C 1
ATOM 5282 O O . PHE B 1 264 ? -9.328 13.664 -0.188 1 96.62 264 PHE B O 1
ATOM 5289 N N . THR B 1 265 ? -7.621 12.352 0.131 1 93.94 265 THR B N 1
ATOM 5290 C CA . THR B 1 265 ? -8.008 11.914 1.469 1 93.94 265 THR B CA 1
ATOM 5291 C C . THR B 1 265 ? -8.242 13.117 2.383 1 93.94 265 THR B C 1
ATOM 5293 O O . THR B 1 265 ? -9.203 13.133 3.152 1 93.94 265 THR B O 1
ATOM 5296 N N . LYS B 1 266 ? -7.391 14.086 2.316 1 93.94 266 LYS B N 1
ATOM 5297 C CA . LYS B 1 266 ? -7.418 15.195 3.27 1 93.94 266 LYS B CA 1
ATOM 5298 C C . LYS B 1 266 ? -8.219 16.375 2.725 1 93.94 266 LYS B C 1
ATOM 5300 O O . LYS B 1 266 ? -8.594 17.281 3.473 1 93.94 266 LYS B O 1
ATOM 5305 N N . ILE B 1 267 ? -8.609 16.328 1.459 1 95.69 267 ILE B N 1
ATOM 5306 C CA . ILE B 1 267 ? -9.227 17.516 0.872 1 95.69 267 ILE B CA 1
ATOM 5307 C C . ILE B 1 267 ? -10.68 17.203 0.499 1 95.69 267 ILE B C 1
ATOM 5309 O O . ILE B 1 267 ? -11.453 18.125 0.2 1 95.69 267 ILE B O 1
ATOM 5313 N N . THR B 1 268 ? -11.062 15.898 0.509 1 96.25 268 THR B N 1
ATOM 5314 C CA . THR B 1 268 ? -12.43 15.523 0.191 1 96.25 268 THR B CA 1
ATOM 5315 C C . THR B 1 268 ? -13.016 14.633 1.286 1 96.25 268 THR B C 1
ATOM 5317 O O . THR B 1 268 ? -13.469 15.133 2.32 1 96.25 268 THR B O 1
ATOM 5320 N N . VAL B 1 269 ? -12.836 13.297 1.115 1 95.06 269 VAL B N 1
ATOM 5321 C CA . VAL B 1 269 ? -13.328 12.312 2.076 1 95.06 269 VAL B CA 1
ATOM 5322 C C . VAL B 1 269 ? -12.188 11.383 2.494 1 95.06 269 VAL B C 1
ATOM 5324 O O . VAL B 1 269 ? -11.5 10.812 1.644 1 95.06 269 VAL B O 1
ATOM 5327 N N . PRO B 1 270 ? -11.977 11.219 3.793 1 92.31 270 PRO B N 1
ATOM 5328 C CA . PRO B 1 270 ? -10.875 10.383 4.27 1 92.31 270 PRO B CA 1
ATOM 5329 C C . PRO B 1 270 ? -10.914 8.961 3.699 1 92.31 270 PRO B C 1
ATOM 5331 O O . PRO B 1 270 ? -9.875 8.383 3.393 1 92.31 270 PRO B O 1
ATOM 5334 N N . GLY B 1 271 ? -12.07 8.445 3.469 1 91.69 271 GLY B N 1
ATOM 5335 C CA . GLY B 1 271 ? -12.242 7.059 3.061 1 91.69 271 GLY B CA 1
ATOM 5336 C C . GLY B 1 271 ? -11.945 6.832 1.591 1 91.69 271 GLY B C 1
ATOM 5337 O O . GLY B 1 271 ? -11.836 5.688 1.146 1 91.69 271 GLY B O 1
ATOM 5338 N N . LEU B 1 272 ? -11.828 7.793 0.69 1 92.38 272 LEU B N 1
ATOM 5339 C CA . LEU B 1 272 ? -11.57 7.602 -0.734 1 92.38 272 LEU B CA 1
ATOM 5340 C C . LEU B 1 272 ? -10.172 7.035 -0.966 1 92.38 272 LEU B C 1
ATOM 5342 O O . LEU B 1 272 ? -9.969 6.227 -1.876 1 92.38 272 LEU B O 1
ATOM 5346 N N . ARG B 1 273 ? -9.195 7.207 -0.185 1 93.31 273 ARG B N 1
ATOM 5347 C CA . ARG B 1 273 ? -7.859 6.637 -0.089 1 93.31 273 ARG B CA 1
ATOM 5348 C C . ARG B 1 273 ? -7.242 6.445 -1.471 1 93.31 273 ARG B C 1
ATOM 5350 O O . ARG B 1 273 ? -6.77 5.355 -1.8 1 93.31 273 ARG B O 1
ATOM 5357 N N . ILE B 1 274 ? -7.227 7.426 -2.326 1 96 274 ILE B N 1
ATOM 5358 C CA . ILE B 1 274 ? -6.582 7.441 -3.635 1 96 274 ILE B CA 1
ATOM 5359 C C . ILE B 1 274 ? -5.664 8.656 -3.744 1 96 274 ILE B C 1
ATOM 5361 O O . ILE B 1 274 ? -5.957 9.719 -3.186 1 96 274 ILE B O 1
ATOM 5365 N N . GLY B 1 275 ? -4.57 8.461 -4.324 1 97.44 275 GLY B N 1
ATOM 5366 C CA . GLY B 1 275 ? -3.623 9.531 -4.594 1 97.44 275 GLY B CA 1
ATOM 5367 C C . GLY B 1 275 ? -2.924 9.391 -5.934 1 97.44 275 GLY B C 1
ATOM 5368 O O . GLY B 1 275 ? -3.125 8.398 -6.641 1 97.44 275 GLY B O 1
ATOM 5369 N N . TYR B 1 276 ? -2.238 10.438 -6.309 1 98.56 276 TYR B N 1
ATOM 5370 C CA . TYR B 1 276 ? -1.438 10.469 -7.527 1 98.56 276 TYR B CA 1
ATOM 5371 C C . TYR B 1 276 ? 0.037 10.672 -7.207 1 98.56 276 TYR B C 1
ATOM 5373 O O . TYR B 1 276 ? 0.385 11.484 -6.344 1 98.56 276 TYR B O 1
ATOM 5381 N N . LEU B 1 277 ? 0.846 9.859 -7.797 1 98.81 277 LEU B N 1
ATOM 5382 C CA . LEU B 1 277 ? 2.295 10.031 -7.801 1 98.81 277 LEU B CA 1
ATOM 5383 C C . LEU B 1 277 ? 2.803 10.352 -9.203 1 98.81 277 LEU B C 1
ATOM 5385 O O . LEU B 1 277 ? 2.711 9.516 -10.102 1 98.81 277 LEU B O 1
ATOM 5389 N N . VAL B 1 278 ? 3.254 11.578 -9.391 1 98.81 278 VAL B N 1
ATOM 5390 C CA . VAL B 1 278 ? 3.824 11.992 -10.672 1 98.81 278 VAL B CA 1
ATOM 5391 C C . VAL B 1 278 ? 5.332 11.758 -10.664 1 98.81 278 VAL B C 1
ATOM 5393 O O . VAL B 1 278 ? 6.031 12.195 -9.742 1 98.81 278 VAL B O 1
ATOM 5396 N N . ALA B 1 279 ? 5.797 11.055 -11.602 1 98.44 279 ALA B N 1
ATOM 5397 C CA . ALA B 1 279 ? 7.227 10.773 -11.734 1 98.44 279 ALA B CA 1
ATOM 5398 C C . ALA B 1 279 ? 7.805 11.445 -12.977 1 98.44 279 ALA B C 1
ATOM 5400 O O . ALA B 1 279 ? 7.184 11.445 -14.039 1 98.44 279 ALA B O 1
ATOM 5401 N N . PRO B 1 280 ? 8.969 12.117 -12.836 1 98 280 PRO B N 1
ATOM 5402 C CA . PRO B 1 280 ? 9.656 12.523 -14.062 1 98 280 PRO B CA 1
ATOM 5403 C C . PRO B 1 280 ? 10.07 11.336 -14.93 1 98 280 PRO B C 1
ATOM 5405 O O . PRO B 1 280 ? 10.094 10.203 -14.453 1 98 280 PRO B O 1
ATOM 5408 N N . ASP B 1 281 ? 10.406 11.57 -16.141 1 95.81 281 ASP B N 1
ATOM 5409 C CA . ASP B 1 281 ? 10.68 10.523 -17.125 1 95.81 281 ASP B CA 1
ATOM 5410 C C . ASP B 1 281 ? 11.703 9.523 -16.594 1 95.81 281 ASP B C 1
ATOM 5412 O O . ASP B 1 281 ? 11.531 8.312 -16.719 1 95.81 281 ASP B O 1
ATOM 5416 N N . ARG B 1 282 ? 12.656 9.992 -15.945 1 95.19 282 ARG B N 1
ATOM 5417 C CA . ARG B 1 282 ? 13.766 9.133 -15.539 1 95.19 282 ARG B CA 1
ATOM 5418 C C . ARG B 1 282 ? 13.352 8.195 -14.414 1 95.19 282 ARG B C 1
ATOM 5420 O O . ARG B 1 282 ? 14.055 7.223 -14.117 1 95.19 282 ARG B O 1
ATOM 5427 N N . TYR B 1 283 ? 12.133 8.469 -13.797 1 97.44 283 TYR B N 1
ATOM 5428 C CA . TYR B 1 283 ? 11.727 7.645 -12.664 1 97.44 283 TYR B CA 1
ATOM 5429 C C . TYR B 1 283 ? 10.43 6.898 -12.961 1 97.44 283 TYR B C 1
ATOM 5431 O O . TYR B 1 283 ? 9.922 6.172 -12.109 1 97.44 283 TYR B O 1
ATOM 5439 N N . VAL B 1 284 ? 9.828 7.016 -14.141 1 96.31 284 VAL B N 1
ATOM 5440 C CA . VAL B 1 284 ? 8.531 6.434 -14.461 1 96.31 284 VAL B CA 1
ATOM 5441 C C . VAL B 1 284 ? 8.586 4.918 -14.281 1 96.31 284 VAL B C 1
ATOM 5443 O O . VAL B 1 284 ? 7.742 4.336 -13.594 1 96.31 284 VAL B O 1
ATOM 5446 N N . ALA B 1 285 ? 9.586 4.281 -14.844 1 94.31 285 ALA B N 1
ATOM 5447 C CA . ALA B 1 285 ? 9.719 2.828 -14.758 1 94.31 285 ALA B CA 1
ATOM 5448 C C . ALA B 1 285 ? 9.953 2.381 -13.32 1 94.31 285 ALA B C 1
ATOM 5450 O O . ALA B 1 285 ? 9.367 1.396 -12.859 1 94.31 285 ALA B O 1
ATOM 5451 N N . ALA B 1 286 ? 10.805 3.082 -12.586 1 96 286 ALA B N 1
ATOM 5452 C CA . ALA B 1 286 ? 11.109 2.748 -11.203 1 96 286 ALA B CA 1
ATOM 5453 C C . ALA B 1 286 ? 9.859 2.828 -10.328 1 96 286 ALA B C 1
ATOM 5455 O O . ALA B 1 286 ? 9.586 1.92 -9.539 1 96 286 ALA B O 1
ATOM 5456 N N . VAL B 1 287 ? 9.141 3.898 -10.547 1 97.5 287 VAL B N 1
ATOM 5457 C CA . VAL B 1 287 ? 7.93 4.117 -9.758 1 97.5 287 VAL B CA 1
ATOM 5458 C C . VAL B 1 287 ? 6.93 2.998 -10.031 1 97.5 287 VAL B C 1
ATOM 5460 O O . VAL B 1 287 ? 6.359 2.426 -9.102 1 97.5 287 VAL B O 1
ATOM 5463 N N . ALA B 1 288 ? 6.723 2.688 -11.258 1 94.94 288 ALA B N 1
ATOM 5464 C CA . ALA B 1 288 ? 5.777 1.639 -11.633 1 94.94 288 ALA B CA 1
ATOM 5465 C C . ALA B 1 288 ? 6.191 0.294 -11.039 1 94.94 288 ALA B C 1
ATOM 5467 O O . ALA B 1 288 ? 5.359 -0.43 -10.492 1 94.94 288 ALA B O 1
ATOM 5468 N N . ASN B 1 289 ? 7.434 -0.008 -11.133 1 94.25 289 ASN B N 1
ATOM 5469 C CA . ASN B 1 289 ? 7.945 -1.277 -10.625 1 94.25 289 ASN B CA 1
ATOM 5470 C C . ASN B 1 289 ? 7.859 -1.352 -9.109 1 94.25 289 ASN B C 1
ATOM 5472 O O . ASN B 1 289 ? 7.438 -2.367 -8.555 1 94.25 289 ASN B O 1
ATOM 5476 N N . ARG B 1 290 ? 8.312 -0.269 -8.422 1 97.25 290 ARG B N 1
ATOM 5477 C CA . ARG B 1 290 ? 8.266 -0.252 -6.969 1 97.25 290 ARG B CA 1
ATOM 5478 C C . ARG B 1 290 ? 6.836 -0.382 -6.461 1 97.25 290 ARG B C 1
ATOM 5480 O O . ARG B 1 290 ? 6.582 -1.062 -5.465 1 97.25 290 ARG B O 1
ATOM 5487 N N . HIS B 1 291 ? 5.965 0.297 -7.148 1 96.81 291 HIS B N 1
ATOM 5488 C CA . HIS B 1 291 ? 4.562 0.194 -6.754 1 96.81 291 HIS B CA 1
ATOM 5489 C C . HIS B 1 291 ? 4.043 -1.227 -6.941 1 96.81 291 HIS B C 1
ATOM 5491 O O . HIS B 1 291 ? 3.391 -1.776 -6.051 1 96.81 291 HIS B O 1
ATOM 5497 N N . LEU B 1 292 ? 4.34 -1.794 -8.023 1 94.62 292 LEU B N 1
ATOM 5498 C CA . LEU B 1 292 ? 3.873 -3.139 -8.352 1 94.62 292 LEU B CA 1
ATOM 5499 C C . LEU B 1 292 ? 4.359 -4.148 -7.316 1 94.62 292 LEU B C 1
ATOM 5501 O O . LEU B 1 292 ? 3.562 -4.918 -6.773 1 94.62 292 LEU B O 1
ATOM 5505 N N . VAL B 1 293 ? 5.551 -4.113 -6.953 1 94.94 293 VAL B N 1
ATOM 5506 C CA . VAL B 1 293 ? 6.129 -5.168 -6.129 1 94.94 293 VAL B CA 1
ATOM 5507 C C . VAL B 1 293 ? 5.762 -4.941 -4.664 1 94.94 293 VAL B C 1
ATOM 5509 O O . VAL B 1 293 ? 5.805 -5.871 -3.854 1 94.94 293 VAL B O 1
ATOM 5512 N N . SER B 1 294 ? 5.371 -3.707 -4.324 1 96.5 294 SER B N 1
ATOM 5513 C CA . SER B 1 294 ? 5.098 -3.424 -2.918 1 96.5 294 SER B CA 1
ATOM 5514 C C . SER B 1 294 ? 3.6 -3.41 -2.637 1 96.5 294 SER B C 1
ATOM 5516 O O . SER B 1 294 ? 3.172 -3.682 -1.514 1 96.5 294 SER B O 1
ATOM 5518 N N . ASN B 1 295 ? 2.844 -3.029 -3.705 1 94.94 295 ASN B N 1
ATOM 5519 C CA . ASN B 1 295 ? 1.409 -2.865 -3.492 1 94.94 295 ASN B CA 1
ATOM 5520 C C . ASN B 1 295 ? 0.603 -3.393 -4.676 1 94.94 295 ASN B C 1
ATOM 5522 O O . ASN B 1 295 ? -0.624 -3.48 -4.605 1 94.94 295 ASN B O 1
ATOM 5526 N N . TRP B 1 296 ? 1.226 -3.691 -5.719 1 92.69 296 TRP B N 1
ATOM 5527 C CA . TRP B 1 296 ? 0.682 -4.172 -6.984 1 92.69 296 TRP B CA 1
ATOM 5528 C C . TRP B 1 296 ? -0.001 -3.039 -7.746 1 92.69 296 TRP B C 1
ATOM 5530 O O . TRP B 1 296 ? 0.508 -2.576 -8.773 1 92.69 296 TRP B O 1
ATOM 5540 N N . MET B 1 297 ? -1.072 -2.482 -7.234 1 93.38 297 MET B N 1
ATOM 5541 C CA . MET B 1 297 ? -1.774 -1.379 -7.887 1 93.38 297 MET B CA 1
ATOM 5542 C C . MET B 1 297 ? -2.73 -0.695 -6.914 1 93.38 297 MET B C 1
ATOM 5544 O O . MET B 1 297 ? -2.998 -1.216 -5.832 1 93.38 297 MET B O 1
ATOM 5548 N N . ALA B 1 298 ? -3.15 0.449 -7.297 1 95.62 298 ALA B N 1
ATOM 5549 C CA . ALA B 1 298 ? -4.234 1.104 -6.57 1 95.62 298 ALA B CA 1
ATOM 5550 C C . ALA B 1 298 ? -5.543 0.33 -6.723 1 95.62 298 ALA B C 1
ATOM 5552 O O . ALA B 1 298 ? -5.73 -0.396 -7.703 1 95.62 298 ALA B O 1
ATOM 5553 N N . THR B 1 299 ? -6.398 0.455 -5.75 1 95.31 299 THR B N 1
ATOM 5554 C CA . THR B 1 299 ? -7.691 -0.216 -5.809 1 95.31 299 THR B CA 1
ATOM 5555 C C . THR B 1 299 ? -8.523 0.317 -6.973 1 95.31 299 THR B C 1
ATOM 5557 O O . THR B 1 299 ? -8.938 1.477 -6.965 1 95.31 299 THR B O 1
ATOM 5560 N N . PRO B 1 300 ? -8.805 -0.492 -7.945 1 94.88 300 PRO B N 1
ATOM 5561 C CA . PRO B 1 300 ? -9.43 -0.021 -9.18 1 94.88 300 PRO B CA 1
ATOM 5562 C C . PRO B 1 300 ? -10.797 0.623 -8.938 1 94.88 300 PRO B C 1
ATOM 5564 O O . PRO B 1 300 ? -11.094 1.68 -9.5 1 94.88 300 PRO B O 1
ATOM 5567 N N . ALA B 1 301 ? -11.625 0.051 -8.109 1 95.38 301 ALA B N 1
ATOM 5568 C CA . ALA B 1 301 ? -12.977 0.57 -7.883 1 95.38 301 ALA B CA 1
ATOM 5569 C C . ALA B 1 301 ? -12.93 1.972 -7.285 1 95.38 301 ALA B C 1
ATOM 5571 O O . ALA B 1 301 ? -13.742 2.828 -7.625 1 95.38 301 ALA B O 1
ATOM 5572 N N . ILE B 1 302 ? -12 2.213 -6.418 1 96.19 302 ILE B N 1
ATOM 5573 C CA . ILE B 1 302 ? -11.875 3.518 -5.781 1 96.19 302 ILE B CA 1
ATOM 5574 C C . ILE B 1 302 ? -11.328 4.531 -6.785 1 96.19 302 ILE B C 1
ATOM 5576 O O . ILE B 1 302 ? -11.727 5.699 -6.773 1 96.19 302 ILE B O 1
ATOM 5580 N N . ALA B 1 303 ? -10.414 4.055 -7.621 1 96.69 303 ALA B N 1
ATOM 5581 C CA . ALA B 1 303 ? -9.938 4.906 -8.703 1 96.69 303 ALA B CA 1
ATOM 5582 C C . ALA B 1 303 ? -11.086 5.359 -9.602 1 96.69 303 ALA B C 1
ATOM 5584 O O . ALA B 1 303 ? -11.102 6.492 -10.086 1 96.69 303 ALA B O 1
ATOM 5585 N N . GLU B 1 304 ? -12.062 4.457 -9.844 1 97 304 GLU B N 1
ATOM 5586 C CA . GLU B 1 304 ? -13.242 4.816 -10.625 1 97 304 GLU B CA 1
ATOM 5587 C C . GLU B 1 304 ? -13.992 5.98 -9.992 1 97 304 GLU B C 1
ATOM 5589 O O . GLU B 1 304 ? -14.414 6.906 -10.688 1 97 304 GLU B O 1
ATOM 5594 N N . ILE B 1 305 ? -14.141 5.926 -8.711 1 97.62 305 ILE B N 1
ATOM 5595 C CA . ILE B 1 305 ? -14.875 6.973 -8.008 1 97.62 305 ILE B CA 1
ATOM 5596 C C . ILE B 1 305 ? -14.102 8.289 -8.086 1 97.62 305 ILE B C 1
ATOM 5598 O O . ILE B 1 305 ? -14.68 9.336 -8.383 1 97.62 305 ILE B O 1
ATOM 5602 N N . ALA B 1 306 ? -12.812 8.25 -7.801 1 97.88 306 ALA B N 1
ATOM 5603 C CA . ALA B 1 306 ? -11.992 9.453 -7.879 1 97.88 306 ALA B CA 1
ATOM 5604 C C . ALA B 1 306 ? -12.062 10.07 -9.273 1 97.88 306 ALA B C 1
ATOM 5606 O O . ALA B 1 306 ? -12.18 11.289 -9.414 1 97.88 306 ALA B O 1
ATOM 5607 N N . THR B 1 307 ? -11.945 9.203 -10.273 1 97.75 307 THR B N 1
ATOM 5608 C CA . THR B 1 307 ? -12.008 9.656 -11.656 1 97.75 307 THR B CA 1
ATOM 5609 C C . THR B 1 307 ? -13.344 10.32 -11.945 1 97.75 307 THR B C 1
ATOM 5611 O O . THR B 1 307 ? -13.398 11.391 -12.562 1 97.75 307 THR B O 1
ATOM 5614 N N . GLN B 1 308 ? -14.391 9.703 -11.492 1 97.94 308 GLN B N 1
ATOM 5615 C CA . GLN B 1 308 ? -15.727 10.273 -11.672 1 97.94 308 GLN B CA 1
ATOM 5616 C C . GLN B 1 308 ? -15.852 11.609 -10.945 1 97.94 308 GLN B C 1
ATOM 5618 O O . GLN B 1 308 ? -16.406 12.562 -11.5 1 97.94 308 GLN B O 1
ATOM 5623 N N . TRP B 1 309 ? -15.352 11.711 -9.719 1 98.38 309 TRP B N 1
ATOM 5624 C CA . TRP B 1 309 ? -15.461 12.914 -8.906 1 98.38 309 TRP B CA 1
ATOM 5625 C C . TRP B 1 309 ? -14.68 14.062 -9.539 1 98.38 309 TRP B C 1
ATOM 5627 O O . TRP B 1 309 ? -15.086 15.227 -9.438 1 98.38 309 TRP B O 1
ATOM 5637 N N . VAL B 1 310 ? -13.562 13.758 -10.164 1 98.31 310 VAL B N 1
ATOM 5638 C CA . VAL B 1 310 ? -12.805 14.789 -10.859 1 98.31 310 VAL B CA 1
ATOM 5639 C C . VAL B 1 310 ? -13.578 15.258 -12.094 1 98.31 310 VAL B C 1
ATOM 5641 O O . VAL B 1 310 ? -13.734 16.453 -12.32 1 98.31 310 VAL B O 1
ATOM 5644 N N . SER B 1 311 ? -14.109 14.336 -12.836 1 97.44 311 SER B N 1
ATOM 5645 C CA . SER B 1 311 ? -14.758 14.609 -14.117 1 97.44 311 SER B CA 1
ATOM 5646 C C . SER B 1 311 ? -16.062 15.359 -13.93 1 97.44 311 SER B C 1
ATOM 5648 O O . SER B 1 311 ? -16.391 16.266 -14.703 1 97.44 311 SER B O 1
ATOM 5650 N N . ASP B 1 312 ? -16.797 15.008 -12.906 1 97.56 312 ASP B N 1
ATOM 5651 C CA . ASP B 1 312 ? -18.141 15.578 -12.781 1 97.56 312 ASP B CA 1
ATOM 5652 C C . ASP B 1 312 ? -18.141 16.781 -11.852 1 97.56 312 ASP B C 1
ATOM 5654 O O . ASP B 1 312 ? -19.188 17.375 -11.578 1 97.56 312 ASP B O 1
ATOM 5658 N N . GLY B 1 313 ? -16.969 17.094 -11.25 1 97.75 313 GLY B N 1
ATOM 5659 C CA . GLY B 1 313 ? -16.844 18.312 -10.469 1 97.75 313 GLY B CA 1
ATOM 5660 C C . GLY B 1 313 ? -17.062 18.109 -8.984 1 97.75 313 GLY B C 1
ATOM 5661 O O . GLY B 1 313 ? -16.906 19.031 -8.188 1 97.75 313 GLY B O 1
ATOM 5662 N N . THR B 1 314 ? -17.359 16.875 -8.562 1 98.31 314 THR B N 1
ATOM 5663 C CA . THR B 1 314 ? -17.578 16.578 -7.152 1 98.31 314 THR B CA 1
ATOM 5664 C C . THR B 1 314 ? -16.328 16.859 -6.336 1 98.31 314 THR B C 1
ATOM 5666 O O . THR B 1 314 ? -16.406 17.406 -5.23 1 98.31 314 THR B O 1
ATOM 5669 N N . ALA B 1 315 ? -15.172 16.547 -6.848 1 98.12 315 ALA B N 1
ATOM 5670 C CA . ALA B 1 315 ? -13.914 16.75 -6.137 1 98.12 315 ALA B CA 1
ATOM 5671 C C . ALA B 1 315 ? -13.711 18.219 -5.785 1 98.12 315 ALA B C 1
ATOM 5673 O O . ALA B 1 315 ? -13.453 18.547 -4.625 1 98.12 315 ALA B O 1
ATOM 5674 N N . ILE B 1 316 ? -13.852 19.109 -6.773 1 97.69 316 ILE B N 1
ATOM 5675 C CA . ILE B 1 316 ? -13.617 20.531 -6.531 1 97.69 316 ILE B CA 1
ATOM 5676 C C . ILE B 1 316 ? -14.719 21.094 -5.633 1 97.69 316 ILE B C 1
ATOM 5678 O O . ILE B 1 316 ? -14.469 21.969 -4.812 1 97.69 316 ILE B O 1
ATOM 5682 N N . GLU B 1 317 ? -15.898 20.562 -5.758 1 98.19 317 GLU B N 1
ATOM 5683 C CA . GLU B 1 317 ? -16.984 20.969 -4.863 1 98.19 317 GLU B CA 1
ATOM 5684 C C . GLU B 1 317 ? -16.625 20.672 -3.408 1 98.19 317 GLU B C 1
ATOM 5686 O O . GLU B 1 317 ? -16.844 21.5 -2.529 1 98.19 317 GLU B O 1
ATOM 5691 N N . LEU B 1 318 ? -16.125 19.484 -3.184 1 98.19 318 LEU B N 1
ATOM 5692 C CA . LEU B 1 318 ? -15.758 19.078 -1.831 1 98.19 318 LEU B CA 1
ATOM 5693 C C . LEU B 1 318 ? -14.57 19.906 -1.328 1 98.19 318 LEU B C 1
ATOM 5695 O O . LEU B 1 318 ? -14.492 20.234 -0.14 1 98.19 318 LEU B O 1
ATOM 5699 N N . VAL B 1 319 ? -13.648 20.266 -2.174 1 97.62 319 VAL B N 1
ATOM 5700 C CA . VAL B 1 319 ? -12.523 21.125 -1.817 1 97.62 319 VAL B CA 1
ATOM 5701 C C . VAL B 1 319 ? -13.047 22.5 -1.366 1 97.62 319 VAL B C 1
ATOM 5703 O O . VAL B 1 319 ? -12.625 23.016 -0.332 1 97.62 319 VAL B O 1
ATOM 5706 N N . ASN B 1 320 ? -13.922 23.031 -2.162 1 97.44 320 ASN B N 1
ATOM 5707 C CA . ASN B 1 320 ? -14.5 24.328 -1.823 1 97.44 320 ASN B CA 1
ATOM 5708 C C . ASN B 1 320 ? -15.281 24.266 -0.513 1 97.44 320 ASN B C 1
ATOM 5710 O O . ASN B 1 320 ? -15.258 25.219 0.273 1 97.44 320 ASN B O 1
ATOM 5714 N N . TRP B 1 321 ? -15.969 23.172 -0.354 1 97.56 321 TRP B N 1
ATOM 5715 C CA . TRP B 1 321 ? -16.672 22.969 0.911 1 97.56 321 TRP B CA 1
ATOM 5716 C C . TRP B 1 321 ? -15.688 22.984 2.082 1 97.56 321 TRP B C 1
ATOM 5718 O O . TRP B 1 321 ? -15.953 23.625 3.104 1 97.56 321 TRP B O 1
ATOM 5728 N N . GLN B 1 322 ? -14.57 22.297 1.955 1 97 322 GLN B N 1
ATOM 5729 C CA . GLN B 1 322 ? -13.539 22.266 2.984 1 97 322 GLN B CA 1
ATOM 5730 C C . GLN B 1 322 ? -13 23.656 3.281 1 97 322 GLN B C 1
ATOM 5732 O O . GLN B 1 322 ? -12.781 24.016 4.441 1 97 322 GLN B O 1
ATOM 5737 N N . ARG B 1 323 ? -12.797 24.5 2.252 1 96.62 323 ARG B N 1
ATOM 5738 C CA . ARG B 1 323 ? -12.297 25.859 2.41 1 96.62 323 ARG B CA 1
ATOM 5739 C C . ARG B 1 323 ? -13.219 26.688 3.309 1 96.62 323 ARG B C 1
ATOM 5741 O O . ARG B 1 323 ? -12.758 27.375 4.215 1 96.62 323 ARG B O 1
ATOM 5748 N N . ARG B 1 324 ? -14.477 26.547 3.057 1 97 324 ARG B N 1
ATOM 5749 C CA . ARG B 1 324 ? -15.445 27.297 3.846 1 97 324 ARG B CA 1
ATOM 5750 C C . ARG B 1 324 ? -15.477 26.797 5.289 1 97 324 ARG B C 1
ATOM 5752 O O . ARG B 1 324 ? -15.508 27.609 6.223 1 97 324 ARG B O 1
ATOM 5759 N N . ALA B 1 325 ? -15.453 25.5 5.43 1 97.25 325 ALA B N 1
ATOM 5760 C CA . ALA B 1 325 ? -15.469 24.938 6.773 1 97.25 325 ALA B CA 1
ATOM 5761 C C . ALA B 1 325 ? -14.227 25.344 7.559 1 97.25 325 ALA B C 1
ATOM 5763 O O . ALA B 1 325 ? -14.305 25.641 8.75 1 97.25 325 ALA B O 1
ATOM 5764 N N . LEU B 1 326 ? -13.109 25.391 6.91 1 96.69 326 LEU B N 1
ATOM 5765 C CA . LEU B 1 326 ? -11.852 25.734 7.562 1 96.69 326 LEU B CA 1
ATOM 5766 C C . LEU B 1 326 ? -11.812 27.203 7.93 1 96.69 326 LEU B C 1
ATOM 5768 O O . LEU B 1 326 ? -11.227 27.594 8.945 1 96.69 326 LEU B O 1
ATOM 5772 N N . ALA B 1 327 ? -12.406 28.031 7.094 1 96.94 327 ALA B N 1
ATOM 5773 C CA . ALA B 1 327 ? -12.469 29.453 7.406 1 96.94 327 ALA B CA 1
ATOM 5774 C C . ALA B 1 327 ? -13.148 29.688 8.75 1 96.94 327 ALA B C 1
ATOM 5776 O O . ALA B 1 327 ? -12.664 30.469 9.57 1 96.94 327 ALA B O 1
ATOM 5777 N N . ALA B 1 328 ? -14.211 29 8.969 1 97.31 328 ALA B N 1
ATOM 5778 C CA . ALA B 1 328 ? -14.938 29.125 10.234 1 97.31 328 ALA B CA 1
ATOM 5779 C C . ALA B 1 328 ? -14.094 28.625 11.398 1 97.31 328 ALA B C 1
ATOM 5781 O O . ALA B 1 328 ? -14.094 29.219 12.477 1 97.31 328 ALA B O 1
ATOM 5782 N N . ARG B 1 329 ? -13.461 27.578 11.219 1 97.81 329 ARG B N 1
ATOM 5783 C CA . ARG B 1 329 ? -12.672 26.953 12.281 1 97.81 329 ARG B CA 1
ATOM 5784 C C . ARG B 1 329 ? -11.438 27.781 12.602 1 97.81 329 ARG B C 1
ATOM 5786 O O . ARG B 1 329 ? -11.031 27.875 13.766 1 97.81 329 ARG B O 1
ATOM 5793 N N . HIS B 1 330 ? -10.82 28.344 11.594 1 97.38 330 HIS B N 1
ATOM 5794 C CA . HIS B 1 330 ? -9.688 29.234 11.828 1 97.38 330 HIS B CA 1
ATOM 5795 C C . HIS B 1 330 ? -10.117 30.5 12.555 1 97.38 330 HIS B C 1
ATOM 5797 O O . HIS B 1 330 ? -9.352 31.047 13.352 1 97.38 330 HIS B O 1
ATOM 5803 N N . ALA B 1 331 ? -11.328 30.969 12.289 1 97.81 331 ALA B N 1
ATOM 5804 C CA . ALA B 1 331 ? -11.852 32.125 13.039 1 97.81 331 ALA B CA 1
ATOM 5805 C C . ALA B 1 331 ? -11.953 31.781 14.531 1 97.81 331 ALA B C 1
ATOM 5807 O O . ALA B 1 331 ? -11.602 32.594 15.375 1 97.81 331 ALA B O 1
ATOM 5808 N N . ILE B 1 332 ? -12.391 30.562 14.797 1 97.81 332 ILE B N 1
ATOM 5809 C CA . ILE B 1 332 ? -12.477 30.109 16.188 1 97.81 332 ILE B CA 1
ATOM 5810 C C . ILE B 1 332 ? -11.078 30.047 16.797 1 97.81 332 ILE B C 1
ATOM 5812 O O . ILE B 1 332 ? -10.867 30.531 17.906 1 97.81 332 ILE B O 1
ATOM 5816 N N . ALA B 1 333 ? -10.164 29.453 16.109 1 97.88 333 ALA B N 1
ATOM 5817 C CA . ALA B 1 333 ? -8.805 29.312 16.609 1 97.88 333 ALA B CA 1
ATOM 5818 C C . ALA B 1 333 ? -8.164 30.672 16.875 1 97.88 333 ALA B C 1
ATOM 5820 O O . ALA B 1 333 ? -7.484 30.859 17.891 1 97.88 333 ALA B O 1
ATOM 5821 N N . LYS B 1 334 ? -8.375 31.578 15.969 1 97 334 LYS B N 1
ATOM 5822 C CA . LYS B 1 334 ? -7.816 32.938 16.109 1 97 334 LYS B CA 1
ATOM 5823 C C . LYS B 1 334 ? -8.344 33.625 17.359 1 97 334 LYS B C 1
ATOM 5825 O O . LYS B 1 334 ? -7.594 34.281 18.062 1 97 334 LYS B O 1
ATOM 5830 N N . GLU B 1 335 ? -9.578 33.406 17.547 1 97.06 335 GLU B N 1
ATOM 5831 C CA . GLU B 1 335 ? -10.211 34.031 18.719 1 97.06 335 GLU B CA 1
ATOM 5832 C C . GLU B 1 335 ? -9.711 33.406 20.016 1 97.06 335 GLU B C 1
ATOM 5834 O O . GLU B 1 335 ? -9.305 34.125 20.938 1 97.06 335 GLU B O 1
ATOM 5839 N N . VAL B 1 336 ? -9.688 32.125 20.062 1 97.12 336 VAL B N 1
ATOM 5840 C CA . VAL B 1 336 ? -9.422 31.391 21.312 1 97.12 336 VAL B CA 1
ATOM 5841 C C . VAL B 1 336 ? -7.934 31.453 21.625 1 97.12 336 VAL B C 1
ATOM 5843 O O . VAL B 1 336 ? -7.543 31.531 22.797 1 97.12 336 VAL B O 1
ATOM 5846 N N . LEU B 1 337 ? -7.109 31.453 20.625 1 96.44 337 LEU B N 1
ATOM 5847 C CA . LEU B 1 337 ? -5.664 31.406 20.828 1 96.44 337 LEU B CA 1
ATOM 5848 C C . LEU B 1 337 ? -5.047 32.781 20.641 1 96.44 337 LEU B C 1
ATOM 5850 O O . LEU B 1 337 ? -3.836 32.906 20.438 1 96.44 337 LEU B O 1
ATOM 5854 N N . ALA B 1 338 ? -5.797 33.812 20.672 1 93.94 338 ALA B N 1
ATOM 5855 C CA . ALA B 1 338 ? -5.395 35.188 20.359 1 93.94 338 ALA B CA 1
ATOM 5856 C C . ALA B 1 338 ? -4.195 35.594 21.203 1 93.94 338 ALA B C 1
ATOM 5858 O O . ALA B 1 338 ? -3.326 36.344 20.734 1 93.94 338 ALA B O 1
ATOM 5859 N N . SER B 1 339 ? -4.074 35.094 22.391 1 92.25 339 SER B N 1
ATOM 5860 C CA . SER B 1 339 ? -3.018 35.531 23.297 1 92.25 339 SER B CA 1
ATOM 5861 C C . SER B 1 339 ? -1.768 34.688 23.141 1 92.25 339 SER B C 1
ATOM 5863 O O . SER B 1 339 ? -0.752 34.938 23.797 1 92.25 339 SER B O 1
ATOM 5865 N N . LEU B 1 340 ? -1.898 33.719 22.281 1 94.25 340 LEU B N 1
ATOM 5866 C CA . LEU B 1 340 ? -0.785 32.781 22.094 1 94.25 340 LEU B CA 1
ATOM 5867 C C . LEU B 1 340 ? -0.23 32.875 20.688 1 94.25 340 LEU B C 1
ATOM 5869 O O . LEU B 1 340 ? -0.985 32.812 19.703 1 94.25 340 LEU B O 1
ATOM 5873 N N . GLY B 1 341 ? 1.029 33.156 20.609 1 92.5 341 GLY B N 1
ATOM 5874 C CA . GLY B 1 341 ? 1.647 33.094 19.297 1 92.5 341 GLY B CA 1
ATOM 5875 C C . GLY B 1 341 ? 1.591 31.688 18.688 1 92.5 341 GLY B C 1
ATOM 5876 O O . GLY B 1 341 ? 2.023 30.719 19.312 1 92.5 341 GLY B O 1
ATOM 5877 N N . HIS B 1 342 ? 0.962 31.531 17.578 1 94.25 342 HIS B N 1
ATOM 5878 C CA . HIS B 1 342 ? 0.865 30.25 16.891 1 94.25 342 HIS B CA 1
ATOM 5879 C C . HIS B 1 342 ? 0.976 30.422 15.383 1 94.25 342 HIS B C 1
ATOM 5881 O O . HIS B 1 342 ? 0.754 31.516 14.859 1 94.25 342 HIS B O 1
ATOM 5887 N N . HIS B 1 343 ? 1.428 29.391 14.719 1 94.44 343 HIS B N 1
ATOM 5888 C CA . HIS B 1 343 ? 1.51 29.375 13.266 1 94.44 343 HIS B CA 1
ATOM 5889 C C . HIS B 1 343 ? 0.233 28.812 12.648 1 94.44 343 HIS B C 1
ATOM 5891 O O . HIS B 1 343 ? -0.28 27.781 13.102 1 94.44 343 HIS B O 1
ATOM 5897 N N . THR B 1 344 ? -0.283 29.547 11.672 1 94.06 344 THR B N 1
ATOM 5898 C CA . THR B 1 344 ? -1.509 29.109 11.008 1 94.06 344 THR B CA 1
ATOM 5899 C C . THR B 1 344 ? -1.546 29.594 9.562 1 94.06 344 THR B C 1
ATOM 5901 O O . THR B 1 344 ? -0.728 30.422 9.156 1 94.06 344 THR B O 1
ATOM 5904 N N . HIS B 1 345 ? -2.299 28.953 8.789 1 93.44 345 HIS B N 1
ATOM 5905 C CA . HIS B 1 345 ? -2.729 29.359 7.457 1 93.44 345 HIS B CA 1
ATOM 5906 C C . HIS B 1 345 ? -4.223 29.125 7.266 1 93.44 345 HIS B C 1
ATOM 5908 O O . HIS B 1 345 ? -4.762 28.109 7.73 1 93.44 345 HIS B O 1
ATOM 5914 N N . PRO B 1 346 ? -4.883 30.016 6.609 1 91 346 PRO B N 1
ATOM 5915 C CA . PRO B 1 346 ? -6.344 29.922 6.508 1 91 346 PRO B CA 1
ATOM 5916 C C . PRO B 1 346 ? -6.809 28.609 5.879 1 91 346 PRO B C 1
ATOM 5918 O O . PRO B 1 346 ? -7.941 28.188 6.105 1 91 346 PRO B O 1
ATOM 5921 N N . GLN B 1 347 ? -5.973 28.031 5.129 1 91.12 347 GLN B N 1
ATOM 5922 C CA . GLN B 1 347 ? -6.402 26.828 4.445 1 91.12 347 GLN B CA 1
ATOM 5923 C C . GLN B 1 347 ? -5.695 25.594 5.012 1 91.12 347 GLN B C 1
ATOM 5925 O O . GLN B 1 347 ? -5.75 24.516 4.422 1 91.12 347 GLN B O 1
ATOM 5930 N N . SER B 1 348 ? -4.984 25.766 6.055 1 94.44 348 SER B N 1
ATOM 5931 C CA . SER B 1 348 ? -4.398 24.594 6.715 1 94.44 348 SER B CA 1
ATOM 5932 C C . SER B 1 348 ? -5.441 23.844 7.535 1 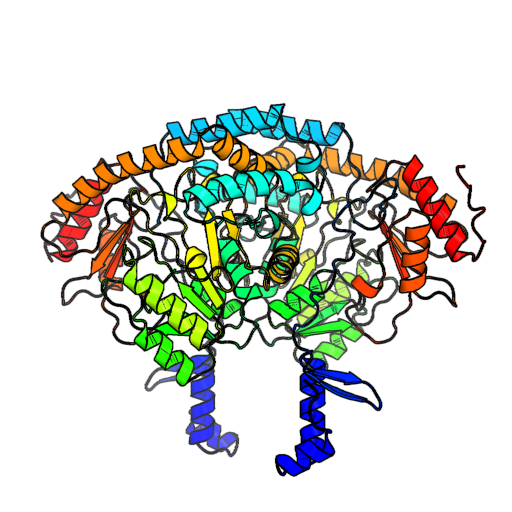94.44 348 SER B C 1
ATOM 5934 O O . SER B 1 348 ? -6.445 24.422 7.957 1 94.44 348 SER B O 1
ATOM 5936 N N . LEU B 1 349 ? -5.238 22.562 7.785 1 95.44 349 LEU B N 1
ATOM 5937 C CA . LEU B 1 349 ? -6.121 21.734 8.602 1 95.44 349 LEU B CA 1
ATOM 5938 C C . LEU B 1 349 ? -5.738 21.812 10.07 1 95.44 349 LEU B C 1
ATOM 5940 O O . LEU B 1 349 ? -6.363 21.156 10.914 1 95.44 349 LEU B O 1
ATOM 5944 N N . HIS B 1 350 ? -4.723 22.578 10.406 1 96.5 350 HIS B N 1
ATOM 5945 C CA . HIS B 1 350 ? -4.148 22.547 11.75 1 96.5 350 HIS B CA 1
ATOM 5946 C C . HIS B 1 350 ? -3.494 23.891 12.094 1 96.5 350 HIS B C 1
ATOM 5948 O O . HIS B 1 350 ? -3.363 24.766 11.234 1 96.5 350 HIS B O 1
ATOM 5954 N N . VAL B 1 351 ? -3.162 24.016 13.352 1 96.5 351 VAL B N 1
ATOM 5955 C CA . VAL B 1 351 ? -2.293 25.078 13.836 1 96.5 351 VAL B CA 1
ATOM 5956 C C . VAL B 1 351 ? -1.107 24.484 14.594 1 96.5 351 VAL B C 1
ATOM 5958 O O . VAL B 1 351 ? -1.192 23.359 15.102 1 96.5 351 VAL B O 1
ATOM 5961 N N . TRP B 1 352 ? -0.008 25.125 14.453 1 96.69 352 TRP B N 1
ATOM 5962 C CA . TRP B 1 352 ? 1.2 24.797 15.203 1 96.69 352 TRP B CA 1
ATOM 5963 C C . TRP B 1 352 ? 1.404 25.766 16.359 1 96.69 352 TRP B C 1
ATOM 5965 O O . TRP B 1 352 ? 1.497 26.969 16.156 1 96.69 352 TRP B O 1
ATOM 5975 N N . LEU B 1 353 ? 1.447 25.266 17.594 1 96.56 353 LEU B N 1
ATOM 5976 C CA . LEU B 1 353 ? 1.526 26.109 18.781 1 96.56 353 LEU B CA 1
ATOM 5977 C C . LEU B 1 353 ? 2.828 25.859 19.547 1 96.56 353 LEU B C 1
ATOM 5979 O O . LEU B 1 353 ? 2.941 24.875 20.281 1 96.56 353 LEU B O 1
ATOM 5983 N N . PRO B 1 354 ? 3.846 26.734 19.312 1 94.94 354 PRO B N 1
ATOM 5984 C CA . PRO B 1 354 ? 4.984 26.688 20.234 1 94.94 354 PRO B CA 1
ATOM 5985 C C . PRO B 1 354 ? 4.582 26.906 21.688 1 94.94 354 PRO B C 1
ATOM 5987 O O . PRO B 1 354 ? 3.762 27.781 21.984 1 94.94 354 PRO B O 1
ATOM 5990 N N . LEU B 1 355 ? 5.102 26.109 22.484 1 95.06 355 LEU B N 1
ATOM 5991 C CA . LEU B 1 355 ? 4.734 26.219 23.891 1 95.06 355 LEU B CA 1
ATOM 5992 C C . LEU B 1 355 ? 5.555 27.297 24.594 1 95.06 355 LEU B C 1
ATOM 5994 O O . LEU B 1 355 ? 6.742 27.469 24.312 1 95.06 355 LEU B O 1
ATOM 5998 N N . PRO B 1 356 ? 4.863 28 25.531 1 90.81 356 PRO B N 1
ATOM 5999 C CA . PRO B 1 356 ? 5.609 29 26.312 1 90.81 356 PRO B CA 1
ATOM 6000 C C . PRO B 1 356 ? 6.738 28.375 27.125 1 90.81 356 PRO B C 1
ATOM 6002 O O . PRO B 1 356 ? 6.762 27.156 27.328 1 90.81 356 PRO B O 1
ATOM 6005 N N . GLU B 1 357 ? 7.656 29.234 27.562 1 87.44 357 GLU B N 1
ATOM 6006 C CA . GLU B 1 357 ? 8.797 28.781 28.359 1 87.44 357 GLU B CA 1
ATOM 6007 C C . GLU B 1 357 ? 8.336 28.031 29.609 1 87.44 357 GLU B C 1
ATOM 6009 O O . GLU B 1 357 ? 7.348 28.406 30.234 1 87.44 357 GLU B O 1
ATOM 6014 N N . GLY B 1 358 ? 9.023 26.969 29.906 1 85.06 358 GLY B N 1
ATOM 6015 C CA . GLY B 1 358 ? 8.727 26.203 31.109 1 85.06 358 GLY B CA 1
ATOM 6016 C C . GLY B 1 358 ? 7.906 24.953 30.844 1 85.06 358 GLY B C 1
ATOM 6017 O O . GLY B 1 358 ? 7.844 24.047 31.672 1 85.06 358 GLY B O 1
ATOM 6018 N N . HIS B 1 359 ? 7.215 25 29.703 1 89.31 359 HIS B N 1
ATOM 6019 C CA . HIS B 1 359 ? 6.402 23.828 29.391 1 89.31 359 HIS B CA 1
ATOM 6020 C C . HIS B 1 359 ? 7.227 22.75 28.703 1 89.31 359 HIS B C 1
ATOM 6022 O O . HIS B 1 359 ? 8.008 23.047 27.797 1 89.31 359 HIS B O 1
ATOM 6028 N N . GLN B 1 360 ? 7.039 21.594 29.203 1 91 360 GLN B N 1
ATOM 6029 C CA . GLN B 1 360 ? 7.523 20.406 28.5 1 91 360 GLN B CA 1
ATOM 6030 C C . GLN B 1 360 ? 6.426 19.797 27.641 1 91 360 GLN B C 1
ATOM 6032 O O . GLN B 1 360 ? 5.266 19.734 28.062 1 91 360 GLN B O 1
ATOM 6037 N N . GLU B 1 361 ? 6.812 19.422 26.531 1 93.19 361 GLU B N 1
ATOM 6038 C CA . GLU B 1 361 ? 5.832 18.969 25.547 1 93.19 361 GLU B CA 1
ATOM 6039 C C . GLU B 1 361 ? 5.047 17.766 26.078 1 93.19 361 GLU B C 1
ATOM 6041 O O . GLU B 1 361 ? 3.816 17.766 26.031 1 93.19 361 GLU B O 1
ATOM 6046 N N . ASP B 1 362 ? 5.738 16.766 26.609 1 90.88 362 ASP B N 1
ATOM 6047 C CA . ASP B 1 362 ? 5.09 15.555 27.094 1 90.88 362 ASP B CA 1
ATOM 6048 C C . ASP B 1 362 ? 4.133 15.859 28.234 1 90.88 362 ASP B C 1
ATOM 6050 O O . ASP B 1 362 ? 3.031 15.305 28.297 1 90.88 362 ASP B O 1
ATOM 6054 N N . ALA B 1 363 ? 4.574 16.625 29.109 1 91.44 363 ALA B N 1
ATOM 6055 C CA . ALA B 1 363 ? 3.736 17.016 30.25 1 91.44 363 ALA B CA 1
ATOM 6056 C C . ALA B 1 363 ? 2.51 17.797 29.781 1 91.44 363 ALA B C 1
ATOM 6058 O O . ALA B 1 363 ? 1.408 17.594 30.297 1 91.44 363 ALA B O 1
ATOM 6059 N N . PHE B 1 364 ? 2.744 18.719 28.891 1 95 364 PHE B N 1
ATOM 6060 C CA . PHE B 1 364 ? 1.658 19.531 28.359 1 95 364 PHE B CA 1
ATOM 6061 C C . PHE B 1 364 ? 0.594 18.656 27.703 1 95 364 PHE B C 1
ATOM 6063 O O . PHE B 1 364 ? -0.599 18.828 27.969 1 95 364 PHE B O 1
ATOM 6070 N N . VAL B 1 365 ? 0.984 17.703 26.875 1 95.25 365 VAL B N 1
ATOM 6071 C CA . VAL B 1 365 ? 0.084 16.812 26.156 1 95.25 365 VAL B CA 1
ATOM 6072 C C . VAL B 1 365 ? -0.655 15.922 27.156 1 95.25 365 VAL B C 1
ATOM 6074 O O . VAL B 1 365 ? -1.86 15.695 27.031 1 95.25 365 VAL B O 1
ATOM 6077 N N . SER B 1 366 ? 0.061 15.461 28.156 1 93.75 366 SER B N 1
ATOM 6078 C CA . SER B 1 366 ? -0.546 14.625 29.203 1 93.75 366 SER B CA 1
ATOM 6079 C C . SER B 1 366 ? -1.595 15.406 29.984 1 93.75 366 SER B C 1
ATOM 6081 O O . SER B 1 366 ? -2.666 14.875 30.297 1 93.75 366 SER B O 1
ATOM 6083 N N . GLN B 1 367 ? -1.299 16.594 30.359 1 93.12 367 GLN B N 1
ATOM 6084 C CA . GLN B 1 367 ? -2.23 17.438 31.109 1 93.12 367 GLN B CA 1
ATOM 6085 C C . GLN B 1 367 ? -3.473 17.75 30.266 1 93.12 367 GLN B C 1
ATOM 6087 O O . GLN B 1 367 ? -4.59 17.75 30.797 1 93.12 367 GLN B O 1
ATOM 6092 N N . ALA B 1 368 ? -3.246 18.094 29 1 95.5 368 ALA B N 1
ATOM 6093 C CA . ALA B 1 368 ? -4.383 18.312 28.109 1 95.5 368 ALA B CA 1
ATOM 6094 C C . ALA B 1 368 ? -5.301 17.094 28.062 1 95.5 368 ALA B C 1
ATOM 6096 O O . ALA B 1 368 ? -6.527 17.234 28.125 1 95.5 368 ALA B O 1
ATOM 6097 N N . ARG B 1 369 ? -4.684 15.93 27.984 1 93.5 369 ARG B N 1
ATOM 6098 C CA . ARG B 1 369 ? -5.445 14.688 27.953 1 93.5 369 ARG B CA 1
ATOM 6099 C C . ARG B 1 369 ? -6.25 14.5 29.234 1 93.5 369 ARG B C 1
ATOM 6101 O O . ARG B 1 369 ? -7.402 14.062 29.188 1 93.5 369 ARG B O 1
ATOM 6108 N N . LEU B 1 370 ? -5.672 14.758 30.328 1 90.94 370 LEU B N 1
ATOM 6109 C CA . LEU B 1 370 ? -6.352 14.672 31.625 1 90.94 370 LEU B CA 1
ATOM 6110 C C . LEU B 1 370 ? -7.551 15.609 31.672 1 90.94 370 LEU B C 1
ATOM 6112 O O . LEU B 1 370 ? -8.539 15.328 32.375 1 90.94 370 LEU B O 1
ATOM 6116 N N . ARG B 1 371 ? -7.438 16.672 30.906 1 92.75 371 ARG B N 1
ATOM 6117 C CA . ARG B 1 371 ? -8.523 17.641 30.875 1 92.75 371 ARG B CA 1
ATOM 6118 C C . ARG B 1 371 ? -9.5 17.344 29.734 1 92.75 371 ARG B C 1
ATOM 6120 O O . ARG B 1 371 ? -10.375 18.141 29.422 1 92.75 371 ARG B O 1
ATOM 6127 N N . GLY B 1 372 ? -9.203 16.25 29.047 1 92.5 372 GLY B N 1
ATOM 6128 C CA . GLY B 1 372 ? -10.172 15.75 28.078 1 92.5 372 GLY B CA 1
ATOM 6129 C C . GLY B 1 372 ? -9.852 16.156 26.656 1 92.5 372 GLY B C 1
ATOM 6130 O O . GLY B 1 372 ? -10.719 16.094 25.781 1 92.5 372 GLY B O 1
ATOM 6131 N N . VAL B 1 373 ? -8.664 16.609 26.406 1 96 373 VAL B N 1
ATOM 6132 C CA . VAL B 1 373 ? -8.305 17.047 25.047 1 96 373 VAL B CA 1
ATOM 6133 C C . VAL B 1 373 ? -7.031 16.328 24.594 1 96 373 VAL B C 1
ATOM 6135 O O . VAL B 1 373 ? -6.031 16.312 25.312 1 96 373 VAL B O 1
ATOM 6138 N N . ALA B 1 374 ? -7.094 15.68 23.453 1 94.69 374 ALA B N 1
ATOM 6139 C CA . ALA B 1 374 ? -5.914 15.055 22.859 1 94.69 374 ALA B CA 1
ATOM 6140 C C . ALA B 1 374 ? -5.293 15.961 21.797 1 94.69 374 ALA B C 1
ATOM 6142 O O . ALA B 1 374 ? -5.992 16.484 20.922 1 94.69 374 ALA B O 1
ATOM 6143 N N . ILE B 1 375 ? -4.023 16.188 21.906 1 95.38 375 ILE B N 1
ATOM 6144 C CA . ILE B 1 375 ? -3.277 16.969 20.922 1 95.38 375 ILE B CA 1
ATOM 6145 C C . ILE B 1 375 ? -1.992 16.25 20.547 1 95.38 375 ILE B C 1
ATOM 6147 O O . ILE B 1 375 ? -1.564 15.328 21.25 1 95.38 375 ILE B O 1
ATOM 6151 N N . ALA B 1 376 ? -1.429 16.562 19.453 1 94.56 376 ALA B N 1
ATOM 6152 C CA . ALA B 1 376 ? -0.24 15.867 18.969 1 94.56 376 ALA B CA 1
ATOM 6153 C C . ALA B 1 376 ? 1.034 16.578 19.422 1 94.56 376 ALA B C 1
ATOM 6155 O O . ALA B 1 376 ? 1.224 17.766 19.156 1 94.56 376 ALA B O 1
ATOM 6156 N N . PRO B 1 377 ? 1.927 15.836 20.062 1 94.75 377 PRO B N 1
ATOM 6157 C CA . PRO B 1 377 ? 3.207 16.438 20.438 1 94.75 377 PRO B CA 1
ATOM 6158 C C . PRO B 1 377 ? 4.082 16.766 19.219 1 94.75 377 PRO B C 1
ATOM 6160 O O . PRO B 1 377 ? 4.129 15.992 18.266 1 94.75 377 PRO B O 1
ATOM 6163 N N . GLY B 1 378 ? 4.734 17.875 19.297 1 93.81 378 GLY B N 1
ATOM 6164 C CA . GLY B 1 378 ? 5.621 18.281 18.219 1 93.81 378 GLY B CA 1
ATOM 6165 C C . GLY B 1 378 ? 6.742 17.297 17.969 1 93.81 378 GLY B C 1
ATOM 6166 O O . GLY B 1 378 ? 7.207 17.156 16.844 1 93.81 378 GLY B O 1
ATOM 6167 N N . ALA B 1 379 ? 7.148 16.562 18.953 1 91.56 379 ALA B N 1
ATOM 6168 C CA . ALA B 1 379 ? 8.258 15.602 18.875 1 91.56 379 ALA B CA 1
ATOM 6169 C C . ALA B 1 379 ? 7.973 14.516 17.844 1 91.56 379 ALA B C 1
ATOM 6171 O O . ALA B 1 379 ? 8.906 13.93 17.281 1 91.56 379 ALA B O 1
ATOM 6172 N N . SER B 1 380 ? 6.746 14.297 17.562 1 91.38 380 SER B N 1
ATOM 6173 C CA . SER B 1 380 ? 6.355 13.273 16.594 1 91.38 380 SER B CA 1
ATOM 6174 C C . SER B 1 380 ? 6.781 13.648 15.18 1 91.38 380 SER B C 1
ATOM 6176 O O . SER B 1 380 ? 6.82 12.797 14.289 1 91.38 380 SER B O 1
ATOM 6178 N N . PHE B 1 381 ? 7.109 14.922 14.984 1 94.12 381 PHE B N 1
ATOM 6179 C CA . PHE B 1 381 ? 7.422 15.43 13.648 1 94.12 381 PHE B CA 1
ATOM 6180 C C . PHE B 1 381 ? 8.906 15.758 13.531 1 94.12 381 PHE B C 1
ATOM 6182 O O . PHE B 1 381 ? 9.367 16.219 12.484 1 94.12 381 PHE B O 1
ATOM 6189 N N . ARG B 1 382 ? 9.594 15.516 14.578 1 92.31 382 ARG B N 1
ATOM 6190 C CA . ARG B 1 382 ? 11 15.906 14.656 1 92.31 382 ARG B CA 1
ATOM 6191 C C . ARG B 1 382 ? 11.875 14.969 13.836 1 92.31 382 ARG B C 1
ATOM 6193 O O . ARG B 1 382 ? 11.773 13.75 13.961 1 92.31 382 ARG B O 1
ATOM 6200 N N . THR B 1 383 ? 12.68 15.531 12.961 1 92.19 383 THR B N 1
ATOM 6201 C CA . THR B 1 383 ? 13.602 14.727 12.164 1 92.19 383 THR B CA 1
ATOM 6202 C C . THR B 1 383 ? 15.047 15.055 12.516 1 92.19 383 THR B C 1
ATOM 6204 O O . THR B 1 383 ? 15.969 14.383 12.047 1 92.19 383 THR B O 1
ATOM 6207 N N . ALA B 1 384 ? 15.219 16.141 13.266 1 83.5 384 ALA B N 1
ATOM 6208 C CA . ALA B 1 384 ? 16.531 16.562 13.719 1 83.5 384 ALA B CA 1
ATOM 6209 C C . ALA B 1 384 ? 16.547 16.844 15.219 1 83.5 384 ALA B C 1
ATOM 6211 O O . ALA B 1 384 ? 15.523 17.266 15.773 1 83.5 384 ALA B O 1
ATOM 6212 N N . ASP B 1 385 ? 17.641 16.609 15.812 1 76.44 385 ASP B N 1
ATOM 6213 C CA . ASP B 1 385 ? 17.719 16.797 17.266 1 76.44 385 ASP B CA 1
ATOM 6214 C C . ASP B 1 385 ? 18.094 18.234 17.609 1 76.44 385 ASP B C 1
ATOM 6216 O O . ASP B 1 385 ? 17.625 18.781 18.609 1 76.44 385 ASP B O 1
ATOM 6220 N N . SER B 1 386 ? 18.75 18.828 16.797 1 75.25 386 SER B N 1
ATOM 6221 C CA . SER B 1 386 ? 19.281 20.125 17.203 1 75.25 386 SER B CA 1
ATOM 6222 C C . SER B 1 386 ? 18.219 21.219 17.078 1 75.25 386 SER B C 1
ATOM 6224 O O . SER B 1 386 ? 17.438 21.234 16.125 1 75.25 386 SER B O 1
ATOM 6226 N N . GLY B 1 387 ? 18.188 21.984 18.141 1 75.38 387 GLY B N 1
ATOM 6227 C CA . GLY B 1 387 ? 17.406 23.203 18.109 1 75.38 387 GLY B CA 1
ATOM 6228 C C . GLY B 1 387 ? 15.922 22.969 18.266 1 75.38 387 GLY B C 1
ATOM 6229 O O . GLY B 1 387 ? 15.102 23.75 17.781 1 75.38 387 GLY B O 1
ATOM 6230 N N . TRP B 1 388 ? 15.562 21.984 18.969 1 84.31 388 TRP B N 1
ATOM 6231 C CA . TRP B 1 388 ? 14.148 21.656 19.094 1 84.31 388 TRP B CA 1
ATOM 6232 C C . TRP B 1 388 ? 13.484 22.516 20.172 1 84.31 388 TRP B C 1
ATOM 6234 O O . TRP B 1 388 ? 14.047 22.734 21.234 1 84.31 388 TRP B O 1
ATOM 6244 N N . ARG B 1 389 ? 12.383 23.078 19.797 1 87.31 389 ARG B N 1
ATOM 6245 C CA . ARG B 1 389 ? 11.516 23.797 20.734 1 87.31 389 ARG B CA 1
ATOM 6246 C C . ARG B 1 389 ? 10.18 23.078 20.906 1 87.31 389 ARG B C 1
ATOM 6248 O O . ARG B 1 389 ? 9.555 22.688 19.906 1 87.31 389 ARG B O 1
ATOM 6255 N N . PRO B 1 390 ? 9.812 22.938 22.141 1 93 390 PRO B N 1
ATOM 6256 C CA . PRO B 1 390 ? 8.539 22.25 22.375 1 93 390 PRO B CA 1
ATOM 6257 C C . PRO B 1 390 ? 7.367 22.922 21.672 1 93 390 PRO B C 1
ATOM 6259 O O . PRO B 1 390 ? 7.289 24.156 21.625 1 93 390 PRO B O 1
ATOM 6262 N N . ALA B 1 391 ? 6.527 22.172 21.109 1 95.69 391 ALA B N 1
ATOM 6263 C CA . ALA B 1 391 ? 5.344 22.641 20.391 1 95.69 391 ALA B CA 1
ATOM 6264 C C . ALA B 1 391 ? 4.305 21.531 20.266 1 95.69 391 ALA B C 1
ATOM 6266 O O . ALA B 1 391 ? 4.586 20.375 20.578 1 95.69 391 ALA B O 1
ATOM 6267 N N . VAL B 1 392 ? 3.121 21.922 19.969 1 96.38 392 VAL B N 1
ATOM 6268 C CA . VAL B 1 392 ? 2.072 20.938 19.703 1 96.38 392 VAL B CA 1
ATOM 6269 C C . VAL B 1 392 ? 1.348 21.297 18.406 1 96.38 392 VAL B C 1
ATOM 6271 O O . VAL B 1 392 ? 1.259 22.469 18.031 1 96.38 392 VAL B O 1
ATOM 6274 N N . ARG B 1 393 ? 0.939 20.312 17.688 1 96.62 393 ARG B N 1
ATOM 6275 C CA . ARG B 1 393 ? 0.064 20.469 16.531 1 96.62 393 ARG B CA 1
ATOM 6276 C C . ARG B 1 393 ? -1.391 20.203 16.906 1 96.62 393 ARG B C 1
ATOM 6278 O O . ARG B 1 393 ? -1.699 19.188 17.547 1 96.62 393 ARG B O 1
ATOM 6285 N N . ILE B 1 394 ? -2.25 21.062 16.547 1 96.62 394 ILE B N 1
ATOM 6286 C CA . ILE B 1 394 ? -3.666 20.969 16.875 1 96.62 394 ILE B CA 1
ATOM 6287 C C . ILE B 1 394 ? -4.492 20.891 15.594 1 96.62 394 ILE B C 1
ATOM 6289 O O . ILE B 1 394 ? -4.488 21.812 14.781 1 96.62 394 ILE B O 1
ATOM 6293 N N . SER B 1 395 ? -5.195 19.797 15.398 1 95.44 395 SER B N 1
ATOM 6294 C CA . SER B 1 395 ? -6.059 19.609 14.234 1 95.44 395 SER B CA 1
ATOM 6295 C C . SER B 1 395 ? -7.336 20.438 14.359 1 95.44 395 SER B C 1
ATOM 6297 O O . SER B 1 395 ? -7.918 20.531 15.445 1 95.44 395 SER B O 1
ATOM 6299 N N . LEU B 1 396 ? -7.812 21.016 13.312 1 96.38 396 LEU B N 1
ATOM 6300 C CA . LEU B 1 396 ? -8.992 21.875 13.336 1 96.38 396 LEU B CA 1
ATOM 6301 C C . LEU B 1 396 ? -10.188 21.172 12.719 1 96.38 396 LEU B C 1
ATOM 6303 O O . LEU B 1 396 ? -11.32 21.641 12.844 1 96.38 396 LEU B O 1
ATOM 6307 N N . GLY B 1 397 ? -9.93 20.031 12.102 1 93.25 397 GLY B N 1
ATOM 6308 C CA . GLY B 1 397 ? -10.984 19.453 11.297 1 93.25 397 GLY B CA 1
ATOM 6309 C C . GLY B 1 397 ? -11.633 18.25 11.945 1 93.25 397 GLY B C 1
ATOM 6310 O O . GLY B 1 397 ? -12.648 17.734 11.461 1 93.25 397 GLY B O 1
ATOM 6311 N N . SER B 1 398 ? -11.242 17.75 13.078 1 88.19 398 SER B N 1
ATOM 6312 C CA . SER B 1 398 ? -11.586 16.422 13.586 1 88.19 398 SER B CA 1
ATOM 6313 C C . SER B 1 398 ? -12.836 16.469 14.461 1 88.19 398 SER B C 1
ATOM 6315 O O . SER B 1 398 ? -13.352 15.438 14.883 1 88.19 398 SER B O 1
ATOM 6317 N N . THR B 1 399 ? -13.367 17.703 14.766 1 91.94 399 THR B N 1
ATOM 6318 C CA . THR B 1 399 ? -14.461 17.844 15.719 1 91.94 399 THR B CA 1
ATOM 6319 C C . THR B 1 399 ? -15.523 18.797 15.195 1 91.94 399 THR B C 1
ATOM 6321 O O . THR B 1 399 ? -15.344 19.406 14.133 1 91.94 399 THR B O 1
ATOM 6324 N N . THR B 1 400 ? -16.625 18.906 15.969 1 94.44 400 THR B N 1
ATOM 6325 C CA . THR B 1 400 ? -17.562 19.984 15.727 1 94.44 400 THR B CA 1
ATOM 6326 C C . THR B 1 400 ? -16.953 21.328 16.109 1 94.44 400 THR B C 1
ATOM 6328 O O . THR B 1 400 ? -15.938 21.375 16.797 1 94.44 400 THR B O 1
ATOM 6331 N N . GLU B 1 401 ? -17.547 22.359 15.648 1 96.75 401 GLU B N 1
ATOM 6332 C CA . GLU B 1 401 ? -17.062 23.703 15.992 1 96.75 401 GLU B CA 1
ATOM 6333 C C . GLU B 1 401 ? -17.125 23.938 17.5 1 96.75 401 GLU B C 1
ATOM 6335 O O . GLU B 1 401 ? -16.234 24.578 18.062 1 96.75 401 GLU B O 1
ATOM 6340 N N . GLN B 1 402 ? -18.156 23.391 18.125 1 96.12 402 GLN B N 1
ATOM 6341 C CA . GLN B 1 402 ? -18.312 23.562 19.578 1 96.12 402 GLN B CA 1
ATOM 6342 C C . GLN B 1 402 ? -17.219 22.812 20.328 1 96.12 402 GLN B C 1
ATOM 6344 O O . GLN B 1 402 ? -16.625 23.359 21.266 1 96.12 402 GLN B O 1
ATOM 6349 N N . GLU B 1 403 ? -16.984 21.625 19.938 1 95.81 403 GLU B N 1
ATOM 6350 C CA . GLU B 1 403 ? -15.906 20.844 20.531 1 95.81 403 GLU B CA 1
ATOM 6351 C C . GLU B 1 403 ? -14.547 21.5 20.297 1 95.81 403 GLU B C 1
ATOM 6353 O O . GLU B 1 403 ? -13.695 21.5 21.188 1 95.81 403 GLU B O 1
ATOM 6358 N N . LEU B 1 404 ? -14.414 22 19.125 1 97.5 404 LEU B N 1
ATOM 6359 C CA . LEU B 1 404 ? -13.172 22.688 18.797 1 97.5 404 LEU B CA 1
ATOM 6360 C C . LEU B 1 404 ? -12.953 23.875 19.719 1 97.5 404 LEU B C 1
ATOM 6362 O O . LEU B 1 404 ? -11.859 24.047 20.266 1 97.5 404 LEU B O 1
ATOM 6366 N N . LYS B 1 405 ? -13.945 24.672 19.891 1 97.69 405 LYS B N 1
ATOM 6367 C CA . LYS B 1 405 ? -13.859 25.844 20.766 1 97.69 405 LYS B CA 1
ATOM 6368 C C . LYS B 1 405 ? -13.5 25.438 22.188 1 97.69 405 LYS B C 1
ATOM 6370 O O . LYS B 1 405 ? -12.617 26.031 22.812 1 97.69 405 LYS B O 1
ATOM 6375 N N . SER B 1 406 ? -14.18 24.375 22.641 1 96.44 406 SER B N 1
ATOM 6376 C CA . SER B 1 406 ? -13.938 23.875 24 1 96.44 406 SER B CA 1
ATOM 6377 C C . SER B 1 406 ? -12.516 23.344 24.125 1 96.44 406 SER B C 1
ATOM 6379 O O . SER B 1 406 ? -11.82 23.641 25.109 1 96.44 406 SER B O 1
ATOM 6381 N N . GLY B 1 407 ? -12.125 22.516 23.172 1 97.31 407 GLY B N 1
ATOM 6382 C CA . GLY B 1 407 ? -10.789 21.938 23.203 1 97.31 407 GLY B CA 1
ATOM 6383 C C . GLY B 1 407 ? -9.688 22.984 23.141 1 97.31 407 GLY B C 1
ATOM 6384 O O . GLY B 1 407 ? -8.727 22.922 23.906 1 97.31 407 GLY B O 1
ATOM 6385 N N . LEU B 1 408 ? -9.852 23.953 22.266 1 97.88 408 LEU B N 1
ATOM 6386 C CA . LEU B 1 408 ? -8.875 25.031 22.156 1 97.88 408 LEU B CA 1
ATOM 6387 C C . LEU B 1 408 ? -8.828 25.859 23.438 1 97.88 408 LEU B C 1
ATOM 6389 O O . LEU B 1 408 ? -7.758 26.328 23.828 1 97.88 408 LEU B O 1
ATOM 6393 N N . GLY B 1 409 ? -9.992 26.047 24.016 1 96.88 409 GLY B N 1
ATOM 6394 C CA . GLY B 1 409 ? -10.039 26.766 25.281 1 96.88 409 GLY B CA 1
ATOM 6395 C C . GLY B 1 409 ? -9.211 26.094 26.359 1 96.88 409 GLY B C 1
ATOM 6396 O O . GLY B 1 409 ? -8.492 26.781 27.109 1 96.88 409 GLY B O 1
ATOM 6397 N N . ILE B 1 410 ? -9.32 24.828 26.422 1 96 410 ILE B N 1
ATOM 6398 C CA . ILE B 1 410 ? -8.555 24.047 27.391 1 96 410 ILE B CA 1
ATOM 6399 C C . ILE B 1 410 ? -7.062 24.188 27.109 1 96 410 ILE B C 1
ATOM 6401 O O . ILE B 1 410 ? -6.262 24.391 28.016 1 96 410 ILE B O 1
ATOM 6405 N N . VAL B 1 411 ? -6.684 24.094 25.891 1 96.81 411 VAL B N 1
ATOM 6406 C CA . VAL B 1 411 ? -5.285 24.188 25.484 1 96.81 411 VAL B CA 1
ATOM 6407 C C . VAL B 1 411 ? -4.75 25.578 25.828 1 96.81 411 VAL B C 1
ATOM 6409 O O . VAL B 1 411 ? -3.641 25.719 26.359 1 96.81 411 VAL B O 1
ATOM 6412 N N . ALA B 1 412 ? -5.539 26.578 25.5 1 96.44 412 ALA B N 1
ATOM 6413 C CA . ALA B 1 412 ? -5.137 27.953 25.781 1 96.44 412 ALA B CA 1
ATOM 6414 C C . ALA B 1 412 ? -4.934 28.156 27.281 1 96.44 412 ALA B C 1
ATOM 6416 O O . ALA B 1 412 ? -3.955 28.781 27.688 1 96.44 412 ALA B O 1
ATOM 6417 N N . SER B 1 413 ? -5.871 27.656 28.062 1 94.44 413 SER B N 1
ATOM 6418 C CA . SER B 1 413 ? -5.785 27.797 29.516 1 94.44 413 SER B CA 1
ATOM 6419 C C . SER B 1 413 ? -4.535 27.125 30.062 1 94.44 413 SER B C 1
ATOM 6421 O O . SER B 1 413 ? -3.863 27.656 30.938 1 94.44 413 SER B O 1
ATOM 6423 N N . LEU B 1 414 ? -4.277 25.969 29.531 1 94 414 LEU B N 1
ATOM 6424 C CA . LEU B 1 414 ? -3.094 25.234 29.938 1 94 414 LEU B CA 1
ATOM 6425 C C . LEU B 1 414 ? -1.819 25.984 29.578 1 94 414 LEU B C 1
ATOM 6427 O O . LEU B 1 414 ? -0.873 26.031 30.375 1 94 414 LEU B O 1
ATOM 6431 N N . ALA B 1 415 ? -1.755 26.547 28.438 1 94.75 415 ALA B N 1
ATOM 6432 C CA . ALA B 1 415 ? -0.571 27.25 27.953 1 94.75 415 ALA B CA 1
ATOM 6433 C C . ALA B 1 415 ? -0.313 28.516 28.766 1 94.75 415 ALA B C 1
ATOM 6435 O O . ALA B 1 415 ? 0.838 28.891 28.984 1 94.75 415 ALA B O 1
ATOM 6436 N N . LEU B 1 416 ? -1.361 29.094 29.25 1 90.38 416 LEU B N 1
ATOM 6437 C CA . LEU B 1 416 ? -1.253 30.359 29.984 1 90.38 416 LEU B CA 1
ATOM 6438 C C . LEU B 1 416 ? -1.064 30.094 31.484 1 90.38 416 LEU B C 1
ATOM 6440 O O . LEU B 1 416 ? -0.832 31.031 32.25 1 90.38 416 LEU B O 1
ATOM 6444 N N . GLY B 1 417 ? -0.895 28.797 31.844 1 78.94 417 GLY B N 1
ATOM 6445 C CA . GLY B 1 417 ? -0.663 28.438 33.25 1 78.94 417 GLY B CA 1
ATOM 6446 C C . GLY B 1 417 ? -1.872 28.672 34.125 1 78.94 417 GLY B C 1
ATOM 6447 O O . GLY B 1 417 ? -1.734 28.891 35.312 1 78.94 417 GLY B O 1
ATOM 6448 N N . GLU B 1 418 ? -3.037 28.984 33.469 1 62.75 418 GLU B N 1
ATOM 6449 C CA . GLU B 1 418 ? -4.238 29.219 34.25 1 62.75 418 GLU B CA 1
ATOM 6450 C C . GLU B 1 418 ? -4.809 27.922 34.812 1 62.75 418 GLU B C 1
ATOM 6452 O O . GLU B 1 418 ? -4.941 26.938 34.094 1 62.75 418 GLU B O 1
ATOM 6457 N N . PRO B 1 419 ? -4.664 27.688 36.031 1 49.53 419 PRO B N 1
ATOM 6458 C CA . PRO B 1 419 ? -5.238 26.484 36.625 1 49.53 419 PRO B CA 1
ATOM 6459 C C . PRO B 1 419 ? -6.672 26.219 36.156 1 49.53 419 PRO B C 1
ATOM 6461 O O . PRO B 1 419 ? -7.383 27.156 35.781 1 49.53 419 PRO B O 1
ATOM 6464 N N . GLU B 1 420 ? -6.98 25.203 35.375 1 50.91 420 GLU B N 1
ATOM 6465 C CA . GLU B 1 420 ? -8.336 24.828 35 1 50.91 420 GLU B CA 1
ATOM 6466 C C . GLU B 1 420 ? -9.352 25.25 36.062 1 50.91 420 GLU B C 1
ATOM 6468 O O . GLU B 1 420 ? -9.109 25.078 37.25 1 50.91 420 GLU B O 1
ATOM 6473 N N . ALA B 1 421 ? -10.266 26.188 35.812 1 39.78 421 ALA B N 1
ATOM 6474 C CA . ALA B 1 421 ? -11.484 26.016 36.594 1 39.78 421 ALA B CA 1
ATOM 6475 C C . ALA B 1 421 ? -11.969 24.578 36.562 1 39.78 421 ALA B C 1
ATOM 6477 O O . ALA B 1 421 ? -12.242 24.031 35.5 1 39.78 421 ALA B O 1
ATOM 6478 N N . LEU B 1 422 ? -11.492 23.562 37.25 1 36.16 422 LEU B N 1
ATOM 6479 C CA . LEU B 1 422 ? -12.094 22.25 37.438 1 36.16 422 LEU B CA 1
ATOM 6480 C C . LEU B 1 422 ? -13.609 22.312 37.281 1 36.16 422 LEU B C 1
ATOM 6482 O O . LEU B 1 422 ? -14.305 22.891 38.125 1 36.16 422 LEU B O 1
ATOM 6486 N N . LEU B 1 423 ? -14.203 22.625 36.188 1 33.31 423 LEU B N 1
ATOM 6487 C CA . LEU B 1 423 ? -15.633 22.344 36.188 1 33.31 423 LEU B CA 1
ATOM 6488 C C . LEU B 1 423 ? -15.906 20.969 36.781 1 33.31 423 LEU B C 1
ATOM 6490 O O . LEU B 1 423 ? -15.445 19.953 36.281 1 33.31 423 LEU B O 1
ATOM 6494 N N . LEU B 1 424 ? -15.859 20.844 38.062 1 27.08 424 LEU B N 1
ATOM 6495 C CA . LEU B 1 424 ? -16.5 19.828 38.875 1 27.08 424 LEU B CA 1
ATOM 6496 C C . LEU B 1 424 ? -17.859 19.422 38.312 1 27.08 424 LEU B C 1
ATOM 6498 O O . LEU B 1 424 ? -18.812 20.203 38.344 1 27.08 424 LEU B O 1
ATOM 6502 N N . VAL B 1 425 ? -18.016 19.016 37.094 1 25.84 425 VAL B N 1
ATOM 6503 C CA . VAL B 1 425 ? -19.266 18.266 37.062 1 25.84 425 VAL B CA 1
ATOM 6504 C C . VAL B 1 425 ? -19.375 17.359 38.281 1 25.84 425 VAL B C 1
ATOM 6506 O O . VAL B 1 425 ? -18.609 16.406 38.438 1 25.84 425 VAL B O 1
ATOM 6509 N N . ILE B 1 426 ? -19.625 17.891 39.406 1 19.47 426 ILE B N 1
ATOM 6510 C CA . ILE B 1 426 ? -20.484 17.172 40.344 1 19.47 426 ILE B CA 1
ATOM 6511 C C . ILE B 1 426 ? -21.75 16.703 39.625 1 19.47 426 ILE B C 1
ATOM 6513 O O . ILE B 1 426 ? -22.375 17.469 38.875 1 19.47 426 ILE B O 1
#

Nearest PDB structures (foldseek):
  2zp7-assembly1_A  TM=9.097E-01  e=2.726E-24  Thermus thermophilus HB27
  4tv7-assembly2_C  TM=7.135E-01  e=1.105E-25  Bacillus subtilis subsp. subtilis str. 168
  7zpa-assembly1_B  TM=7.400E-01  e=2.675E-25  Shouchella clausii
  4wbt-assembly1_C-2  TM=7.664E-01  e=4.031E-15  Sinorhizobium meliloti 1021
  4wbt-assembly2_B-3  TM=7.503E-01  e=4.260E-15  Sinorhizobium meliloti 1021

Sequence (852 aa):
MRLPTHRKLADDLKLSVQTVSRAYDELIRRGLISGEVGRGSFVQTRPREPEPPYLPERLGELIDLSILKPVCEQYHLEKMRQGFAWLAENLPPSSALSFRPNMVFPRHRNVAAEWLLRCGLDVSPLNINLTNGATSAMTVALMSVAPPGSTVATEAISHHTLVPLSTYLGIHLQGLAIDGDGMIPDALDEACRKGVIRAVFLQPSVINPTATLMSAGRRAALAEVARRHDIAIIENDILGPLVEERLPPVAALAPERTLYVTSFTKITVPGLRIGYLVAPDRYVAAVANRHLVSNWMATPAIAEIATQWVSDGTAIELVNWQRRALAARHAIAKEVLASLGHHTHPQSLHVWLPLPEGHQEDAFVSQARLRGVAIAPGASFRTADSGWRPAVRISLGSTTEQELKSGLGIVASLALGEPEALLLVIMRLPTHRKLADDLKLSVQTVSRAYDELIRRGLISGEVGRGSFVQTRPREPEPPYLPERLGELIDLSILKPVCEQYHLEKMRQGFAWLAENLPPSSALSFRPNMVFPRHRNVAAEWLLRCGLDVSPLNINLTNGATSAMTVALMSVAPPGSTVATEAISHHTLVPLSTYLGIHLQGLAIDGDGMIPDALDEACRKGVIRAVFLQPSVINPTATLMSAGRRAALAEVARRHDIAIIENDILGPLVEERLPPVAALAPERTLYVTSFTKITVPGLRIGYLVAPDRYVAAVANRHLVSNWMATPAIAEIATQWVSDGTAIELVNWQRRALAARHAIAKEVLASLGHHTHPQSLHVWLPLPEGHQEDAFVSQARLRGVAIAPGASFRTADSGWRPAVRISLGSTTEQELKSGLGIVASLALGEPEALLLVI

Radius of gyration: 27.96 Å; Cα contacts (8 Å, |Δi|>4): 1740; chains: 2; bounding box: 75×72×86 Å

Secondary structure (DSSP, 8-state):
-EEPPHHHHHHHHT--HHHHHHHHHHHHHTTSEEEETTTEEEE--S--PPPPSS-SS--TT-EE-SS------HHHHHHHHHHHHHHHHH--HHHHH---HHHHSHHHHHHHHHHHHHTT----GGGEEEESSHHHHHHHHHHHH--TT-EEEEESB--TTHHHHHHHHTPEEEEE-EETTEE-HHHHHHHHHHS---EEEE-TEEETTTTEE--HHHHHHHHHHHHHHT-EEEEE-TTGGG-TTPPPPHHHHSTTTEEEEEESTTTS-GGG--EEEE--GGGHHHHHHHHHHHH-S--HHHHHHHHHHHHTSHHHHHHHHHHHHHHHHHHHHHHHTTTS--B--TT-SEEEEEPPTT--HHHHHHHHHHTTEE-EEGGGGB---TT---EEEEESSSS-HHHHHHHHHHHHHHHTT---------/-EEPPHHHHHHHHT--HHHHHHHHHHHHHTTSEEEETTTEEEE--S--PPPPSS-SS--TT-EE-SS------HHHHHHHHHHHHHHHHH--HHHHH---HHHHSHHHHHHHHHHHHHTT----GGGEEEESSHHHHHHHHHHHH--TT-EEEEESB--TTHHHHHHHHTPEEEEE-EETTEE-HHHHHHHHHHS---EEEE-TEEETTTTEE--HHHHHHHHHHHHHHT-EEEEE-TTGGG-TTPPPPHHHHSTTTEEEEEESTTTS-GGG--EEEE--GGGHHHHHHHHHHHH-S--HHHHHHHHHHHHHSHHHHHHHHHHHHHHHHHHHHHHHTTTS--B--TT-SEEEEEPPTT--HHHHHHHHHHTTEE-EEGGGGB---TT---EEEEESSSS-HHHHHHHHHHHHHHHTT---------